Protein AF-0000000080839077 (afdb_homodimer)

Sequence (896 aa):
MQEALRKFFNFEEYETNFKKEIIAGTTNFLTMAYILGVNTIILSSAGMDFNSVFLATAISSAIACFVMGVVANAPLGLAPGMGSNSFFTFIVVKLYGYSYQEALAMVFVSGTLFLILSATGIRDKIINSIPENLKQSIGAGTGFFIALIGLVKAGIAVSHPATLVTLGNFKNPTVLLAVFGLLITIILMSRKIDAAVFFGLLITAIVGIVLGKFGIEGMPKFSNEIIKANTSLNHFGDFFYGLKSLITKPKSIFLIFTFFFVDFFDTAGTLVAITNKITSKTGKNYKMKKMLFSDAVGTIVGAILGTSTVTTLTESTSGVAAGGRTGLTAITTGIWFLIASIFTPLVAIASPITVDGMSFEPVIAPSLICVGILMATQLSSIDWHDFTAASAGFVTIMIMIVGYSIPDGIAAGFIVYVLSKLFTKNIKDITPSVWAMFVLFVLHFALKMQEALRKFFNFEEYETNFKKEIIAGTTNFLTMAYILGVNTIILSSAGMDFNSVFLATAISSAIACFVMGVVANAPLGLAPGMGSNSFFTFIVVKLYGYSYQEALAMVFVSGTLFLILSATGIRDKIINSIPENLKQSIGAGTGFFIALIGLVKAGIAVSHPATLVTLGNFKNPTVLLAVFGLLITIILMSRKIDAAVFFGLLITAIVGIVLGKFGIEGMPKFSNEIIKANTSLNHFGDFFYGLKSLITKPKSIFLIFTFFFVDFFDTAGTLVAITNKITSKTGKNYKMKKMLFSDAVGTIVGAILGTSTVTTLTESTSGVAAGGRTGLTAITTGIWFLIASIFTPLVAIASPITVDGMSFEPVIAPSLICVGILMATQLSSIDWHDFTAASAGFVTIMIMIVGYSIPDGIAAGFIVYVLSKLFTKNIKDITPSVWAMFVLFVLHFALK

InterPro domains:
  IPR006043 Nucleobase cation symporter 2 family [PF00860] (20-409)
  IPR045018 Azaguanine-like transporters [PTHR43337] (2-441)

Secondary structure (DSSP, 8-state):
-HHHHHHHTTHHHHT--HHHHHHHHHHHHHHHTHHHHHHHHHHHTTT--HHHHHHHHHHHHHHHHHHIIIII-----EEE-HHHHHIIIIIIITTT---HHHHHHHHHHHHHHHHHHHHHTHHHHHHHHS-HHHHHHHHHHHHHHHHHHHHHHHTSEEEETTTEEEE--TTSHHHHHHHHHHHHHHHHHHTT-TTHHHHHHHHHHHHHHHHHHTT-SS------S--------TTTTHHHHHHHHHTT-TTHHHHHHHHHHHHHHHHHHHHHHHHHHHHHHH-----HHHHHHHHHHHHHHHHHHT---EEE-TTHHHHHHTT--SHHHHHHHHHHHHHHTT-GGGGTT---EEETTEEE-TTTHHHHHHHHHHHGGGGGGS-TTSHHHHHHHHHHHHHHHHTT-HHHHHHHHHHHHHHHHHHTT-GGG--HHHHHHHHHHHHHHHH-/-HHHHHHHTTHHHHT--HHHHHHHHHHHHHHHTHHHHHHHHHHHTTT--HHHHHHHHHHHHHHHHHHIIIII-----EEE-HHHHHIIIIIIIIIT---HHHHHHHHHHHHHHHHHHHHHTHHHHHHHHS-HHHHHHHHHHHHHHHHHHHHHHHTSEEEETTTEEEE--TTSHHHHHHHHHHHHHHHHHHTT-TTHHHHHHHHHHHHHHHHHHTT-SS------S--------TTTTHHHHHHHHHTT-TTHHHHHHHHHHHHHHHHHHHHHHHHHHHHHHH-----HHHHHHHHHHHHHHHHHHT---EEE-TTHHHHHHTT--SHHHHHHHHHHHHHHTT-GGGGTT---EEETTEEE-TTTHHHHHHHHHHHGGGGGGS-TTSHHHHHHHHHHHHHHHHTT-HHHHHHHHHHHHHHHHHHTT-GGG--HHHHHHHHHHHHHHHH-

Organism: Fusobacterium vincentii (NCBI:txid155615)

Foldseek 3Di:
DQVVVCVQLVCVVLVHHDVLLLVLLVLLLLLCVCCLQLQLQLLVLLVDDSLLQSLLQLQLQLQLLLLCFNQFFFLFGKTFDLLFSNCLRVPVCPNVPDHSLLSLLLLQVLLVVLLVCLVVCVLVVLLVLDDLLLLLLLLLLSLLLLLLVLCVQLQQWDQDPVVRIDGGDCVQVSNVLLVVLLVQLVVQVVVVDSNSLVVSLLVSLVVQCVVVVVPRPQGFHLPVPQPPLPPDLPCAQSNVVSNVVLVVPPVVVVVSVQSNVSQSSNQSNLVCVLQVVSCVVRVDHIDPSSQSNSQSSSSNSSSNSRGHRMHTANSSSSSVVSPHGTSSSSNSNSVVSVVCSSVSRSNVRQHWTDDPNDTHRSSNSSSSNVSSVSSNVSVVVFDCVPVLSVVLSVQLNVCCNVVVGSLLSSLSSLLSNCVVCVVVVVNVSNDPSSVVSNVVSVVVVVVD/DQVVVCVQLVCVVLVHHDVLLLVLLVLLQLLCVVCLQLQLQLLVLLVDDSLLQSLLQLQLQLQLLLLCFNQFFFLFGKTDDLLFSNCLRVPVCPNVPDHSLLSLLLLQVLLVVLLVCLVVCVLVVLLVLDDLLLLLLLLLLSLLLLLLVLCVQLQQWDQDPVVRIDGGDCVQVSNVLLVVLLVQLVVQVVVVPSNSLVVSLLVSLVVQCVVVVVPRPQGFHLPPPQPPLPPDLPCAQSNVVSNVVLVVPPVVVVVSVQSNVSQSSNQSNLVCVLQVVSCVVRVDHIDPSSNSNSQSSSSNSSSNSRGHRMHTANSSSSSVVSPHGTSSSSNSNSVVSVVCSSVSSSSVRQHWTDDPNDTHRSSNSSSSNVSSVSSNVSVVVFDCVPVLSVVLSVQLNVCCNVVVGSLLSSLSSLLSNCVVCVVVVVNVSNDPSSVVSNVVSVVVVVVD

Radius of gyration: 27.78 Å; Cα contacts (8 Å, |Δi|>4): 1891; chains: 2; bounding box: 58×84×67 Å

Nearest PDB structures (foldseek):
  8wo7-assembly1_A  TM=8.263E-01  e=3.115E-21  Arabidopsis thaliana
  7v73-assembly1_A  TM=6.714E-01  e=4.524E-09  Homo sapiens
  7v75-assembly1_A-2  TM=6.811E-01  e=9.071E-09  Homo sapiens
  6ki1-assembly2_B  TM=6.907E-01  e=3.979E-08  Synechocystis sp. PCC 6803
  8iet-assembly1_B  TM=6.770E-01  e=1.470E-06  Homo sapiens

Solvent-accessible surface area (backbone atoms only — not comparable to full-atom values): 40735 Å² total; per-residue (Å²): 108,67,67,58,49,38,62,72,53,38,28,76,84,59,72,48,50,71,69,37,18,48,51,6,4,48,40,22,33,38,46,45,49,36,45,52,42,48,51,19,47,46,44,28,73,46,71,44,59,49,55,17,25,29,40,17,42,19,49,24,18,17,52,19,3,39,39,18,14,71,69,27,41,33,32,43,38,32,31,62,34,70,61,48,36,46,44,45,22,57,42,45,24,65,65,70,61,44,51,57,34,36,48,23,20,34,38,29,52,28,16,48,50,41,33,53,31,22,74,69,44,51,46,51,52,48,57,71,48,47,56,66,40,56,35,24,23,50,33,19,18,46,12,52,32,40,20,49,52,13,34,40,26,19,40,47,33,34,63,28,89,88,62,22,26,24,59,36,62,77,80,40,58,38,29,43,47,12,51,49,20,34,52,50,21,49,34,33,42,44,55,66,41,61,40,14,56,35,49,20,35,50,53,31,39,52,50,30,32,54,42,29,72,72,64,44,71,59,36,36,59,68,62,77,64,72,55,66,75,56,86,50,54,79,36,48,52,37,19,60,65,10,45,65,53,45,74,76,36,75,73,46,57,59,53,26,50,41,53,35,50,53,49,49,40,42,35,46,26,36,50,51,55,49,48,49,54,46,24,75,75,70,66,54,84,75,58,62,51,39,43,45,34,19,34,15,50,13,11,32,47,9,8,41,32,34,27,52,40,21,27,57,44,70,48,21,52,54,6,38,71,56,48,19,58,25,6,59,10,3,33,41,21,13,51,50,29,50,61,50,45,68,60,55,51,78,49,63,42,58,52,74,33,71,48,98,89,41,72,30,30,28,45,51,14,27,50,34,34,52,51,14,41,60,33,38,35,32,49,61,70,33,53,40,86,41,56,47,47,23,45,15,28,46,44,16,29,50,36,12,51,37,32,60,29,66,62,59,4,50,36,50,14,44,45,45,35,52,52,24,31,57,67,52,71,43,51,84,74,58,35,70,64,51,51,51,49,37,55,51,34,53,48,52,62,70,74,101,106,66,67,58,50,38,61,73,52,38,26,75,84,59,71,48,51,74,67,36,18,47,51,6,4,48,40,23,34,38,46,46,49,36,44,52,42,49,50,19,44,45,42,28,72,47,70,42,58,48,56,17,23,30,40,16,41,20,48,25,17,16,52,19,4,38,40,19,15,71,68,27,41,31,32,44,40,32,30,63,32,71,63,48,35,46,42,44,21,55,42,43,23,64,64,69,60,43,52,57,35,37,46,26,19,34,39,29,53,29,16,48,51,40,34,54,30,22,74,69,44,51,46,52,53,48,56,72,48,49,56,66,37,56,35,24,23,50,32,19,18,46,12,52,34,40,22,48,53,13,33,38,26,18,39,47,32,33,63,28,88,89,62,22,26,24,59,36,64,77,82,40,58,36,29,44,48,11,51,49,21,32,51,50,20,48,34,34,42,44,56,66,42,60,39,15,56,36,50,21,36,49,52,30,39,51,52,30,31,54,43,28,72,71,64,46,70,59,36,36,59,70,61,78,64,73,56,65,76,55,87,49,54,79,35,48,52,36,19,62,65,10,47,65,54,44,75,77,35,76,73,46,57,58,54,26,50,40,53,35,49,53,50,48,40,42,36,47,25,37,50,51,55,49,48,49,53,47,25,73,75,69,67,53,84,74,56,62,49,40,42,46,33,21,34,17,50,14,10,33,46,7,9,42,32,35,26,52,40,22,27,56,44,70,50,21,52,53,6,39,72,56,48,20,60,25,7,58,9,3,32,41,21,13,51,51,30,50,60,50,45,68,59,55,50,79,48,65,43,57,53,73,32,71,48,98,91,40,71,29,30,30,43,52,15,27,49,34,32,50,49,13,41,61,33,38,34,34,49,60,70,33,53,39,84,42,55,48,48,22,45,16,26,47,45,16,30,50,36,13,51,36,32,62,29,67,62,58,4,52,36,49,16,44,46,46,35,50,50,26,31,56,67,51,72,44,52,86,74,58,36,69,64,53,50,52,48,36,54,52,34,54,48,53,62,71,72,102

pLDDT: mean 84.99, std 10.15, range [44.94, 98.12]

Structure (mmCIF, N/CA/C/O backbone):
data_AF-0000000080839077-model_v1
#
loop_
_entity.id
_entity.type
_entity.pdbx_description
1 polymer 'NCS2 family permease'
#
loop_
_atom_site.group_PDB
_atom_site.id
_atom_site.type_symbol
_atom_site.label_atom_id
_atom_site.label_alt_id
_atom_site.label_comp_id
_atom_site.label_asym_id
_atom_site.label_entity_id
_atom_site.label_seq_id
_atom_site.pdbx_PDB_ins_code
_atom_site.Cartn_x
_atom_site.Cartn_y
_atom_site.Cartn_z
_atom_site.occupancy
_atom_site.B_iso_or_equiv
_atom_site.auth_seq_id
_atom_site.auth_comp_id
_atom_site.auth_asym_id
_atom_site.auth_atom_id
_atom_site.pdbx_PDB_model_num
ATOM 1 N N . MET A 1 1 ? 21.094 43.594 11.695 1 68.5 1 MET A N 1
ATOM 2 C CA . MET A 1 1 ? 20.094 42.562 11.883 1 68.5 1 MET A CA 1
ATOM 3 C C . MET A 1 1 ? 20.484 41.281 11.156 1 68.5 1 MET A C 1
ATOM 5 O O . MET A 1 1 ? 20.469 40.188 11.75 1 68.5 1 MET A O 1
ATOM 9 N N . GLN A 1 2 ? 20.969 41.469 9.992 1 77.88 2 GLN A N 1
ATOM 10 C CA . GLN A 1 2 ? 21.359 40.281 9.219 1 77.88 2 GLN A CA 1
ATOM 11 C C . GLN A 1 2 ? 22.562 39.594 9.844 1 77.88 2 GLN A C 1
ATOM 13 O O . GLN A 1 2 ? 22.641 38.375 9.875 1 77.88 2 GLN A O 1
ATOM 18 N N . GLU A 1 3 ? 23.5 40.406 10.258 1 78.88 3 GLU A N 1
ATOM 19 C CA . GLU A 1 3 ? 24.688 39.844 10.875 1 78.88 3 GLU A CA 1
ATOM 20 C C . GLU A 1 3 ? 24.344 39.094 12.164 1 78.88 3 GLU A C 1
ATOM 22 O O . GLU A 1 3 ? 24.906 38.031 12.445 1 78.88 3 GLU A O 1
ATOM 27 N N . ALA A 1 4 ? 23.438 39.656 12.883 1 84.12 4 ALA A N 1
ATOM 28 C CA . ALA A 1 4 ? 22.984 39.031 14.117 1 84.12 4 ALA A CA 1
ATOM 29 C C . ALA A 1 4 ? 22.281 37.688 13.828 1 84.12 4 ALA A C 1
ATOM 31 O O . ALA A 1 4 ? 22.484 36.719 14.547 1 84.12 4 ALA A O 1
ATOM 32 N N . LEU A 1 5 ? 21.531 37.688 12.859 1 85.31 5 LEU A N 1
ATOM 33 C CA . LEU A 1 5 ? 20.812 36.5 12.461 1 85.31 5 LEU A CA 1
ATOM 34 C C . LEU A 1 5 ? 21.781 35.438 11.953 1 85.31 5 LEU A C 1
ATOM 36 O O . LEU A 1 5 ? 21.609 34.25 12.219 1 85.31 5 LEU A O 1
ATOM 40 N N . ARG A 1 6 ? 22.797 35.906 11.266 1 84.44 6 ARG A N 1
ATOM 41 C CA . ARG A 1 6 ? 23.812 35 10.719 1 84.44 6 ARG A CA 1
ATOM 42 C C . ARG A 1 6 ? 24.531 34.281 11.828 1 84.44 6 ARG A C 1
ATOM 44 O O . ARG A 1 6 ? 24.812 33.062 11.703 1 84.44 6 ARG A O 1
ATOM 51 N N . LYS A 1 7 ? 24.812 35 12.836 1 84.94 7 LYS A N 1
ATOM 52 C CA . LYS A 1 7 ? 25.547 34.375 13.945 1 84.94 7 LYS A CA 1
ATOM 53 C C . LYS A 1 7 ? 24.625 33.5 14.781 1 84.94 7 LYS A C 1
ATOM 55 O O . LYS A 1 7 ? 25.031 32.406 15.234 1 84.94 7 LYS A O 1
ATOM 60 N N . PHE A 1 8 ? 23.422 33.969 14.93 1 85.44 8 PHE A N 1
ATOM 61 C CA . PHE A 1 8 ? 22.484 33.25 15.773 1 85.44 8 PHE A CA 1
ATOM 62 C C . PHE A 1 8 ? 22.125 31.891 15.156 1 85.44 8 PHE A C 1
ATOM 64 O O . PHE A 1 8 ? 22.047 30.875 15.859 1 85.44 8 PHE A O 1
ATOM 71 N N . PHE A 1 9 ? 22.016 31.797 13.891 1 89.81 9 PHE A N 1
ATOM 72 C CA . PHE A 1 9 ? 21.578 30.578 13.211 1 89.81 9 PHE A CA 1
ATOM 73 C C . PHE A 1 9 ? 22.75 29.844 12.609 1 89.81 9 PHE A C 1
ATOM 75 O O . PHE A 1 9 ? 22.578 28.828 11.914 1 89.81 9 PHE A O 1
ATOM 82 N N . ASN A 1 10 ? 23.969 30.297 12.727 1 88.75 10 ASN A N 1
ATOM 83 C CA . ASN A 1 10 ? 25.203 29.656 12.266 1 88.75 10 ASN A CA 1
ATOM 84 C C . ASN A 1 10 ? 25.172 29.422 10.758 1 88.75 10 ASN A C 1
ATOM 86 O O . ASN A 1 10 ? 25.391 28.297 10.297 1 88.75 10 ASN A O 1
ATOM 90 N N . PHE A 1 11 ? 25.016 30.422 10.031 1 86.94 11 PHE A N 1
ATOM 91 C CA . PHE A 1 11 ? 24.922 30.344 8.578 1 86.94 11 PHE A CA 1
ATOM 92 C C . PHE A 1 11 ? 26.172 29.719 7.98 1 86.94 11 PHE A C 1
ATOM 94 O O . PHE A 1 11 ? 26.094 28.969 7.004 1 86.94 11 PHE A O 1
ATOM 101 N N . GLU A 1 12 ? 27.312 30.016 8.508 1 85.88 12 GLU A N 1
ATOM 102 C CA . GLU A 1 12 ? 28.578 29.531 7.996 1 85.88 12 GLU A CA 1
ATOM 103 C C . GLU A 1 12 ? 28.703 28.016 8.188 1 85.88 12 GLU A C 1
ATOM 105 O O . GLU A 1 12 ? 29.156 27.312 7.285 1 85.88 12 GLU A O 1
ATOM 110 N N . GLU A 1 13 ? 28.297 27.594 9.289 1 88 13 GLU A N 1
ATOM 111 C CA . GLU A 1 13 ? 28.359 26.156 9.586 1 88 13 GLU A CA 1
ATOM 112 C C . GLU A 1 13 ? 27.453 25.359 8.648 1 88 13 GLU A C 1
ATOM 114 O O . GLU A 1 13 ? 27.812 24.266 8.219 1 88 13 GLU A O 1
ATOM 119 N N . TYR A 1 14 ? 26.328 25.938 8.336 1 91.75 14 TYR A N 1
ATOM 120 C CA . TYR A 1 14 ? 25.344 25.203 7.543 1 91.75 14 TYR A CA 1
ATOM 121 C C . TYR A 1 14 ? 25.422 25.625 6.078 1 91.75 14 TYR A C 1
ATOM 123 O O . TYR A 1 14 ? 24.625 25.172 5.258 1 91.75 14 TYR A O 1
ATOM 131 N N . GLU A 1 15 ? 26.312 26.469 5.719 1 89.19 15 GLU A N 1
ATOM 132 C CA . GLU A 1 15 ? 26.594 26.891 4.348 1 89.19 15 GLU A CA 1
ATOM 133 C C . GLU A 1 15 ? 25.328 27.406 3.66 1 89.19 15 GLU A C 1
ATOM 135 O O . GLU A 1 15 ? 24.969 26.938 2.578 1 89.19 15 GLU A O 1
ATOM 140 N N . THR A 1 16 ? 24.688 28.281 4.352 1 91.94 16 THR A N 1
ATOM 141 C CA . THR A 1 16 ? 23.469 28.875 3.822 1 91.94 16 THR A CA 1
ATOM 142 C C . THR A 1 16 ? 23.516 30.406 3.928 1 91.94 16 THR A C 1
ATOM 144 O O . THR A 1 16 ? 24.531 30.969 4.332 1 91.94 16 THR A O 1
ATOM 147 N N . ASN A 1 17 ? 22.531 31.078 3.314 1 91.44 17 ASN A N 1
ATOM 148 C CA . ASN A 1 17 ? 22.422 32.531 3.379 1 91.44 17 ASN A CA 1
ATOM 149 C C . ASN A 1 17 ? 20.984 32.969 3.561 1 91.44 17 ASN A C 1
ATOM 151 O O . ASN A 1 17 ? 20.062 32.156 3.586 1 91.44 17 ASN A O 1
ATOM 155 N N . PHE A 1 18 ? 20.906 34.312 3.793 1 93.12 18 PHE A N 1
ATOM 156 C CA . PHE A 1 18 ? 19.609 34.906 4.129 1 93.12 18 PHE A CA 1
ATOM 157 C C . PHE A 1 18 ? 18.625 34.719 2.998 1 93.12 18 PHE A C 1
ATOM 159 O O . PHE A 1 18 ? 17.469 34.312 3.234 1 93.12 18 PHE A O 1
ATOM 166 N N . LYS A 1 19 ? 18.969 34.906 1.838 1 93.62 19 LYS A N 1
ATOM 167 C CA . LYS A 1 19 ? 18.094 34.781 0.678 1 93.62 19 LYS A CA 1
ATOM 168 C C . LYS A 1 19 ? 17.609 33.344 0.509 1 93.62 19 LYS A C 1
ATOM 170 O O . LYS A 1 19 ? 16.422 33.094 0.283 1 93.62 19 LYS A O 1
ATOM 175 N N . LYS A 1 20 ? 18.5 32.438 0.668 1 94.06 20 LYS A N 1
ATOM 176 C CA . LYS A 1 20 ? 18.156 31.016 0.528 1 94.06 20 LYS A CA 1
ATOM 177 C C . LYS A 1 20 ? 17.172 30.562 1.61 1 94.06 20 LYS A C 1
ATOM 179 O O . LYS A 1 20 ? 16.234 29.812 1.339 1 94.06 20 LYS A O 1
ATOM 184 N N . GLU A 1 21 ? 17.406 31.078 2.744 1 95.75 21 GLU A N 1
ATOM 185 C CA . GLU A 1 21 ? 16.562 30.703 3.869 1 95.75 21 GLU A CA 1
ATOM 186 C C . GLU A 1 21 ? 15.148 31.266 3.705 1 95.75 21 GLU A C 1
ATOM 188 O O . GLU A 1 21 ? 14.164 30.594 4.055 1 95.75 21 GLU A O 1
ATOM 193 N N . ILE A 1 22 ? 15.023 32.469 3.223 1 95.88 22 ILE A N 1
ATOM 194 C CA . ILE A 1 22 ? 13.719 33.062 3.021 1 95.88 22 ILE A CA 1
ATOM 195 C C . ILE A 1 22 ? 12.969 32.344 1.906 1 95.88 22 ILE A C 1
ATOM 197 O O . ILE A 1 22 ? 11.773 32.094 2.023 1 95.88 22 ILE A O 1
ATOM 201 N N . ILE A 1 23 ? 13.664 32 0.902 1 95.94 23 ILE A N 1
ATOM 202 C CA . ILE A 1 23 ? 13.055 31.281 -0.211 1 95.94 23 ILE A CA 1
ATOM 203 C C . ILE A 1 23 ? 12.609 29.906 0.253 1 95.94 23 ILE A C 1
ATOM 205 O O . ILE A 1 23 ? 11.516 29.453 -0.092 1 95.94 23 ILE A O 1
ATOM 209 N N . ALA A 1 24 ? 13.453 29.297 1.006 1 96 24 ALA A N 1
ATOM 210 C CA . ALA A 1 24 ? 13.141 27.969 1.522 1 96 24 ALA A CA 1
ATOM 211 C C . ALA A 1 24 ? 11.922 28.016 2.434 1 96 24 ALA A C 1
ATOM 213 O O . ALA A 1 24 ? 11.062 27.125 2.365 1 96 24 ALA A O 1
ATOM 214 N N . GLY A 1 25 ? 11.891 29.016 3.291 1 96.75 25 GLY A N 1
ATOM 215 C CA . GLY A 1 25 ? 10.75 29.156 4.176 1 96.75 25 GLY A CA 1
ATOM 216 C C . GLY A 1 25 ? 9.453 29.438 3.436 1 96.75 25 GLY A C 1
ATOM 217 O O . GLY A 1 25 ? 8.391 28.922 3.818 1 96.75 25 GLY A O 1
ATOM 218 N N . THR A 1 26 ? 9.57 30.219 2.424 1 96 26 THR A N 1
ATOM 219 C CA . THR A 1 26 ? 8.406 30.5 1.587 1 96 26 THR A CA 1
ATOM 220 C C . THR A 1 26 ? 7.949 29.234 0.853 1 96 26 THR A C 1
ATOM 222 O O . THR A 1 26 ? 6.75 28.969 0.75 1 96 26 THR A O 1
ATOM 225 N N . THR A 1 27 ? 8.906 28.531 0.41 1 93.56 27 THR A N 1
ATOM 226 C CA . THR A 1 27 ? 8.602 27.281 -0.278 1 93.56 27 THR A CA 1
ATOM 227 C C . THR A 1 27 ? 7.922 26.297 0.669 1 93.56 27 THR A C 1
ATOM 229 O O . THR A 1 27 ? 6.957 25.625 0.293 1 93.56 27 THR A O 1
ATOM 232 N N . ASN A 1 28 ? 8.414 26.188 1.857 1 94.88 28 ASN A N 1
ATOM 233 C CA . ASN A 1 28 ? 7.77 25.344 2.863 1 94.88 28 ASN A CA 1
ATOM 234 C C . ASN A 1 28 ? 6.305 25.734 3.059 1 94.88 28 ASN A C 1
ATOM 236 O O . ASN A 1 28 ? 5.422 24.875 3.016 1 94.88 28 ASN A O 1
ATOM 240 N N . PHE A 1 29 ? 6.137 27.031 3.248 1 95.19 29 PHE A N 1
ATOM 241 C CA . PHE A 1 29 ? 4.781 27.5 3.508 1 95.19 29 PHE A CA 1
ATOM 242 C C . PHE A 1 29 ? 3.865 27.188 2.332 1 95.19 29 PHE A C 1
ATOM 244 O O . PHE A 1 29 ? 2.744 26.703 2.523 1 95.19 29 PHE A O 1
ATOM 251 N N . LEU A 1 30 ? 4.309 27.469 1.177 1 90.62 30 LEU A N 1
ATOM 252 C CA . LEU A 1 30 ? 3.479 27.266 -0.005 1 90.62 30 LEU A CA 1
ATOM 253 C C . LEU A 1 30 ? 3.086 25.797 -0.142 1 90.62 30 LEU A C 1
ATOM 255 O O . LEU A 1 30 ? 1.95 25.484 -0.506 1 90.62 30 LEU A O 1
ATOM 259 N N . THR A 1 31 ? 3.969 24.938 0.133 1 88.69 31 THR A N 1
ATOM 260 C CA . THR A 1 31 ? 3.686 23.516 0.005 1 88.69 31 THR A CA 1
ATOM 261 C C . THR A 1 31 ? 2.781 23.047 1.137 1 88.69 31 THR A C 1
ATOM 263 O O . THR A 1 31 ? 2.035 22.078 0.978 1 88.69 31 THR A O 1
ATOM 266 N N . MET A 1 32 ? 2.787 23.75 2.252 1 92.31 32 MET A N 1
ATOM 267 C CA . MET A 1 32 ? 2.02 23.328 3.422 1 92.31 32 MET A CA 1
ATOM 268 C C . MET A 1 32 ? 0.708 24.094 3.518 1 92.31 32 MET A C 1
ATOM 270 O O . MET A 1 32 ? -0.154 23.766 4.332 1 92.31 32 MET A O 1
ATOM 274 N N . ALA A 1 33 ? 0.526 25.062 2.703 1 88.38 33 ALA A N 1
ATOM 275 C CA . ALA A 1 33 ? -0.577 26.016 2.814 1 88.38 33 ALA A CA 1
ATOM 276 C C . ALA A 1 33 ? -1.925 25.297 2.758 1 88.38 33 ALA A C 1
ATOM 278 O O . ALA A 1 33 ? -2.91 25.781 3.33 1 88.38 33 ALA A O 1
ATOM 279 N N . TYR A 1 34 ? -1.946 24.172 2.152 1 83.75 34 TYR A N 1
ATOM 280 C CA . TYR A 1 34 ? -3.199 23.438 2.033 1 83.75 34 TYR A CA 1
ATOM 281 C C . TYR A 1 34 ? -3.75 23.078 3.406 1 83.75 34 TYR A C 1
ATOM 283 O O . TYR A 1 34 ? -4.961 22.891 3.568 1 83.75 34 TYR A O 1
ATOM 291 N N . ILE A 1 35 ? -2.916 23.016 4.426 1 90.31 35 ILE A N 1
ATOM 292 C CA . ILE A 1 35 ? -3.309 22.562 5.754 1 90.31 35 ILE A CA 1
ATOM 293 C C . ILE A 1 35 ? -4.293 23.562 6.367 1 90.31 35 ILE A C 1
ATOM 295 O O . ILE A 1 35 ? -5.133 23.188 7.188 1 90.31 35 ILE A O 1
ATOM 299 N N . LEU A 1 36 ? -4.184 24.828 6.039 1 87.31 36 LEU A N 1
ATOM 300 C CA . LEU A 1 36 ? -5.082 25.859 6.547 1 87.31 36 LEU A CA 1
ATOM 301 C C . LEU A 1 36 ? -6.523 25.562 6.152 1 87.31 36 LEU A C 1
ATOM 303 O O . LEU A 1 36 ? -7.449 25.766 6.941 1 87.31 36 LEU A O 1
ATOM 307 N N . GLY A 1 37 ? -6.68 25.094 5.02 1 81.12 37 GLY A N 1
ATOM 308 C CA . GLY A 1 37 ? -8.008 24.734 4.547 1 81.12 37 GLY A CA 1
ATOM 309 C C . GLY A 1 37 ? -8.43 23.328 4.941 1 81.12 37 GLY A C 1
ATOM 310 O O . GLY A 1 37 ? -9.5 23.141 5.52 1 81.12 37 GLY A O 1
ATOM 311 N N . VAL A 1 38 ? -7.531 22.406 4.738 1 82.19 38 VAL A N 1
ATOM 312 C CA . VAL A 1 38 ? -7.867 21 4.898 1 82.19 38 VAL A CA 1
ATOM 313 C C . VAL A 1 38 ? -8.102 20.688 6.375 1 82.19 38 VAL A C 1
ATOM 315 O O . VAL A 1 38 ? -9.078 20.016 6.727 1 82.19 38 VAL A O 1
ATOM 318 N N . ASN A 1 39 ? -7.211 21.125 7.18 1 90.44 39 ASN A N 1
ATOM 319 C CA . ASN A 1 39 ? -7.387 20.906 8.609 1 90.44 39 ASN A CA 1
ATOM 320 C C . ASN A 1 39 ? -8.68 21.531 9.125 1 90.44 39 ASN A C 1
ATOM 322 O O . ASN A 1 39 ? -9.391 20.938 9.938 1 90.44 39 ASN A O 1
ATOM 326 N N . THR A 1 40 ? -8.969 22.703 8.688 1 86.62 40 THR A N 1
ATOM 327 C CA . THR A 1 40 ? -10.156 23.422 9.117 1 86.62 40 THR A CA 1
ATOM 328 C C . THR A 1 40 ? -11.43 22.672 8.727 1 86.62 40 THR A C 1
ATOM 330 O O . THR A 1 40 ? -12.344 22.547 9.539 1 86.62 40 THR A O 1
ATOM 333 N N . ILE A 1 41 ? -11.391 22.25 7.633 1 80.44 41 ILE A N 1
ATOM 334 C CA . ILE A 1 41 ? -12.562 21.531 7.137 1 80.44 41 ILE A CA 1
ATOM 335 C C . ILE A 1 41 ? -12.742 20.234 7.898 1 80.44 41 ILE A C 1
ATOM 337 O O . ILE A 1 41 ? -13.852 19.875 8.297 1 80.44 41 ILE A O 1
ATOM 341 N N . ILE A 1 42 ? -11.688 19.5 8.086 1 83.62 42 ILE A N 1
ATOM 342 C CA . ILE A 1 42 ? -11.742 18.219 8.773 1 83.62 42 ILE A CA 1
ATOM 343 C C . ILE A 1 42 ? -12.227 18.422 10.211 1 83.62 42 ILE A C 1
ATOM 345 O O . ILE A 1 42 ? -13.133 17.734 10.672 1 83.62 42 ILE A O 1
ATOM 349 N N . LEU A 1 43 ? -11.703 19.375 10.859 1 90.06 43 LEU A N 1
ATOM 350 C CA . LEU A 1 43 ? -12.078 19.594 12.25 1 90.06 43 LEU A CA 1
ATOM 351 C C . LEU A 1 43 ? -13.469 20.203 12.344 1 90.06 43 LEU A C 1
ATOM 353 O O . LEU A 1 43 ? -14.203 19.953 13.297 1 90.06 43 LEU A O 1
ATOM 357 N N . SER A 1 44 ? -13.82 21 11.391 1 85.38 44 SER A N 1
ATOM 358 C CA . SER A 1 44 ? -15.172 21.562 11.375 1 85.38 44 SER A CA 1
ATOM 359 C C . SER A 1 44 ? -16.219 20.453 11.227 1 85.38 44 SER A C 1
ATOM 361 O O . SER A 1 44 ? -17.328 20.578 11.734 1 85.38 44 SER A O 1
ATOM 363 N N . SER A 1 45 ? -15.883 19.484 10.578 1 80.19 45 SER A N 1
ATOM 364 C CA . SER A 1 45 ? -16.781 18.344 10.43 1 80.19 45 SER A CA 1
ATOM 365 C C . SER A 1 45 ? -17.016 17.656 11.758 1 80.19 45 SER A C 1
ATOM 367 O O . SER A 1 45 ? -18 16.906 11.914 1 80.19 45 SER A O 1
ATOM 369 N N . ALA A 1 46 ? -16.156 17.859 12.68 1 86.94 46 ALA A N 1
ATOM 370 C CA . ALA A 1 46 ? -16.344 17.328 14.031 1 86.94 46 ALA A CA 1
ATOM 371 C C . ALA A 1 46 ? -17.234 18.234 14.867 1 86.94 46 ALA A C 1
ATOM 373 O O . ALA A 1 46 ? -17.5 17.953 16.031 1 86.94 46 ALA A O 1
ATOM 374 N N . GLY A 1 47 ? -17.688 19.375 14.281 1 85.75 47 GLY A N 1
ATOM 375 C CA . GLY A 1 47 ? -18.578 20.281 14.984 1 85.75 47 GLY A CA 1
ATOM 376 C C . GLY A 1 47 ? -17.875 21.531 15.492 1 85.75 47 GLY A C 1
ATOM 377 O O . GLY A 1 47 ? -18.484 22.328 16.203 1 85.75 47 GLY A O 1
ATOM 378 N N . MET A 1 48 ? -16.703 21.688 15.125 1 90.19 48 MET A N 1
ATOM 379 C CA . MET A 1 48 ? -15.953 22.859 15.586 1 90.19 48 MET A CA 1
ATOM 380 C C . MET A 1 48 ? -16.203 24.047 14.664 1 90.19 48 MET A C 1
ATOM 382 O O . MET A 1 48 ? -16.516 23.875 13.484 1 90.19 48 MET A O 1
ATOM 386 N N . ASP A 1 49 ? -16.094 25.141 15.258 1 87 49 ASP A N 1
ATOM 387 C CA . ASP A 1 49 ? -16.281 26.375 14.492 1 87 49 ASP A CA 1
ATOM 388 C C . ASP A 1 49 ? -15.188 26.547 13.445 1 87 49 ASP A C 1
ATOM 390 O O . ASP A 1 49 ? -13.992 26.516 13.773 1 87 49 ASP A O 1
ATOM 394 N N . PHE A 1 50 ? -15.547 26.797 12.289 1 83 50 PHE A N 1
ATOM 395 C CA . PHE A 1 50 ? -14.656 26.844 11.141 1 83 50 PHE A CA 1
ATOM 396 C C . PHE A 1 50 ? -13.602 27.938 11.312 1 83 50 PHE A C 1
ATOM 398 O O . PHE A 1 50 ? -12.406 27.688 11.164 1 83 50 PHE A O 1
ATOM 405 N N . ASN A 1 51 ? -14.047 29.109 11.602 1 83.19 51 ASN A N 1
ATOM 406 C CA . ASN A 1 51 ? -13.141 30.25 11.711 1 83.19 51 ASN A CA 1
ATOM 407 C C . ASN A 1 51 ? -12.156 30.078 12.867 1 83.19 51 ASN A C 1
ATOM 409 O O . ASN A 1 51 ? -10.992 30.453 12.75 1 83.19 51 ASN A O 1
ATOM 413 N N . SER A 1 52 ? -12.664 29.578 13.898 1 88.62 52 SER A N 1
ATOM 414 C CA . SER A 1 52 ? -11.82 29.359 15.07 1 88.62 52 SER A CA 1
ATOM 415 C C . SER A 1 52 ? -10.727 28.344 14.781 1 88.62 52 SER A C 1
ATOM 417 O O . SER A 1 52 ? -9.586 28.5 15.234 1 88.62 52 SER A O 1
ATOM 419 N N . VAL A 1 53 ? -11.125 27.281 14.094 1 90.25 53 VAL A N 1
ATOM 420 C CA . VAL A 1 53 ? -10.156 26.234 13.773 1 90.25 53 VAL A CA 1
ATOM 421 C C . VAL A 1 53 ? -9.117 26.781 12.797 1 90.25 53 VAL A C 1
ATOM 423 O O . VAL A 1 53 ? -7.93 26.469 12.906 1 90.25 53 VAL A O 1
ATOM 426 N N . PHE A 1 54 ? -9.531 27.594 11.859 1 88.38 54 PHE A N 1
ATOM 427 C CA . PHE A 1 54 ? -8.625 28.203 10.891 1 88.38 54 PHE A CA 1
ATOM 428 C C . PHE A 1 54 ? -7.559 29.031 11.586 1 88.38 54 PHE A C 1
ATOM 430 O O . PHE A 1 54 ? -6.363 28.875 11.32 1 88.38 54 PHE A O 1
ATOM 437 N N . LEU A 1 55 ? -8.023 29.844 12.438 1 89.88 55 LEU A N 1
ATOM 438 C CA . LEU A 1 55 ? -7.113 30.719 13.172 1 89.88 55 LEU A CA 1
ATOM 439 C C . LEU A 1 55 ? -6.199 29.906 14.078 1 89.88 55 LEU A C 1
ATOM 441 O O . LEU A 1 55 ? -5.004 30.188 14.18 1 89.88 55 LEU A O 1
ATOM 445 N N . ALA A 1 56 ? -6.797 28.969 14.75 1 93.44 56 ALA A N 1
ATOM 446 C CA . ALA A 1 56 ? -6.012 28.094 15.617 1 93.44 56 ALA A CA 1
ATOM 447 C C . ALA A 1 56 ? -4.922 27.375 14.836 1 93.44 56 ALA A C 1
ATOM 449 O O . ALA A 1 56 ? -3.803 27.203 15.328 1 93.44 56 ALA A O 1
ATOM 450 N N . THR A 1 57 ? -5.258 26.922 13.672 1 93.56 57 THR A N 1
ATOM 451 C CA . THR A 1 57 ? -4.312 26.203 12.812 1 93.56 57 THR A CA 1
ATOM 452 C C . THR A 1 57 ? -3.158 27.125 12.414 1 93.56 57 THR A C 1
ATOM 454 O O . THR A 1 57 ? -1.991 26.734 12.516 1 93.56 57 THR A O 1
ATOM 457 N N . ALA A 1 58 ? -3.471 28.312 12.008 1 93.38 58 ALA A N 1
ATOM 458 C CA . ALA A 1 58 ? -2.453 29.266 11.547 1 93.38 58 ALA A CA 1
ATOM 459 C C . ALA A 1 58 ? -1.539 29.688 12.695 1 93.38 58 ALA A C 1
ATOM 461 O O . ALA A 1 58 ? -0.313 29.656 12.562 1 93.38 58 ALA A O 1
ATOM 462 N N . ILE A 1 59 ? -2.111 30.016 13.781 1 94.56 59 ILE A N 1
ATOM 463 C CA . ILE A 1 59 ? -1.351 30.547 14.906 1 94.56 59 ILE A CA 1
ATOM 464 C C . ILE A 1 59 ? -0.521 29.438 15.547 1 94.56 59 ILE A C 1
ATOM 466 O O . ILE A 1 59 ? 0.646 29.641 15.883 1 94.56 59 ILE A O 1
ATOM 470 N N . SER A 1 60 ? -1.139 28.328 15.75 1 96.5 60 SER A N 1
ATOM 471 C CA . SER A 1 60 ? -0.395 27.234 16.344 1 96.5 60 SER A CA 1
ATOM 472 C C . SER A 1 60 ? 0.77 26.812 15.461 1 96.5 60 SER A C 1
ATOM 474 O O . SER A 1 60 ? 1.849 26.469 15.961 1 96.5 60 SER A O 1
ATOM 476 N N . SER A 1 61 ? 0.562 26.719 14.148 1 97.38 61 SER A N 1
ATOM 477 C CA . SER A 1 61 ? 1.644 26.391 13.227 1 97.38 61 SER A CA 1
ATOM 478 C C . SER A 1 61 ? 2.764 27.422 13.297 1 97.38 61 SER A C 1
ATOM 480 O O . SER A 1 61 ? 3.943 27.078 13.289 1 97.38 61 SER A O 1
ATOM 482 N N . ALA A 1 62 ? 2.361 28.703 13.391 1 97.38 62 ALA A N 1
ATOM 483 C CA . ALA A 1 62 ? 3.352 29.766 13.492 1 97.38 62 ALA A CA 1
ATOM 484 C C . ALA A 1 62 ? 4.199 29.609 14.75 1 97.38 62 ALA A C 1
ATOM 486 O O . ALA A 1 62 ? 5.43 29.641 14.688 1 97.38 62 ALA A O 1
ATOM 487 N N . ILE A 1 63 ? 3.58 29.422 15.82 1 97.38 63 ILE A N 1
ATOM 488 C CA . ILE A 1 63 ? 4.281 29.297 17.094 1 97.38 63 ILE A CA 1
ATOM 489 C C . ILE A 1 63 ? 5.203 28.078 17.047 1 97.38 63 ILE A C 1
ATOM 491 O O . ILE A 1 63 ? 6.359 28.156 17.469 1 97.38 63 ILE A O 1
ATOM 495 N N . ALA A 1 64 ? 4.656 26.984 16.578 1 97.31 64 ALA A N 1
ATOM 496 C CA . ALA A 1 64 ? 5.457 25.766 16.5 1 97.31 64 ALA A CA 1
ATOM 497 C C . ALA A 1 64 ? 6.68 25.984 15.609 1 97.31 64 ALA A C 1
ATOM 499 O O . ALA A 1 64 ? 7.777 25.516 15.922 1 97.31 64 ALA A O 1
ATOM 500 N N . CYS A 1 65 ? 6.512 26.656 14.516 1 97.94 65 CYS A N 1
ATOM 501 C CA . CYS A 1 65 ? 7.617 26.938 13.609 1 97.94 65 CYS A CA 1
ATOM 502 C C . CYS A 1 65 ? 8.641 27.859 14.281 1 97.94 65 CYS A C 1
ATOM 504 O O . CYS A 1 65 ? 9.844 27.672 14.102 1 97.94 65 CYS A O 1
ATOM 506 N N . PHE A 1 66 ? 8.164 28.844 15.016 1 98.06 66 PHE A N 1
ATOM 507 C CA . PHE A 1 66 ? 9.062 29.734 15.734 1 98.06 66 PHE A CA 1
ATOM 508 C C . PHE A 1 66 ? 9.898 28.969 16.75 1 98.06 66 PHE A C 1
ATOM 510 O O . PHE A 1 66 ? 11.102 29.188 16.859 1 98.06 66 PHE A O 1
ATOM 517 N N . VAL A 1 67 ? 9.289 28.078 17.438 1 97.25 67 VAL A N 1
ATOM 518 C CA . VAL A 1 67 ? 10.008 27.281 18.438 1 97.25 67 VAL A CA 1
ATOM 519 C C . VAL A 1 67 ? 11.031 26.391 17.75 1 97.25 67 VAL A C 1
ATOM 521 O O . VAL A 1 67 ? 12.164 26.266 18.219 1 97.25 67 VAL A O 1
ATOM 524 N N . MET A 1 68 ? 10.648 25.734 16.672 1 96.81 68 MET A N 1
ATOM 525 C CA . MET A 1 68 ? 11.562 24.891 15.898 1 96.81 68 MET A CA 1
ATOM 526 C C . MET A 1 68 ? 12.758 25.703 15.414 1 96.81 68 MET A C 1
ATOM 528 O O . MET A 1 68 ? 13.891 25.219 15.453 1 96.81 68 MET A O 1
ATOM 532 N N . GLY A 1 69 ? 12.5 26.906 14.953 1 96.5 69 GLY A N 1
ATOM 533 C CA . GLY A 1 69 ? 13.562 27.75 14.445 1 96.5 69 GLY A CA 1
ATOM 534 C C . GLY A 1 69 ? 14.5 28.25 15.531 1 96.5 69 GLY A C 1
ATOM 535 O O . GLY A 1 69 ? 15.719 28.219 15.367 1 96.5 69 GLY A O 1
ATOM 536 N N . VAL A 1 70 ? 13.984 28.609 16.609 1 96.31 70 VAL A N 1
ATOM 537 C CA . VAL A 1 70 ? 14.781 29.25 17.656 1 96.31 70 VAL A CA 1
ATOM 538 C C . VAL A 1 70 ? 15.43 28.172 18.531 1 96.31 70 VAL A C 1
ATOM 540 O O . VAL A 1 70 ? 16.594 28.297 18.906 1 96.31 70 VAL A O 1
ATOM 543 N N . VAL A 1 71 ? 14.734 27.141 18.828 1 95.25 71 VAL A N 1
ATOM 544 C CA . VAL A 1 71 ? 15.211 26.141 19.781 1 95.25 71 VAL A CA 1
ATOM 545 C C . VAL A 1 71 ? 16.047 25.094 19.062 1 95.25 71 VAL A C 1
ATOM 547 O O . VAL A 1 71 ? 17.156 24.766 19.5 1 95.25 71 VAL A O 1
ATOM 550 N N . ALA A 1 72 ? 15.555 24.578 17.984 1 94.38 72 ALA A N 1
ATOM 551 C CA . ALA A 1 72 ? 16.219 23.469 17.312 1 94.38 72 ALA A CA 1
ATOM 552 C C . ALA A 1 72 ? 17.094 23.969 16.172 1 94.38 72 ALA A C 1
ATOM 554 O O . ALA A 1 72 ? 17.969 23.234 15.688 1 94.38 72 ALA A O 1
ATOM 555 N N . ASN A 1 73 ? 16.984 25.172 15.672 1 96.06 73 ASN A N 1
ATOM 556 C CA . ASN A 1 73 ? 17.688 25.703 14.516 1 96.06 73 ASN A CA 1
ATOM 557 C C . ASN A 1 73 ? 17.672 24.719 13.344 1 96.06 73 ASN A C 1
ATOM 559 O O . ASN A 1 73 ? 18.719 24.391 12.789 1 96.06 73 ASN A O 1
ATOM 563 N N . ALA A 1 74 ? 16.469 24.219 13.047 1 95.5 74 ALA A N 1
ATOM 564 C CA . ALA A 1 74 ? 16.25 23.297 11.93 1 95.5 74 ALA A CA 1
ATOM 565 C C . ALA A 1 74 ? 15.266 23.875 10.922 1 95.5 74 ALA A C 1
ATOM 567 O O . ALA A 1 74 ? 14.359 24.625 11.289 1 95.5 74 ALA A O 1
ATOM 568 N N . PRO A 1 75 ? 15.469 23.609 9.719 1 96.38 75 PRO A N 1
ATOM 569 C CA . PRO A 1 75 ? 14.656 24.203 8.656 1 96.38 75 PRO A CA 1
ATOM 570 C C . PRO A 1 75 ? 13.336 23.469 8.438 1 96.38 75 PRO A C 1
ATOM 572 O O . PRO A 1 75 ? 12.938 23.219 7.297 1 96.38 75 PRO A O 1
ATOM 575 N N . LEU A 1 76 ? 12.609 23.109 9.477 1 96.31 76 LEU A N 1
ATOM 576 C CA . LEU A 1 76 ? 11.414 22.281 9.367 1 96.31 76 LEU A CA 1
ATOM 577 C C . LEU A 1 76 ? 10.164 23.078 9.719 1 96.31 76 LEU A C 1
ATOM 579 O O . LEU A 1 76 ? 10.18 23.891 10.641 1 96.31 76 LEU A O 1
ATOM 583 N N . GLY A 1 77 ? 9.188 22.891 8.867 1 96.56 77 GLY A N 1
ATOM 584 C CA . GLY A 1 77 ? 7.891 23.484 9.141 1 96.56 77 GLY A CA 1
ATOM 585 C C . GLY A 1 77 ? 6.965 22.562 9.906 1 96.56 77 GLY A C 1
ATOM 586 O O . GLY A 1 77 ? 6.973 21.344 9.703 1 96.56 77 GLY A O 1
ATOM 587 N N . LEU A 1 78 ? 6.164 23.172 10.781 1 97.44 78 LEU A N 1
ATOM 588 C CA . LEU A 1 78 ? 5.215 22.422 11.602 1 97.44 78 LEU A CA 1
ATOM 589 C C . LEU A 1 78 ? 3.791 22.922 11.383 1 97.44 78 LEU A C 1
ATOM 591 O O . LEU A 1 78 ? 3.568 24.125 11.234 1 97.44 78 LEU A O 1
ATOM 595 N N . ALA A 1 79 ? 2.912 22.078 11.312 1 96.62 79 ALA A N 1
ATOM 596 C CA . ALA A 1 79 ? 1.478 22.312 11.188 1 96.62 79 ALA A CA 1
ATOM 597 C C . ALA A 1 79 ? 0.679 21.078 11.586 1 96.62 79 ALA A C 1
ATOM 599 O O . ALA A 1 79 ? 1.255 20.031 11.906 1 96.62 79 ALA A O 1
ATOM 600 N N . PRO A 1 80 ? -0.65 21.234 11.695 1 95.06 80 PRO A N 1
ATOM 601 C CA . PRO A 1 80 ? -1.429 20.047 12.039 1 95.06 80 PRO A CA 1
ATOM 602 C C . PRO A 1 80 ? -1.209 18.891 11.062 1 95.06 80 PRO A C 1
ATOM 604 O O . PRO A 1 80 ? -1.22 19.094 9.844 1 95.06 80 PRO A O 1
ATOM 607 N N . GLY A 1 81 ? -0.963 17.766 11.625 1 90.25 81 GLY A N 1
ATOM 608 C CA . GLY A 1 81 ? -0.711 16.578 10.82 1 90.25 81 GLY A CA 1
ATOM 609 C C . GLY A 1 81 ? -1.974 15.969 10.234 1 90.25 81 GLY A C 1
ATOM 610 O O . GLY A 1 81 ? -3.016 15.938 10.898 1 90.25 81 GLY A O 1
ATOM 611 N N . MET A 1 82 ? -1.891 15.484 9.047 1 82.56 82 MET A N 1
ATOM 612 C CA . MET A 1 82 ? -3.049 14.922 8.352 1 82.56 82 MET A CA 1
ATOM 613 C C . MET A 1 82 ? -3.512 13.633 9.016 1 82.56 82 MET A C 1
ATOM 615 O O . MET A 1 82 ? -4.711 13.352 9.078 1 82.56 82 MET A O 1
ATOM 619 N N . GLY A 1 83 ? -2.623 12.914 9.453 1 79.62 83 GLY A N 1
ATOM 620 C CA . GLY A 1 83 ? -2.988 11.688 10.148 1 79.62 83 GLY A CA 1
ATOM 621 C C . GLY A 1 83 ? -3.717 11.938 11.453 1 79.62 83 GLY A C 1
ATOM 622 O O . GLY A 1 83 ? -4.734 11.297 11.734 1 79.62 83 GLY A O 1
ATOM 623 N N . SER A 1 84 ? -3.242 12.812 12.203 1 88.19 84 SER A N 1
ATOM 624 C CA . SER A 1 84 ? -3.807 13.102 13.523 1 88.19 84 SER A CA 1
ATOM 625 C C . SER A 1 84 ? -5.152 13.812 13.406 1 88.19 84 SER A C 1
ATOM 627 O O . SER A 1 84 ? -6.066 13.555 14.188 1 88.19 84 SER A O 1
ATOM 629 N N . ASN A 1 85 ? -5.254 14.719 12.492 1 90.81 85 ASN A N 1
ATOM 630 C CA . ASN A 1 85 ? -6.531 15.414 12.344 1 90.81 85 ASN A CA 1
ATOM 631 C C . ASN A 1 85 ? -7.625 14.469 11.852 1 90.81 85 ASN A C 1
ATOM 633 O O . ASN A 1 85 ? -8.781 14.594 12.25 1 90.81 85 ASN A O 1
ATOM 637 N N . SER A 1 86 ? -7.238 13.57 10.953 1 82.25 86 SER A N 1
ATOM 638 C CA . SER A 1 86 ? -8.195 12.562 10.5 1 82.25 86 SER A CA 1
ATOM 639 C C . SER A 1 86 ? -8.609 11.633 11.633 1 82.25 86 SER A C 1
ATOM 641 O O . SER A 1 86 ? -9.781 11.281 11.758 1 82.25 86 SER A O 1
ATOM 643 N N . PHE A 1 87 ? -7.637 11.242 12.375 1 82.44 87 PHE A N 1
ATOM 644 C CA . PHE A 1 87 ? -7.934 10.406 13.531 1 82.44 87 PHE A CA 1
ATOM 645 C C . PHE A 1 87 ? -8.836 11.148 14.516 1 82.44 87 PHE A C 1
ATOM 647 O O . PHE A 1 87 ? -9.773 10.57 15.07 1 82.44 87 PHE A O 1
ATOM 654 N N . PHE A 1 88 ? -8.562 12.359 14.742 1 90.62 88 PHE A N 1
ATOM 655 C CA . PHE A 1 88 ? -9.328 13.234 15.609 1 90.62 88 PHE A CA 1
ATOM 656 C C . PHE A 1 88 ? -10.797 13.266 15.203 1 90.62 88 PHE A C 1
ATOM 658 O O . PHE A 1 88 ? -11.68 12.953 16 1 90.62 88 PHE A O 1
ATOM 665 N N . THR A 1 89 ? -11.055 13.523 14.023 1 87.81 89 THR A N 1
ATOM 666 C CA . THR A 1 89 ? -12.406 13.805 13.555 1 87.81 89 THR A CA 1
ATOM 667 C C . THR A 1 89 ? -13.133 12.516 13.188 1 87.81 89 THR A C 1
ATOM 669 O O . THR A 1 89 ? -14.242 12.258 13.656 1 87.81 89 THR A O 1
ATOM 672 N N . PHE A 1 90 ? -12.508 11.727 12.453 1 74.94 90 PHE A N 1
ATOM 673 C CA . PHE A 1 90 ? -13.242 10.633 11.844 1 74.94 90 PHE A CA 1
ATOM 674 C C . PHE A 1 90 ? -13.266 9.414 12.766 1 74.94 90 PHE A C 1
ATOM 676 O O . PHE A 1 90 ? -14.203 8.617 12.719 1 74.94 90 PHE A O 1
ATOM 683 N N . ILE A 1 91 ? -12.305 9.266 13.562 1 75.5 91 ILE A N 1
ATOM 684 C CA . ILE A 1 91 ? -12.266 8.086 14.43 1 75.5 91 ILE A CA 1
ATOM 685 C C . ILE A 1 91 ? -12.75 8.461 15.828 1 75.5 91 ILE A C 1
ATOM 687 O O . ILE A 1 91 ? -13.742 7.91 16.312 1 75.5 91 ILE A O 1
ATOM 691 N N . VAL A 1 92 ? -12.195 9.398 16.469 1 85.5 92 VAL A N 1
ATOM 692 C CA . VAL A 1 92 ? -12.484 9.719 17.875 1 85.5 92 VAL A CA 1
ATOM 693 C C . VAL A 1 92 ? -13.875 10.336 17.984 1 85.5 92 VAL A C 1
ATOM 695 O O . VAL A 1 92 ? -14.695 9.906 18.797 1 85.5 92 VAL A O 1
ATOM 698 N N . VAL A 1 93 ? -14.18 11.297 17.109 1 88.06 93 VAL A N 1
ATOM 699 C CA . VAL A 1 93 ? -15.43 12.031 17.25 1 88.06 93 VAL A CA 1
ATOM 700 C C . VAL A 1 93 ? -16.547 11.289 16.516 1 88.06 93 VAL A C 1
ATOM 702 O O . VAL A 1 93 ? -17.578 10.969 17.125 1 88.06 93 VAL A O 1
ATOM 705 N N . LYS A 1 94 ? -16.344 10.953 15.344 1 79.25 94 LYS A N 1
ATOM 706 C CA . LYS A 1 94 ? -17.438 10.438 14.531 1 79.25 94 LYS A CA 1
ATOM 707 C C . LYS A 1 94 ? -17.641 8.945 14.789 1 79.25 94 LYS A C 1
ATOM 709 O O . LYS A 1 94 ? -18.781 8.469 14.828 1 79.25 94 LYS A O 1
ATOM 714 N N . LEU A 1 95 ? -16.578 8.234 14.859 1 71.69 95 LEU A N 1
ATOM 715 C CA . LEU A 1 95 ? -16.719 6.789 15.016 1 71.69 95 LEU A CA 1
ATOM 716 C C . LEU A 1 95 ? -16.969 6.426 16.469 1 71.69 95 LEU A C 1
ATOM 718 O O . LEU A 1 95 ? -17.891 5.676 16.781 1 71.69 95 LEU A O 1
ATOM 722 N N . TYR A 1 96 ? -16.203 6.934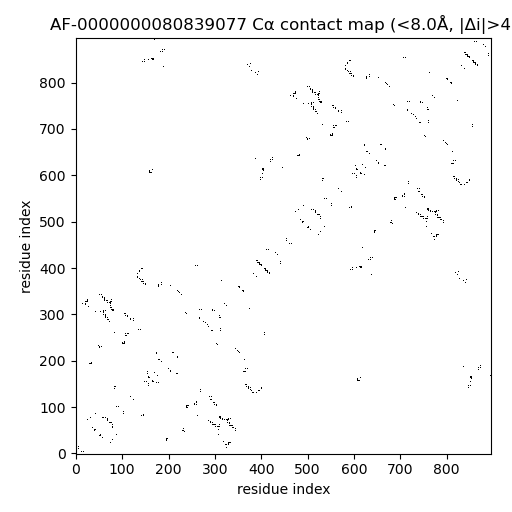 17.438 1 80.44 96 TYR A N 1
ATOM 723 C CA . TYR A 1 96 ? -16.297 6.559 18.844 1 80.44 96 TYR A CA 1
ATOM 724 C C . TYR A 1 96 ? -17.266 7.469 19.578 1 80.44 96 TYR A C 1
ATOM 726 O O . TYR A 1 96 ? -17.672 7.176 20.719 1 80.44 96 TYR A O 1
ATOM 734 N N . GLY A 1 97 ? -17.672 8.617 18.984 1 86.69 97 GLY A N 1
ATOM 735 C CA . GLY A 1 97 ? -18.734 9.453 19.516 1 86.69 97 GLY A CA 1
ATOM 736 C C . GLY A 1 97 ? -18.25 10.414 20.594 1 86.69 97 GLY A C 1
ATOM 737 O O . GLY A 1 97 ? -19.047 10.922 21.375 1 86.69 97 GLY A O 1
ATOM 738 N N . TYR A 1 98 ? -17 10.625 20.766 1 90.75 98 TYR A N 1
ATOM 739 C CA . TYR A 1 98 ? -16.5 11.609 21.703 1 90.75 98 TYR A CA 1
ATOM 740 C C . TYR A 1 98 ? -16.75 13.023 21.203 1 90.75 98 TYR A C 1
ATOM 742 O O . TYR A 1 98 ? -16.922 13.242 20 1 90.75 98 TYR A O 1
ATOM 750 N N . SER A 1 99 ? -16.844 13.945 22.094 1 92.62 99 SER A N 1
ATOM 751 C CA . SER A 1 99 ? -16.953 15.344 21.703 1 92.62 99 SER A CA 1
ATOM 752 C C . SER A 1 99 ? -15.602 15.898 21.234 1 92.62 99 SER A C 1
ATOM 754 O O . SER A 1 99 ? -14.555 15.32 21.531 1 92.62 99 SER A O 1
ATOM 756 N N . TYR A 1 100 ? -15.633 17 20.484 1 94.12 100 TYR A N 1
ATOM 757 C CA . TYR A 1 100 ? -14.383 17.594 20.016 1 94.12 100 TYR A CA 1
ATOM 758 C C . TYR A 1 100 ? -13.57 18.141 21.188 1 94.12 100 TYR A C 1
ATOM 760 O O . TYR A 1 100 ? -12.336 18.188 21.125 1 94.12 100 TYR A O 1
ATOM 768 N N . GLN A 1 101 ? -14.25 18.531 22.234 1 94.25 101 GLN A N 1
ATOM 769 C CA . GLN A 1 101 ? -13.539 19 23.422 1 94.25 101 GLN A CA 1
ATOM 770 C C . GLN A 1 101 ? -12.734 17.859 24.047 1 94.25 101 GLN A C 1
ATOM 772 O O . GLN A 1 101 ? -11.586 18.078 24.453 1 94.25 101 GLN A O 1
ATOM 777 N N . GLU A 1 102 ? -13.367 16.766 24.078 1 93.56 102 GLU A N 1
ATOM 778 C CA . GLU A 1 102 ? -12.664 15.602 24.609 1 93.56 102 GLU A CA 1
ATOM 779 C C . GLU A 1 102 ? -11.484 15.219 23.719 1 93.56 102 GLU A C 1
ATOM 781 O O . GLU A 1 102 ? -10.43 14.82 24.219 1 93.56 102 GLU A O 1
ATOM 786 N N . ALA A 1 103 ? -11.688 15.305 22.453 1 93.94 103 ALA A N 1
ATOM 787 C CA . ALA A 1 103 ? -10.602 15 21.531 1 93.94 103 ALA A CA 1
ATOM 788 C C . ALA A 1 103 ? -9.438 15.969 21.703 1 93.94 103 ALA A C 1
ATOM 790 O O . ALA A 1 103 ? -8.273 15.562 21.672 1 93.94 103 ALA A O 1
ATOM 791 N N . LEU A 1 104 ? -9.789 17.234 21.891 1 95 104 LEU A N 1
ATOM 792 C CA . LEU A 1 104 ? -8.766 18.234 22.141 1 95 104 LEU A CA 1
ATOM 793 C C . LEU A 1 104 ? -8.008 17.938 23.438 1 95 104 LEU A C 1
ATOM 795 O O . LEU A 1 104 ? -6.793 18.141 23.5 1 95 104 LEU A O 1
ATOM 799 N N . ALA A 1 105 ? -8.711 17.516 24.359 1 94.56 105 ALA A N 1
ATOM 800 C CA . ALA A 1 105 ? -8.094 17.141 25.641 1 94.56 105 ALA A CA 1
ATOM 801 C C . ALA A 1 105 ? -7.121 15.984 25.453 1 94.56 105 ALA A C 1
ATOM 803 O O . ALA A 1 105 ? -6.059 15.953 26.078 1 94.56 105 ALA A O 1
ATOM 804 N N . MET A 1 106 ? -7.512 15.062 24.656 1 93.69 106 MET A N 1
ATOM 805 C CA . MET A 1 106 ? -6.641 13.922 24.391 1 93.69 106 MET A CA 1
ATOM 806 C C . MET A 1 106 ? -5.352 14.367 23.703 1 93.69 106 MET A C 1
ATOM 808 O O . MET A 1 106 ? -4.27 13.867 24.016 1 93.69 106 MET A O 1
ATOM 812 N N . VAL A 1 107 ? -5.508 15.25 22.766 1 94.5 107 VAL A N 1
ATOM 813 C CA . VAL A 1 107 ? -4.344 15.789 22.078 1 94.5 107 VAL A CA 1
ATOM 814 C C . VAL A 1 107 ? -3.439 16.516 23.062 1 94.5 107 VAL A C 1
ATOM 816 O O . VAL A 1 107 ? -2.215 16.391 23 1 94.5 107 VAL A O 1
ATOM 819 N N . PHE A 1 108 ? -4.023 17.25 23.953 1 95.38 108 PHE A N 1
ATOM 820 C CA . PHE A 1 108 ? -3.268 17.984 24.953 1 95.38 108 PHE A CA 1
ATOM 821 C C . PHE A 1 108 ? -2.488 17.031 25.859 1 95.38 108 PHE A C 1
ATOM 823 O O . PHE A 1 108 ? -1.3 17.234 26.109 1 95.38 108 PHE A O 1
ATOM 830 N N . VAL A 1 109 ? -3.158 16.047 26.312 1 93.94 109 VAL A N 1
ATOM 831 C CA . VAL A 1 109 ? -2.52 15.078 27.203 1 93.94 109 VAL A CA 1
ATOM 832 C C . VAL A 1 109 ? -1.393 14.359 26.453 1 93.94 109 VAL A C 1
ATOM 834 O O . VAL A 1 109 ? -0.31 14.156 27.016 1 93.94 109 VAL A O 1
ATOM 837 N N . SER A 1 110 ? -1.688 13.969 25.297 1 92.25 110 SER A N 1
ATOM 838 C CA . SER A 1 110 ? -0.667 13.32 24.469 1 92.25 110 SER A CA 1
ATOM 839 C C . SER A 1 110 ? 0.531 14.234 24.25 1 92.25 110 SER A C 1
ATOM 841 O O . SER A 1 110 ? 1.68 13.797 24.328 1 92.25 110 SER A O 1
ATOM 843 N N . GLY A 1 111 ? 0.264 15.484 23.922 1 93.19 111 GLY A N 1
ATOM 844 C CA . GLY A 1 111 ? 1.331 16.453 23.75 1 93.19 111 GLY A CA 1
ATOM 845 C C . GLY A 1 111 ? 2.152 16.672 25 1 93.19 111 GLY A C 1
ATOM 846 O O . GLY A 1 111 ? 3.375 16.828 24.938 1 93.19 111 GLY A O 1
ATOM 847 N N . THR A 1 112 ? 1.489 16.688 26.125 1 94.38 112 THR A N 1
ATOM 848 C CA . THR A 1 112 ? 2.176 16.859 27.406 1 94.38 112 THR A CA 1
ATOM 849 C C . THR A 1 112 ? 3.072 15.672 27.703 1 94.38 112 THR A C 1
ATOM 851 O O . THR A 1 112 ? 4.199 15.836 28.172 1 94.38 112 THR A O 1
ATOM 854 N N . LEU A 1 113 ? 2.516 14.586 27.422 1 91.44 113 LEU A N 1
ATOM 855 C CA . LEU A 1 113 ? 3.326 13.383 27.578 1 91.44 113 LEU A CA 1
ATOM 856 C C . LEU A 1 113 ? 4.559 13.43 26.688 1 91.44 113 LEU A C 1
ATOM 858 O O . LEU A 1 113 ? 5.656 13.07 27.125 1 91.44 113 LEU A O 1
ATOM 862 N N . PHE A 1 114 ? 4.352 13.883 25.516 1 91.06 114 PHE A N 1
ATOM 863 C CA . PHE A 1 114 ? 5.457 14.016 24.562 1 91.06 114 PHE A CA 1
ATOM 864 C C . PHE A 1 114 ? 6.48 15.031 25.062 1 91.06 114 PHE A C 1
ATOM 866 O O . PHE A 1 114 ? 7.684 14.852 24.875 1 91.06 114 PHE A O 1
ATOM 873 N N . LEU A 1 115 ? 5.969 16.062 25.578 1 92.81 115 LEU A N 1
ATOM 874 C CA . LEU A 1 115 ? 6.863 17.094 26.078 1 92.81 115 LEU A CA 1
ATOM 875 C C . LEU A 1 115 ? 7.715 16.562 27.234 1 92.81 115 LEU A C 1
ATOM 877 O O . LEU A 1 115 ? 8.922 16.828 27.281 1 92.81 115 LEU A O 1
ATOM 881 N N . ILE A 1 116 ? 7.125 15.828 28.109 1 93.12 116 ILE A N 1
ATOM 882 C CA . ILE A 1 116 ? 7.832 15.25 29.25 1 93.12 116 ILE A CA 1
ATOM 883 C C . ILE A 1 116 ? 8.883 14.258 28.75 1 93.12 116 ILE A C 1
ATOM 885 O O . ILE A 1 116 ? 10.031 14.273 29.203 1 93.12 116 ILE A O 1
ATOM 889 N N . LEU A 1 117 ? 8.516 13.445 27.828 1 88.19 117 LEU A N 1
ATOM 890 C CA . LEU A 1 117 ? 9.445 12.445 27.297 1 88.19 117 LEU A CA 1
ATOM 891 C C . LEU A 1 117 ? 10.578 13.117 26.531 1 88.19 117 LEU A C 1
ATOM 893 O O . LEU A 1 117 ? 11.719 12.656 26.578 1 88.19 117 LEU A O 1
ATOM 897 N N . SER A 1 118 ? 10.219 14.117 25.812 1 87.44 118 SER A N 1
ATOM 898 C CA . SER A 1 118 ? 11.227 14.828 25.047 1 87.44 118 SER A CA 1
ATOM 899 C C . SER A 1 118 ? 12.203 15.562 25.953 1 87.44 118 SER A C 1
ATOM 901 O O . SER A 1 118 ? 13.406 15.594 25.703 1 87.44 118 SER A O 1
ATOM 903 N N . ALA A 1 119 ? 11.719 16.125 27 1 88.56 119 ALA A N 1
ATOM 904 C CA . ALA A 1 119 ? 12.555 16.859 27.953 1 88.56 119 ALA A CA 1
ATOM 905 C C . ALA A 1 119 ? 13.5 15.906 28.688 1 88.56 119 ALA A C 1
ATOM 907 O O . ALA A 1 119 ? 14.617 16.297 29.047 1 88.56 119 ALA A O 1
ATOM 908 N N . THR A 1 120 ? 13.078 14.648 28.891 1 88.56 120 THR A N 1
ATOM 909 C CA . THR A 1 120 ? 13.883 13.68 29.625 1 88.56 120 THR A CA 1
ATOM 910 C C . THR A 1 120 ? 14.836 12.938 28.688 1 88.56 120 THR A C 1
ATOM 912 O O . THR A 1 120 ? 15.727 12.219 29.141 1 88.56 120 THR A O 1
ATOM 915 N N . GLY A 1 121 ? 14.672 13.07 27.422 1 84.81 121 GLY A N 1
ATOM 916 C CA . GLY A 1 121 ? 15.531 12.398 26.469 1 84.81 121 GLY A CA 1
ATOM 917 C C . GLY A 1 121 ? 15.086 10.984 26.156 1 84.81 121 GLY A C 1
ATOM 918 O O . GLY A 1 121 ? 15.664 10.32 25.297 1 84.81 121 GLY A O 1
ATOM 919 N N . ILE A 1 122 ? 14.062 10.578 26.812 1 82.12 122 ILE A N 1
ATOM 920 C CA . ILE A 1 122 ? 13.539 9.227 26.625 1 82.12 122 ILE A CA 1
ATOM 921 C C . ILE A 1 122 ? 12.961 9.086 25.219 1 82.12 122 ILE A C 1
ATOM 923 O O . ILE A 1 122 ? 13.109 8.047 24.578 1 82.12 122 ILE A O 1
ATOM 927 N N . ARG A 1 123 ? 12.305 10.117 24.75 1 81.88 123 ARG A N 1
ATOM 928 C CA . ARG A 1 123 ? 11.734 10.086 23.406 1 81.88 123 ARG A CA 1
ATOM 929 C C . ARG A 1 123 ? 12.812 9.844 22.359 1 81.88 123 ARG A C 1
ATOM 931 O O . ARG A 1 123 ? 12.609 9.055 21.438 1 81.88 123 ARG A O 1
ATOM 938 N N . ASP A 1 124 ? 13.875 10.5 22.531 1 80.75 124 ASP A N 1
ATOM 939 C CA . ASP A 1 124 ? 15 10.344 21.625 1 80.75 124 ASP A CA 1
ATOM 940 C C . ASP A 1 124 ? 15.547 8.922 21.656 1 80.75 124 ASP A C 1
ATOM 942 O O . ASP A 1 124 ? 15.867 8.344 20.625 1 80.75 124 ASP A O 1
ATOM 946 N N . LYS A 1 125 ? 15.594 8.344 22.797 1 78.19 125 LYS A N 1
ATOM 947 C CA . LYS A 1 125 ? 16.094 6.988 22.969 1 78.19 125 LYS A CA 1
ATOM 948 C C . LYS A 1 125 ? 15.156 5.965 22.359 1 78.19 125 LYS A C 1
ATOM 950 O O . LYS A 1 125 ? 15.602 4.977 21.766 1 78.19 125 LYS A O 1
ATOM 955 N N . ILE A 1 126 ? 13.914 6.277 22.484 1 76.38 126 ILE A N 1
ATOM 956 C CA . ILE A 1 126 ? 12.906 5.367 21.938 1 76.38 126 ILE A CA 1
ATOM 957 C C . ILE A 1 126 ? 12.969 5.387 20.422 1 76.38 126 ILE A C 1
ATOM 959 O O . ILE A 1 126 ? 12.969 4.332 19.781 1 76.38 126 ILE A O 1
ATOM 963 N N . ILE A 1 127 ? 13.055 6.477 19.844 1 76.75 127 ILE A N 1
ATOM 964 C CA . ILE A 1 127 ? 13.055 6.629 18.391 1 76.75 127 ILE A CA 1
ATOM 965 C C . ILE A 1 127 ? 14.289 5.957 17.812 1 76.75 127 ILE A C 1
ATOM 967 O O . ILE A 1 127 ? 14.211 5.289 16.766 1 76.75 127 ILE A O 1
ATOM 971 N N . ASN A 1 128 ? 15.367 6.074 18.516 1 77.56 128 ASN A N 1
ATOM 972 C CA . ASN A 1 128 ? 16.609 5.512 18 1 77.56 128 ASN A CA 1
ATOM 973 C C . ASN A 1 128 ? 16.641 3.992 18.141 1 77.56 128 ASN A C 1
ATOM 975 O O . ASN A 1 128 ? 17.406 3.316 17.453 1 77.56 128 ASN A O 1
ATOM 979 N N . SER A 1 129 ? 15.75 3.553 19 1 76.75 129 SER A N 1
ATOM 980 C CA . SER A 1 129 ? 15.719 2.113 19.234 1 76.75 129 SER A CA 1
ATOM 981 C C . SER A 1 129 ? 14.844 1.397 18.219 1 76.75 129 SER A C 1
ATOM 983 O O . SER A 1 129 ? 14.953 0.183 18.047 1 76.75 129 SER A O 1
ATOM 985 N N . ILE A 1 130 ? 13.945 2.121 17.609 1 79 130 ILE A N 1
ATOM 986 C CA . ILE A 1 130 ? 13.047 1.512 16.641 1 79 130 ILE A CA 1
ATOM 987 C C . ILE A 1 130 ? 13.766 1.365 15.297 1 79 130 ILE A C 1
ATOM 989 O O . ILE A 1 130 ? 14.383 2.318 14.805 1 79 130 ILE A O 1
ATOM 993 N N . PRO A 1 131 ? 13.664 0.16 14.766 1 82.62 131 PRO A N 1
ATOM 994 C CA . PRO A 1 131 ? 14.312 -0.045 13.469 1 82.62 131 PRO A CA 1
ATOM 995 C C . PRO A 1 131 ? 13.797 0.908 12.391 1 82.62 131 PRO A C 1
ATOM 997 O O . PRO A 1 131 ? 12.594 1.188 12.336 1 82.62 131 PRO A O 1
ATOM 1000 N N . GLU A 1 132 ? 14.656 1.358 11.547 1 83.5 132 GLU A N 1
ATOM 1001 C CA . GLU A 1 132 ? 14.352 2.34 10.508 1 83.5 132 GLU A CA 1
ATOM 1002 C C . GLU A 1 132 ? 13.25 1.835 9.578 1 83.5 132 GLU A C 1
ATOM 1004 O O . GLU A 1 132 ? 12.359 2.596 9.195 1 83.5 132 GLU A O 1
ATOM 1009 N N . ASN A 1 133 ? 13.281 0.554 9.328 1 87.62 133 ASN A N 1
ATOM 1010 C CA . ASN A 1 133 ? 12.289 -0.029 8.43 1 87.62 133 ASN A CA 1
ATOM 1011 C C . ASN A 1 133 ? 10.875 0.085 8.992 1 87.62 133 ASN A C 1
ATOM 1013 O O . ASN A 1 133 ? 9.93 0.336 8.25 1 87.62 133 ASN A O 1
ATOM 1017 N N . LEU A 1 134 ? 10.789 -0.084 10.266 1 85.44 134 LEU A N 1
ATOM 1018 C CA . LEU A 1 134 ? 9.477 -0.007 10.898 1 85.44 134 LEU A CA 1
ATOM 1019 C C . LEU A 1 134 ? 8.984 1.434 10.945 1 85.44 134 LEU A C 1
ATOM 1021 O O . LEU A 1 134 ? 7.797 1.693 10.734 1 85.44 134 LEU A O 1
ATOM 1025 N N . LYS A 1 135 ? 9.891 2.367 11.188 1 83.06 135 LYS A N 1
ATOM 1026 C CA . LYS A 1 135 ? 9.523 3.779 11.203 1 83.06 135 LYS A CA 1
ATOM 1027 C C . LYS A 1 135 ? 8.984 4.223 9.844 1 83.06 135 LYS A C 1
ATOM 1029 O O . LYS A 1 135 ? 7.949 4.883 9.766 1 83.06 135 LYS A O 1
ATOM 1034 N N . GLN A 1 136 ? 9.672 3.818 8.844 1 86.25 136 GLN A N 1
ATOM 1035 C CA . GLN A 1 136 ? 9.289 4.195 7.48 1 86.25 136 GLN A CA 1
ATOM 1036 C C . GLN A 1 136 ? 7.98 3.531 7.074 1 86.25 136 GLN A C 1
ATOM 1038 O O . GLN A 1 136 ? 7.172 4.129 6.359 1 86.25 136 GLN A O 1
ATOM 1043 N N . SER A 1 137 ? 7.785 2.32 7.559 1 90.25 137 SER A N 1
ATOM 1044 C CA . SER A 1 137 ? 6.547 1.61 7.254 1 90.25 137 SER A CA 1
ATOM 1045 C C . SER A 1 137 ? 5.344 2.297 7.895 1 90.25 137 SER A C 1
ATOM 1047 O O . SER A 1 137 ? 4.266 2.35 7.297 1 90.25 137 SER A O 1
ATOM 1049 N N . ILE A 1 138 ? 5.559 2.756 9.062 1 85.19 138 ILE A N 1
ATOM 1050 C CA . ILE A 1 138 ? 4.473 3.438 9.766 1 85.19 138 ILE A CA 1
ATOM 1051 C C . ILE A 1 138 ? 4.121 4.73 9.031 1 85.19 138 ILE A C 1
ATOM 1053 O O . ILE A 1 138 ? 2.941 5.047 8.852 1 85.19 138 ILE A O 1
ATOM 1057 N N . GLY A 1 139 ? 5.156 5.461 8.664 1 82.62 139 GLY A N 1
ATOM 1058 C CA . GLY A 1 139 ? 4.922 6.664 7.883 1 82.62 139 GLY A CA 1
ATOM 1059 C C . GLY A 1 139 ? 4.172 6.398 6.59 1 82.62 139 GLY A C 1
ATOM 1060 O O . GLY A 1 139 ? 3.184 7.074 6.289 1 82.62 139 GLY A O 1
ATOM 1061 N N . ALA A 1 140 ? 4.602 5.434 5.824 1 89.19 140 ALA A N 1
ATOM 1062 C CA . ALA A 1 140 ? 3.955 5.074 4.566 1 89.19 140 ALA A CA 1
ATOM 1063 C C . ALA A 1 140 ? 2.539 4.555 4.801 1 89.19 140 ALA A C 1
ATOM 1065 O O . ALA A 1 140 ? 1.62 4.871 4.043 1 89.19 140 ALA A O 1
ATOM 1066 N N . GLY A 1 141 ? 2.412 3.721 5.824 1 90 141 GLY A N 1
ATOM 1067 C CA . GLY A 1 141 ? 1.103 3.184 6.164 1 90 141 GLY A CA 1
ATOM 1068 C C . GLY A 1 141 ? 0.09 4.258 6.512 1 90 141 GLY A C 1
ATOM 1069 O O . GLY A 1 141 ? -1.079 4.164 6.133 1 90 141 GLY A O 1
ATOM 1070 N N . THR A 1 142 ? 0.541 5.211 7.242 1 84.06 142 THR A N 1
ATOM 1071 C CA . THR A 1 142 ? -0.336 6.332 7.57 1 84.06 142 THR A CA 1
ATOM 1072 C C . THR A 1 142 ? -0.782 7.059 6.305 1 84.06 142 THR A C 1
ATOM 1074 O O . THR A 1 142 ? -1.933 7.488 6.203 1 84.06 142 THR A O 1
ATOM 1077 N N . GLY A 1 143 ? 0.107 7.234 5.426 1 87.06 143 GLY A N 1
ATOM 1078 C CA . GLY A 1 143 ? -0.261 7.824 4.148 1 87.06 143 GLY A CA 1
ATOM 1079 C C . GLY A 1 143 ? -1.354 7.055 3.432 1 87.06 143 GLY A C 1
ATOM 1080 O O . GLY A 1 143 ? -2.307 7.648 2.922 1 87.06 143 GLY A O 1
ATOM 1081 N N . PHE A 1 144 ? -1.197 5.727 3.385 1 92.38 144 PHE A N 1
ATOM 1082 C CA . PHE A 1 144 ? -2.207 4.883 2.756 1 92.38 144 PHE A CA 1
ATOM 1083 C C . PHE A 1 144 ? -3.547 5.02 3.469 1 92.38 144 PHE A C 1
ATOM 1085 O O . PHE A 1 144 ? -4.602 5.023 2.828 1 92.38 144 PHE A O 1
ATOM 1092 N N . PHE A 1 145 ? -3.463 5.062 4.703 1 86.19 145 PHE A N 1
ATOM 1093 C CA . PHE A 1 145 ? -4.68 5.199 5.492 1 86.19 145 PHE A CA 1
ATOM 1094 C C . PHE A 1 145 ? -5.375 6.52 5.191 1 86.19 145 PHE A C 1
ATOM 1096 O O . PHE A 1 145 ? -6.594 6.562 5.012 1 86.19 145 PHE A O 1
ATOM 1103 N N . ILE A 1 146 ? -4.625 7.613 5.199 1 83.19 146 ILE A N 1
ATOM 1104 C CA . ILE A 1 146 ? -5.172 8.93 4.902 1 83.19 146 ILE A CA 1
ATOM 1105 C C . ILE A 1 146 ? -5.781 8.938 3.504 1 83.19 146 ILE A C 1
ATOM 1107 O O . ILE A 1 146 ? -6.852 9.516 3.289 1 83.19 146 ILE A O 1
ATOM 1111 N N . ALA A 1 147 ? -5.102 8.352 2.59 1 91.12 147 ALA A N 1
ATOM 1112 C CA . ALA A 1 147 ? -5.617 8.266 1.227 1 91.12 147 ALA A CA 1
ATOM 1113 C C . ALA A 1 147 ? -6.922 7.477 1.185 1 91.12 147 ALA A C 1
ATOM 1115 O O . ALA A 1 147 ? -7.812 7.781 0.386 1 91.12 147 ALA A O 1
ATOM 1116 N N . LEU A 1 148 ? -7.004 6.426 1.984 1 89.31 148 LEU A N 1
ATOM 1117 C CA . LEU A 1 148 ? -8.242 5.656 2.068 1 89.31 148 LEU A CA 1
ATOM 1118 C C . LEU A 1 148 ? -9.398 6.535 2.521 1 89.31 148 LEU A C 1
ATOM 1120 O O . LEU A 1 148 ? -10.484 6.484 1.942 1 89.31 148 LEU A O 1
ATOM 1124 N N . ILE A 1 149 ? -9.133 7.273 3.525 1 81.44 149 ILE A N 1
ATOM 1125 C CA . ILE A 1 149 ? -10.156 8.203 4.016 1 81.44 149 ILE A CA 1
ATOM 1126 C C . ILE A 1 149 ? -10.562 9.156 2.896 1 81.44 149 ILE A C 1
ATOM 1128 O O . ILE A 1 149 ? -11.742 9.438 2.707 1 81.44 149 ILE A O 1
ATOM 1132 N N . GLY A 1 150 ? -9.586 9.672 2.232 1 87.06 150 GLY A N 1
ATOM 1133 C CA . GLY A 1 150 ? -9.867 10.555 1.112 1 87.06 150 GLY A CA 1
ATOM 1134 C C . GLY A 1 150 ? -10.719 9.906 0.037 1 87.06 150 GLY A C 1
ATOM 1135 O O . GLY A 1 150 ? -11.648 10.516 -0.482 1 87.06 150 GLY A O 1
ATOM 1136 N N . LEU A 1 151 ? -10.398 8.703 -0.309 1 89.5 151 LEU A N 1
ATOM 1137 C CA . LEU A 1 151 ? -11.133 7.984 -1.347 1 89.5 151 LEU A CA 1
ATOM 1138 C C . LEU A 1 151 ? -12.578 7.73 -0.916 1 89.5 151 LEU A C 1
ATOM 1140 O O . LEU A 1 151 ? -13.492 7.773 -1.739 1 89.5 151 LEU A O 1
ATOM 1144 N N . VAL A 1 152 ? -12.742 7.43 0.315 1 84.19 152 VAL A N 1
ATOM 1145 C CA . VAL A 1 152 ? -14.078 7.215 0.855 1 84.19 152 VAL A CA 1
ATOM 1146 C C . VAL A 1 152 ? -14.859 8.523 0.835 1 84.19 152 VAL A C 1
ATOM 1148 O O . VAL A 1 152 ? -16.031 8.555 0.431 1 84.19 152 VAL A O 1
ATOM 1151 N N . LYS A 1 153 ? -14.219 9.578 1.231 1 81.38 153 LYS A N 1
ATOM 1152 C CA . LYS A 1 153 ? -14.875 10.883 1.287 1 81.38 153 LYS A CA 1
ATOM 1153 C C . LYS A 1 153 ? -15.156 11.414 -0.114 1 81.38 153 LYS A C 1
ATOM 1155 O O . LYS A 1 153 ? -16.047 12.242 -0.303 1 81.38 153 LYS A O 1
ATOM 1160 N N . ALA A 1 154 ? -14.352 10.992 -1.051 1 87.25 154 ALA A N 1
ATOM 1161 C CA . ALA A 1 154 ? -14.57 11.375 -2.443 1 87.25 154 ALA A CA 1
ATOM 1162 C C . ALA A 1 154 ? -15.711 10.57 -3.064 1 87.25 154 ALA A C 1
ATOM 1164 O O . ALA A 1 154 ? -16.234 10.938 -4.125 1 87.25 154 ALA A O 1
ATOM 1165 N N . GLY A 1 155 ? -16.094 9.508 -2.379 1 84.38 155 GLY A N 1
ATOM 1166 C CA . GLY A 1 155 ? -17.109 8.633 -2.932 1 84.38 155 GLY A CA 1
ATOM 1167 C C . GLY A 1 155 ? -16.562 7.648 -3.947 1 84.38 155 GLY A C 1
ATOM 1168 O O . GLY A 1 155 ? -17.328 6.977 -4.641 1 84.38 155 GLY A O 1
ATOM 1169 N N . ILE A 1 156 ? -15.328 7.637 -4.066 1 84.06 156 ILE A N 1
ATOM 1170 C CA . ILE A 1 156 ? -14.688 6.707 -4.988 1 84.06 156 ILE A CA 1
ATOM 1171 C C . ILE A 1 156 ? -14.719 5.297 -4.402 1 84.06 156 ILE A C 1
ATOM 1173 O O . ILE A 1 156 ? -14.93 4.32 -5.125 1 84.06 156 ILE A O 1
ATOM 1177 N N . ALA A 1 157 ? -14.492 5.18 -3.139 1 82.25 157 ALA A N 1
ATOM 1178 C CA . ALA A 1 157 ? -14.57 3.912 -2.42 1 82.25 157 ALA A CA 1
ATOM 1179 C C . ALA A 1 157 ? -15.844 3.832 -1.586 1 82.25 157 ALA A C 1
ATOM 1181 O O . ALA A 1 157 ? -16.109 4.715 -0.766 1 82.25 157 ALA A O 1
ATOM 1182 N N . VAL A 1 158 ? -16.609 2.869 -1.849 1 74.31 158 VAL A N 1
ATOM 1183 C CA . VAL A 1 158 ? -17.859 2.705 -1.118 1 74.31 158 VAL A CA 1
ATOM 1184 C C . VAL A 1 158 ? -17.938 1.294 -0.543 1 74.31 158 VAL A C 1
ATOM 1186 O O . VAL A 1 158 ? -17.266 0.379 -1.029 1 74.31 158 VAL A O 1
ATOM 1189 N N . SER A 1 159 ? -18.672 1.164 0.462 1 70.88 159 SER A N 1
ATOM 1190 C CA . SER A 1 159 ? -18.828 -0.13 1.118 1 70.88 159 SER A CA 1
ATOM 1191 C C . SER A 1 159 ? -19.656 -1.088 0.266 1 70.88 159 SER A C 1
ATOM 1193 O O . SER A 1 159 ? -20.531 -0.659 -0.49 1 70.88 159 SER A O 1
ATOM 1195 N N . HIS A 1 160 ? -19.203 -2.311 0.206 1 66.81 160 HIS A N 1
ATOM 1196 C CA . HIS A 1 160 ? -19.938 -3.373 -0.469 1 66.81 160 HIS A CA 1
ATOM 1197 C C . HIS A 1 160 ? -20.016 -4.629 0.395 1 66.81 160 HIS A C 1
ATOM 1199 O O . HIS A 1 160 ? -19.016 -5.047 0.975 1 66.81 160 HIS A O 1
ATOM 1205 N N . PRO A 1 161 ? -21.109 -5.086 0.56 1 61 161 PRO A N 1
ATOM 1206 C CA . PRO A 1 161 ? -21.266 -6.238 1.45 1 61 161 PRO A CA 1
ATOM 1207 C C . PRO A 1 161 ? -20.422 -7.441 1.021 1 61 161 PRO A C 1
ATOM 1209 O O . PRO A 1 161 ? -19.922 -8.18 1.87 1 61 161 PRO A O 1
ATOM 1212 N N . ALA A 1 162 ? -20.312 -7.656 -0.23 1 53.25 162 ALA A N 1
ATOM 1213 C CA . ALA A 1 162 ? -19.641 -8.859 -0.695 1 53.25 162 ALA A CA 1
ATOM 1214 C C . ALA A 1 162 ? -18.125 -8.633 -0.78 1 53.25 162 ALA A C 1
ATOM 1216 O O . ALA A 1 162 ? -17.344 -9.508 -0.412 1 53.25 162 ALA A O 1
ATOM 1217 N N . THR A 1 163 ? -17.766 -7.461 -1.229 1 56.97 163 THR A N 1
ATOM 1218 C CA . THR A 1 163 ? -16.359 -7.215 -1.499 1 56.97 163 THR A CA 1
ATOM 1219 C C . THR A 1 163 ? -15.766 -6.258 -0.469 1 56.97 163 THR A C 1
ATOM 1221 O O . THR A 1 163 ? -14.617 -5.84 -0.592 1 56.97 163 THR A O 1
ATOM 1224 N N . LEU A 1 164 ? -16.469 -5.977 0.577 1 63.28 164 LEU A N 1
ATOM 1225 C CA . LEU A 1 164 ? -16.109 -5.031 1.625 1 63.28 164 LEU A CA 1
ATOM 1226 C C . LEU A 1 164 ? -16.062 -3.605 1.082 1 63.28 164 LEU A C 1
ATOM 1228 O O . LEU A 1 164 ? -16.672 -2.703 1.646 1 63.28 164 LEU A O 1
ATOM 1232 N N . VAL A 1 165 ? -15.258 -3.529 -0.151 1 67.62 165 VAL A N 1
ATOM 1233 C CA . VAL A 1 165 ? -15.094 -2.215 -0.764 1 67.62 165 VAL A CA 1
ATOM 1234 C C . VAL A 1 165 ? -15.25 -2.328 -2.279 1 67.62 165 VAL A C 1
ATOM 1236 O O . VAL A 1 165 ? -14.914 -3.355 -2.869 1 67.62 165 VAL A O 1
ATOM 1239 N N . THR A 1 166 ? -15.961 -1.416 -2.896 1 71.44 166 THR A N 1
ATOM 1240 C CA . THR A 1 166 ? -16.062 -1.348 -4.348 1 71.44 166 THR A CA 1
ATOM 1241 C C . THR A 1 166 ? -15.977 0.098 -4.828 1 71.44 166 THR A C 1
ATOM 1243 O O . THR A 1 166 ? -15.969 1.027 -4.02 1 71.44 166 THR A O 1
ATOM 1246 N N . LEU A 1 167 ? -15.758 0.182 -6.066 1 73.25 167 LEU A N 1
ATOM 1247 C CA . LEU A 1 167 ? -15.727 1.521 -6.645 1 73.25 167 LEU A CA 1
ATOM 1248 C C . LEU A 1 167 ? -17.125 2.143 -6.652 1 73.25 167 LEU A C 1
ATOM 1250 O O . LEU A 1 167 ? -18.109 1.452 -6.902 1 73.25 167 LEU A O 1
ATOM 1254 N N . GLY A 1 168 ? -17.094 3.375 -6.324 1 70.12 168 GLY A N 1
ATOM 1255 C CA . GLY A 1 168 ? -18.344 4.102 -6.277 1 70.12 168 GLY A CA 1
ATOM 1256 C C . GLY A 1 168 ? -18.938 4.355 -7.648 1 70.12 168 GLY A C 1
ATOM 1257 O O . GLY A 1 168 ? -18.453 3.836 -8.648 1 70.12 168 GLY A O 1
ATOM 1258 N N . ASN A 1 169 ? -20.016 5.012 -7.605 1 73.25 169 ASN A N 1
ATOM 1259 C CA . ASN A 1 169 ? -20.75 5.34 -8.828 1 73.25 169 ASN A CA 1
ATOM 1260 C C . ASN A 1 169 ? -20.141 6.547 -9.531 1 73.25 169 ASN A C 1
ATOM 1262 O O . ASN A 1 169 ? -20.266 7.676 -9.055 1 73.25 169 ASN A O 1
ATOM 1266 N N . PHE A 1 170 ? -19.578 6.348 -10.617 1 77.81 170 PHE A N 1
ATOM 1267 C CA . PHE A 1 170 ? -18.906 7.414 -11.352 1 77.81 170 PHE A CA 1
ATOM 1268 C C . PHE A 1 170 ? -19.922 8.242 -12.141 1 77.81 170 PHE A C 1
ATOM 1270 O O . PHE A 1 170 ? -19.531 9.172 -12.859 1 77.81 170 PHE A O 1
ATOM 1277 N N . LYS A 1 171 ? -21.172 7.973 -11.969 1 75.75 171 LYS A N 1
ATOM 1278 C CA . LYS A 1 171 ? -22.203 8.797 -12.578 1 75.75 171 LYS A CA 1
ATOM 1279 C C . LYS A 1 171 ? -22.625 9.922 -11.641 1 75.75 171 LYS A C 1
ATOM 1281 O O . LYS A 1 171 ? -23.25 10.898 -12.078 1 75.75 171 LYS A O 1
ATOM 1286 N N . ASN A 1 172 ? -22.312 9.836 -10.438 1 81.94 172 ASN A N 1
ATOM 1287 C CA . ASN A 1 172 ? -22.578 10.891 -9.469 1 81.94 172 ASN A CA 1
ATOM 1288 C C . ASN A 1 172 ? -21.672 12.102 -9.688 1 81.94 172 ASN A C 1
ATOM 1290 O O . ASN A 1 172 ? -20.438 11.977 -9.656 1 81.94 172 ASN A O 1
ATOM 1294 N N . PRO A 1 173 ? -22.219 13.164 -9.969 1 85.62 173 PRO A N 1
ATOM 1295 C CA . PRO A 1 173 ? -21.438 14.359 -10.266 1 85.62 173 PRO A CA 1
ATOM 1296 C C . PRO A 1 173 ? -20.484 14.742 -9.125 1 85.62 173 PRO A C 1
ATOM 1298 O O . PRO A 1 173 ? -19.422 15.328 -9.367 1 85.62 173 PRO A O 1
ATOM 1301 N N . THR A 1 174 ? -20.922 14.492 -7.914 1 84.12 174 THR A N 1
ATOM 1302 C CA . THR A 1 174 ? -20.062 14.789 -6.773 1 84.12 174 THR A CA 1
ATOM 1303 C C . THR A 1 174 ? -18.766 13.977 -6.84 1 84.12 174 THR A C 1
ATOM 1305 O O . THR A 1 174 ? -17.688 14.492 -6.543 1 84.12 174 THR A O 1
ATOM 1308 N N . VAL A 1 175 ? -18.906 12.766 -7.227 1 87.31 175 VAL A N 1
ATOM 1309 C CA . VAL A 1 175 ? -17.75 11.891 -7.355 1 87.31 175 VAL A CA 1
ATOM 1310 C C . VAL A 1 175 ? -16.875 12.359 -8.508 1 87.31 175 VAL A C 1
ATOM 1312 O O . VAL A 1 175 ? -15.648 12.352 -8.406 1 87.31 175 VAL A O 1
ATOM 1315 N N . LEU A 1 176 ? -17.5 12.797 -9.523 1 89.06 176 LEU A N 1
ATOM 1316 C CA . LEU A 1 176 ? -16.75 13.273 -10.695 1 89.06 176 LEU A CA 1
ATOM 1317 C C . LEU A 1 176 ? -15.969 14.539 -10.359 1 89.06 176 LEU A C 1
ATOM 1319 O O . LEU A 1 176 ? -14.883 14.758 -10.898 1 89.06 176 LEU A O 1
ATOM 1323 N N . LEU A 1 177 ? -16.594 15.352 -9.586 1 89.5 177 LEU A N 1
ATOM 1324 C CA . LEU A 1 177 ? -15.875 16.547 -9.148 1 89.5 177 LEU A CA 1
ATOM 1325 C C . LEU A 1 177 ? -14.625 16.172 -8.359 1 89.5 177 LEU A C 1
ATOM 1327 O O . LEU A 1 177 ? -13.57 16.797 -8.539 1 89.5 177 LEU A O 1
ATOM 1331 N N . ALA A 1 178 ? -14.766 15.227 -7.469 1 89.88 178 ALA A N 1
ATOM 1332 C CA . ALA A 1 178 ? -13.617 14.766 -6.68 1 89.88 178 ALA A CA 1
ATOM 1333 C C . ALA A 1 178 ? -12.531 14.188 -7.578 1 89.88 178 ALA A C 1
ATOM 1335 O O . ALA A 1 178 ? -11.344 14.406 -7.344 1 89.88 178 ALA A O 1
ATOM 1336 N N . VAL A 1 179 ? -12.922 13.43 -8.547 1 91.5 179 VAL A N 1
ATOM 1337 C CA . VAL A 1 179 ? -11.969 12.836 -9.484 1 91.5 179 VAL A CA 1
ATOM 1338 C C . VAL A 1 179 ? -11.258 13.945 -10.25 1 91.5 179 VAL A C 1
ATOM 1340 O O . VAL A 1 179 ? -10.047 13.875 -10.469 1 91.5 179 VAL A O 1
ATOM 1343 N N . PHE A 1 180 ? -12.008 14.867 -10.672 1 92.38 180 PHE A N 1
ATOM 1344 C CA . PHE A 1 180 ? -11.43 16.016 -11.344 1 92.38 180 PHE A CA 1
ATOM 1345 C C . PHE A 1 180 ? -10.406 16.703 -10.445 1 92.38 180 PHE A C 1
ATOM 1347 O O . PHE A 1 180 ? -9.305 17.031 -10.891 1 92.38 180 PHE A O 1
ATOM 1354 N N . GLY A 1 181 ? -10.828 16.984 -9.25 1 92.88 181 GLY A N 1
ATOM 1355 C CA . GLY A 1 181 ? -9.922 17.594 -8.297 1 92.88 181 GLY A CA 1
ATOM 1356 C C . GLY A 1 181 ? -8.648 16.812 -8.086 1 92.88 181 GLY A C 1
ATOM 1357 O O . GLY A 1 181 ? -7.562 17.391 -7.98 1 92.88 181 GLY A O 1
ATOM 1358 N N . LEU A 1 182 ? -8.789 15.516 -7.988 1 94.19 182 LEU A N 1
ATOM 1359 C CA . LEU A 1 182 ? -7.633 14.641 -7.805 1 94.19 182 LEU A CA 1
ATOM 1360 C C . LEU A 1 182 ? -6.684 14.734 -9 1 94.19 182 LEU A C 1
ATOM 1362 O O . LEU A 1 182 ? -5.477 14.898 -8.82 1 94.19 182 LEU A O 1
ATOM 1366 N N . LEU A 1 183 ? -7.195 14.68 -10.141 1 94.12 183 LEU A N 1
ATOM 1367 C CA . LEU A 1 183 ? -6.387 14.695 -11.352 1 94.12 183 LEU A CA 1
ATOM 1368 C C . LEU A 1 183 ? -5.684 16.047 -11.516 1 94.12 183 LEU A C 1
ATOM 1370 O O . LEU A 1 183 ? -4.496 16.094 -11.836 1 94.12 183 LEU A O 1
ATOM 1374 N N . ILE A 1 184 ? -6.398 17.094 -11.273 1 94.25 184 ILE A N 1
ATOM 1375 C CA . ILE A 1 184 ? -5.812 18.422 -11.438 1 94.25 184 ILE A CA 1
ATOM 1376 C C . ILE A 1 184 ? -4.695 18.609 -10.414 1 94.25 184 ILE A C 1
ATOM 1378 O O . ILE A 1 184 ? -3.658 19.203 -10.727 1 94.25 184 ILE A O 1
ATOM 1382 N N . THR A 1 185 ? -4.934 18.203 -9.219 1 93.44 185 THR A N 1
ATOM 1383 C CA . THR A 1 185 ? -3.912 18.344 -8.188 1 93.44 185 THR A CA 1
ATOM 1384 C C . THR A 1 185 ? -2.67 17.531 -8.547 1 93.44 185 THR A C 1
ATOM 1386 O O . THR A 1 185 ? -1.544 18.016 -8.391 1 93.44 185 THR A O 1
ATOM 1389 N N . ILE A 1 186 ? -2.896 16.328 -8.992 1 93.69 186 ILE A N 1
ATOM 1390 C CA . ILE A 1 186 ? -1.781 15.477 -9.383 1 93.69 186 ILE A CA 1
ATOM 1391 C C . ILE A 1 186 ? -1.005 16.141 -10.523 1 93.69 186 ILE A C 1
ATOM 1393 O O . ILE A 1 186 ? 0.228 16.125 -10.531 1 93.69 186 ILE A O 1
ATOM 1397 N N . ILE A 1 187 ? -1.704 16.688 -11.445 1 93.06 187 ILE A N 1
ATOM 1398 C CA . ILE A 1 187 ? -1.075 17.344 -12.586 1 93.06 187 ILE A CA 1
ATOM 1399 C C . ILE A 1 187 ? -0.241 18.531 -12.109 1 93.06 187 ILE A C 1
ATOM 1401 O O . ILE A 1 187 ? 0.903 18.703 -12.531 1 93.06 187 ILE A O 1
ATOM 1405 N N . LEU A 1 188 ? -0.79 19.312 -11.227 1 92.69 188 LEU A N 1
ATOM 1406 C CA . LEU A 1 188 ? -0.078 20.469 -10.703 1 92.69 188 LEU A CA 1
ATOM 1407 C C . LEU A 1 188 ? 1.158 20.047 -9.922 1 92.69 188 LEU A C 1
ATOM 1409 O O . LEU A 1 188 ? 2.207 20.688 -10.008 1 92.69 188 LEU A O 1
ATOM 1413 N N . MET A 1 189 ? 0.99 19.047 -9.188 1 90.62 189 MET A N 1
ATOM 1414 C CA . MET A 1 189 ? 2.125 18.547 -8.414 1 90.62 189 MET A CA 1
ATOM 1415 C C . MET A 1 189 ? 3.199 17.984 -9.336 1 90.62 189 MET A C 1
ATOM 1417 O O . MET A 1 189 ? 4.395 18.141 -9.07 1 90.62 189 MET A O 1
ATOM 1421 N N . SER A 1 190 ? 2.768 17.281 -10.344 1 89.56 190 SER A N 1
ATOM 1422 C CA . SER A 1 190 ? 3.709 16.734 -11.312 1 89.56 190 SER A CA 1
ATOM 1423 C C . SER A 1 190 ? 4.473 17.844 -12.031 1 89.56 190 SER A C 1
ATOM 1425 O O . SER A 1 190 ? 5.605 17.641 -12.469 1 89.56 190 SER A O 1
ATOM 1427 N N . ARG A 1 191 ? 3.852 18.969 -12.156 1 90.56 191 ARG A N 1
ATOM 1428 C CA . ARG A 1 191 ? 4.496 20.141 -12.766 1 90.56 191 ARG A CA 1
ATOM 1429 C C . ARG A 1 191 ? 5.402 20.844 -11.766 1 90.56 191 ARG A C 1
ATOM 1431 O O . ARG A 1 191 ? 6.008 21.875 -12.086 1 90.56 191 ARG A O 1
ATOM 1438 N N . LYS A 1 192 ? 5.473 20.375 -10.578 1 87.31 192 LYS A N 1
ATOM 1439 C CA . LYS A 1 192 ? 6.348 20.875 -9.523 1 87.31 192 LYS A CA 1
ATOM 1440 C C . LYS A 1 192 ? 5.977 22.297 -9.125 1 87.31 192 LYS A C 1
ATOM 1442 O O . LYS A 1 192 ? 6.852 23.156 -8.961 1 87.31 192 LYS A O 1
ATOM 1447 N N . ILE A 1 193 ? 4.742 22.5 -9.117 1 87.62 193 ILE A N 1
ATOM 1448 C CA . ILE A 1 193 ? 4.262 23.766 -8.586 1 87.62 193 ILE A CA 1
ATOM 1449 C C . ILE A 1 193 ? 4.219 23.719 -7.062 1 87.62 193 ILE A C 1
ATOM 1451 O O . ILE A 1 193 ? 3.689 22.766 -6.484 1 87.62 193 ILE A O 1
ATOM 1455 N N . ASP A 1 194 ? 4.867 24.547 -6.301 1 82.69 194 ASP A N 1
ATOM 1456 C CA . ASP A 1 194 ? 5.008 24.5 -4.848 1 82.69 194 ASP A CA 1
ATOM 1457 C C . ASP A 1 194 ? 3.643 24.484 -4.168 1 82.69 194 ASP A C 1
ATOM 1459 O O . ASP A 1 194 ? 3.438 23.734 -3.205 1 82.69 194 ASP A O 1
ATOM 1463 N N . ALA A 1 195 ? 2.623 25.25 -4.512 1 87 195 ALA A N 1
ATOM 1464 C CA . ALA A 1 195 ? 1.298 25.297 -3.896 1 87 195 ALA A CA 1
ATOM 1465 C C . ALA A 1 195 ? 0.288 24.484 -4.711 1 87 195 ALA A C 1
ATOM 1467 O O . ALA A 1 195 ? -0.876 24.875 -4.828 1 87 195 ALA A O 1
ATOM 1468 N N . ALA A 1 196 ? 0.816 23.344 -5.117 1 90.31 196 ALA A N 1
ATOM 1469 C CA . ALA A 1 196 ? -0.012 22.562 -6.027 1 90.31 196 ALA A CA 1
ATOM 1470 C C . ALA A 1 196 ? -1.275 22.062 -5.328 1 90.31 196 ALA A C 1
ATOM 1472 O O . ALA A 1 196 ? -2.371 22.141 -5.887 1 90.31 196 ALA A O 1
ATOM 1473 N N . VAL A 1 197 ? -1.122 21.562 -4.125 1 86.56 197 VAL A N 1
ATOM 1474 C CA . VAL A 1 197 ? -2.266 21.016 -3.412 1 86.56 197 VAL A CA 1
ATOM 1475 C C . VAL A 1 197 ? -3.266 22.109 -3.086 1 86.56 197 VAL A C 1
ATOM 1477 O O . VAL A 1 197 ? -4.477 21.922 -3.188 1 86.56 197 VAL A O 1
ATOM 1480 N N . PHE A 1 198 ? -2.74 23.234 -2.736 1 83.94 198 PHE A N 1
ATOM 1481 C CA . PHE A 1 198 ? -3.604 24.375 -2.436 1 83.94 198 PHE A CA 1
ATOM 1482 C C . PHE A 1 198 ? -4.363 24.812 -3.68 1 83.94 198 PHE A C 1
ATOM 1484 O O . PHE A 1 198 ? -5.574 25.031 -3.627 1 83.94 198 PHE A O 1
ATOM 1491 N N . PHE A 1 199 ? -3.688 24.984 -4.707 1 87.94 199 PHE A N 1
ATOM 1492 C CA . PHE A 1 199 ? -4.332 25.406 -5.945 1 87.94 199 PHE A CA 1
ATOM 1493 C C . PHE A 1 199 ? -5.336 24.359 -6.41 1 87.94 199 PHE A C 1
ATOM 1495 O O . PHE A 1 199 ? -6.379 24.703 -6.977 1 87.94 199 PHE A O 1
ATOM 1502 N N . GLY A 1 200 ? -4.949 23.109 -6.23 1 89.25 200 GLY A N 1
ATOM 1503 C CA . GLY A 1 200 ? -5.902 22.047 -6.559 1 89.25 200 GLY A CA 1
ATOM 1504 C C . GLY A 1 200 ? -7.207 22.172 -5.793 1 89.25 200 GLY A C 1
ATOM 1505 O O . GLY A 1 200 ? -8.281 21.984 -6.359 1 89.25 200 GLY A O 1
ATOM 1506 N N . LEU A 1 201 ? -7.031 22.438 -4.531 1 85.31 201 LEU A N 1
ATOM 1507 C CA . LEU A 1 201 ? -8.195 22.609 -3.668 1 85.31 201 LEU A CA 1
ATOM 1508 C C . LEU A 1 201 ? -9.062 23.781 -4.156 1 85.31 201 LEU A C 1
ATOM 1510 O O . LEU A 1 201 ? -10.281 23.641 -4.262 1 85.31 201 LEU A O 1
ATOM 1514 N N . LEU A 1 202 ? -8.477 24.875 -4.508 1 84.12 202 LEU A N 1
ATOM 1515 C CA . LEU A 1 202 ? -9.188 26.078 -4.93 1 84.12 202 LEU A CA 1
ATOM 1516 C C . LEU A 1 202 ? -9.875 25.859 -6.273 1 84.12 202 LEU A C 1
ATOM 1518 O O . LEU A 1 202 ? -11.031 26.25 -6.453 1 84.12 202 LEU A O 1
ATOM 1522 N N . ILE A 1 203 ? -9.141 25.344 -7.195 1 89.19 203 ILE A N 1
ATOM 1523 C CA . ILE A 1 203 ? -9.688 25.125 -8.531 1 89.19 203 ILE A CA 1
ATOM 1524 C C . ILE A 1 203 ? -10.891 24.188 -8.438 1 89.19 203 ILE A C 1
ATOM 1526 O O . ILE A 1 203 ? -11.906 24.406 -9.094 1 89.19 203 ILE A O 1
ATOM 1530 N N . THR A 1 204 ? -10.734 23.141 -7.672 1 88.44 204 THR A N 1
ATOM 1531 C CA . THR A 1 204 ? -11.828 22.188 -7.512 1 88.44 204 THR A CA 1
ATOM 1532 C C . THR A 1 204 ? -13.047 22.859 -6.887 1 88.44 204 THR A C 1
ATOM 1534 O O . THR A 1 204 ? -14.18 22.609 -7.305 1 88.44 204 THR A O 1
ATOM 1537 N N . ALA A 1 205 ? -12.812 23.672 -5.879 1 83.75 205 ALA A N 1
ATOM 1538 C CA . ALA A 1 205 ? -13.906 24.375 -5.227 1 83.75 205 ALA A CA 1
ATOM 1539 C C . ALA A 1 205 ? -14.609 25.312 -6.203 1 83.75 205 ALA A C 1
ATOM 1541 O O . ALA A 1 205 ? -15.836 25.375 -6.238 1 83.75 205 ALA A O 1
ATOM 1542 N N . ILE A 1 206 ? -13.82 26.031 -6.973 1 85.19 206 ILE A N 1
ATOM 1543 C CA . ILE A 1 206 ? -14.367 27 -7.926 1 85.19 206 ILE A CA 1
ATOM 1544 C C . ILE A 1 206 ? -15.195 26.25 -8.984 1 85.19 206 ILE A C 1
ATOM 1546 O O . ILE A 1 206 ? -16.312 26.672 -9.312 1 85.19 206 ILE A O 1
ATOM 1550 N N . VAL A 1 207 ? -14.664 25.203 -9.508 1 89 207 VAL A N 1
ATOM 1551 C CA . VAL A 1 207 ? -15.367 24.422 -10.516 1 89 207 VAL A CA 1
ATOM 1552 C C . VAL A 1 207 ? -16.656 23.859 -9.93 1 89 207 VAL A C 1
ATOM 1554 O O . VAL A 1 207 ? -17.688 23.828 -10.594 1 89 207 VAL A O 1
ATOM 1557 N N . GLY A 1 208 ? -16.609 23.328 -8.766 1 86.44 208 GLY A N 1
ATOM 1558 C CA . GLY A 1 208 ? -17.797 22.828 -8.102 1 86.44 208 GLY A CA 1
ATOM 1559 C C . GLY A 1 208 ? -18.875 23.875 -7.938 1 86.44 208 GLY A C 1
ATOM 1560 O O . GLY A 1 208 ? -20.062 23.609 -8.18 1 86.44 208 GLY A O 1
ATOM 1561 N N . ILE A 1 209 ? -18.516 25.047 -7.574 1 82.69 209 ILE A N 1
ATOM 1562 C CA . ILE A 1 209 ? -19.453 26.141 -7.383 1 82.69 209 ILE A CA 1
ATOM 1563 C C . ILE A 1 209 ? -20.078 26.531 -8.719 1 82.69 209 ILE A C 1
ATOM 1565 O O . ILE A 1 209 ? -21.281 26.766 -8.797 1 82.69 209 ILE A O 1
ATOM 1569 N N . VAL A 1 210 ? -19.203 26.609 -9.703 1 86.06 210 VAL A N 1
ATOM 1570 C CA . VAL A 1 210 ? -19.672 26.984 -11.031 1 86.06 210 VAL A CA 1
ATOM 1571 C C . VAL A 1 210 ? -20.656 25.922 -11.531 1 86.06 210 VAL A C 1
ATOM 1573 O O . VAL A 1 210 ? -21.719 26.266 -12.078 1 86.06 210 VAL A O 1
ATOM 1576 N N . LEU A 1 211 ? -20.344 24.719 -11.328 1 86.38 211 LEU A N 1
ATOM 1577 C CA . LEU A 1 211 ? -21.234 23.641 -11.758 1 86.38 211 LEU A CA 1
ATOM 1578 C C . LEU A 1 211 ? -22.531 23.656 -10.945 1 86.38 211 LEU A C 1
ATOM 1580 O O . LEU A 1 211 ? -23.609 23.344 -11.477 1 86.38 211 LEU A O 1
ATOM 1584 N N . GLY A 1 212 ? -22.391 23.875 -9.711 1 82.06 212 GLY A N 1
ATOM 1585 C CA . GLY A 1 212 ? -23.578 24.016 -8.883 1 82.06 212 GLY A CA 1
ATOM 1586 C C . GLY A 1 212 ? -24.5 25.125 -9.344 1 82.06 212 GLY A C 1
ATOM 1587 O O . GLY A 1 212 ? -25.719 24.969 -9.32 1 82.06 212 GLY A O 1
ATOM 1588 N N . LYS A 1 213 ? -23.969 26.156 -9.773 1 79.88 213 LYS A N 1
ATOM 1589 C CA . LYS A 1 213 ? -24.75 27.281 -10.281 1 79.88 213 LYS A CA 1
ATOM 1590 C C . LYS A 1 213 ? -25.453 26.922 -11.586 1 79.88 213 LYS A C 1
ATOM 1592 O O . LYS A 1 213 ? -26.516 27.469 -11.898 1 79.88 213 LYS A O 1
ATOM 1597 N N . PHE A 1 214 ? -24.812 26.047 -12.227 1 86.31 214 PHE A N 1
ATOM 1598 C CA . PHE A 1 214 ? -25.422 25.594 -13.477 1 86.31 214 PHE A CA 1
ATOM 1599 C C . PHE A 1 214 ? -26.469 24.516 -13.219 1 86.31 214 PHE A C 1
ATOM 1601 O O . PHE A 1 214 ? -26.984 23.906 -14.164 1 86.31 214 PHE A O 1
ATOM 1608 N N . GLY A 1 215 ? -26.703 24.156 -11.992 1 76.81 215 GLY A N 1
ATOM 1609 C CA . GLY A 1 215 ? -27.828 23.312 -11.641 1 76.81 215 GLY A CA 1
ATOM 1610 C C . GLY A 1 215 ? -27.438 21.875 -11.344 1 76.81 215 GLY A C 1
ATOM 1611 O O . GLY A 1 215 ? -28.281 21.016 -11.117 1 76.81 215 GLY A O 1
ATOM 1612 N N . ILE A 1 216 ? -26.266 21.688 -11.367 1 79.75 216 ILE A N 1
ATOM 1613 C CA . ILE A 1 216 ? -25.859 20.312 -11.055 1 79.75 216 ILE A CA 1
ATOM 1614 C C . ILE A 1 216 ? -25.938 20.078 -9.555 1 79.75 216 ILE A C 1
ATOM 1616 O O . ILE A 1 216 ? -25.422 20.875 -8.758 1 79.75 216 ILE A O 1
ATOM 1620 N N . GLU A 1 217 ? -26.625 19.109 -9.125 1 74.94 217 GLU A N 1
ATOM 1621 C CA . GLU A 1 217 ? -26.844 18.812 -7.711 1 74.94 217 GLU A CA 1
ATOM 1622 C C . GLU A 1 217 ? -25.594 18.172 -7.086 1 74.94 217 GLU A C 1
ATOM 1624 O O . GLU A 1 217 ? -24.781 17.578 -7.785 1 74.94 217 GLU A O 1
ATOM 1629 N N . GLY A 1 218 ? -25.422 18.406 -5.797 1 69.94 218 GLY A N 1
ATOM 1630 C CA . GLY A 1 218 ? -24.328 17.781 -5.074 1 69.94 218 GLY A CA 1
ATOM 1631 C C . GLY A 1 218 ? -23.016 18.547 -5.191 1 69.94 218 GLY A C 1
ATOM 1632 O O . GLY A 1 218 ? -21.953 17.938 -5.254 1 69.94 218 GLY A O 1
ATOM 1633 N N . MET A 1 219 ? -23.203 19.812 -5.449 1 76 219 MET A N 1
ATOM 1634 C CA . MET A 1 219 ? -22.031 20.656 -5.586 1 76 219 MET A CA 1
ATOM 1635 C C . MET A 1 219 ? -21.891 21.594 -4.395 1 76 219 MET A C 1
ATOM 1637 O O . MET A 1 219 ? -22.859 21.859 -3.689 1 76 219 MET A O 1
ATOM 1641 N N . PRO A 1 220 ? -20.609 21.984 -4.105 1 71 220 PRO A N 1
ATOM 1642 C CA . PRO A 1 220 ? -20.406 22.906 -2.984 1 71 220 PRO A CA 1
ATOM 1643 C C . PRO A 1 220 ? -21.125 24.234 -3.176 1 71 220 PRO A C 1
ATOM 1645 O O . PRO A 1 220 ? -21.297 24.703 -4.309 1 71 220 PRO A O 1
ATOM 1648 N N . LYS A 1 221 ? -21.875 24.672 -2.07 1 63.75 221 LYS A N 1
ATOM 1649 C CA . LYS A 1 221 ? -22.594 25.953 -2.113 1 63.75 221 LYS A CA 1
ATOM 1650 C C . LYS A 1 221 ? -21.734 27.062 -1.514 1 63.75 221 LYS A C 1
ATOM 1652 O O . LYS A 1 221 ? -20.984 26.844 -0.561 1 63.75 221 LYS A O 1
ATOM 1657 N N . PHE A 1 222 ? -21.484 28.016 -2.348 1 57.38 222 PHE A N 1
ATOM 1658 C CA . PHE A 1 222 ? -20.844 29.203 -1.794 1 57.38 222 PHE A CA 1
ATOM 1659 C C . PHE A 1 222 ? -21.641 29.766 -0.629 1 57.38 222 PHE A C 1
ATOM 1661 O O . PHE A 1 222 ? -22.844 30.047 -0.768 1 57.38 222 PHE A O 1
ATOM 1668 N N . SER A 1 223 ? -21.484 29.266 0.469 1 51.66 223 SER A N 1
ATOM 1669 C CA . SER A 1 223 ? -22.25 29.938 1.521 1 51.66 223 SER A CA 1
ATOM 1670 C C . SER A 1 223 ? -22.047 31.438 1.473 1 51.66 223 SER A C 1
ATOM 1672 O O . SER A 1 223 ? -20.922 31.922 1.403 1 51.66 223 SER A O 1
ATOM 1674 N N . ASN A 1 224 ? -22.938 32.125 0.741 1 45.78 224 ASN A N 1
ATOM 1675 C CA . ASN A 1 224 ? -22.969 33.594 0.753 1 45.78 224 ASN A CA 1
ATOM 1676 C C . ASN A 1 224 ? -22.406 34.156 2.055 1 45.78 224 ASN A C 1
ATOM 1678 O O . ASN A 1 224 ? -22.375 35.375 2.244 1 45.78 224 ASN A O 1
ATOM 1682 N N . GLU A 1 225 ? -22.375 33.469 3.025 1 45.72 225 GLU A N 1
ATOM 1683 C CA . GLU A 1 225 ? -21.969 34.156 4.246 1 45.72 225 GLU A CA 1
ATOM 1684 C C . GLU A 1 225 ? -20.5 34.562 4.164 1 45.72 225 GLU A C 1
ATOM 1686 O O . GLU A 1 225 ? -19.609 33.719 3.979 1 45.72 225 GLU A O 1
ATOM 1691 N N . ILE A 1 226 ? -20.328 35.625 3.475 1 45.19 226 ILE A N 1
ATOM 1692 C CA . ILE A 1 226 ? -19.094 36.375 3.539 1 45.19 226 ILE A CA 1
ATOM 1693 C C . ILE A 1 226 ? -18.406 36.125 4.875 1 45.19 226 ILE A C 1
ATOM 1695 O O . ILE A 1 226 ? -18.922 36.5 5.934 1 45.19 226 ILE A O 1
ATOM 1699 N N . ILE A 1 227 ? -17.812 35 5.051 1 51.44 227 ILE A N 1
ATOM 1700 C CA . ILE A 1 227 ? -17.094 34.625 6.262 1 51.44 227 ILE A CA 1
ATOM 1701 C C . ILE A 1 227 ? -16.219 35.781 6.738 1 51.44 227 ILE A C 1
ATOM 1703 O O . ILE A 1 227 ? -15.305 36.188 6.035 1 51.44 227 ILE A O 1
ATOM 1707 N N . LYS A 1 228 ? -16.766 36.812 7.469 1 48.5 228 LYS A N 1
ATOM 1708 C CA . LYS A 1 228 ? -16.156 37.906 8.242 1 48.5 228 LYS A CA 1
ATOM 1709 C C . LYS A 1 228 ? -14.906 37.406 8.969 1 48.5 228 LYS A C 1
ATOM 1711 O O . LYS A 1 228 ? -14.867 36.281 9.453 1 48.5 228 LYS A O 1
ATOM 1716 N N . ALA A 1 229 ? -13.703 37.938 8.578 1 51.81 229 ALA A N 1
ATOM 1717 C CA . ALA A 1 229 ? -12.438 37.812 9.281 1 51.81 229 ALA A CA 1
ATOM 1718 C C . ALA A 1 229 ? -12.656 37.719 10.789 1 51.81 229 ALA A C 1
ATOM 1720 O O . ALA A 1 229 ? -12.805 38.719 11.477 1 51.81 229 ALA A O 1
ATOM 1721 N N . ASN A 1 230 ? -13.484 36.75 11.273 1 55.22 230 ASN A N 1
ATOM 1722 C CA . ASN A 1 230 ? -13.688 36.719 12.719 1 55.22 230 ASN A CA 1
ATOM 1723 C C . ASN A 1 230 ? -12.461 36.188 13.445 1 55.22 230 ASN A C 1
ATOM 1725 O O . ASN A 1 230 ? -11.945 35.125 13.094 1 55.22 230 ASN A O 1
ATOM 1729 N N . THR A 1 231 ? -11.789 37 14.109 1 63.56 231 THR A N 1
ATOM 1730 C CA . THR A 1 231 ? -10.609 36.781 14.945 1 63.56 231 THR A CA 1
ATOM 1731 C C . THR A 1 231 ? -10.969 36.031 16.219 1 63.56 231 THR A C 1
ATOM 1733 O O . THR A 1 231 ? -10.227 36.094 17.203 1 63.56 231 THR A O 1
ATOM 1736 N N . SER A 1 232 ? -12.062 35.25 16.109 1 68.94 232 SER A N 1
ATOM 1737 C CA . SER A 1 232 ? -12.422 34.688 17.391 1 68.94 232 SER A CA 1
ATOM 1738 C C . SER A 1 232 ? -11.867 33.281 17.547 1 68.94 232 SER A C 1
ATOM 1740 O O . SER A 1 232 ? -11.992 32.438 16.625 1 68.94 232 SER A O 1
ATOM 1742 N N . LEU A 1 233 ? -11.023 33.062 18.469 1 78.12 233 LEU A N 1
ATOM 1743 C CA . LEU A 1 233 ? -10.547 31.781 18.938 1 78.12 233 LEU A CA 1
ATOM 1744 C C . LEU A 1 233 ? -11.531 31.141 19.922 1 78.12 233 LEU A C 1
ATOM 1746 O O . LEU A 1 233 ? -11.211 30.969 21.094 1 78.12 233 LEU A O 1
ATOM 1750 N N . ASN A 1 234 ? -12.703 30.781 19.391 1 79.88 234 ASN A N 1
ATOM 1751 C CA . ASN A 1 234 ? -13.812 30.297 20.203 1 79.88 234 ASN A CA 1
ATOM 1752 C C . ASN A 1 234 ? -13.469 29 20.922 1 79.88 234 ASN A C 1
ATOM 1754 O O . ASN A 1 234 ? -14.078 28.672 21.953 1 79.88 234 ASN A O 1
ATOM 1758 N N . HIS A 1 235 ? -12.484 28.375 20.453 1 81.62 235 HIS A N 1
ATOM 1759 C CA . HIS A 1 235 ? -12.211 27.062 21.031 1 81.62 235 HIS A CA 1
ATOM 1760 C C . HIS A 1 235 ? -10.992 27.109 21.938 1 81.62 235 HIS A C 1
ATOM 1762 O O . HIS A 1 235 ? -10.492 26.062 22.359 1 81.62 235 HIS A O 1
ATOM 1768 N N . PHE A 1 236 ? -10.578 28.359 22.203 1 83.69 236 PHE A N 1
ATOM 1769 C CA . PHE A 1 236 ? -9.469 28.516 23.141 1 83.69 236 PHE A CA 1
ATOM 1770 C C . PHE A 1 236 ? -9.812 27.938 24.5 1 83.69 236 PHE A C 1
ATOM 1772 O O . PHE A 1 236 ? -10.82 28.312 25.109 1 83.69 236 PHE A O 1
ATOM 1779 N N . GLY A 1 237 ? -9.062 26.984 24.953 1 83.69 237 GLY A N 1
ATOM 1780 C CA . GLY A 1 237 ? -9.227 26.438 26.281 1 83.69 237 GLY A CA 1
ATOM 1781 C C . GLY A 1 237 ? -10.25 25.312 26.344 1 83.69 237 GLY A C 1
ATOM 1782 O O . GLY A 1 237 ? -10.5 24.766 27.422 1 83.69 237 GLY A O 1
ATOM 1783 N N . ASP A 1 238 ? -10.852 24.953 25.25 1 83.81 238 ASP A N 1
ATOM 1784 C CA . ASP A 1 238 ? -11.891 23.938 25.234 1 83.81 238 ASP A CA 1
ATOM 1785 C C . ASP A 1 238 ? -11.344 22.578 25.703 1 83.81 238 ASP A C 1
ATOM 1787 O O . ASP A 1 238 ? -12.102 21.719 26.156 1 83.81 238 ASP A O 1
ATOM 1791 N N . PHE A 1 239 ? -10.062 22.422 25.594 1 85.06 239 PHE A N 1
ATOM 1792 C CA . PHE A 1 239 ? -9.461 21.172 26.031 1 85.06 239 PHE A CA 1
ATOM 1793 C C . PHE A 1 239 ? -9.695 20.953 27.531 1 85.06 239 PHE A C 1
ATOM 1795 O O . PHE A 1 239 ? -9.766 19.812 28 1 85.06 239 PHE A O 1
ATOM 1802 N N . PHE A 1 240 ? -9.812 22.031 28.344 1 83.94 240 PHE A N 1
ATOM 1803 C CA . PHE A 1 240 ? -10 21.922 29.781 1 83.94 240 PHE A CA 1
ATOM 1804 C C . PHE A 1 240 ? -11.336 21.266 30.109 1 83.94 240 PHE A C 1
ATOM 1806 O O . PHE A 1 240 ? -11.43 20.484 31.047 1 83.94 240 PHE A O 1
ATOM 1813 N N . TYR A 1 241 ? -12.32 21.578 29.297 1 83.44 241 TYR A N 1
ATOM 1814 C CA . TYR A 1 241 ? -13.633 20.969 29.484 1 83.44 241 TYR A CA 1
ATOM 1815 C C . TYR A 1 241 ? -13.602 19.484 29.125 1 83.44 241 TYR A C 1
ATOM 1817 O O . TYR A 1 241 ? -14.289 18.672 29.75 1 83.44 241 TYR A O 1
ATOM 1825 N N . GLY A 1 242 ? -12.805 19.203 28.219 1 87.25 242 GLY A N 1
ATOM 1826 C CA . GLY A 1 242 ? -12.656 17.828 27.812 1 87.25 242 GLY A CA 1
ATOM 1827 C C . GLY A 1 242 ? -11.898 16.984 28.828 1 87.25 242 GLY A C 1
ATOM 1828 O O . GLY A 1 242 ? -12.195 15.797 29 1 87.25 242 GLY A O 1
ATOM 1829 N N . LEU A 1 243 ? -10.984 17.578 29.484 1 88.06 243 LEU A N 1
ATOM 1830 C CA . LEU A 1 243 ? -10.156 16.875 30.453 1 88.06 243 LEU A CA 1
ATOM 1831 C C . LEU A 1 243 ? -11.008 16.328 31.594 1 88.06 243 LEU A C 1
ATOM 1833 O O . LEU A 1 243 ? -10.781 15.219 32.062 1 88.06 243 LEU A O 1
ATOM 1837 N N . LYS A 1 244 ? -11.938 17.062 32 1 84.69 244 LYS A N 1
ATOM 1838 C CA . LYS A 1 244 ? -12.82 16.656 33.094 1 84.69 244 LYS A CA 1
ATOM 1839 C C . LYS A 1 244 ? -13.656 15.438 32.719 1 84.69 244 LYS A C 1
ATOM 1841 O O . LYS A 1 244 ? -13.852 14.523 33.5 1 84.69 244 LYS A O 1
ATOM 1846 N N . SER A 1 245 ? -14.023 15.531 31.516 1 85.38 245 SER A N 1
ATOM 1847 C CA . SER A 1 245 ? -14.875 14.461 31.016 1 85.38 245 SER A CA 1
ATOM 1848 C C . SER A 1 245 ? -14.062 13.195 30.75 1 85.38 245 SER A C 1
ATOM 1850 O O . SER A 1 245 ? -14.57 12.078 30.906 1 85.38 245 SER A O 1
ATOM 1852 N N . LEU A 1 246 ? -12.891 13.352 30.328 1 86.19 246 LEU A N 1
ATOM 1853 C CA . LEU A 1 246 ? -12.039 12.227 29.938 1 86.19 246 LEU A CA 1
ATOM 1854 C C . LEU A 1 246 ? -11.719 11.352 31.141 1 86.19 246 LEU A C 1
ATOM 1856 O O . LEU A 1 246 ? -11.531 10.141 31 1 86.19 246 LEU A O 1
ATOM 1860 N N . ILE A 1 247 ? -11.688 11.875 32.312 1 80.69 247 ILE A N 1
ATOM 1861 C CA . ILE A 1 247 ? -11.352 11.148 33.531 1 80.69 247 ILE A CA 1
ATOM 1862 C C . ILE A 1 247 ? -12.438 10.125 33.844 1 80.69 247 ILE A C 1
ATOM 1864 O O . ILE A 1 247 ? -12.156 9.055 34.406 1 80.69 247 ILE A O 1
ATOM 1868 N N . THR A 1 248 ? -13.625 10.312 33.344 1 79.81 248 THR A N 1
ATOM 1869 C CA . THR A 1 248 ? -14.75 9.43 33.656 1 79.81 248 THR A CA 1
ATOM 1870 C C . THR A 1 248 ? -14.891 8.344 32.594 1 79.81 248 THR A C 1
ATOM 1872 O O . THR A 1 248 ? -15.703 7.426 32.75 1 79.81 248 THR A O 1
ATOM 1875 N N . LYS A 1 249 ? -14.133 8.477 31.547 1 82.56 249 LYS A N 1
ATOM 1876 C CA . LYS A 1 249 ? -14.258 7.496 30.469 1 82.56 249 LYS A CA 1
ATOM 1877 C C . LYS A 1 249 ? -12.977 6.684 30.312 1 82.56 249 LYS A C 1
ATOM 1879 O O . LYS A 1 249 ? -12.07 7.082 29.578 1 82.56 249 LYS A O 1
ATOM 1884 N N . PRO A 1 250 ? -12.922 5.484 30.891 1 75.19 250 PRO A N 1
ATOM 1885 C CA . PRO A 1 250 ? -11.695 4.684 30.891 1 75.19 250 PRO A CA 1
ATOM 1886 C C . PRO A 1 250 ? -11.25 4.309 29.469 1 75.19 250 PRO A C 1
ATOM 1888 O O . PRO A 1 250 ? -10.055 4.121 29.234 1 75.19 250 PRO A O 1
ATOM 1891 N N . LYS A 1 251 ? -12.141 4.242 28.562 1 74.88 251 LYS A N 1
ATOM 1892 C CA . LYS A 1 251 ? -11.789 3.855 27.203 1 74.88 251 LYS A CA 1
ATOM 1893 C C . LYS A 1 251 ? -11 4.957 26.5 1 74.88 251 LYS A C 1
ATOM 1895 O O . LYS A 1 251 ? -10.367 4.715 25.469 1 74.88 251 LYS A O 1
ATOM 1900 N N . SER A 1 252 ? -10.992 6.121 27.188 1 85.88 252 SER A N 1
ATOM 1901 C CA . SER A 1 252 ? -10.297 7.266 26.609 1 85.88 252 SER A CA 1
ATOM 1902 C C . SER A 1 252 ? -8.781 7.086 26.672 1 85.88 252 SER A C 1
ATOM 1904 O O . SER A 1 252 ? -8.047 7.68 25.891 1 85.88 252 SER A O 1
ATOM 1906 N N . ILE A 1 253 ? -8.297 6.277 27.547 1 82.31 253 ILE A N 1
ATOM 1907 C CA . ILE A 1 253 ? -6.863 6.062 27.734 1 82.31 253 ILE A CA 1
ATOM 1908 C C . ILE A 1 253 ? -6.277 5.426 26.469 1 82.31 253 ILE A C 1
ATOM 1910 O O . ILE A 1 253 ? -5.168 5.762 26.047 1 82.31 253 ILE A O 1
ATOM 1914 N N . PHE A 1 254 ? -7.043 4.559 25.969 1 74.31 254 PHE A N 1
ATOM 1915 C CA . PHE A 1 254 ? -6.594 3.891 24.75 1 74.31 254 PHE A CA 1
ATOM 1916 C C . PHE A 1 254 ? -6.477 4.883 23.594 1 74.31 254 PHE A C 1
ATOM 1918 O O . PHE A 1 254 ? -5.539 4.809 22.797 1 74.31 254 PHE A O 1
ATOM 1925 N N . LEU A 1 255 ? -7.406 5.77 23.5 1 82.56 255 LEU A N 1
ATOM 1926 C CA . LEU A 1 255 ? -7.398 6.75 22.422 1 82.56 255 LEU A CA 1
ATOM 1927 C C . LEU A 1 255 ? -6.27 7.754 22.609 1 82.56 255 LEU A C 1
ATOM 1929 O O . LEU A 1 255 ? -5.652 8.188 21.641 1 82.56 255 LEU A O 1
ATOM 1933 N N . ILE A 1 256 ? -5.988 8.094 23.875 1 87.38 256 ILE A N 1
ATOM 1934 C CA . ILE A 1 256 ? -4.875 8.984 24.172 1 87.38 256 ILE A CA 1
ATOM 1935 C C . ILE A 1 256 ? -3.561 8.344 23.75 1 87.38 256 ILE A C 1
ATOM 1937 O O . ILE A 1 256 ? -2.713 9 23.141 1 87.38 256 ILE A O 1
ATOM 1941 N N . PHE A 1 257 ? -3.457 7.141 23.984 1 78.44 257 PHE A N 1
ATOM 1942 C CA . PHE A 1 257 ? -2.252 6.41 23.609 1 78.44 257 PHE A CA 1
ATOM 1943 C C . PHE A 1 257 ? -2.133 6.289 22.094 1 78.44 257 PHE A C 1
ATOM 1945 O O . PHE A 1 257 ? -1.027 6.309 21.562 1 78.44 257 PHE A O 1
ATOM 1952 N N . THR A 1 258 ? -3.207 6.16 21.531 1 76.44 258 THR A N 1
ATOM 1953 C CA . THR A 1 258 ? -3.186 6.086 20.078 1 76.44 258 THR A CA 1
ATOM 1954 C C . THR A 1 258 ? -2.725 7.414 19.469 1 76.44 258 THR A C 1
ATOM 1956 O O . THR A 1 258 ? -1.912 7.43 18.547 1 76.44 258 THR A O 1
ATOM 1959 N N . PHE A 1 259 ? -3.295 8.477 20.016 1 85.06 259 PHE A N 1
ATOM 1960 C CA . PHE A 1 259 ? -2.824 9.781 19.578 1 85.06 259 PHE A CA 1
ATOM 1961 C C . PHE A 1 259 ? -1.318 9.914 19.781 1 85.06 259 PHE A C 1
ATOM 1963 O O . PHE A 1 259 ? -0.616 10.43 18.906 1 85.06 259 PHE A O 1
ATOM 1970 N N . PHE A 1 260 ? -0.902 9.453 20.875 1 84.25 260 PHE A N 1
ATOM 1971 C CA . PHE A 1 260 ? 0.507 9.516 21.234 1 84.25 260 PHE A CA 1
ATOM 1972 C C . PHE A 1 260 ? 1.362 8.734 20.25 1 84.25 260 PHE A C 1
ATOM 1974 O O . PHE A 1 260 ? 2.359 9.242 19.75 1 84.25 260 PHE A O 1
ATOM 1981 N N . PHE A 1 261 ? 0.963 7.598 19.969 1 73 261 PHE A N 1
ATOM 1982 C CA . PHE A 1 261 ? 1.764 6.723 19.109 1 73 261 PHE A CA 1
ATOM 1983 C C . PHE A 1 261 ? 1.744 7.203 17.672 1 73 261 PHE A C 1
ATOM 1985 O O . PHE A 1 261 ? 2.76 7.133 16.969 1 73 261 PHE A O 1
ATOM 1992 N N . VAL A 1 262 ? 0.601 7.57 17.219 1 74.06 262 VAL A N 1
ATOM 1993 C CA . VAL A 1 262 ? 0.484 8.078 15.867 1 74.06 262 VAL A CA 1
ATOM 1994 C C . VAL A 1 262 ? 1.414 9.273 15.68 1 74.06 262 VAL A C 1
ATOM 1996 O O . VAL A 1 262 ? 2.154 9.352 14.695 1 74.06 262 VAL A O 1
ATOM 1999 N N . ASP A 1 263 ? 1.335 10.125 16.609 1 82.88 263 ASP A N 1
ATOM 2000 C CA . ASP A 1 263 ? 2.158 11.328 16.516 1 82.88 263 ASP A CA 1
ATOM 2001 C C . ASP A 1 263 ? 3.639 10.992 16.688 1 82.88 263 ASP A C 1
ATOM 2003 O O . ASP A 1 263 ? 4.492 11.609 16.047 1 82.88 263 ASP A O 1
ATOM 2007 N N . PHE A 1 264 ? 3.906 10.109 17.531 1 80.81 264 PHE A N 1
ATOM 2008 C CA . PHE A 1 264 ? 5.281 9.711 17.812 1 80.81 264 PHE A CA 1
ATOM 2009 C C . PHE A 1 264 ? 5.957 9.18 16.547 1 80.81 264 PHE A C 1
ATOM 2011 O O . PHE A 1 264 ? 7.051 9.625 16.188 1 80.81 264 PHE A O 1
ATOM 2018 N N . PHE A 1 265 ? 5.289 8.367 15.93 1 73.31 265 PHE A N 1
ATOM 2019 C CA . PHE A 1 265 ? 5.902 7.703 14.781 1 73.31 265 PHE A CA 1
ATOM 2020 C C . PHE A 1 265 ? 5.836 8.594 13.547 1 73.31 265 PHE A C 1
ATOM 2022 O O . PHE A 1 265 ? 6.734 8.555 12.703 1 73.31 265 PHE A O 1
ATOM 2029 N N . ASP A 1 266 ? 4.789 9.344 13.453 1 78.38 266 ASP A N 1
ATOM 2030 C CA . ASP A 1 266 ? 4.699 10.328 12.383 1 78.38 266 ASP A CA 1
ATOM 2031 C C . ASP A 1 266 ? 5.863 11.32 12.445 1 78.38 266 ASP A C 1
ATOM 2033 O O . ASP A 1 266 ? 6.508 11.594 11.43 1 78.38 266 ASP A O 1
ATOM 2037 N N . THR A 1 267 ? 6.098 11.781 13.617 1 85.56 267 THR A N 1
ATOM 2038 C CA . THR A 1 267 ? 7.188 12.719 13.828 1 85.56 267 THR A CA 1
ATOM 2039 C C . THR A 1 267 ? 8.539 12.047 13.594 1 85.56 267 THR A C 1
ATOM 2041 O O . THR A 1 267 ? 9.398 12.602 12.906 1 85.56 267 THR A O 1
ATOM 2044 N N . ALA A 1 268 ? 8.711 10.914 14.172 1 81.81 268 ALA A N 1
ATOM 2045 C CA . ALA A 1 268 ? 9.977 10.195 14.039 1 81.81 268 ALA A CA 1
ATOM 2046 C C . ALA A 1 268 ? 10.289 9.891 12.578 1 81.81 268 ALA A C 1
ATOM 2048 O O . ALA A 1 268 ? 11.406 10.109 12.117 1 81.81 268 ALA A O 1
ATOM 2049 N N . GLY A 1 269 ? 9.312 9.359 11.953 1 77.12 269 GLY A N 1
ATOM 2050 C CA . GLY A 1 269 ? 9.508 9.023 10.555 1 77.12 269 GLY A CA 1
ATOM 2051 C C . GLY A 1 269 ? 9.859 10.227 9.695 1 77.12 269 GLY A C 1
ATOM 2052 O O . GLY A 1 269 ? 10.75 10.156 8.852 1 77.12 269 GLY A O 1
ATOM 2053 N N . THR A 1 270 ? 9.234 11.312 9.859 1 83.69 270 THR A N 1
ATOM 2054 C CA . THR A 1 270 ? 9.445 12.523 9.078 1 83.69 270 THR A CA 1
ATOM 2055 C C . THR A 1 270 ? 10.789 13.164 9.406 1 83.69 270 THR A C 1
ATOM 2057 O O . THR A 1 270 ? 11.539 13.539 8.5 1 83.69 270 THR A O 1
ATOM 2060 N N . LEU A 1 271 ? 11.094 13.227 10.68 1 88.06 271 LEU A N 1
ATOM 2061 C CA . LEU A 1 271 ? 12.352 13.836 11.094 1 88.06 271 LEU A CA 1
ATOM 2062 C C . LEU A 1 271 ? 13.539 13.031 10.57 1 88.06 271 LEU A C 1
ATOM 2064 O O . LEU A 1 271 ? 14.5 13.602 10.047 1 88.06 271 LEU A O 1
ATOM 2068 N N . VAL A 1 272 ? 13.438 11.766 10.734 1 81.81 272 VAL A N 1
ATOM 2069 C CA . VAL A 1 272 ? 14.547 10.922 10.305 1 81.81 272 VAL A CA 1
ATOM 2070 C C . VAL A 1 272 ? 14.688 10.992 8.781 1 81.81 272 VAL A C 1
ATOM 2072 O O . VAL A 1 272 ? 15.805 11.086 8.266 1 81.81 272 VAL A O 1
ATOM 2075 N N . ALA A 1 273 ? 13.602 10.938 8.133 1 77.75 273 ALA A N 1
ATOM 2076 C CA . ALA A 1 273 ? 13.641 10.977 6.676 1 77.75 273 ALA A CA 1
ATOM 2077 C C . ALA A 1 273 ? 14.266 12.281 6.176 1 77.75 273 ALA A C 1
ATOM 2079 O O . ALA A 1 273 ? 15.109 12.266 5.277 1 77.75 273 ALA A O 1
ATOM 2080 N N . ILE A 1 274 ? 13.953 13.414 6.719 1 86.31 274 ILE A N 1
ATOM 2081 C CA . ILE A 1 274 ? 14.398 14.719 6.234 1 86.31 274 ILE A CA 1
ATOM 2082 C C . ILE A 1 274 ? 15.836 14.984 6.699 1 86.31 274 ILE A C 1
ATOM 2084 O O . ILE A 1 274 ? 16.656 15.469 5.93 1 86.31 274 ILE A O 1
ATOM 2088 N N . THR A 1 275 ? 16.125 14.609 7.91 1 88.12 275 THR A N 1
ATOM 2089 C CA . THR A 1 275 ? 17.469 14.859 8.422 1 88.12 275 THR A CA 1
ATOM 2090 C C . THR A 1 275 ? 18.5 13.969 7.723 1 88.12 275 THR A C 1
ATOM 2092 O O . THR A 1 275 ? 19.625 14.391 7.473 1 88.12 275 THR A O 1
ATOM 2095 N N . ASN A 1 276 ? 18.078 12.773 7.5 1 81.56 276 ASN A N 1
ATOM 2096 C CA . ASN A 1 276 ? 18.969 11.898 6.754 1 81.56 276 ASN A CA 1
ATOM 2097 C C . ASN A 1 276 ? 19.266 12.445 5.359 1 81.56 276 ASN A C 1
ATOM 2099 O O . ASN A 1 276 ? 20.391 12.32 4.859 1 81.56 276 ASN A O 1
ATOM 2103 N N . LYS A 1 277 ? 18.312 12.961 4.789 1 81.88 277 LYS A N 1
ATOM 2104 C CA . LYS A 1 277 ? 18.484 13.547 3.461 1 81.88 277 LYS A CA 1
ATOM 2105 C C . LYS A 1 277 ? 19.438 14.727 3.498 1 81.88 277 LYS A C 1
ATOM 2107 O O . LYS A 1 277 ? 20.281 14.883 2.605 1 81.88 277 LYS A O 1
ATOM 2112 N N . ILE A 1 278 ? 19.375 15.578 4.488 1 89.44 278 ILE A N 1
ATOM 2113 C CA . ILE A 1 278 ? 20.25 16.734 4.625 1 89.44 278 ILE A CA 1
ATOM 2114 C C . ILE A 1 278 ? 21.672 16.281 4.945 1 89.44 278 ILE A C 1
ATOM 2116 O O . ILE A 1 278 ? 22.625 16.75 4.328 1 89.44 278 ILE A O 1
ATOM 2120 N N . THR A 1 279 ? 21.75 15.328 5.828 1 90.12 279 THR A N 1
ATOM 2121 C CA . THR A 1 279 ? 23.047 14.844 6.266 1 90.12 279 THR A CA 1
ATOM 2122 C C . THR A 1 279 ? 23.781 14.133 5.125 1 90.12 279 THR A C 1
ATOM 2124 O O . THR A 1 279 ? 25 14.281 4.973 1 90.12 279 THR A O 1
ATOM 2127 N N . SER A 1 280 ? 23.094 13.391 4.418 1 84.88 280 SER A N 1
ATOM 2128 C CA . SER A 1 280 ? 23.703 12.664 3.307 1 84.88 280 SER A CA 1
ATOM 2129 C C . SER A 1 280 ? 24.234 13.625 2.246 1 84.88 280 SER A C 1
ATOM 2131 O O . SER A 1 280 ? 25.25 13.344 1.607 1 84.88 280 SER A O 1
ATOM 2133 N N . LYS A 1 281 ? 23.625 14.719 2.107 1 83.38 281 LYS A N 1
ATOM 2134 C CA . LYS A 1 281 ? 24 15.656 1.05 1 83.38 281 LYS A CA 1
ATOM 2135 C C . LYS A 1 281 ? 25.031 16.672 1.55 1 83.38 281 LYS A C 1
ATOM 2137 O O . LYS A 1 281 ? 25.875 17.125 0.785 1 83.38 281 LYS A O 1
ATOM 2142 N N . THR A 1 282 ? 24.906 17.047 2.816 1 88 282 THR A N 1
ATOM 2143 C CA . THR A 1 282 ? 25.703 18.188 3.279 1 88 282 THR A CA 1
ATOM 2144 C C . THR A 1 282 ? 26.594 17.781 4.445 1 88 282 THR A C 1
ATOM 2146 O O . THR A 1 282 ? 27.547 18.5 4.789 1 88 282 THR A O 1
ATOM 2149 N N . GLY A 1 283 ? 26.25 16.656 5.086 1 86.81 283 GLY A N 1
ATOM 2150 C CA . GLY A 1 283 ? 27 16.219 6.254 1 86.81 283 GLY A CA 1
ATOM 2151 C C . GLY A 1 283 ? 26.594 16.922 7.527 1 86.81 283 GLY A C 1
ATOM 2152 O O . GLY A 1 283 ? 27.156 16.688 8.594 1 86.81 283 GLY A O 1
ATOM 2153 N N . LYS A 1 284 ? 25.656 17.844 7.438 1 88 284 LYS A N 1
ATOM 2154 C CA . LYS A 1 284 ? 25.219 18.609 8.594 1 88 284 LYS A CA 1
ATOM 2155 C C . LYS A 1 284 ? 24.219 17.812 9.43 1 88 284 LYS A C 1
ATOM 2157 O O . LYS A 1 284 ? 23.438 17.031 8.891 1 88 284 LYS A O 1
ATOM 2162 N N . ASN A 1 285 ? 24.266 18.016 10.75 1 89.5 285 ASN A N 1
ATOM 2163 C CA . ASN A 1 285 ? 23.391 17.297 11.664 1 89.5 285 ASN A CA 1
ATOM 2164 C C . ASN A 1 285 ? 22.594 18.234 12.555 1 89.5 285 ASN A C 1
ATOM 2166 O O . ASN A 1 285 ? 22.953 19.406 12.695 1 89.5 285 ASN A O 1
ATOM 2170 N N . TYR A 1 286 ? 21.5 17.7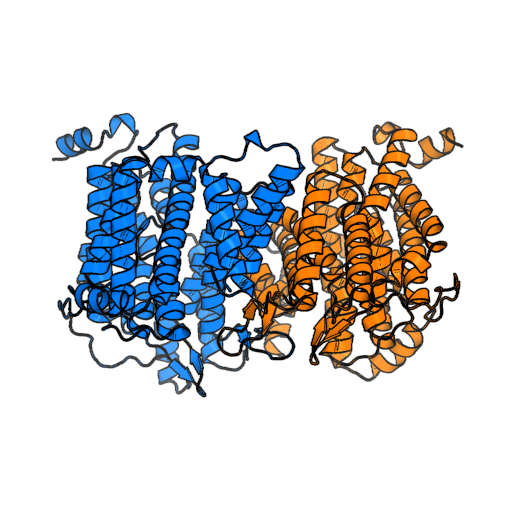66 13.047 1 91.62 286 TYR A N 1
ATOM 2171 C CA . TYR A 1 286 ? 20.625 18.516 13.938 1 91.62 286 TYR A CA 1
ATOM 2172 C C . TYR A 1 286 ? 20.375 17.75 15.227 1 91.62 286 TYR A C 1
ATOM 2174 O O . TYR A 1 286 ? 20.547 16.531 15.273 1 91.62 286 TYR A O 1
ATOM 2182 N N . LYS A 1 287 ? 20.078 18.453 16.219 1 90.25 287 LYS A N 1
ATOM 2183 C CA . LYS A 1 287 ? 19.812 17.812 17.5 1 90.25 287 LYS A CA 1
ATOM 2184 C C . LYS A 1 287 ? 18.375 17.312 17.578 1 90.25 287 LYS A C 1
ATOM 2186 O O . LYS A 1 287 ? 17.438 18.078 17.797 1 90.25 287 LYS A O 1
ATOM 2191 N N . MET A 1 288 ? 18.203 16.078 17.594 1 89.38 288 MET A N 1
ATOM 2192 C CA . MET A 1 288 ? 16.891 15.422 17.578 1 89.38 288 MET A CA 1
ATOM 2193 C C . MET A 1 288 ? 16.078 15.812 18.797 1 89.38 288 MET A C 1
ATOM 2195 O O . MET A 1 288 ? 14.875 16.062 18.688 1 89.38 288 MET A O 1
ATOM 2199 N N . LYS A 1 289 ? 16.719 15.891 19.906 1 90.5 289 LYS A N 1
ATOM 2200 C CA . LYS A 1 289 ? 16.047 16.203 21.156 1 90.5 289 LYS A CA 1
ATOM 2201 C C . LYS A 1 289 ? 15.328 17.547 21.078 1 90.5 289 LYS A C 1
ATOM 2203 O O . LYS A 1 289 ? 14.18 17.672 21.516 1 90.5 289 LYS A O 1
ATOM 2208 N N . LYS A 1 290 ? 15.961 18.516 20.547 1 93.31 290 LYS A N 1
ATOM 2209 C CA . LYS A 1 290 ? 15.391 19.844 20.453 1 93.31 290 LYS A CA 1
ATOM 2210 C C . LYS A 1 290 ? 14.258 19.891 19.422 1 93.31 290 LYS A C 1
ATOM 2212 O O . LYS A 1 290 ? 13.281 20.625 19.609 1 93.31 290 LYS A O 1
ATOM 2217 N N . MET A 1 291 ? 14.438 19.172 18.375 1 94.38 291 MET A N 1
ATOM 2218 C CA . MET A 1 291 ? 13.391 19.109 17.359 1 94.38 291 MET A CA 1
ATOM 2219 C C . MET A 1 291 ? 12.125 18.453 17.922 1 94.38 291 MET A C 1
ATOM 2221 O O . MET A 1 291 ? 11.016 18.938 17.688 1 94.38 291 MET A O 1
ATOM 2225 N N . LEU A 1 292 ? 12.359 17.422 18.656 1 92.94 292 LEU A N 1
ATOM 2226 C CA . LEU A 1 292 ? 11.234 16.719 19.266 1 92.94 292 LEU A CA 1
ATOM 2227 C C . LEU A 1 292 ? 10.539 17.594 20.312 1 92.94 292 LEU A C 1
ATOM 2229 O O . LEU A 1 292 ? 9.312 17.562 20.438 1 92.94 292 LEU A O 1
ATOM 2233 N N . PHE A 1 293 ? 11.312 18.328 20.984 1 93.56 293 PHE A N 1
ATOM 2234 C CA . PHE A 1 293 ? 10.766 19.281 21.953 1 93.56 293 PHE A CA 1
ATOM 2235 C C . PHE A 1 293 ? 9.883 20.312 21.281 1 93.56 293 PHE A C 1
ATOM 2237 O O . PHE A 1 293 ? 8.781 20.594 21.75 1 93.56 293 PHE A O 1
ATOM 2244 N N . SER A 1 294 ? 10.398 20.844 20.234 1 94.75 294 SER A N 1
ATOM 2245 C CA . SER A 1 294 ? 9.633 21.828 19.469 1 94.75 294 SER A CA 1
ATOM 2246 C C . SER A 1 294 ? 8.328 21.234 18.953 1 94.75 294 SER A C 1
ATOM 2248 O O . SER A 1 294 ? 7.297 21.906 18.953 1 94.75 294 SER A O 1
ATOM 2250 N N . ASP A 1 295 ? 8.391 20.031 18.469 1 94.94 295 ASP A N 1
ATOM 2251 C CA . ASP A 1 295 ? 7.211 19.312 18 1 94.94 295 ASP A CA 1
ATOM 2252 C C . ASP A 1 295 ? 6.176 19.172 19.125 1 94.94 295 ASP A C 1
ATOM 2254 O O . ASP A 1 295 ? 4.988 19.422 18.906 1 94.94 295 ASP A O 1
ATOM 2258 N N . ALA A 1 296 ? 6.629 18.828 20.297 1 94.69 296 ALA A N 1
ATOM 2259 C CA . ALA A 1 296 ? 5.746 18.641 21.453 1 94.69 296 ALA A CA 1
ATOM 2260 C C . ALA A 1 296 ? 5.09 19.953 21.859 1 94.69 296 ALA A C 1
ATOM 2262 O O . ALA A 1 296 ? 3.9 19.984 22.188 1 94.69 296 ALA A O 1
ATOM 2263 N N . VAL A 1 297 ? 5.824 20.969 21.859 1 95.69 297 VAL A N 1
ATOM 2264 C CA . VAL A 1 297 ? 5.293 22.281 22.203 1 95.69 297 VAL A CA 1
ATOM 2265 C C . VAL A 1 297 ? 4.195 22.672 21.219 1 95.69 297 VAL A C 1
ATOM 2267 O O . VAL A 1 297 ? 3.154 23.203 21.609 1 95.69 297 VAL A O 1
ATOM 2270 N N . GLY A 1 298 ? 4.473 22.484 19.969 1 95.81 298 GLY A N 1
ATOM 2271 C CA . GLY A 1 298 ? 3.463 22.75 18.969 1 95.81 298 GLY A CA 1
ATOM 2272 C C . GLY A 1 298 ? 2.154 22.031 19.219 1 95.81 298 GLY A C 1
ATOM 2273 O O . GLY A 1 298 ? 1.077 22.609 19.062 1 95.81 298 GLY A O 1
ATOM 2274 N N . THR A 1 299 ? 2.256 20.781 19.547 1 95.44 299 THR A N 1
ATOM 2275 C CA . THR A 1 299 ? 1.077 19.969 19.812 1 95.44 299 THR A CA 1
ATOM 2276 C C . THR A 1 299 ? 0.279 20.516 20.984 1 95.44 299 THR A C 1
ATOM 2278 O O . THR A 1 299 ? -0.95 20.609 20.922 1 95.44 299 THR A O 1
ATOM 2281 N N . ILE A 1 300 ? 0.947 20.906 22.016 1 96.25 300 ILE A N 1
ATOM 2282 C CA . ILE A 1 300 ? 0.3 21.453 23.219 1 96.25 300 ILE A CA 1
ATOM 2283 C C . ILE A 1 300 ? -0.375 22.781 22.891 1 96.25 300 ILE A C 1
ATOM 2285 O O . ILE A 1 300 ? -1.537 23 23.234 1 96.25 300 ILE A O 1
ATOM 2289 N N . VAL A 1 301 ? 0.322 23.625 22.219 1 96.31 301 VAL A N 1
ATOM 2290 C CA . VAL A 1 301 ? -0.214 24.922 21.844 1 96.31 301 VAL A CA 1
ATOM 2291 C C . VAL A 1 301 ? -1.424 24.734 20.922 1 96.31 301 VAL A C 1
ATOM 2293 O O . VAL A 1 301 ? -2.422 25.453 21.047 1 96.31 301 VAL A O 1
ATOM 2296 N N . GLY A 1 302 ? -1.299 23.844 20.016 1 95.62 302 GLY A N 1
ATOM 2297 C CA . GLY A 1 302 ? -2.422 23.547 19.125 1 95.62 302 GLY A CA 1
ATOM 2298 C C . GLY A 1 302 ? -3.672 23.141 19.891 1 95.62 302 GLY A C 1
ATOM 2299 O O . GLY A 1 302 ? -4.762 23.641 19.609 1 95.62 302 GLY A O 1
ATOM 2300 N N . ALA A 1 303 ? -3.488 22.234 20.766 1 95.5 303 ALA A N 1
ATOM 2301 C CA . ALA A 1 303 ? -4.617 21.766 21.562 1 95.5 303 ALA A CA 1
ATOM 2302 C C . ALA A 1 303 ? -5.234 22.891 22.391 1 95.5 303 ALA A C 1
ATOM 2304 O O . ALA A 1 303 ? -6.453 22.953 22.547 1 95.5 303 ALA A O 1
ATOM 2305 N N . ILE A 1 304 ? -4.445 23.781 22.906 1 95.5 304 ILE A N 1
ATOM 2306 C CA . ILE A 1 304 ? -4.918 24.891 23.719 1 95.5 304 ILE A CA 1
ATOM 2307 C C . ILE A 1 304 ? -5.699 25.875 22.859 1 95.5 304 ILE A C 1
ATOM 2309 O O . ILE A 1 304 ? -6.727 26.406 23.281 1 95.5 304 ILE A O 1
ATOM 2313 N N . LEU A 1 305 ? -5.234 26.094 21.641 1 94.81 305 LEU A N 1
ATOM 2314 C CA . LEU A 1 305 ? -5.855 27.062 20.75 1 94.81 305 LEU A CA 1
ATOM 2315 C C . LEU A 1 305 ? -7.082 26.469 20.062 1 94.81 305 LEU A C 1
ATOM 2317 O O . LEU A 1 305 ? -7.969 27.203 19.625 1 94.81 305 LEU A O 1
ATOM 2321 N N . GLY A 1 306 ? -7.105 25.172 19.953 1 94.5 306 GLY A N 1
ATOM 2322 C CA . GLY A 1 306 ? -8.297 24.547 19.391 1 94.5 306 GLY A CA 1
ATOM 2323 C C . GLY A 1 306 ? -8.047 23.844 18.078 1 94.5 306 GLY A C 1
ATOM 2324 O O . GLY A 1 306 ? -8.883 23.906 17.172 1 94.5 306 GLY A O 1
ATOM 2325 N N . THR A 1 307 ? -6.914 23.297 17.891 1 94.69 307 THR A N 1
ATOM 2326 C CA . THR A 1 307 ? -6.637 22.484 16.703 1 94.69 307 THR A CA 1
ATOM 2327 C C . THR A 1 307 ? -5.984 21.156 17.094 1 94.69 307 THR A C 1
ATOM 2329 O O . THR A 1 307 ? -5.668 20.938 18.266 1 94.69 307 THR A O 1
ATOM 2332 N N . SER A 1 308 ? -5.949 20.281 16.141 1 94.12 308 SER A N 1
ATOM 2333 C CA . SER A 1 308 ? -5.41 18.953 16.391 1 94.12 308 SER A CA 1
ATOM 2334 C C . SER A 1 308 ? -3.889 18.969 16.484 1 94.12 308 SER A C 1
ATOM 2336 O O . SER A 1 308 ? -3.283 20.047 16.531 1 94.12 308 SER A O 1
ATOM 2338 N N . THR A 1 309 ? -3.25 17.812 16.531 1 94.56 309 THR A N 1
ATOM 2339 C CA . THR A 1 309 ? -1.823 17.625 16.766 1 94.56 309 THR A CA 1
ATOM 2340 C C . THR A 1 309 ? -1.001 18.375 15.719 1 94.56 309 THR A C 1
ATOM 2342 O O . THR A 1 309 ? -1.169 18.156 14.516 1 94.56 309 THR A O 1
ATOM 2345 N N . VAL A 1 310 ? -0.168 19.297 16.188 1 96 310 VAL A N 1
ATOM 2346 C CA . VAL A 1 310 ? 0.786 20 15.328 1 96 310 VAL A CA 1
ATOM 2347 C C . VAL A 1 310 ? 2.1 19.219 15.281 1 96 310 VAL A C 1
ATOM 2349 O O . VAL A 1 310 ? 2.676 18.891 16.328 1 96 310 VAL A O 1
ATOM 2352 N N . THR A 1 311 ? 2.471 18.859 14.078 1 94 311 THR A N 1
ATOM 2353 C CA . THR A 1 311 ? 3.668 18.047 13.922 1 94 311 THR A CA 1
ATOM 2354 C C . THR A 1 311 ? 4.484 18.5 12.719 1 94 311 THR A C 1
ATOM 2356 O O . THR A 1 311 ? 4.09 19.438 12.016 1 94 311 THR A O 1
ATOM 2359 N N . THR A 1 312 ? 5.656 17.891 12.672 1 93.69 312 THR A N 1
ATOM 2360 C CA . THR A 1 312 ? 6.535 18.188 11.547 1 93.69 312 THR A CA 1
ATOM 2361 C C . THR A 1 312 ? 5.98 17.594 10.258 1 93.69 312 THR A C 1
ATOM 2363 O O . THR A 1 312 ? 5.59 16.422 10.227 1 93.69 312 THR A O 1
ATOM 2366 N N . LEU A 1 313 ? 5.941 18.328 9.258 1 90.94 313 LEU A N 1
ATOM 2367 C CA . LEU A 1 313 ? 5.324 17.875 8.016 1 90.94 313 LEU A CA 1
ATOM 2368 C C . LEU A 1 313 ? 6.383 17.469 7 1 90.94 313 LEU A C 1
ATOM 2370 O O . LEU A 1 313 ? 7.438 18.094 6.906 1 90.94 313 LEU A O 1
ATOM 2374 N N . THR A 1 314 ? 6.043 16.484 6.23 1 85.19 314 THR A N 1
ATOM 2375 C CA . THR A 1 314 ? 6.918 15.953 5.188 1 85.19 314 THR A CA 1
ATOM 2376 C C . THR A 1 314 ? 7.141 16.984 4.094 1 85.19 314 THR A C 1
ATOM 2378 O O . THR A 1 314 ? 8.172 16.984 3.418 1 85.19 314 THR A O 1
ATOM 2381 N N . GLU A 1 315 ? 6.312 17.938 3.943 1 86.88 315 GLU A N 1
ATOM 2382 C CA . GLU A 1 315 ? 6.406 19 2.943 1 86.88 315 GLU A CA 1
ATOM 2383 C C . GLU A 1 315 ? 7.645 19.859 3.168 1 86.88 315 GLU A C 1
ATOM 2385 O O . GLU A 1 315 ? 8.086 20.562 2.262 1 86.88 315 GLU A O 1
ATOM 2390 N N . SER A 1 316 ? 8.219 19.734 4.336 1 92.75 316 SER A N 1
ATOM 2391 C CA . SER A 1 316 ? 9.43 20.484 4.645 1 92.75 316 SER A CA 1
ATOM 2392 C C . SER A 1 316 ? 10.586 20.078 3.75 1 92.75 316 SER A C 1
ATOM 2394 O O . SER A 1 316 ? 11.586 20.797 3.641 1 92.75 316 SER A O 1
ATOM 2396 N N . THR A 1 317 ? 10.445 18.938 3.145 1 87.5 317 THR A N 1
ATOM 2397 C CA . THR A 1 317 ? 11.469 18.484 2.213 1 87.5 317 THR A CA 1
ATOM 2398 C C . THR A 1 317 ? 11.633 19.469 1.064 1 87.5 317 THR A C 1
ATOM 2400 O O . THR A 1 317 ? 12.727 19.625 0.519 1 87.5 317 THR A O 1
ATOM 2403 N N . SER A 1 318 ? 10.562 20.156 0.715 1 88.31 318 SER A N 1
ATOM 2404 C CA . SER A 1 318 ? 10.617 21.125 -0.364 1 88.31 318 SER A CA 1
ATOM 2405 C C . SER A 1 318 ? 11.484 22.328 0.022 1 88.31 318 SER A C 1
ATOM 2407 O O . SER A 1 318 ? 12.25 22.828 -0.8 1 88.31 318 SER A O 1
ATOM 2409 N N . GLY A 1 319 ? 11.359 22.797 1.211 1 92.44 319 GLY A N 1
ATOM 2410 C CA . GLY A 1 319 ? 12.219 23.859 1.68 1 92.44 319 GLY A CA 1
ATOM 2411 C C . GLY A 1 319 ? 13.68 23.469 1.747 1 92.44 319 GLY A C 1
ATOM 2412 O O . GLY A 1 319 ? 14.562 24.266 1.411 1 92.44 319 GLY A O 1
ATOM 2413 N N . VAL A 1 320 ? 13.891 22.266 2.17 1 92.56 320 VAL A N 1
ATOM 2414 C CA . VAL A 1 320 ? 15.25 21.75 2.238 1 92.56 320 VAL A CA 1
ATOM 2415 C C . VAL A 1 320 ? 15.828 21.625 0.831 1 92.56 320 VAL A C 1
ATOM 2417 O O . VAL A 1 320 ? 17 21.938 0.611 1 92.56 320 VAL A O 1
ATOM 2420 N N . ALA A 1 321 ? 15.016 21.219 -0.054 1 88.19 321 ALA A N 1
ATOM 2421 C CA . ALA A 1 321 ? 15.453 21.109 -1.443 1 88.19 321 ALA A CA 1
ATOM 2422 C C . ALA A 1 321 ? 15.773 22.484 -2.02 1 88.19 321 ALA A C 1
ATOM 2424 O O . ALA A 1 321 ? 16.656 22.625 -2.865 1 88.19 321 ALA A O 1
ATOM 2425 N N . ALA A 1 322 ? 15.078 23.5 -1.53 1 91.25 322 ALA A N 1
ATOM 2426 C CA . ALA A 1 322 ? 15.297 24.859 -1.993 1 91.25 322 ALA A CA 1
ATOM 2427 C C . ALA A 1 322 ? 16.531 25.469 -1.333 1 91.25 322 ALA A C 1
ATOM 2429 O O . ALA A 1 322 ? 16.938 26.594 -1.675 1 91.25 322 ALA A O 1
ATOM 2430 N N . GLY A 1 323 ? 17.109 24.703 -0.371 1 91.5 323 GLY A N 1
ATOM 2431 C CA . GLY A 1 323 ? 18.375 25.141 0.2 1 91.5 323 GLY A CA 1
ATOM 2432 C C . GLY A 1 323 ? 18.281 25.5 1.669 1 91.5 323 GLY A C 1
ATOM 2433 O O . GLY A 1 323 ? 19.25 25.938 2.275 1 91.5 323 GLY A O 1
ATOM 2434 N N . GLY A 1 324 ? 17.125 25.359 2.266 1 95 324 GLY A N 1
ATOM 2435 C CA . GLY A 1 324 ? 16.969 25.656 3.682 1 95 324 GLY A CA 1
ATOM 2436 C C . GLY A 1 324 ? 17.781 24.734 4.574 1 95 324 GLY A C 1
ATOM 2437 O O . GLY A 1 324 ? 17.812 23.531 4.355 1 95 324 GLY A O 1
ATOM 2438 N N . ARG A 1 325 ? 18.469 25.359 5.566 1 94.94 325 ARG A N 1
ATOM 2439 C CA . ARG A 1 325 ? 19.328 24.547 6.422 1 94.94 325 ARG A CA 1
ATOM 2440 C C . ARG A 1 325 ? 19.203 24.953 7.883 1 94.94 325 ARG A C 1
ATOM 2442 O O . ARG A 1 325 ? 19.547 24.188 8.781 1 94.94 325 ARG A O 1
ATOM 2449 N N . THR A 1 326 ? 18.672 26.078 8.094 1 95 326 THR A N 1
ATOM 2450 C CA . THR A 1 326 ? 18.672 26.594 9.469 1 95 326 THR A CA 1
ATOM 2451 C C . THR A 1 326 ? 17.25 26.906 9.93 1 95 326 THR A C 1
ATOM 2453 O O . THR A 1 326 ? 16.297 26.703 9.188 1 95 326 THR A O 1
ATOM 2456 N N . GLY A 1 327 ? 17.203 27.359 11.156 1 96.38 327 GLY A N 1
ATOM 2457 C CA . GLY A 1 327 ? 15.93 27.703 11.773 1 96.38 327 GLY A CA 1
ATOM 2458 C C . GLY A 1 327 ? 15.266 28.906 11.148 1 96.38 327 GLY A C 1
ATOM 2459 O O . GLY A 1 327 ? 14.055 29.094 11.273 1 96.38 327 GLY A O 1
ATOM 2460 N N . LEU A 1 328 ? 16 29.672 10.445 1 96 328 LEU A N 1
ATOM 2461 C CA . LEU A 1 328 ? 15.406 30.844 9.781 1 96 328 LEU A CA 1
ATOM 2462 C C . LEU A 1 328 ? 14.359 30.406 8.766 1 96 328 LEU A C 1
ATOM 2464 O O . LEU A 1 328 ? 13.359 31.094 8.562 1 96 328 LEU A O 1
ATOM 2468 N N . THR A 1 329 ? 14.609 29.297 8.172 1 96.81 329 THR A N 1
ATOM 2469 C CA . THR A 1 329 ? 13.625 28.719 7.262 1 96.81 329 THR A CA 1
ATOM 2470 C C . THR A 1 329 ? 12.312 28.438 7.988 1 96.81 329 THR A C 1
ATOM 2472 O O . THR A 1 329 ? 11.242 28.797 7.492 1 96.81 329 THR A O 1
ATOM 2475 N N . ALA A 1 330 ? 12.398 27.875 9.164 1 97.62 330 ALA A N 1
ATOM 2476 C CA . ALA A 1 330 ? 11.211 27.578 9.961 1 97.62 330 ALA A CA 1
ATOM 2477 C C . ALA A 1 330 ? 10.508 28.859 10.406 1 97.62 330 ALA A C 1
ATOM 2479 O O . ALA A 1 330 ? 9.281 28.938 10.375 1 97.62 330 ALA A O 1
ATOM 2480 N N . ILE A 1 331 ? 11.281 29.828 10.797 1 97.31 331 ILE A N 1
ATOM 2481 C CA . ILE A 1 331 ? 10.727 31.094 11.25 1 97.31 331 ILE A CA 1
ATOM 2482 C C . ILE A 1 331 ? 10.008 31.781 10.094 1 97.31 331 ILE A C 1
ATOM 2484 O O . ILE A 1 331 ? 8.914 32.344 10.273 1 97.31 331 ILE A O 1
ATOM 2488 N N . THR A 1 332 ? 10.648 31.766 8.961 1 97.31 332 THR A N 1
ATOM 2489 C CA . THR A 1 332 ? 10.016 32.344 7.781 1 97.31 332 THR A CA 1
ATOM 2490 C C . THR A 1 332 ? 8.695 31.656 7.473 1 97.31 332 THR A C 1
ATOM 2492 O O . THR A 1 332 ? 7.703 32.312 7.145 1 97.31 332 THR A O 1
ATOM 2495 N N . THR A 1 333 ? 8.656 30.328 7.551 1 97.38 333 THR A N 1
ATOM 2496 C CA . THR A 1 333 ? 7.426 29.578 7.355 1 97.38 333 THR A CA 1
ATOM 2497 C C . THR A 1 333 ? 6.355 30.016 8.344 1 97.38 333 THR A C 1
ATOM 2499 O O . THR A 1 333 ? 5.195 30.203 7.969 1 97.38 333 THR A O 1
ATOM 2502 N N . GLY A 1 334 ? 6.73 30.203 9.602 1 97.56 334 GLY A N 1
ATOM 2503 C CA . GLY A 1 334 ? 5.805 30.641 10.633 1 97.56 334 GLY A CA 1
ATOM 2504 C C . GLY A 1 334 ? 5.227 32.031 10.367 1 97.56 334 GLY A C 1
ATOM 2505 O O . GLY A 1 334 ? 4.043 32.25 10.602 1 97.56 334 GLY A O 1
ATOM 2506 N N . ILE A 1 335 ? 6.066 32.875 9.891 1 97.12 335 ILE A N 1
ATOM 2507 C CA . ILE A 1 335 ? 5.617 34.25 9.578 1 97.12 335 ILE A CA 1
ATOM 2508 C C . ILE A 1 335 ? 4.551 34.188 8.484 1 97.12 335 ILE A C 1
ATOM 2510 O O . ILE A 1 335 ? 3.549 34.906 8.555 1 97.12 335 ILE A O 1
ATOM 2514 N N . TRP A 1 336 ? 4.824 33.375 7.539 1 95.88 336 TRP A N 1
ATOM 2515 C CA . TRP A 1 336 ? 3.846 33.219 6.465 1 95.88 336 TRP A CA 1
ATOM 2516 C C . TRP A 1 336 ? 2.525 32.688 6.996 1 95.88 336 TRP A C 1
ATOM 2518 O O . TRP A 1 336 ? 1.451 33.062 6.531 1 95.88 336 TRP A O 1
ATOM 2528 N N . PHE A 1 337 ? 2.539 31.797 7.926 1 95.38 337 PHE A N 1
ATOM 2529 C CA . PHE A 1 337 ? 1.318 31.281 8.539 1 95.38 337 PHE A CA 1
ATOM 2530 C C . PHE A 1 337 ? 0.567 32.375 9.266 1 95.38 337 PHE A C 1
ATOM 2532 O O . PHE A 1 337 ? -0.664 32.438 9.219 1 95.38 337 PHE A O 1
ATOM 2539 N N . LEU A 1 338 ? 1.268 33.25 9.914 1 93.81 338 LEU A N 1
ATOM 2540 C CA . LEU A 1 338 ? 0.647 34.375 10.617 1 93.81 338 LEU A CA 1
ATOM 2541 C C . LEU A 1 338 ? -0.017 35.312 9.641 1 93.81 338 LEU A C 1
ATOM 2543 O O . LEU A 1 338 ? -1.117 35.812 9.891 1 93.81 338 LEU A O 1
ATOM 2547 N N . ILE A 1 339 ? 0.642 35.531 8.594 1 91.81 339 ILE A N 1
ATOM 2548 C CA . ILE A 1 339 ? 0.085 36.438 7.574 1 91.81 339 ILE A CA 1
ATOM 2549 C C . ILE A 1 339 ? -1.166 35.781 6.969 1 91.81 339 ILE A C 1
ATOM 2551 O O . ILE A 1 339 ? -2.156 36.469 6.711 1 91.81 339 ILE A O 1
ATOM 2555 N N . ALA A 1 340 ? -1.097 34.562 6.77 1 89 340 ALA A N 1
ATOM 2556 C CA . ALA A 1 340 ? -2.221 33.844 6.172 1 89 340 ALA A CA 1
ATOM 2557 C C . ALA A 1 340 ? -3.422 33.812 7.113 1 89 340 ALA A C 1
ATOM 2559 O O . ALA A 1 340 ? -4.562 33.656 6.668 1 89 340 ALA A O 1
ATOM 2560 N N . SER A 1 341 ? -3.232 33.938 8.398 1 85.19 341 SER A N 1
ATOM 2561 C CA . SER A 1 341 ? -4.301 33.906 9.391 1 85.19 341 SER A CA 1
ATOM 2562 C C . SER A 1 341 ? -5.289 35.031 9.188 1 85.19 341 SER A C 1
ATOM 2564 O O . SER A 1 341 ? -6.445 34.938 9.609 1 85.19 341 SER A O 1
ATOM 2566 N N . ILE A 1 342 ? -4.875 36 8.5 1 77.75 342 ILE A N 1
ATOM 2567 C CA . ILE A 1 342 ? -5.723 37.156 8.289 1 77.75 342 ILE A CA 1
ATOM 2568 C C . ILE A 1 342 ? -6.648 36.906 7.094 1 77.75 342 ILE A C 1
ATOM 2570 O O . ILE A 1 342 ? -7.672 37.594 6.949 1 77.75 342 ILE A O 1
ATOM 2574 N N . PHE A 1 343 ? -6.414 35.906 6.258 1 71.56 343 PHE A N 1
ATOM 2575 C CA . PHE A 1 343 ? -7.18 35.625 5.047 1 71.56 343 PHE A CA 1
ATOM 2576 C C . PHE A 1 343 ? -8.125 34.438 5.25 1 71.56 343 PHE A C 1
ATOM 2578 O O . PHE A 1 343 ? -8.117 33.5 4.473 1 71.56 343 PHE A O 1
ATOM 2585 N N . THR A 1 344 ? -9.023 34.312 6.098 1 63.88 344 THR A N 1
ATOM 2586 C CA . THR A 1 344 ? -9.938 33.25 6.48 1 63.88 344 THR A CA 1
ATOM 2587 C C . THR A 1 344 ? -10.945 32.969 5.371 1 63.88 344 THR A C 1
ATOM 2589 O O . THR A 1 344 ? -11.297 31.812 5.117 1 63.88 344 THR A O 1
ATOM 2592 N N . PRO A 1 345 ? -11.5 33.75 4.656 1 56.5 345 PRO A N 1
ATOM 2593 C CA . PRO A 1 345 ? -12.672 33.562 3.807 1 56.5 345 PRO A CA 1
ATOM 2594 C C . PRO A 1 345 ? -12.414 32.594 2.646 1 56.5 345 PRO A C 1
ATOM 2596 O O . PRO A 1 345 ? -13.336 31.953 2.156 1 56.5 345 PRO A O 1
ATOM 2599 N N . LEU A 1 346 ? -11.328 32.438 2.246 1 55.12 346 LEU A N 1
ATOM 2600 C CA . LEU A 1 346 ? -11.062 31.703 1.018 1 55.12 346 LEU A CA 1
ATOM 2601 C C . LEU A 1 346 ? -11.344 30.219 1.213 1 55.12 346 LEU A C 1
ATOM 2603 O O . LEU A 1 346 ? -11.695 29.516 0.26 1 55.12 346 LEU A O 1
ATOM 2607 N N . VAL A 1 347 ? -11.477 29.797 2.467 1 58.41 347 VAL A N 1
ATOM 2608 C CA . VAL A 1 347 ? -11.531 28.359 2.648 1 58.41 347 VAL A CA 1
ATOM 2609 C C . VAL A 1 347 ? -12.953 27.922 2.986 1 58.41 347 VAL A C 1
ATOM 2611 O O . VAL A 1 347 ? -13.289 26.75 2.908 1 58.41 347 VAL A O 1
ATOM 2614 N N . ALA A 1 348 ? -13.828 28.797 3.258 1 57.06 348 ALA A N 1
ATOM 2615 C CA . ALA A 1 348 ? -15.203 28.484 3.641 1 57.06 348 ALA A CA 1
ATOM 2616 C C . ALA A 1 348 ? -15.961 27.844 2.477 1 57.06 348 ALA A C 1
ATOM 2618 O O . ALA A 1 348 ? -17.047 27.297 2.664 1 57.06 348 ALA A O 1
ATOM 2619 N N . ILE A 1 349 ? -15.398 27.875 1.432 1 55.19 349 ILE A N 1
ATOM 2620 C CA . ILE A 1 349 ? -16.047 27.359 0.227 1 55.19 349 ILE A CA 1
ATOM 2621 C C . ILE A 1 349 ? -16.078 25.844 0.27 1 55.19 349 ILE A C 1
ATOM 2623 O O . ILE A 1 349 ? -16.875 25.203 -0.425 1 55.19 349 ILE A O 1
ATOM 2627 N N . ALA A 1 350 ? -15.406 25.234 1.172 1 59.88 350 ALA A N 1
ATOM 2628 C CA . ALA A 1 350 ? -15.195 23.797 1.051 1 59.88 350 ALA A CA 1
ATOM 2629 C C . ALA A 1 350 ? -16.078 23.031 2.035 1 59.88 350 ALA A C 1
ATOM 2631 O O . ALA A 1 350 ? -15.633 22.031 2.625 1 59.88 350 ALA A O 1
ATOM 2632 N N . SER A 1 351 ? -17.391 23.328 2.084 1 60.22 351 SER A N 1
ATOM 2633 C CA . SER A 1 351 ? -18.281 22.656 3.023 1 60.22 351 SER A CA 1
ATOM 2634 C C . SER A 1 351 ? -18.641 21.266 2.541 1 60.22 351 SER A C 1
ATOM 2636 O O . SER A 1 351 ? -18.625 20.984 1.339 1 60.22 351 SER A O 1
ATOM 2638 N N . PRO A 1 352 ? -18.797 20.359 3.451 1 64.12 352 PRO A N 1
ATOM 2639 C CA . PRO A 1 352 ? -19.25 19 3.113 1 64.12 352 PRO A CA 1
ATOM 2640 C C . PRO A 1 352 ? -20.594 19 2.379 1 64.12 352 PRO A C 1
ATOM 2642 O O . PRO A 1 352 ? -21.406 19.906 2.572 1 64.12 352 PRO A O 1
ATOM 2645 N N . ILE A 1 353 ? -20.703 18.141 1.446 1 66.06 353 ILE A N 1
ATOM 2646 C CA . ILE A 1 353 ? -21.906 18.016 0.645 1 66.06 353 ILE A CA 1
ATOM 2647 C C . ILE A 1 353 ? -22.625 16.703 0.977 1 66.06 353 ILE A C 1
ATOM 2649 O O . ILE A 1 353 ? -21.984 15.648 1.034 1 66.06 353 ILE A O 1
ATOM 2653 N N . THR A 1 354 ? -23.797 16.75 1.421 1 64.69 354 THR A N 1
ATOM 2654 C CA . THR A 1 354 ? -24.578 15.555 1.693 1 64.69 354 THR A CA 1
ATOM 2655 C C . THR A 1 354 ? -25.469 15.203 0.496 1 64.69 354 THR A C 1
ATOM 2657 O O . THR A 1 354 ? -26.25 16.031 0.024 1 64.69 354 THR A O 1
ATOM 2660 N N . VAL A 1 355 ? -25.156 14.133 -0.116 1 61.22 355 VAL A N 1
ATOM 2661 C CA . VAL A 1 355 ? -25.984 13.617 -1.201 1 61.22 355 VAL A CA 1
ATOM 2662 C C . VAL A 1 355 ? -26.531 12.234 -0.829 1 61.22 355 VAL A C 1
ATOM 2664 O O . VAL A 1 355 ? -25.75 11.336 -0.486 1 61.22 355 VAL A O 1
ATOM 2667 N N . ASP A 1 356 ? -27.844 11.945 -0.963 1 56.94 356 ASP A N 1
ATOM 2668 C CA . ASP A 1 356 ? -28.531 10.68 -0.744 1 56.94 356 ASP A CA 1
ATOM 2669 C C . ASP A 1 356 ? -28.109 10.055 0.589 1 56.94 356 ASP A C 1
ATOM 2671 O O . ASP A 1 356 ? -27.844 8.852 0.664 1 56.94 356 ASP A O 1
ATOM 2675 N N . GLY A 1 357 ? -27.891 10.875 1.579 1 57.47 357 GLY A N 1
ATOM 2676 C CA . GLY A 1 357 ? -27.609 10.383 2.92 1 57.47 357 GLY A CA 1
ATOM 2677 C C . GLY A 1 357 ? -26.141 10.125 3.164 1 57.47 357 GLY A C 1
ATOM 2678 O O . GLY A 1 357 ? -25.734 9.758 4.273 1 57.47 357 GLY A O 1
ATOM 2679 N N . MET A 1 358 ? -25.422 10.289 2.129 1 64.19 358 MET A N 1
ATOM 2680 C CA . MET A 1 358 ? -23.969 10.102 2.299 1 64.19 358 MET A CA 1
ATOM 2681 C C . MET A 1 358 ? -23.25 11.438 2.242 1 64.19 358 MET A C 1
ATOM 2683 O O . MET A 1 358 ? -23.609 12.32 1.461 1 64.19 358 MET A O 1
ATOM 2687 N N . SER A 1 359 ? -22.406 11.656 3.141 1 68.25 359 SER A N 1
ATOM 2688 C CA . SER A 1 359 ? -21.641 12.898 3.215 1 68.25 359 SER A CA 1
ATOM 2689 C C . SER A 1 359 ? -20.328 12.789 2.434 1 68.25 359 SER A C 1
ATOM 2691 O O . SER A 1 359 ? -19.516 11.906 2.699 1 68.25 359 SER A O 1
ATOM 2693 N N . PHE A 1 360 ? -20.266 13.57 1.413 1 75.56 360 PHE A N 1
ATOM 2694 C CA . PHE A 1 360 ? -19.078 13.602 0.586 1 75.56 360 PHE A CA 1
ATOM 2695 C C . PHE A 1 360 ? -18.312 14.914 0.771 1 75.56 360 PHE A C 1
ATOM 2697 O O . PHE A 1 360 ? -18.906 15.93 1.135 1 75.56 360 PHE A O 1
ATOM 2704 N N . GLU A 1 361 ? -17.062 14.828 0.692 1 79.69 361 GLU A N 1
ATOM 2705 C CA . GLU A 1 361 ? -16.203 16.016 0.699 1 79.69 361 GLU A CA 1
ATOM 2706 C C . GLU A 1 361 ? -15.297 16.031 -0.524 1 79.69 361 GLU A C 1
ATOM 2708 O O . GLU A 1 361 ? -14.078 15.906 -0.4 1 79.69 361 GLU A O 1
ATOM 2713 N N . PRO A 1 362 ? -15.898 16.344 -1.602 1 82.31 362 PRO A N 1
ATOM 2714 C CA . PRO A 1 362 ? -15.172 16.219 -2.867 1 82.31 362 PRO A CA 1
ATOM 2715 C C . PRO A 1 362 ? -14.031 17.219 -3 1 82.31 362 PRO A C 1
ATOM 2717 O O . PRO A 1 362 ? -13.109 17.016 -3.787 1 82.31 362 PRO A O 1
ATOM 2720 N N . VAL A 1 363 ? -14.117 18.312 -2.307 1 81.19 363 VAL A N 1
ATOM 2721 C CA . VAL A 1 363 ? -13.117 19.375 -2.459 1 81.19 363 VAL A CA 1
ATOM 2722 C C . VAL A 1 363 ? -11.867 19.016 -1.663 1 81.19 363 VAL A C 1
ATOM 2724 O O . VAL A 1 363 ? -10.742 19.25 -2.125 1 81.19 363 VAL A O 1
ATOM 2727 N N . ILE A 1 364 ? -12 18.359 -0.505 1 80 364 ILE A N 1
ATOM 2728 C CA . ILE A 1 364 ? -10.859 18.109 0.367 1 80 364 ILE A CA 1
ATOM 2729 C C . ILE A 1 364 ? -10.289 16.719 0.077 1 80 364 ILE A C 1
ATOM 2731 O O . ILE A 1 364 ? -9.102 16.469 0.295 1 80 364 ILE A O 1
ATOM 2735 N N . ALA A 1 365 ? -11.102 15.891 -0.386 1 87.94 365 ALA A N 1
ATOM 2736 C CA . ALA A 1 365 ? -10.734 14.484 -0.563 1 87.94 365 ALA A CA 1
ATOM 2737 C C . ALA A 1 365 ? -9.492 14.352 -1.438 1 87.94 365 ALA A C 1
ATOM 2739 O O . ALA A 1 365 ? -8.57 13.594 -1.111 1 87.94 365 ALA A O 1
ATOM 2740 N N . PRO A 1 366 ? -9.375 15.117 -2.516 1 91.31 366 PRO A N 1
ATOM 2741 C CA . PRO A 1 366 ? -8.188 15.008 -3.359 1 91.31 366 PRO A CA 1
ATOM 2742 C C . PRO A 1 366 ? -6.902 15.359 -2.611 1 91.31 366 PRO A C 1
ATOM 2744 O O . PRO A 1 366 ? -5.852 14.758 -2.861 1 91.31 366 PRO A O 1
ATOM 2747 N N . SER A 1 367 ? -7.016 16.328 -1.752 1 87.62 367 SER A N 1
ATOM 2748 C CA . SER A 1 367 ? -5.844 16.734 -0.979 1 87.62 367 SER A CA 1
ATOM 2749 C C . SER A 1 367 ? -5.375 15.602 -0.068 1 87.62 367 SER A C 1
ATOM 2751 O O . SER A 1 367 ? -4.168 15.391 0.093 1 87.62 367 SER A O 1
ATOM 2753 N N . LEU A 1 368 ? -6.301 14.914 0.49 1 85.62 368 LEU A N 1
ATOM 2754 C CA . LEU A 1 368 ? -5.965 13.789 1.358 1 85.62 368 LEU A CA 1
ATOM 2755 C C . LEU A 1 368 ? -5.238 12.695 0.579 1 85.62 368 LEU A C 1
ATOM 2757 O O . LEU A 1 368 ? -4.234 12.156 1.051 1 85.62 368 LEU A O 1
ATOM 2761 N N . ILE A 1 369 ? -5.695 12.43 -0.562 1 92.44 369 ILE A N 1
ATOM 2762 C CA . ILE A 1 369 ? -5.098 11.391 -1.395 1 92.44 369 ILE A CA 1
ATOM 2763 C C . ILE A 1 369 ? -3.686 11.805 -1.808 1 92.44 369 ILE A C 1
ATOM 2765 O O . ILE A 1 369 ? -2.75 11.008 -1.739 1 92.44 369 ILE A O 1
ATOM 2769 N N . CYS A 1 370 ? -3.529 13.016 -2.184 1 91.5 370 CYS A N 1
ATOM 2770 C CA . CYS A 1 370 ? -2.232 13.5 -2.646 1 91.5 370 CYS A CA 1
ATOM 2771 C C . CYS A 1 370 ? -1.22 13.523 -1.509 1 91.5 370 CYS A C 1
ATOM 2773 O O . CYS A 1 370 ? -0.035 13.258 -1.722 1 91.5 370 CYS A O 1
ATOM 2775 N N . VAL A 1 371 ? -1.68 13.906 -0.372 1 83.44 371 VAL A N 1
ATOM 2776 C CA . VAL A 1 371 ? -0.793 13.867 0.786 1 83.44 371 VAL A CA 1
ATOM 2777 C C . VAL A 1 371 ? -0.357 12.422 1.047 1 83.44 371 VAL A C 1
ATOM 2779 O O . VAL A 1 371 ? 0.796 12.172 1.408 1 83.44 371 VAL A O 1
ATOM 2782 N N . GLY A 1 372 ? -1.278 11.516 0.945 1 89.12 372 GLY A N 1
ATOM 2783 C CA . GLY A 1 372 ? -0.919 10.109 1.058 1 89.12 372 GLY A CA 1
ATOM 2784 C C . GLY A 1 372 ? 0.163 9.688 0.08 1 89.12 372 GLY A C 1
ATOM 2785 O O . GLY A 1 372 ? 1.076 8.945 0.439 1 89.12 372 GLY A O 1
ATOM 2786 N N . ILE A 1 373 ? 0.077 10.195 -1.128 1 91.44 373 ILE A N 1
ATOM 2787 C CA . ILE A 1 373 ? 1.071 9.891 -2.152 1 91.44 373 ILE A CA 1
ATOM 2788 C C . ILE A 1 373 ? 2.434 10.438 -1.724 1 91.44 373 ILE A C 1
ATOM 2790 O O . ILE A 1 373 ? 3.457 9.766 -1.897 1 91.44 373 ILE A O 1
ATOM 2794 N N . LEU A 1 374 ? 2.42 11.586 -1.175 1 84.5 374 LEU A N 1
ATOM 2795 C CA . LEU A 1 374 ? 3.664 12.195 -0.715 1 84.5 374 LEU A CA 1
ATOM 2796 C C . LEU A 1 374 ? 4.293 11.367 0.397 1 84.5 374 LEU A C 1
ATOM 2798 O O . LEU A 1 374 ? 5.516 11.211 0.447 1 84.5 374 LEU A O 1
ATOM 2802 N N . MET A 1 375 ? 3.451 10.875 1.239 1 83.38 375 MET A N 1
ATOM 2803 C CA . MET A 1 375 ? 3.953 10.086 2.361 1 83.38 375 MET A CA 1
ATOM 2804 C C . MET A 1 375 ? 4.441 8.719 1.894 1 83.38 375 MET A C 1
ATOM 2806 O O . MET A 1 375 ? 5.242 8.078 2.574 1 83.38 375 MET A O 1
ATOM 2810 N N . ALA A 1 376 ? 3.998 8.273 0.738 1 86.75 376 ALA A N 1
ATOM 2811 C CA . ALA A 1 376 ? 4.391 6.977 0.191 1 86.75 376 ALA A CA 1
ATOM 2812 C C . ALA A 1 376 ? 5.855 6.984 -0.237 1 86.75 376 ALA A C 1
ATOM 2814 O O . ALA A 1 376 ? 6.449 5.926 -0.454 1 86.75 376 ALA A O 1
ATOM 2815 N N . THR A 1 377 ? 6.469 8.156 -0.317 1 83.31 377 THR A N 1
ATOM 2816 C CA . THR A 1 377 ? 7.895 8.234 -0.612 1 83.31 377 THR A CA 1
ATOM 2817 C C . THR A 1 377 ? 8.703 7.457 0.418 1 83.31 377 THR A C 1
ATOM 2819 O O . THR A 1 377 ? 9.82 7.012 0.132 1 83.31 377 THR A O 1
ATOM 2822 N N . GLN A 1 378 ? 8.094 7.324 1.573 1 85 378 GLN A N 1
ATOM 2823 C CA . GLN A 1 378 ? 8.781 6.598 2.635 1 85 378 GLN A CA 1
ATOM 2824 C C . GLN A 1 378 ? 8.93 5.121 2.281 1 85 378 GLN A C 1
ATOM 2826 O O . GLN A 1 378 ? 9.766 4.422 2.861 1 85 378 GLN A O 1
ATOM 2831 N N . LEU A 1 379 ? 8.219 4.594 1.301 1 90.12 379 LEU A N 1
ATOM 2832 C CA . LEU A 1 379 ? 8.336 3.213 0.848 1 90.12 379 LEU A CA 1
ATOM 2833 C C . LEU A 1 379 ? 9.719 2.949 0.261 1 90.12 379 LEU A C 1
ATOM 2835 O O . LEU A 1 379 ? 10.219 1.821 0.315 1 90.12 379 LEU A O 1
ATOM 2839 N N . SER A 1 380 ? 10.312 3.996 -0.272 1 88.19 380 SER A N 1
ATOM 2840 C CA . SER A 1 380 ? 11.609 3.846 -0.919 1 88.19 380 SER A CA 1
ATOM 2841 C C . SER A 1 380 ? 12.711 3.564 0.102 1 88.19 380 SER A C 1
ATOM 2843 O O . SER A 1 380 ? 13.758 3.023 -0.243 1 88.19 380 SER A O 1
ATOM 2845 N N . SER A 1 381 ? 12.43 3.848 1.312 1 85.69 381 SER A N 1
ATOM 2846 C CA . SER A 1 381 ? 13.445 3.705 2.348 1 85.69 381 SER A CA 1
ATOM 2847 C C . SER A 1 381 ? 13.32 2.367 3.068 1 85.69 381 SER A C 1
ATOM 2849 O O . SER A 1 381 ? 14.133 2.045 3.938 1 85.69 381 SER A O 1
ATOM 2851 N N . ILE A 1 382 ? 12.328 1.621 2.768 1 89.69 382 ILE A N 1
ATOM 2852 C CA . ILE A 1 382 ? 12.141 0.3 3.359 1 89.69 382 ILE A CA 1
ATOM 2853 C C . ILE A 1 382 ? 12.961 -0.729 2.578 1 89.69 382 ILE A C 1
ATOM 2855 O O . ILE A 1 382 ? 13 -0.695 1.347 1 89.69 382 ILE A O 1
ATOM 2859 N N . ASP A 1 383 ? 13.641 -1.615 3.254 1 91.44 383 ASP A N 1
ATOM 2860 C CA . ASP A 1 383 ? 14.344 -2.711 2.594 1 91.44 383 ASP A CA 1
ATOM 2861 C C . ASP A 1 383 ? 13.383 -3.844 2.238 1 91.44 383 ASP A C 1
ATOM 2863 O O . ASP A 1 383 ? 13.234 -4.797 3.004 1 91.44 383 ASP A O 1
ATOM 2867 N N . TRP A 1 384 ? 12.914 -3.834 1.063 1 89.56 384 TRP A N 1
ATOM 2868 C CA . TRP A 1 384 ? 11.914 -4.801 0.625 1 89.56 384 TRP A CA 1
ATOM 2869 C C . TRP A 1 384 ? 12.555 -6.141 0.296 1 89.56 384 TRP A C 1
ATOM 2871 O O . TRP A 1 384 ? 11.867 -7.148 0.142 1 89.56 384 TRP A O 1
ATOM 2881 N N . HIS A 1 385 ? 13.883 -6.191 0.263 1 85.19 385 HIS A N 1
ATOM 2882 C CA . HIS A 1 385 ? 14.57 -7.434 -0.066 1 85.19 385 HIS A CA 1
ATOM 2883 C C . HIS A 1 385 ? 14.859 -8.25 1.187 1 85.19 385 HIS A C 1
ATOM 2885 O O . HIS A 1 385 ? 15.203 -9.438 1.096 1 85.19 385 HIS A O 1
ATOM 2891 N N . ASP A 1 386 ? 14.812 -7.652 2.332 1 88.06 386 ASP A N 1
ATOM 2892 C CA . ASP A 1 386 ? 14.812 -8.367 3.607 1 88.06 386 ASP A CA 1
ATOM 2893 C C . ASP A 1 386 ? 13.398 -8.758 4.02 1 88.06 386 ASP A C 1
ATOM 2895 O O . ASP A 1 386 ? 12.586 -7.895 4.355 1 88.06 386 ASP A O 1
ATOM 2899 N N . PHE A 1 387 ? 13.164 -10.016 4.062 1 88.56 387 PHE A N 1
ATOM 2900 C CA . PHE A 1 387 ? 11.797 -10.484 4.242 1 88.56 387 PHE A CA 1
ATOM 2901 C C . PHE A 1 387 ? 11.258 -10.055 5.602 1 88.56 387 PHE A C 1
ATOM 2903 O O . PHE A 1 387 ? 10.055 -9.812 5.75 1 88.56 387 PHE A O 1
ATOM 2910 N N . THR A 1 388 ? 12.133 -9.961 6.637 1 89.38 388 THR A N 1
ATOM 2911 C CA . THR A 1 388 ? 11.68 -9.508 7.949 1 89.38 388 THR A CA 1
ATOM 2912 C C . THR A 1 388 ? 11.148 -8.086 7.879 1 89.38 388 THR A C 1
ATOM 2914 O O . THR A 1 388 ? 10.07 -7.793 8.398 1 89.38 388 THR A O 1
ATOM 2917 N N . ALA A 1 389 ? 11.898 -7.258 7.168 1 90.94 389 ALA A N 1
ATOM 2918 C CA . ALA A 1 389 ? 11.477 -5.871 7.004 1 90.94 389 ALA A CA 1
ATOM 2919 C C . ALA A 1 389 ? 10.266 -5.77 6.082 1 90.94 389 ALA A C 1
ATOM 2921 O O . ALA A 1 389 ? 9.336 -5.004 6.348 1 90.94 389 ALA A O 1
ATOM 2922 N N . ALA A 1 390 ? 10.305 -6.582 5.078 1 92.88 390 ALA A N 1
ATOM 2923 C CA . ALA A 1 390 ? 9.234 -6.547 4.09 1 92.88 390 ALA A CA 1
ATOM 2924 C C . ALA A 1 390 ? 7.91 -7.008 4.699 1 92.88 390 ALA A C 1
ATOM 2926 O O . ALA A 1 390 ? 6.863 -6.398 4.457 1 92.88 390 ALA A O 1
ATOM 2927 N N . SER A 1 391 ? 7.977 -8.047 5.457 1 95.06 391 SER A N 1
ATOM 2928 C CA . SER A 1 391 ? 6.762 -8.586 6.051 1 95.06 391 SER A CA 1
ATOM 2929 C C . SER A 1 391 ? 6.184 -7.637 7.094 1 95.06 391 SER A C 1
ATOM 2931 O O . SER A 1 391 ? 4.977 -7.395 7.121 1 95.06 391 SER A O 1
ATOM 2933 N N . ALA A 1 392 ? 7.078 -7.125 7.934 1 93.69 392 ALA A N 1
ATOM 2934 C CA . ALA A 1 392 ? 6.621 -6.188 8.953 1 93.69 392 ALA A CA 1
ATOM 2935 C C . ALA A 1 392 ? 6.008 -4.945 8.32 1 93.69 392 ALA A C 1
ATOM 2937 O O . ALA A 1 392 ? 4.949 -4.48 8.75 1 93.69 392 ALA A O 1
ATOM 2938 N N . GLY A 1 393 ? 6.723 -4.398 7.355 1 94.5 393 GLY A N 1
ATOM 2939 C CA . GLY A 1 393 ? 6.219 -3.215 6.676 1 94.5 393 GLY A CA 1
ATOM 2940 C C . GLY A 1 393 ? 4.918 -3.459 5.938 1 94.5 393 GLY A C 1
ATOM 2941 O O . GLY A 1 393 ? 3.982 -2.662 6.035 1 94.5 393 GLY A O 1
ATOM 2942 N N . PHE A 1 394 ? 4.848 -4.516 5.227 1 95.56 394 PHE A N 1
ATOM 2943 C CA . PHE A 1 394 ? 3.676 -4.863 4.43 1 95.56 394 PHE A CA 1
ATOM 2944 C C . PHE A 1 394 ? 2.459 -5.074 5.32 1 95.56 394 PHE A C 1
ATOM 2946 O O . PHE A 1 394 ? 1.371 -4.578 5.023 1 95.56 394 PHE A O 1
ATOM 2953 N N . VAL A 1 395 ? 2.619 -5.77 6.367 1 94.81 395 VAL A N 1
ATOM 2954 C CA . VAL A 1 395 ? 1.527 -6.059 7.293 1 94.81 395 VAL A CA 1
ATOM 2955 C C . VAL A 1 395 ? 1.059 -4.77 7.961 1 94.81 395 VAL A C 1
ATOM 2957 O O . VAL A 1 395 ? -0.141 -4.57 8.164 1 94.81 395 VAL A O 1
ATOM 2960 N N . THR A 1 396 ? 2.027 -3.943 8.312 1 92.75 396 THR A N 1
ATOM 2961 C CA . THR A 1 396 ? 1.672 -2.65 8.891 1 92.75 396 THR A CA 1
ATOM 2962 C C . THR A 1 396 ? 0.733 -1.885 7.965 1 92.75 396 THR A C 1
ATOM 2964 O O . THR A 1 396 ? -0.328 -1.424 8.391 1 92.75 396 THR A O 1
ATOM 2967 N N . ILE A 1 397 ? 1.088 -1.773 6.715 1 94 397 ILE A N 1
ATOM 2968 C CA . ILE A 1 397 ? 0.335 -1.009 5.727 1 94 397 ILE A CA 1
ATOM 2969 C C . ILE A 1 397 ? -1.031 -1.654 5.504 1 94 397 ILE A C 1
ATOM 2971 O O . ILE A 1 397 ? -2.061 -0.978 5.562 1 94 397 ILE A O 1
ATOM 2975 N N . MET A 1 398 ? -1.04 -2.918 5.328 1 93.94 398 MET A N 1
ATOM 2976 C CA . MET A 1 398 ? -2.27 -3.629 4.988 1 93.94 398 MET A CA 1
ATOM 2977 C C . MET A 1 398 ? -3.262 -3.586 6.145 1 93.94 398 MET A C 1
ATOM 2979 O O . MET A 1 398 ? -4.457 -3.383 5.934 1 93.94 398 MET A O 1
ATOM 2983 N N . ILE A 1 399 ? -2.795 -3.83 7.332 1 90.94 399 ILE A N 1
ATOM 2984 C CA . ILE A 1 399 ? -3.693 -3.859 8.484 1 90.94 399 ILE A CA 1
ATOM 2985 C C . ILE A 1 399 ? -4.242 -2.459 8.742 1 90.94 399 ILE A C 1
ATOM 2987 O O . ILE A 1 399 ? -5.395 -2.303 9.156 1 90.94 399 ILE A O 1
ATOM 2991 N N . MET A 1 400 ? -3.43 -1.423 8.523 1 87.56 400 MET A N 1
ATOM 2992 C CA . MET A 1 400 ? -3.938 -0.061 8.656 1 87.56 400 MET A CA 1
ATOM 2993 C C . MET A 1 400 ? -5.094 0.188 7.695 1 87.56 400 MET A C 1
ATOM 2995 O O . MET A 1 400 ? -6.082 0.829 8.055 1 87.56 400 MET A O 1
ATOM 2999 N N . ILE A 1 401 ? -4.965 -0.346 6.5 1 88.81 401 ILE A N 1
ATOM 3000 C CA . ILE A 1 401 ? -5.98 -0.142 5.469 1 88.81 401 ILE A CA 1
ATOM 3001 C C . ILE A 1 401 ? -7.23 -0.946 5.812 1 88.81 401 ILE A C 1
ATOM 3003 O O . ILE A 1 401 ? -8.32 -0.384 5.941 1 88.81 401 ILE A O 1
ATOM 3007 N N . VAL A 1 402 ? -7.043 -2.221 6.086 1 87.44 402 VAL A N 1
ATOM 3008 C CA . VAL A 1 402 ? -8.195 -3.104 6.223 1 87.44 402 VAL A CA 1
ATOM 3009 C C . VAL A 1 402 ? -8.812 -2.939 7.609 1 87.44 402 VAL A C 1
ATOM 3011 O O . VAL A 1 402 ? -10 -3.193 7.801 1 87.44 402 VAL A O 1
ATOM 3014 N N . GLY A 1 403 ? -8.016 -2.619 8.555 1 81.94 403 GLY A N 1
ATOM 3015 C CA . GLY A 1 403 ? -8.523 -2.412 9.898 1 81.94 403 GLY A CA 1
ATOM 3016 C C . GLY A 1 403 ? -9.078 -1.016 10.125 1 81.94 403 GLY A C 1
ATOM 3017 O O . GLY A 1 403 ? -9.711 -0.749 11.141 1 81.94 403 GLY A O 1
ATOM 3018 N N . TYR A 1 404 ? -8.836 -0.207 9.102 1 79.25 404 TYR A N 1
ATOM 3019 C CA . TYR A 1 404 ? -9.227 1.191 9.25 1 79.25 404 TYR A CA 1
ATOM 3020 C C . TYR A 1 404 ? -8.742 1.756 10.578 1 79.25 404 TYR A C 1
ATOM 3022 O O . TYR A 1 404 ? -9.523 2.348 11.328 1 79.25 404 TYR A O 1
ATOM 3030 N N . SER A 1 405 ? -7.492 1.42 10.961 1 78.56 405 SER A N 1
ATOM 3031 C CA . SER A 1 405 ? -6.93 1.771 12.258 1 78.56 405 SER A CA 1
ATOM 3032 C C . SER A 1 405 ? -5.41 1.847 12.195 1 78.56 405 SER A C 1
ATOM 3034 O O . SER A 1 405 ? -4.746 0.86 11.867 1 78.56 405 SER A O 1
ATOM 3036 N N . ILE A 1 406 ? -4.895 3.045 12.508 1 79.12 406 ILE A N 1
ATOM 3037 C CA . ILE A 1 406 ? -3.449 3.248 12.516 1 79.12 406 ILE A CA 1
ATOM 3038 C C . ILE A 1 406 ? -2.816 2.439 13.641 1 79.12 406 ILE A C 1
ATOM 3040 O O . ILE A 1 406 ? -1.854 1.7 13.422 1 79.12 406 ILE A O 1
ATOM 3044 N N . PRO A 1 407 ? -3.438 2.414 14.883 1 75.88 407 PRO A N 1
ATOM 3045 C CA . PRO A 1 407 ? -2.82 1.667 15.977 1 75.88 407 PRO A CA 1
ATOM 3046 C C . PRO A 1 407 ? -2.74 0.168 15.703 1 75.88 407 PRO A C 1
ATOM 3048 O O . PRO A 1 407 ? -1.74 -0.473 16.031 1 75.88 407 PRO A O 1
ATOM 3051 N N . ASP A 1 408 ? -3.783 -0.356 15.117 1 84.38 408 ASP A N 1
ATOM 3052 C CA . ASP A 1 408 ? -3.777 -1.786 14.828 1 84.38 408 ASP A CA 1
ATOM 3053 C C . ASP A 1 408 ? -2.689 -2.135 13.82 1 84.38 408 ASP A C 1
ATOM 3055 O O . ASP A 1 408 ? -2.062 -3.193 13.914 1 84.38 408 ASP A O 1
ATOM 3059 N N . GLY A 1 409 ? -2.543 -1.257 12.836 1 87.94 409 GLY A N 1
ATOM 3060 C CA . GLY A 1 409 ? -1.482 -1.478 11.867 1 87.94 409 GLY A CA 1
ATOM 3061 C C . GLY A 1 409 ? -0.096 -1.458 12.477 1 87.94 409 GLY A C 1
ATOM 3062 O O . GLY A 1 409 ? 0.736 -2.316 12.18 1 87.94 409 GLY A O 1
ATOM 3063 N N . ILE A 1 410 ? 0.129 -0.495 13.32 1 84 410 ILE A N 1
ATOM 3064 C CA . ILE A 1 410 ? 1.418 -0.377 13.992 1 84 410 ILE A CA 1
ATOM 3065 C C . ILE A 1 410 ? 1.653 -1.603 14.875 1 84 410 ILE A C 1
ATOM 3067 O O . ILE A 1 410 ? 2.734 -2.193 14.844 1 84 410 ILE A O 1
ATOM 3071 N N . ALA A 1 411 ? 0.645 -1.958 15.633 1 85.75 411 ALA A N 1
ATOM 3072 C CA . ALA A 1 411 ? 0.75 -3.111 16.516 1 85.75 411 ALA A CA 1
ATOM 3073 C C . ALA A 1 411 ? 1.089 -4.379 15.742 1 85.75 411 ALA A C 1
ATOM 3075 O O . ALA A 1 411 ? 1.974 -5.141 16.141 1 85.75 411 ALA A O 1
ATOM 3076 N N . ALA A 1 412 ? 0.409 -4.617 14.703 1 91.38 412 ALA A N 1
ATOM 3077 C CA . ALA A 1 412 ? 0.64 -5.816 13.898 1 91.38 412 ALA A CA 1
ATOM 3078 C C . ALA A 1 412 ? 2.053 -5.828 13.32 1 91.38 412 ALA A C 1
ATOM 3080 O O . ALA A 1 412 ? 2.709 -6.871 13.289 1 91.38 412 ALA A O 1
ATOM 3081 N N . GLY A 1 413 ? 2.486 -4.707 12.82 1 91.12 413 GLY A N 1
ATOM 3082 C CA . GLY A 1 413 ? 3.836 -4.605 12.289 1 91.12 413 GLY A CA 1
ATOM 3083 C C . GLY A 1 413 ? 4.906 -4.918 13.312 1 91.12 413 GLY A C 1
ATOM 3084 O O . GLY A 1 413 ? 5.867 -5.637 13.016 1 91.12 413 GLY A O 1
ATOM 3085 N N . PHE A 1 414 ? 4.73 -4.422 14.484 1 87.69 414 PHE A N 1
ATOM 3086 C CA . PHE A 1 414 ? 5.688 -4.664 15.555 1 87.69 414 PHE A CA 1
ATOM 3087 C C . PHE A 1 414 ? 5.703 -6.141 15.945 1 87.69 414 PHE A C 1
ATOM 3089 O O . PHE A 1 414 ? 6.766 -6.707 16.203 1 87.69 414 PHE A O 1
ATOM 3096 N N . ILE A 1 415 ? 4.609 -6.691 16.047 1 90.94 415 ILE A N 1
ATOM 3097 C CA . ILE A 1 415 ? 4.508 -8.102 16.422 1 90.94 415 ILE A CA 1
ATOM 3098 C C . ILE A 1 415 ? 5.227 -8.961 15.375 1 90.94 415 ILE A C 1
ATOM 3100 O O . ILE A 1 415 ? 6.02 -9.836 15.727 1 90.94 415 ILE A O 1
ATOM 3104 N N . VAL A 1 416 ? 4.938 -8.688 14.141 1 92.69 416 VAL A N 1
ATOM 3105 C CA . VAL A 1 416 ? 5.562 -9.445 13.07 1 92.69 416 VAL A CA 1
ATOM 3106 C C . VAL A 1 416 ? 7.074 -9.234 13.094 1 92.69 416 VAL A C 1
ATOM 3108 O O . VAL A 1 416 ? 7.848 -10.188 12.93 1 92.69 416 VAL A O 1
ATOM 3111 N N . TYR A 1 417 ? 7.465 -8.039 13.297 1 90.31 417 TYR A N 1
ATOM 3112 C CA . TYR A 1 417 ? 8.891 -7.715 13.312 1 90.31 417 TYR A CA 1
ATOM 3113 C C . TYR A 1 417 ? 9.602 -8.461 14.438 1 90.31 417 TYR A C 1
ATOM 3115 O O . TYR A 1 417 ? 10.633 -9.094 14.211 1 90.31 417 TYR A O 1
ATOM 3123 N N . VAL A 1 418 ? 9.109 -8.414 15.641 1 89.56 418 VAL A N 1
ATOM 3124 C CA . VAL A 1 418 ? 9.742 -9 16.812 1 89.56 418 VAL A CA 1
ATOM 3125 C C . VAL A 1 418 ? 9.75 -10.523 16.688 1 89.56 418 VAL A C 1
ATOM 3127 O O . VAL A 1 418 ? 10.75 -11.18 16.984 1 89.56 418 VAL A O 1
ATOM 3130 N N . LEU A 1 419 ? 8.656 -11.055 16.234 1 90.19 419 LEU A N 1
ATOM 3131 C CA . LEU A 1 419 ? 8.594 -12.5 16.094 1 90.19 419 LEU A CA 1
ATOM 3132 C C . LEU A 1 419 ? 9.555 -12.984 15.016 1 90.19 419 LEU A C 1
ATOM 3134 O O . LEU A 1 419 ? 10.164 -14.047 15.148 1 90.19 419 LEU A O 1
ATOM 3138 N N . SER A 1 420 ? 9.617 -12.25 13.953 1 88.94 420 SER A N 1
ATOM 3139 C CA . SER A 1 420 ? 10.539 -12.617 12.883 1 88.94 420 SER A CA 1
ATOM 3140 C C . SER A 1 420 ? 11.984 -12.555 13.359 1 88.94 420 SER A C 1
ATOM 3142 O O . SER A 1 420 ? 12.789 -13.43 13.023 1 88.94 420 SER A O 1
ATOM 3144 N N . LYS A 1 421 ? 12.289 -11.562 14.109 1 87.31 421 LYS A N 1
ATOM 3145 C CA . LYS A 1 421 ? 13.656 -11.414 14.602 1 87.31 421 LYS A CA 1
ATOM 3146 C C . LYS A 1 421 ? 13.961 -12.43 15.703 1 87.31 421 LYS A C 1
ATOM 3148 O O . LYS A 1 421 ? 15.094 -12.906 15.82 1 87.31 421 LYS A O 1
ATOM 3153 N N . LEU A 1 422 ? 12.969 -12.711 16.516 1 86 422 LEU A N 1
ATOM 3154 C CA . LEU A 1 422 ? 13.141 -13.672 17.609 1 86 422 LEU A CA 1
ATOM 3155 C C . LEU A 1 422 ? 13.492 -15.047 17.062 1 86 422 LEU A C 1
ATOM 3157 O O . LEU A 1 422 ? 14.352 -15.734 17.625 1 86 422 LEU A O 1
ATOM 3161 N N . PHE A 1 423 ? 12.984 -15.383 15.938 1 85.62 423 PHE A N 1
ATOM 3162 C CA . PHE A 1 423 ? 13.172 -16.734 15.453 1 85.62 423 PHE A CA 1
ATOM 3163 C C . PHE A 1 423 ? 14.25 -16.781 14.375 1 85.62 423 PHE A C 1
ATOM 3165 O O . PHE A 1 423 ? 14.578 -17.859 13.859 1 85.62 423 PHE A O 1
ATOM 3172 N N . THR A 1 424 ? 14.773 -15.719 13.914 1 81.69 424 THR A N 1
ATOM 3173 C CA . THR A 1 424 ? 15.922 -15.711 13.008 1 81.69 424 THR A CA 1
ATOM 3174 C C . THR A 1 424 ? 17.219 -15.477 13.789 1 81.69 424 THR A C 1
ATOM 3176 O O . THR A 1 424 ? 18.281 -15.289 13.188 1 81.69 424 THR A O 1
ATOM 3179 N N . LYS A 1 425 ? 17.141 -15.609 15.031 1 71.38 425 LYS A N 1
ATOM 3180 C CA . LYS A 1 425 ? 18.25 -15.57 15.977 1 71.38 425 LYS A CA 1
ATOM 3181 C C . LYS A 1 425 ? 18.938 -14.203 15.961 1 71.38 425 LYS A C 1
ATOM 3183 O O . LYS A 1 425 ? 20.156 -14.109 16.078 1 71.38 425 LYS A O 1
ATOM 3188 N N . ASN A 1 426 ? 18.281 -13.219 15.562 1 77.62 426 ASN A N 1
ATOM 3189 C CA . ASN A 1 426 ? 18.812 -11.859 15.641 1 77.62 426 ASN A CA 1
ATOM 3190 C C . ASN A 1 426 ? 18.203 -11.094 16.812 1 77.62 426 ASN A C 1
ATOM 3192 O O . ASN A 1 426 ? 17.812 -9.938 16.672 1 77.62 426 ASN A O 1
ATOM 3196 N N . ILE A 1 427 ? 18.156 -11.734 17.906 1 75.81 427 ILE A N 1
ATOM 3197 C CA . ILE A 1 427 ? 17.531 -11.195 19.094 1 75.81 427 ILE A CA 1
ATOM 3198 C C . ILE A 1 427 ? 18.266 -9.93 19.547 1 75.81 427 ILE A C 1
ATOM 3200 O O . ILE A 1 427 ? 17.672 -9.055 20.172 1 75.81 427 ILE A O 1
ATOM 3204 N N . LYS A 1 428 ? 19.516 -9.781 19.203 1 74.25 428 LYS A N 1
ATOM 3205 C CA . LYS A 1 428 ? 20.328 -8.641 19.625 1 74.25 428 LYS A CA 1
ATOM 3206 C C . LYS A 1 428 ? 19.812 -7.348 19 1 74.25 428 LYS A C 1
ATOM 3208 O O . LYS A 1 428 ? 20.062 -6.258 19.516 1 74.25 428 LYS A O 1
ATOM 3213 N N . ASP A 1 429 ? 19.094 -7.539 17.953 1 76.88 429 ASP A N 1
ATOM 3214 C CA . ASP A 1 429 ? 18.609 -6.359 17.234 1 76.88 429 ASP A CA 1
ATOM 3215 C C . ASP A 1 429 ? 17.359 -5.805 17.891 1 76.88 429 ASP A C 1
ATOM 3217 O O . ASP A 1 429 ? 16.906 -4.703 17.547 1 76.88 429 ASP A O 1
ATOM 3221 N N . ILE A 1 430 ? 16.891 -6.555 18.875 1 81.56 430 ILE A N 1
ATOM 3222 C CA . ILE A 1 430 ? 15.656 -6.109 19.516 1 81.56 430 ILE A CA 1
ATOM 3223 C C . ILE A 1 430 ? 15.992 -5.348 20.797 1 81.56 430 ILE A C 1
ATOM 3225 O O . ILE A 1 430 ? 16.484 -5.93 21.766 1 81.56 430 ILE A O 1
ATOM 3229 N N . THR A 1 431 ? 15.719 -4.07 20.797 1 82.5 431 THR A N 1
ATOM 3230 C CA . THR A 1 431 ? 15.969 -3.213 21.953 1 82.5 431 THR A CA 1
ATOM 3231 C C . THR A 1 431 ? 14.875 -3.385 23 1 82.5 431 THR A C 1
ATOM 3233 O O . THR A 1 431 ? 13.781 -3.867 22.688 1 82.5 431 THR A O 1
ATOM 3236 N N . PRO A 1 432 ? 15.172 -3.031 24.219 1 82.25 432 PRO A N 1
ATOM 3237 C CA . PRO A 1 432 ? 14.172 -3.143 25.281 1 82.25 432 PRO A CA 1
ATOM 3238 C C . PRO A 1 432 ? 12.898 -2.355 24.984 1 82.25 432 PRO A C 1
ATOM 3240 O O . PRO A 1 432 ? 11.797 -2.787 25.344 1 82.25 432 PRO A O 1
ATOM 3243 N N . SER A 1 433 ? 13.125 -1.287 24.391 1 77.88 433 SER A N 1
ATOM 3244 C CA . SER A 1 433 ? 11.961 -0.48 24.047 1 77.88 433 SER A CA 1
ATOM 3245 C C . SER A 1 433 ? 11.047 -1.211 23.078 1 77.88 433 SER A C 1
ATOM 3247 O O . SER A 1 433 ? 9.82 -1.141 23.188 1 77.88 433 SER A O 1
ATOM 3249 N N . VAL A 1 434 ? 11.664 -1.895 22.172 1 80.38 434 VAL A N 1
ATOM 3250 C CA . VAL A 1 434 ? 10.891 -2.635 21.172 1 80.38 434 VAL A CA 1
ATOM 3251 C C . VAL A 1 434 ? 10.148 -3.789 21.844 1 80.38 434 VAL A C 1
ATOM 3253 O O . VAL A 1 434 ? 9.008 -4.086 21.516 1 80.38 434 VAL A O 1
ATOM 3256 N N . TRP A 1 435 ? 10.781 -4.359 22.859 1 84.62 435 TRP A N 1
ATOM 3257 C CA . TRP A 1 435 ? 10.156 -5.434 23.625 1 84.62 435 TRP A CA 1
ATOM 3258 C C . TRP A 1 435 ? 8.945 -4.914 24.391 1 84.62 435 TRP A C 1
ATOM 3260 O O . TRP A 1 435 ? 7.906 -5.582 24.453 1 84.62 435 TRP A O 1
ATOM 3270 N N . ALA A 1 436 ? 9.188 -3.82 24.938 1 80.5 436 ALA A N 1
ATOM 3271 C CA . ALA A 1 436 ? 8.102 -3.223 25.703 1 80.5 436 ALA A CA 1
ATOM 3272 C C . ALA A 1 436 ? 6.895 -2.939 24.812 1 80.5 436 ALA A C 1
ATOM 3274 O O . ALA A 1 436 ? 5.754 -3.195 25.203 1 80.5 436 ALA A O 1
ATOM 3275 N N . MET A 1 437 ? 7.211 -2.416 23.734 1 79 437 MET A N 1
ATOM 3276 C CA . MET A 1 437 ? 6.129 -2.119 22.797 1 79 437 MET A CA 1
ATOM 3277 C C . MET A 1 437 ? 5.449 -3.402 22.328 1 79 437 MET A C 1
ATOM 3279 O O . MET A 1 437 ? 4.227 -3.449 22.203 1 79 437 MET A O 1
ATOM 3283 N N . PHE A 1 438 ? 6.23 -4.43 22.094 1 84.5 438 PHE A N 1
ATOM 3284 C CA . PHE A 1 438 ? 5.703 -5.723 21.688 1 84.5 438 PHE A CA 1
ATOM 3285 C C . PHE A 1 438 ? 4.695 -6.246 22.703 1 84.5 438 PHE A C 1
ATOM 3287 O O . PHE A 1 438 ? 3.594 -6.66 22.344 1 84.5 438 PHE A O 1
ATOM 3294 N N . VAL A 1 439 ? 5.055 -6.211 23.922 1 85.38 439 VAL A N 1
ATOM 3295 C CA . VAL A 1 439 ? 4.191 -6.723 24.984 1 85.38 439 VAL A CA 1
ATOM 3296 C C . VAL A 1 439 ? 2.922 -5.879 25.062 1 85.38 439 VAL A C 1
ATOM 3298 O O . VAL A 1 439 ? 1.822 -6.418 25.203 1 85.38 439 VAL A O 1
ATOM 3301 N N . LEU A 1 440 ? 3.109 -4.617 24.922 1 77.19 440 LEU A N 1
ATOM 3302 C CA . LEU A 1 440 ? 1.969 -3.707 24.969 1 77.19 440 LEU A CA 1
ATOM 3303 C C . LEU A 1 440 ? 1 -3.975 23.828 1 77.19 440 LEU A C 1
ATOM 3305 O O . LEU A 1 440 ? -0.218 -3.943 24.016 1 77.19 440 LEU A O 1
ATOM 3309 N N . PHE A 1 441 ? 1.523 -4.23 22.719 1 81.88 441 PHE A N 1
ATOM 3310 C CA . PHE A 1 441 ? 0.678 -4.41 21.547 1 81.88 441 PHE A CA 1
ATOM 3311 C C . PHE A 1 441 ? 0.001 -5.777 21.562 1 81.88 441 PHE A C 1
ATOM 3313 O O . PHE A 1 441 ? -1.131 -5.922 21.109 1 81.88 441 PHE A O 1
ATOM 3320 N N . VAL A 1 442 ? 0.685 -6.777 22.047 1 83.88 442 VAL A N 1
ATOM 3321 C CA . VAL A 1 442 ? 0.061 -8.086 22.219 1 83.88 442 VAL A CA 1
ATOM 3322 C C . VAL A 1 442 ? -1.114 -7.977 23.188 1 83.88 442 VAL A C 1
ATOM 3324 O O . VAL A 1 442 ? -2.178 -8.555 22.953 1 83.88 442 VAL A O 1
ATOM 3327 N N . LEU A 1 443 ? -0.908 -7.23 24.203 1 78.38 443 LEU A N 1
ATOM 3328 C CA . LEU A 1 443 ? -1.973 -7.012 25.172 1 78.38 443 LEU A CA 1
ATOM 3329 C C . LEU A 1 443 ? -3.125 -6.23 24.547 1 78.38 443 LEU A C 1
ATOM 3331 O O . LEU A 1 443 ? -4.289 -6.461 24.875 1 78.38 443 LEU A O 1
ATOM 3335 N N . HIS A 1 444 ? -2.738 -5.336 23.703 1 74.5 444 HIS A N 1
ATOM 3336 C CA . HIS A 1 444 ? -3.736 -4.555 22.984 1 74.5 444 HIS A CA 1
ATOM 3337 C C . HIS A 1 444 ? -4.68 -5.457 22.203 1 74.5 444 HIS A C 1
ATOM 3339 O O . HIS A 1 444 ? -5.898 -5.281 22.25 1 74.5 444 HIS A O 1
ATOM 3345 N N . PHE A 1 445 ? -4.215 -6.418 21.484 1 77 445 PHE A N 1
ATOM 3346 C CA . PHE A 1 445 ? -5.039 -7.32 20.672 1 77 445 PHE A CA 1
ATOM 3347 C C . PHE A 1 445 ? -5.773 -8.312 21.578 1 77 445 PHE A C 1
ATOM 3349 O O . PHE A 1 445 ? -6.895 -8.719 21.266 1 77 445 PHE A O 1
ATOM 3356 N N . ALA A 1 446 ? -5.117 -8.695 22.703 1 76.31 446 ALA A N 1
ATOM 3357 C CA . ALA A 1 446 ? -5.73 -9.656 23.609 1 76.31 446 ALA A CA 1
ATOM 3358 C C . ALA A 1 446 ? -6.934 -9.047 24.328 1 76.31 446 ALA A C 1
ATOM 3360 O O . ALA A 1 446 ? -7.883 -9.758 24.672 1 76.31 446 ALA A O 1
ATOM 3361 N N . LEU A 1 447 ? -6.891 -7.77 24.531 1 65.81 447 LEU A N 1
ATOM 3362 C CA . LEU A 1 447 ? -7.965 -7.09 25.25 1 65.81 447 LEU A CA 1
ATOM 3363 C C . LEU A 1 447 ? -9.094 -6.703 24.297 1 65.81 447 LEU A C 1
ATOM 3365 O O . LEU A 1 447 ? -10.188 -6.344 24.734 1 65.81 447 LEU A O 1
ATOM 3369 N N . LYS A 1 448 ? -8.898 -6.793 23.062 1 65.19 448 LYS A N 1
ATOM 3370 C CA . LYS A 1 448 ? -9.953 -6.539 22.078 1 65.19 448 LYS A CA 1
ATOM 3371 C C . LYS A 1 448 ? -10.836 -7.77 21.891 1 65.19 448 LYS A C 1
ATOM 3373 O O . LYS A 1 448 ? -12.039 -7.648 21.656 1 65.19 448 LYS A O 1
ATOM 3378 N N . MET B 1 1 ? 25.719 -37.406 -21.938 1 69.06 1 MET B N 1
ATOM 3379 C CA . MET B 1 1 ? 24.484 -36.688 -21.656 1 69.06 1 MET B CA 1
ATOM 3380 C C . MET B 1 1 ? 24.781 -35.312 -21.094 1 69.06 1 MET B C 1
ATOM 3382 O O . MET B 1 1 ? 24.234 -34.312 -21.562 1 69.06 1 MET B O 1
ATOM 3386 N N . GLN B 1 2 ? 25.703 -35.312 -20.234 1 78.25 2 GLN B N 1
ATOM 3387 C CA . GLN B 1 2 ? 26.031 -34.031 -19.625 1 78.25 2 GLN B CA 1
ATOM 3388 C C . GLN B 1 2 ? 26.641 -33.062 -20.641 1 78.25 2 GLN B C 1
ATOM 3390 O O . GLN B 1 2 ? 26.359 -31.875 -20.625 1 78.25 2 GLN B O 1
ATOM 3395 N N . GLU B 1 3 ? 27.531 -33.594 -21.438 1 78.81 3 GLU B N 1
ATOM 3396 C CA . GLU B 1 3 ? 28.156 -32.75 -22.453 1 78.81 3 GLU B CA 1
ATOM 3397 C C . GLU B 1 3 ? 27.141 -32.219 -23.438 1 78.81 3 GLU B C 1
ATOM 3399 O O . GLU B 1 3 ? 27.219 -31.078 -23.875 1 78.81 3 GLU B O 1
ATOM 3404 N N . ALA B 1 4 ? 26.203 -33.062 -23.781 1 84.25 4 ALA B N 1
ATOM 3405 C CA . ALA B 1 4 ? 25.141 -32.656 -24.703 1 84.25 4 ALA B CA 1
ATOM 3406 C C . ALA B 1 4 ? 24.266 -31.562 -24.078 1 84.25 4 ALA B C 1
ATOM 3408 O O . ALA B 1 4 ? 23.875 -30.609 -24.75 1 84.25 4 ALA B O 1
ATOM 3409 N N . LEU B 1 5 ? 23.984 -31.688 -22.859 1 85.75 5 LEU B N 1
ATOM 3410 C CA . LEU B 1 5 ? 23.203 -30.703 -22.141 1 85.75 5 LEU B CA 1
ATOM 3411 C C . LEU B 1 5 ? 23.953 -29.391 -22.016 1 85.75 5 LEU B C 1
ATOM 3413 O O . LEU B 1 5 ? 23.359 -28.312 -22.109 1 85.75 5 LEU B O 1
ATOM 3417 N N . ARG B 1 6 ? 25.25 -29.531 -21.828 1 84.5 6 ARG B N 1
ATOM 3418 C CA . ARG B 1 6 ? 26.109 -28.359 -21.672 1 84.5 6 ARG B CA 1
ATOM 3419 C C . ARG B 1 6 ? 26.094 -27.5 -22.938 1 84.5 6 ARG B C 1
ATOM 3421 O O . ARG B 1 6 ? 26.062 -26.281 -22.875 1 84.5 6 ARG B O 1
ATOM 3428 N N . LYS B 1 7 ? 26.125 -28.188 -24.016 1 84.88 7 LYS B N 1
ATOM 3429 C CA . LYS B 1 7 ? 26.141 -27.469 -25.281 1 84.88 7 LYS B CA 1
ATOM 3430 C C . LYS B 1 7 ? 24.766 -26.922 -25.625 1 84.88 7 LYS B C 1
ATOM 3432 O O . LYS B 1 7 ? 24.641 -25.812 -26.141 1 84.88 7 LYS B O 1
ATOM 3437 N N . PHE B 1 8 ? 23.781 -27.703 -25.328 1 85.38 8 PHE B N 1
ATOM 3438 C CA . PHE B 1 8 ? 22.422 -27.312 -25.672 1 85.38 8 PHE B CA 1
ATOM 3439 C C . PHE B 1 8 ? 21.984 -26.078 -24.891 1 85.38 8 PHE B C 1
ATOM 3441 O O . PHE B 1 8 ? 21.375 -25.172 -25.438 1 85.38 8 PHE B O 1
ATOM 3448 N N . PHE B 1 9 ? 22.375 -25.953 -23.672 1 90.06 9 PHE B N 1
ATOM 3449 C CA . PHE B 1 9 ? 21.938 -24.875 -22.797 1 90.06 9 PHE B CA 1
ATOM 3450 C C . PHE B 1 9 ? 23.016 -23.797 -22.688 1 90.06 9 PHE B C 1
ATOM 3452 O O . PHE B 1 9 ? 22.859 -22.844 -21.906 1 90.06 9 PHE B O 1
ATOM 3459 N N . ASN B 1 10 ? 24.141 -23.906 -23.297 1 88.88 10 ASN B N 1
ATOM 3460 C CA . ASN B 1 10 ? 25.234 -22.922 -23.328 1 88.88 10 ASN B CA 1
ATOM 3461 C C . ASN B 1 10 ? 25.75 -22.625 -21.938 1 88.88 10 ASN B C 1
ATOM 3463 O O . ASN B 1 10 ? 25.812 -21.453 -21.531 1 88.88 10 ASN B O 1
ATOM 3467 N N . PHE B 1 11 ? 26.172 -23.594 -21.25 1 87.31 11 PHE B N 1
ATOM 3468 C CA . PHE B 1 11 ? 26.641 -23.453 -19.875 1 87.31 11 PHE B CA 1
ATOM 3469 C C . PHE B 1 11 ? 27.812 -22.469 -19.797 1 87.31 11 PHE B C 1
ATOM 3471 O O . PHE B 1 11 ? 27.938 -21.719 -18.828 1 87.31 11 PHE B O 1
ATOM 3478 N N . GLU B 1 12 ? 28.672 -22.484 -20.766 1 86.12 12 GLU B N 1
ATOM 3479 C CA . GLU B 1 12 ? 29.859 -21.641 -20.781 1 86.12 12 GLU B CA 1
ATOM 3480 C C . GLU B 1 12 ? 29.469 -20.172 -20.922 1 86.12 12 GLU B C 1
ATOM 3482 O O . GLU B 1 12 ? 30.016 -19.312 -20.219 1 86.12 12 GLU B O 1
ATOM 3487 N N . GLU B 1 13 ? 28.562 -19.922 -21.734 1 88.25 13 GLU B N 1
ATOM 3488 C CA . GLU B 1 13 ? 28.109 -18.547 -21.938 1 88.25 13 GLU B CA 1
ATOM 3489 C C . GLU B 1 13 ? 27.469 -17.984 -20.672 1 88.25 13 GLU B C 1
ATOM 3491 O O . GLU B 1 13 ? 27.656 -16.797 -20.359 1 88.25 13 GLU B O 1
ATOM 3496 N N . TYR B 1 14 ? 26.766 -18.828 -19.969 1 92 14 TYR B N 1
ATOM 3497 C CA . TYR B 1 14 ? 26.031 -18.344 -18.812 1 92 14 TYR B CA 1
ATOM 3498 C C . TYR B 1 14 ? 26.797 -18.641 -17.531 1 92 14 TYR B C 1
ATOM 3500 O O . TYR B 1 14 ? 26.312 -18.375 -16.422 1 92 14 TYR B O 1
ATOM 3508 N N . GLU B 1 15 ? 27.953 -19.188 -17.625 1 89.31 15 GLU B N 1
ATOM 3509 C CA . GLU B 1 15 ? 28.859 -19.438 -16.5 1 89.31 15 GLU B CA 1
ATOM 3510 C C . GLU B 1 15 ? 28.188 -20.234 -15.398 1 89.31 15 GLU B C 1
ATOM 3512 O O . GLU B 1 15 ? 28.172 -19.828 -14.242 1 89.31 15 GLU B O 1
ATOM 3517 N N . THR B 1 16 ? 27.594 -21.297 -15.812 1 92.06 16 THR B N 1
ATOM 3518 C CA . THR B 1 16 ? 26.891 -22.172 -14.875 1 92.06 16 THR B CA 1
ATOM 3519 C C . THR B 1 16 ? 27.312 -23.625 -15.078 1 92.06 16 THR B C 1
ATOM 3521 O O . THR B 1 16 ? 28.203 -23.922 -15.875 1 92.06 16 THR B O 1
ATOM 3524 N N . ASN B 1 17 ? 26.875 -24.516 -14.156 1 91.56 17 ASN B N 1
ATOM 3525 C CA . ASN B 1 17 ? 27.172 -25.938 -14.258 1 91.56 17 ASN B CA 1
ATOM 3526 C C . ASN B 1 17 ? 25.953 -26.781 -13.875 1 91.56 17 ASN B C 1
ATOM 3528 O O . ASN B 1 17 ? 24.922 -26.25 -13.484 1 91.56 17 ASN B O 1
ATOM 3532 N N . PHE B 1 18 ? 26.172 -28.094 -14.141 1 93.25 18 PHE B N 1
ATOM 3533 C CA . PHE B 1 18 ? 25.062 -29.031 -13.969 1 93.25 18 PHE B CA 1
ATOM 3534 C C . PHE B 1 18 ? 24.594 -29.047 -12.523 1 93.25 18 PHE B C 1
ATOM 3536 O O . 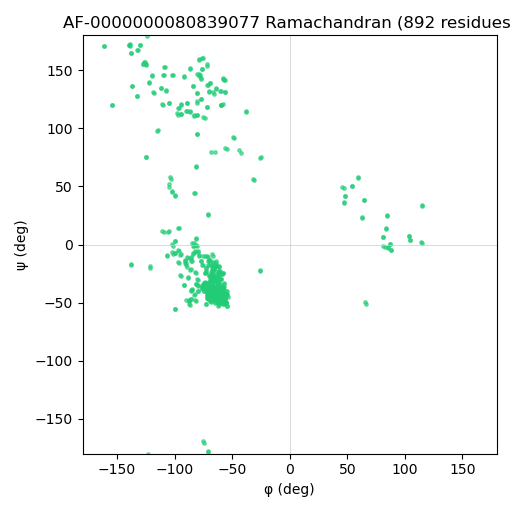PHE B 1 18 ? 23.391 -29 -12.258 1 93.25 18 PHE B O 1
ATOM 3543 N N . LYS B 1 19 ? 25.406 -29.062 -11.602 1 93.75 19 LYS B N 1
ATOM 3544 C CA . LYS B 1 19 ? 25.078 -29.109 -10.18 1 93.75 19 LYS B CA 1
ATOM 3545 C C . LYS B 1 19 ? 24.328 -27.844 -9.75 1 93.75 19 LYS B C 1
ATOM 3547 O O . LYS B 1 19 ? 23.312 -27.938 -9.055 1 93.75 19 LYS B O 1
ATOM 3552 N N . LYS B 1 20 ? 24.797 -26.75 -10.203 1 94.06 20 LYS B N 1
ATOM 3553 C CA . LYS B 1 20 ? 24.156 -25.469 -9.859 1 94.06 20 LYS B CA 1
ATOM 3554 C C . LYS B 1 20 ? 22.75 -25.391 -10.43 1 94.06 20 LYS B C 1
ATOM 3556 O O . LYS B 1 20 ? 21.828 -24.906 -9.758 1 94.06 20 LYS B O 1
ATOM 3561 N N . GLU B 1 21 ? 22.641 -25.891 -11.594 1 95.81 21 GLU B N 1
ATOM 3562 C CA . GLU B 1 21 ? 21.344 -25.828 -12.258 1 95.81 21 GLU B CA 1
ATOM 3563 C C . GLU B 1 21 ? 20.328 -26.734 -11.57 1 95.81 21 GLU B C 1
ATOM 3565 O O . GLU B 1 21 ? 19.156 -26.391 -11.461 1 95.81 21 GLU B O 1
ATOM 3570 N N . ILE B 1 22 ? 20.75 -27.891 -11.156 1 95.94 22 ILE B N 1
ATOM 3571 C CA . ILE B 1 22 ? 19.844 -28.828 -10.484 1 95.94 22 ILE B CA 1
ATOM 3572 C C . ILE B 1 22 ? 19.438 -28.281 -9.125 1 95.94 22 ILE B C 1
ATOM 3574 O O . ILE B 1 22 ? 18.281 -28.359 -8.734 1 95.94 22 ILE B O 1
ATOM 3578 N N . ILE B 1 23 ? 20.359 -27.703 -8.461 1 95.94 23 ILE B N 1
ATOM 3579 C CA . ILE B 1 23 ? 20.078 -27.125 -7.152 1 95.94 23 ILE B CA 1
ATOM 3580 C C . ILE B 1 23 ? 19.125 -25.938 -7.32 1 95.94 23 ILE B C 1
ATOM 3582 O O . ILE B 1 23 ? 18.172 -25.781 -6.539 1 95.94 23 ILE B O 1
ATOM 3586 N N . ALA B 1 24 ? 19.391 -25.172 -8.32 1 96.06 24 ALA B N 1
ATOM 3587 C CA . ALA B 1 24 ? 18.562 -24.016 -8.594 1 96.06 24 ALA B CA 1
ATOM 3588 C C . ALA B 1 24 ? 17.125 -24.438 -8.938 1 96.06 24 ALA B C 1
ATOM 3590 O O . ALA B 1 24 ? 16.172 -23.828 -8.484 1 96.06 24 ALA B O 1
ATOM 3591 N N . GLY B 1 25 ? 17.031 -25.453 -9.766 1 96.81 25 GLY B N 1
ATOM 3592 C CA . GLY B 1 25 ? 15.711 -25.969 -10.117 1 96.81 25 GLY B CA 1
ATOM 3593 C C . GLY B 1 25 ? 14.953 -26.531 -8.938 1 96.81 25 GLY B C 1
ATOM 3594 O O . GLY B 1 25 ? 13.734 -26.375 -8.836 1 96.81 25 GLY B O 1
ATOM 3595 N N . THR B 1 26 ? 15.672 -27.203 -8.109 1 96.12 26 THR B N 1
ATOM 3596 C CA . THR B 1 26 ? 15.07 -27.75 -6.898 1 96.12 26 THR B CA 1
ATOM 3597 C C . THR B 1 26 ? 14.617 -26.625 -5.969 1 96.12 26 THR B C 1
ATOM 3599 O O . THR B 1 26 ? 13.539 -26.688 -5.379 1 96.12 26 THR B O 1
ATOM 3602 N N . THR B 1 27 ? 15.438 -25.641 -5.906 1 93.5 27 THR B N 1
ATOM 3603 C CA . THR B 1 27 ? 15.102 -24.484 -5.082 1 93.5 27 THR B CA 1
ATOM 3604 C C . THR B 1 27 ? 13.859 -23.781 -5.617 1 93.5 27 THR B C 1
ATOM 3606 O O . THR B 1 27 ? 12.984 -23.391 -4.848 1 93.5 27 THR B O 1
ATOM 3609 N N . ASN B 1 28 ? 13.781 -23.625 -6.902 1 94.94 28 ASN B N 1
ATOM 3610 C CA . ASN B 1 28 ? 12.586 -23.047 -7.516 1 94.94 28 ASN B CA 1
ATOM 3611 C C . ASN B 1 28 ? 11.336 -23.828 -7.129 1 94.94 28 ASN B C 1
ATOM 3613 O O . ASN B 1 28 ? 10.344 -23.25 -6.684 1 94.94 28 ASN B O 1
ATOM 3617 N N . PHE B 1 29 ? 11.469 -25.125 -7.301 1 95.19 29 PHE B N 1
ATOM 3618 C CA . PHE B 1 29 ? 10.312 -25.969 -7.023 1 95.19 29 PHE B CA 1
ATOM 3619 C C . PHE B 1 29 ? 9.898 -25.859 -5.562 1 95.19 29 PHE B C 1
ATOM 3621 O O . PHE B 1 29 ? 8.711 -25.703 -5.258 1 95.19 29 PHE B O 1
ATOM 3628 N N . LEU B 1 30 ? 10.82 -25.953 -4.699 1 90.62 30 LEU B N 1
ATOM 3629 C CA . LEU B 1 30 ? 10.516 -25.906 -3.273 1 90.62 30 LEU B CA 1
ATOM 3630 C C . LEU B 1 30 ? 9.82 -24.594 -2.904 1 90.62 30 LEU B C 1
ATOM 3632 O O . LEU B 1 30 ? 8.891 -24.594 -2.096 1 90.62 30 LEU B O 1
ATOM 3636 N N . THR B 1 31 ? 10.258 -23.547 -3.461 1 88.75 31 THR B N 1
ATOM 3637 C CA . THR B 1 31 ? 9.672 -22.25 -3.146 1 88.75 31 THR B CA 1
ATOM 3638 C C . THR B 1 31 ? 8.297 -22.109 -3.787 1 88.75 31 THR B C 1
ATOM 3640 O O . THR B 1 31 ? 7.438 -21.375 -3.279 1 88.75 31 THR B O 1
ATOM 3643 N N . MET B 1 32 ? 8.039 -22.844 -4.852 1 92.38 32 MET B N 1
ATOM 3644 C CA . MET B 1 32 ? 6.789 -22.719 -5.586 1 92.38 32 MET B CA 1
ATOM 3645 C C . MET B 1 32 ? 5.816 -23.828 -5.195 1 92.38 32 MET B C 1
ATOM 3647 O O . MET B 1 32 ? 4.645 -23.781 -5.574 1 92.38 32 MET B O 1
ATOM 3651 N N . ALA B 1 33 ? 6.246 -24.75 -4.434 1 88.5 33 ALA B N 1
ATOM 3652 C CA . ALA B 1 33 ? 5.5 -25.969 -4.152 1 88.5 33 ALA B CA 1
ATOM 3653 C C . ALA B 1 33 ? 4.148 -25.656 -3.518 1 88.5 33 ALA B C 1
ATOM 3655 O O . ALA B 1 33 ? 3.188 -26.406 -3.676 1 88.5 33 ALA B O 1
ATOM 3656 N N . TYR B 1 34 ? 4.062 -24.547 -2.889 1 83.88 34 TYR B N 1
ATOM 3657 C CA . TYR B 1 34 ? 2.812 -24.172 -2.234 1 83.88 34 TYR B CA 1
ATOM 3658 C C . TYR B 1 34 ? 1.682 -24.062 -3.248 1 83.88 34 TYR B C 1
ATOM 3660 O O . TYR B 1 34 ? 0.51 -24.234 -2.902 1 83.88 34 TYR B O 1
ATOM 3668 N N . ILE B 1 35 ? 1.993 -23.844 -4.512 1 90.44 35 ILE B N 1
ATOM 3669 C CA . ILE B 1 35 ? 0.993 -23.594 -5.547 1 90.44 35 ILE B CA 1
ATOM 3670 C C . ILE B 1 35 ? 0.161 -24.844 -5.77 1 90.44 35 ILE B C 1
ATOM 3672 O O . ILE B 1 35 ? -1.006 -24.766 -6.164 1 90.44 35 ILE B O 1
ATOM 3676 N N . LEU B 1 36 ? 0.739 -26 -5.582 1 87.44 36 LEU B N 1
ATOM 3677 C CA . LEU B 1 36 ? 0.031 -27.266 -5.742 1 87.44 36 LEU B CA 1
ATOM 3678 C C . LEU B 1 36 ? -1.152 -27.359 -4.785 1 87.44 36 LEU B C 1
ATOM 3680 O O . LEU B 1 36 ? -2.217 -27.859 -5.148 1 87.44 36 LEU B O 1
ATOM 3684 N N . GLY B 1 37 ? -0.963 -26.891 -3.666 1 81.19 37 GLY B N 1
ATOM 3685 C CA . GLY B 1 37 ? -2.033 -26.891 -2.68 1 81.19 37 GLY B CA 1
ATOM 3686 C C . GLY B 1 37 ? -2.947 -25.688 -2.791 1 81.19 37 GLY B C 1
ATOM 3687 O O . GLY B 1 37 ? -4.168 -25.828 -2.875 1 81.19 37 GLY B O 1
ATOM 3688 N N . VAL B 1 38 ? -2.334 -24.531 -2.912 1 82.38 38 VAL B N 1
ATOM 3689 C CA . VAL B 1 38 ? -3.08 -23.281 -2.842 1 82.38 38 VAL B CA 1
ATOM 3690 C C . VAL B 1 38 ? -3.963 -23.141 -4.078 1 82.38 38 VAL B C 1
ATOM 3692 O O . VAL B 1 38 ? -5.141 -22.781 -3.971 1 82.38 38 VAL B O 1
ATOM 3695 N N . ASN B 1 39 ? -3.379 -23.359 -5.195 1 90.5 39 ASN B N 1
ATOM 3696 C CA . ASN B 1 39 ? -4.172 -23.281 -6.418 1 90.5 39 ASN B CA 1
ATOM 3697 C C . ASN B 1 39 ? -5.328 -24.281 -6.402 1 90.5 39 ASN B C 1
ATOM 3699 O O . ASN B 1 39 ? -6.438 -23.953 -6.824 1 90.5 39 ASN B O 1
ATOM 3703 N N . THR B 1 40 ? -5.09 -25.438 -5.957 1 86.62 40 THR B N 1
ATOM 3704 C CA . THR B 1 40 ? -6.098 -26.484 -5.914 1 86.62 40 THR B CA 1
ATOM 3705 C C . THR B 1 40 ? -7.258 -26.094 -5.004 1 86.62 40 THR B C 1
ATOM 3707 O O . THR B 1 40 ? -8.422 -26.25 -5.367 1 86.62 40 THR B O 1
ATOM 3710 N N . ILE B 1 41 ? -6.91 -25.609 -3.988 1 80.5 41 ILE B N 1
ATOM 3711 C CA . ILE B 1 41 ? -7.93 -25.219 -3.02 1 80.5 41 ILE B CA 1
ATOM 3712 C C . ILE B 1 41 ? -8.75 -24.047 -3.568 1 80.5 41 ILE B C 1
ATOM 3714 O O . ILE B 1 41 ? -9.984 -24.047 -3.465 1 80.5 41 ILE B O 1
ATOM 3718 N N . ILE B 1 42 ? -8.102 -23.078 -4.133 1 83.5 42 ILE B N 1
ATOM 3719 C CA . ILE B 1 42 ? -8.781 -21.906 -4.664 1 83.5 42 ILE B CA 1
ATOM 3720 C C . ILE B 1 42 ? -9.727 -22.328 -5.789 1 83.5 42 ILE B C 1
ATOM 3722 O O . ILE B 1 42 ? -10.898 -21.922 -5.805 1 83.5 42 ILE B O 1
ATOM 3726 N N . LEU B 1 43 ? -9.266 -23.125 -6.645 1 90 43 LEU B N 1
ATOM 3727 C CA . LEU B 1 43 ? -10.094 -23.516 -7.777 1 90 43 LEU B CA 1
ATOM 3728 C C . LEU B 1 43 ? -11.18 -24.484 -7.344 1 90 43 LEU B C 1
ATOM 3730 O O . LEU B 1 43 ? -12.273 -24.5 -7.906 1 90 43 LEU B O 1
ATOM 3734 N N . SER B 1 44 ? -10.891 -25.297 -6.387 1 85.44 44 SER B N 1
ATOM 3735 C CA . SER B 1 44 ? -11.914 -26.203 -5.863 1 85.44 44 SER B CA 1
ATOM 3736 C C . SER B 1 44 ? -13.062 -25.422 -5.238 1 85.44 44 SER B C 1
ATOM 3738 O O . SER B 1 44 ? -14.211 -25.875 -5.266 1 85.44 44 SER B O 1
ATOM 3740 N N . SER B 1 45 ? -12.781 -24.359 -4.723 1 80.12 45 SER B N 1
ATOM 3741 C CA . SER B 1 45 ? -13.82 -23.516 -4.152 1 80.12 45 SER B CA 1
ATOM 3742 C C . SER B 1 45 ? -14.758 -22.984 -5.234 1 80.12 45 SER B C 1
ATOM 3744 O O . SER B 1 45 ? -15.867 -22.547 -4.938 1 80.12 45 SER B O 1
ATOM 3746 N N . ALA B 1 46 ? -14.305 -23.016 -6.438 1 87 46 ALA B N 1
ATOM 3747 C CA . ALA B 1 46 ? -15.148 -22.625 -7.562 1 87 46 ALA B CA 1
ATOM 3748 C C . ALA B 1 46 ? -16.016 -23.797 -8.023 1 87 46 ALA B C 1
ATOM 3750 O O . ALA B 1 46 ? -16.781 -23.656 -8.977 1 87 46 ALA B O 1
ATOM 3751 N N . GLY B 1 47 ? -15.875 -24.969 -7.375 1 85.81 47 GLY B N 1
ATOM 3752 C CA . GLY B 1 47 ? -16.688 -26.125 -7.719 1 85.81 47 GLY B CA 1
ATOM 3753 C C . GLY B 1 47 ? -15.938 -27.156 -8.531 1 85.81 47 GLY B C 1
ATOM 3754 O O . GLY B 1 47 ? -16.516 -28.141 -8.992 1 85.81 47 GLY B O 1
ATOM 3755 N N . MET B 1 48 ? -14.711 -26.969 -8.68 1 90.12 48 MET B N 1
ATOM 3756 C CA . MET B 1 48 ? -13.922 -27.906 -9.469 1 90.12 48 MET B CA 1
ATOM 3757 C C . MET B 1 48 ? -13.445 -29.062 -8.602 1 90.12 48 MET B C 1
ATOM 3759 O O . MET B 1 48 ? -13.289 -28.922 -7.387 1 90.12 48 MET B O 1
ATOM 3763 N N . ASP B 1 49 ? -13.273 -30.125 -9.25 1 86.94 49 ASP B N 1
ATOM 3764 C CA . ASP B 1 49 ? -12.805 -31.312 -8.539 1 86.94 49 ASP B CA 1
ATOM 3765 C C . ASP B 1 49 ? -11.375 -31.109 -8.039 1 86.94 49 ASP B C 1
ATOM 3767 O O . ASP B 1 49 ? -10.477 -30.781 -8.812 1 86.94 49 ASP B O 1
ATOM 3771 N N . PHE B 1 50 ? -11.156 -31.391 -6.852 1 83 50 PHE B N 1
ATOM 3772 C CA . PHE B 1 50 ? -9.898 -31.125 -6.16 1 83 50 PHE B CA 1
ATOM 3773 C C . PHE B 1 50 ? -8.758 -31.891 -6.809 1 83 50 PHE B C 1
ATOM 3775 O O . PHE B 1 50 ? -7.723 -31.312 -7.145 1 83 50 PHE B O 1
ATOM 3782 N N . ASN B 1 51 ? -8.922 -33.156 -6.961 1 83 51 ASN B N 1
ATOM 3783 C CA . ASN B 1 51 ? -7.867 -34 -7.496 1 83 51 ASN B CA 1
ATOM 3784 C C . ASN B 1 51 ? -7.523 -33.656 -8.938 1 83 51 ASN B C 1
ATOM 3786 O O . ASN B 1 51 ? -6.352 -33.688 -9.32 1 83 51 ASN B O 1
ATOM 3790 N N . SER B 1 52 ? -8.516 -33.344 -9.648 1 88.56 52 SER B N 1
ATOM 3791 C CA . SER B 1 52 ? -8.312 -33 -11.047 1 88.56 52 SER B CA 1
ATOM 3792 C C . SER B 1 52 ? -7.52 -31.688 -11.156 1 88.56 52 SER B C 1
ATOM 3794 O O . SER B 1 52 ? -6.66 -31.547 -12.031 1 88.56 52 SER B O 1
ATOM 3796 N N . VAL B 1 53 ? -7.887 -30.75 -10.305 1 90.19 53 VAL B N 1
ATOM 3797 C CA . VAL B 1 53 ? -7.199 -29.453 -10.336 1 90.19 53 VAL B CA 1
ATOM 3798 C C . VAL B 1 53 ? -5.75 -29.641 -9.891 1 90.19 53 VAL B C 1
ATOM 3800 O O . VAL B 1 53 ? -4.844 -29.016 -10.445 1 90.19 53 VAL B O 1
ATOM 3803 N N . PHE B 1 54 ? -5.516 -30.484 -8.914 1 88.31 54 PHE B N 1
ATOM 3804 C CA . PHE B 1 54 ? -4.168 -30.75 -8.43 1 88.31 54 PHE B CA 1
ATOM 3805 C C . PHE B 1 54 ? -3.287 -31.297 -9.547 1 88.31 54 PHE B C 1
ATOM 3807 O O . PHE B 1 54 ? -2.178 -30.812 -9.773 1 88.31 54 PHE B O 1
ATOM 3814 N N . LEU B 1 55 ? -3.811 -32.25 -10.188 1 89.81 55 LEU B N 1
ATOM 3815 C CA . LEU B 1 55 ? -3.066 -32.875 -11.273 1 89.81 55 LEU B CA 1
ATOM 3816 C C . LEU B 1 55 ? -2.855 -31.906 -12.422 1 89.81 55 LEU B C 1
ATOM 3818 O O . LEU B 1 55 ? -1.771 -31.859 -13.008 1 89.81 55 LEU B O 1
ATOM 3822 N N . ALA B 1 56 ? -3.904 -31.219 -12.734 1 93.44 56 ALA B N 1
ATOM 3823 C CA . ALA B 1 56 ? -3.805 -30.219 -13.797 1 93.44 56 ALA B CA 1
ATOM 3824 C C . ALA B 1 56 ? -2.736 -29.172 -13.477 1 93.44 56 ALA B C 1
ATOM 3826 O O . ALA B 1 56 ? -2.006 -28.734 -14.359 1 93.44 56 ALA B O 1
ATOM 3827 N N . THR B 1 57 ? -2.689 -28.766 -12.242 1 93.56 57 THR B N 1
ATOM 3828 C CA . THR B 1 57 ? -1.711 -27.781 -11.797 1 93.56 57 THR B CA 1
ATOM 3829 C C . THR B 1 57 ? -0.291 -28.312 -11.953 1 93.56 57 THR B C 1
ATOM 3831 O O . THR B 1 57 ? 0.582 -27.625 -12.492 1 93.56 57 THR B O 1
ATOM 3834 N N . ALA B 1 58 ? -0.075 -29.531 -11.531 1 93.31 58 ALA B N 1
ATOM 3835 C CA . ALA B 1 58 ? 1.257 -30.125 -11.578 1 93.31 58 ALA B CA 1
ATOM 3836 C C . ALA B 1 58 ? 1.712 -30.344 -13.016 1 93.31 58 ALA B C 1
ATOM 3838 O O . ALA B 1 58 ? 2.826 -29.969 -13.383 1 93.31 58 ALA B O 1
ATOM 3839 N N . ILE B 1 59 ? 0.861 -30.875 -13.789 1 94.56 59 ILE B N 1
ATOM 3840 C CA . ILE B 1 59 ? 1.224 -31.25 -15.156 1 94.56 59 ILE B CA 1
ATOM 3841 C C . ILE B 1 59 ? 1.384 -30 -16 1 94.56 59 ILE B C 1
ATOM 3843 O O . ILE B 1 59 ? 2.322 -29.891 -16.797 1 94.56 59 ILE B O 1
ATOM 3847 N N . SER B 1 60 ? 0.46 -29.109 -15.883 1 96.5 60 SER B N 1
ATOM 3848 C CA . SER B 1 60 ? 0.565 -27.891 -16.656 1 96.5 60 SER B CA 1
ATOM 3849 C C . SER B 1 60 ? 1.824 -27.109 -16.297 1 96.5 60 SER B C 1
ATOM 3851 O O . SER B 1 60 ? 2.475 -26.531 -17.172 1 96.5 60 SER B O 1
ATOM 3853 N N . SER B 1 61 ? 2.143 -27 -15.008 1 97.38 61 SER B N 1
ATOM 3854 C CA . SER B 1 61 ? 3.367 -26.344 -14.578 1 97.38 61 SER B CA 1
ATOM 3855 C C . SER B 1 61 ? 4.602 -27.031 -15.156 1 97.38 61 SER B C 1
ATOM 3857 O O . SER B 1 61 ? 5.535 -26.359 -15.602 1 97.38 61 SER B O 1
ATOM 3859 N N . ALA B 1 62 ? 4.562 -28.359 -15.156 1 97.38 62 ALA B N 1
ATOM 3860 C CA . ALA B 1 62 ? 5.68 -29.125 -15.711 1 97.38 62 ALA B CA 1
ATOM 3861 C C . ALA B 1 62 ? 5.871 -28.812 -17.188 1 97.38 62 ALA B C 1
ATOM 3863 O O . ALA B 1 62 ? 6.984 -28.5 -17.625 1 97.38 62 ALA B O 1
ATOM 3864 N N . ILE B 1 63 ? 4.855 -28.875 -17.906 1 97.44 63 ILE B N 1
ATOM 3865 C CA . ILE B 1 63 ? 4.918 -28.625 -19.344 1 97.44 63 ILE B CA 1
ATOM 3866 C C . ILE B 1 63 ? 5.406 -27.203 -19.609 1 97.44 63 ILE B C 1
ATOM 3868 O O . ILE B 1 63 ? 6.266 -26.984 -20.453 1 97.44 63 ILE B O 1
ATOM 3872 N N . ALA B 1 64 ? 4.82 -26.281 -18.891 1 97.38 64 ALA B N 1
ATOM 3873 C CA . ALA B 1 64 ? 5.219 -24.891 -19.062 1 97.38 64 ALA B CA 1
ATOM 3874 C C . ALA B 1 64 ? 6.703 -24.703 -18.75 1 97.38 64 ALA B C 1
ATOM 3876 O O . ALA B 1 64 ? 7.402 -23.969 -19.453 1 97.38 64 ALA B O 1
ATOM 3877 N N . CYS B 1 65 ? 7.18 -25.328 -17.719 1 97.94 65 CYS B N 1
ATOM 3878 C CA . CYS B 1 65 ? 8.594 -25.25 -17.359 1 97.94 65 CYS B CA 1
ATOM 3879 C C . CYS B 1 65 ? 9.469 -25.891 -18.438 1 97.94 65 CYS B C 1
ATOM 3881 O O . CYS B 1 65 ? 10.539 -25.375 -18.75 1 97.94 65 CYS B O 1
ATOM 3883 N N . PHE B 1 66 ? 9.016 -27 -18.984 1 98.12 66 PHE B N 1
ATOM 3884 C CA . PHE B 1 66 ? 9.766 -27.656 -20.047 1 98.12 66 PHE B CA 1
ATOM 3885 C C . PHE B 1 66 ? 9.875 -26.75 -21.266 1 98.12 66 PHE B C 1
ATOM 3887 O O . PHE B 1 66 ? 10.945 -26.625 -21.875 1 98.12 66 PHE B O 1
ATOM 3894 N N . VAL B 1 67 ? 8.82 -26.094 -21.609 1 97.31 67 VAL B N 1
ATOM 3895 C CA . VAL B 1 67 ? 8.828 -25.203 -22.766 1 97.31 67 VAL B CA 1
ATOM 3896 C C . VAL B 1 67 ? 9.758 -24.016 -22.5 1 97.31 67 VAL B C 1
ATOM 3898 O O . VAL B 1 67 ? 10.531 -23.609 -23.359 1 97.31 67 VAL B O 1
ATOM 3901 N N . MET B 1 68 ? 9.68 -23.438 -21.312 1 96.88 68 MET B N 1
ATOM 3902 C CA . MET B 1 68 ? 10.555 -22.328 -20.922 1 96.88 68 MET B CA 1
ATOM 3903 C C . MET B 1 68 ? 12.016 -22.75 -21 1 96.88 68 MET B C 1
ATOM 3905 O O . MET B 1 68 ? 12.859 -21.969 -21.469 1 96.88 68 MET B O 1
ATOM 3909 N N . GLY B 1 69 ? 12.305 -23.938 -20.562 1 96.56 69 GLY B N 1
ATOM 3910 C CA . GLY B 1 69 ? 13.672 -24.438 -20.562 1 96.56 69 GLY B CA 1
ATOM 3911 C C . GLY B 1 69 ? 14.188 -24.719 -21.969 1 96.56 69 GLY B C 1
ATOM 3912 O O . GLY B 1 69 ? 15.312 -24.344 -22.312 1 96.56 69 GLY B O 1
ATOM 3913 N N . VAL B 1 70 ? 13.406 -25.281 -22.766 1 96.38 70 VAL B N 1
ATOM 3914 C CA . VAL B 1 70 ? 13.852 -25.734 -24.078 1 96.38 70 VAL B CA 1
ATOM 3915 C C . VAL B 1 70 ? 13.773 -24.578 -25.078 1 96.38 70 VAL B C 1
ATOM 3917 O O . VAL B 1 70 ? 14.68 -24.391 -25.891 1 96.38 70 VAL B O 1
ATOM 3920 N N . VAL B 1 71 ? 12.781 -23.781 -25 1 95.31 71 VAL B N 1
ATOM 3921 C CA . VAL B 1 71 ? 12.547 -22.766 -26.016 1 95.31 71 VAL B CA 1
ATOM 3922 C C . VAL B 1 71 ? 13.273 -21.484 -25.625 1 95.31 71 VAL B C 1
ATOM 3924 O O . VAL B 1 71 ? 13.977 -20.891 -26.453 1 95.31 71 VAL B O 1
ATOM 3927 N N . ALA B 1 72 ? 13.133 -21.062 -24.406 1 94.56 72 ALA B N 1
ATOM 3928 C CA . ALA B 1 72 ? 13.68 -19.781 -24 1 94.56 72 ALA B CA 1
ATOM 3929 C C . ALA B 1 72 ? 15.039 -19.938 -23.328 1 94.56 72 ALA B C 1
ATOM 3931 O O . ALA B 1 72 ? 15.789 -18.969 -23.188 1 94.56 72 ALA B O 1
ATOM 3932 N N . ASN B 1 73 ? 15.469 -21.094 -22.906 1 96.12 73 ASN B N 1
ATOM 3933 C CA . ASN B 1 73 ? 16.703 -21.344 -22.172 1 96.12 73 ASN B CA 1
ATOM 3934 C C . ASN B 1 73 ? 16.875 -20.344 -21.016 1 96.12 73 ASN B C 1
ATOM 3936 O O . ASN B 1 73 ? 17.922 -19.703 -20.906 1 96.12 73 ASN B O 1
ATOM 3940 N N . ALA B 1 74 ? 15.797 -20.188 -20.234 1 95.56 74 ALA B N 1
ATOM 3941 C CA . ALA B 1 74 ? 15.805 -19.297 -19.078 1 95.56 74 ALA B CA 1
ATOM 3942 C C . ALA B 1 74 ? 15.516 -20.062 -17.797 1 95.56 74 ALA B C 1
ATOM 3944 O O . ALA B 1 74 ? 14.781 -21.047 -17.812 1 95.56 74 ALA B O 1
ATOM 3945 N N . PRO B 1 75 ? 16.094 -19.656 -16.766 1 96.44 75 PRO B N 1
ATOM 3946 C CA . PRO B 1 75 ? 15.977 -20.391 -15.5 1 96.44 75 PRO B CA 1
ATOM 3947 C C . PRO B 1 75 ? 14.703 -20.047 -14.727 1 96.44 75 PRO B C 1
ATOM 3949 O O . PRO B 1 75 ? 14.75 -19.844 -13.508 1 96.44 75 PRO B O 1
ATOM 3952 N N . LEU B 1 76 ? 13.562 -19.969 -15.367 1 96.44 76 LEU B N 1
ATOM 3953 C CA . LEU B 1 76 ? 12.336 -19.5 -14.734 1 96.44 76 LEU B CA 1
ATOM 3954 C C . LEU B 1 76 ? 11.32 -20.625 -14.594 1 96.44 76 LEU B C 1
ATOM 3956 O O . LEU B 1 76 ? 11.188 -21.453 -15.492 1 96.44 76 LEU B O 1
ATOM 3960 N N . GLY B 1 77 ? 10.758 -20.656 -13.422 1 96.69 77 GLY B N 1
ATOM 3961 C CA . GLY B 1 77 ? 9.672 -21.594 -13.18 1 96.69 77 GLY B CA 1
ATOM 3962 C C . GLY B 1 77 ? 8.305 -21.016 -13.453 1 96.69 77 GLY B C 1
ATOM 3963 O O . GLY B 1 77 ? 8.062 -19.828 -13.203 1 96.69 77 GLY B O 1
ATOM 3964 N N . LEU B 1 78 ? 7.418 -21.859 -13.969 1 97.5 78 LEU B N 1
ATOM 3965 C CA . LEU B 1 78 ? 6.059 -21.453 -14.289 1 97.5 78 LEU B CA 1
ATOM 3966 C C . LEU B 1 78 ? 5.039 -22.312 -13.547 1 97.5 78 LEU B C 1
ATOM 3968 O O . LEU B 1 78 ? 5.23 -23.516 -13.398 1 97.5 78 LEU B O 1
ATOM 3972 N N . ALA B 1 79 ? 4.059 -21.734 -13.086 1 96.75 79 ALA B N 1
ATOM 3973 C CA . ALA B 1 79 ? 2.92 -22.344 -12.414 1 96.75 79 ALA B CA 1
ATOM 3974 C C . ALA B 1 79 ? 1.723 -21.406 -12.383 1 96.75 79 ALA B C 1
ATOM 3976 O O . ALA B 1 79 ? 1.811 -20.266 -12.844 1 96.75 79 ALA B O 1
ATOM 3977 N N . PRO B 1 80 ? 0.566 -21.922 -11.961 1 95.12 80 PRO B N 1
ATOM 3978 C CA . PRO B 1 80 ? -0.581 -21.016 -11.898 1 95.12 80 PRO B CA 1
ATOM 3979 C C . PRO B 1 80 ? -0.313 -19.781 -11.023 1 95.12 80 PRO B C 1
ATOM 3981 O O . PRO B 1 80 ? 0.223 -19.906 -9.922 1 95.12 80 PRO B O 1
ATOM 3984 N N . GLY B 1 81 ? -0.633 -18.672 -11.57 1 90.38 81 GLY B N 1
ATOM 3985 C CA . GLY B 1 81 ? -0.419 -17.422 -10.867 1 90.38 81 GLY B CA 1
ATOM 3986 C C . GLY B 1 81 ? -1.453 -17.156 -9.789 1 90.38 81 GLY B C 1
ATOM 3987 O O . GLY B 1 81 ? -2.635 -17.453 -9.969 1 90.38 81 GLY B O 1
ATOM 3988 N N . MET B 1 82 ? -1.035 -16.578 -8.711 1 82.75 82 MET B N 1
ATOM 3989 C CA . MET B 1 82 ? -1.922 -16.328 -7.582 1 82.75 82 MET B CA 1
ATOM 3990 C C . MET B 1 82 ? -2.949 -15.258 -7.926 1 82.75 82 MET B C 1
ATOM 3992 O O . MET B 1 82 ? -4.094 -15.32 -7.48 1 82.75 82 MET B O 1
ATOM 3996 N N . GLY B 1 83 ? -2.545 -14.344 -8.648 1 79.88 83 GLY B N 1
ATOM 3997 C CA . GLY B 1 83 ? -3.479 -13.312 -9.062 1 79.88 83 GLY B CA 1
ATOM 3998 C C . GLY B 1 83 ? -4.574 -13.828 -9.977 1 79.88 83 GLY B C 1
ATOM 3999 O O . GLY B 1 83 ? -5.75 -13.508 -9.781 1 79.88 83 GLY B O 1
ATOM 4000 N N . SER B 1 84 ? -4.223 -14.586 -10.898 1 88.25 84 SER B N 1
ATOM 4001 C CA . SER B 1 84 ? -5.164 -15.094 -11.891 1 88.25 84 SER B CA 1
ATOM 4002 C C . SER B 1 84 ? -6.098 -16.141 -11.281 1 88.25 84 SER B C 1
ATOM 4004 O O . SER B 1 84 ? -7.281 -16.188 -11.617 1 88.25 84 SER B O 1
ATOM 4006 N N . ASN B 1 85 ? -5.562 -16.984 -10.461 1 91 85 ASN B N 1
ATOM 4007 C CA . ASN B 1 85 ? -6.43 -18 -9.852 1 91 85 ASN B CA 1
ATOM 4008 C C . ASN B 1 85 ? -7.445 -17.359 -8.906 1 91 85 ASN B C 1
ATOM 4010 O O . ASN B 1 85 ? -8.586 -17.812 -8.812 1 91 85 ASN B O 1
ATOM 4014 N N . SER B 1 86 ? -6.996 -16.344 -8.188 1 82.38 86 SER B N 1
ATOM 4015 C CA . SER B 1 86 ? -7.918 -15.609 -7.32 1 82.38 86 SER B CA 1
ATOM 4016 C C . SER B 1 86 ? -8.992 -14.898 -8.133 1 82.38 86 SER B C 1
ATOM 4018 O O . SER B 1 86 ? -10.164 -14.883 -7.75 1 82.38 86 SER B O 1
ATOM 4020 N N . PHE B 1 87 ? -8.555 -14.297 -9.172 1 82.44 87 PHE B N 1
ATOM 4021 C CA . PHE B 1 87 ? -9.516 -13.648 -10.062 1 82.44 87 PHE B CA 1
ATOM 4022 C C . PHE B 1 87 ? -10.492 -14.664 -10.641 1 82.44 87 PHE B C 1
ATOM 4024 O O . PHE B 1 87 ? -11.688 -14.398 -10.734 1 82.44 87 PHE B O 1
ATOM 4031 N N . PHE B 1 88 ? -10.016 -15.758 -11.039 1 90.81 88 PHE B N 1
ATOM 4032 C CA . PHE B 1 88 ? -10.797 -16.859 -11.578 1 90.81 88 PHE B CA 1
ATOM 4033 C C . PHE B 1 88 ? -11.898 -17.266 -10.617 1 90.81 88 PHE B C 1
ATOM 4035 O O . PHE B 1 88 ? -13.078 -17.266 -10.977 1 90.81 88 PHE B O 1
ATOM 4042 N N . THR B 1 89 ? -11.578 -17.516 -9.445 1 87.88 89 THR B N 1
ATOM 4043 C CA . THR B 1 89 ? -12.5 -18.125 -8.492 1 87.88 89 THR B CA 1
ATOM 4044 C C . THR B 1 89 ? -13.336 -17.062 -7.785 1 87.88 89 THR B C 1
ATOM 4046 O O . THR B 1 89 ? -14.562 -17.156 -7.758 1 87.88 89 THR B O 1
ATOM 4049 N N . PHE B 1 90 ? -12.711 -16.094 -7.332 1 75.06 90 PHE B N 1
ATOM 4050 C CA . PHE B 1 90 ? -13.406 -15.211 -6.41 1 75.06 90 PHE B CA 1
ATOM 4051 C C . PHE B 1 90 ? -14.133 -14.109 -7.172 1 75.06 90 PHE B C 1
ATOM 4053 O O . PHE B 1 90 ? -15.156 -13.594 -6.707 1 75.06 90 PHE B O 1
ATOM 4060 N N . ILE B 1 91 ? -13.648 -13.742 -8.281 1 75.56 91 ILE B N 1
ATOM 4061 C CA . ILE B 1 91 ? -14.289 -12.656 -9.016 1 75.56 91 ILE B CA 1
ATOM 4062 C C . ILE B 1 91 ? -15.172 -13.234 -10.125 1 75.56 91 ILE B C 1
ATOM 4064 O O . ILE B 1 91 ? -16.375 -13 -10.141 1 75.56 91 ILE B O 1
ATOM 4068 N N . VAL B 1 92 ? -14.695 -14.023 -10.992 1 85.5 92 VAL B N 1
ATOM 4069 C CA . VAL B 1 92 ? -15.422 -14.492 -12.172 1 85.5 92 VAL B CA 1
ATOM 4070 C C . VAL B 1 92 ? -16.516 -15.477 -11.75 1 85.5 92 VAL B C 1
ATOM 4072 O O . VAL B 1 92 ? -17.672 -15.336 -12.141 1 85.5 92 VAL B O 1
ATOM 4075 N N . VAL B 1 93 ? -16.156 -16.422 -10.883 1 88.19 93 VAL B N 1
ATOM 4076 C CA . VAL B 1 93 ? -17.094 -17.484 -10.555 1 88.19 93 VAL B CA 1
ATOM 4077 C C . VAL B 1 93 ? -18 -17.031 -9.398 1 88.19 93 VAL B C 1
ATOM 4079 O O . VAL B 1 93 ? -19.219 -17.047 -9.516 1 88.19 93 VAL B O 1
ATOM 4082 N N . LYS B 1 94 ? -17.422 -16.594 -8.383 1 79.5 94 LYS B N 1
ATOM 4083 C CA . LYS B 1 94 ? -18.203 -16.344 -7.172 1 79.5 94 LYS B CA 1
ATOM 4084 C C . LYS B 1 94 ? -18.891 -14.984 -7.234 1 79.5 94 LYS B C 1
ATOM 4086 O O . LYS B 1 94 ? -20.047 -14.844 -6.793 1 79.5 94 LYS B O 1
ATOM 4091 N N . LEU B 1 95 ? -18.172 -14.008 -7.688 1 71.62 95 LEU B N 1
ATOM 4092 C CA . LEU B 1 95 ? -18.766 -12.672 -7.688 1 71.62 95 LEU B CA 1
ATOM 4093 C C . LEU B 1 95 ? -19.656 -12.477 -8.906 1 71.62 95 LEU B C 1
ATOM 4095 O O . LEU B 1 95 ? -20.812 -12.031 -8.773 1 71.62 95 LEU B O 1
ATOM 4099 N N . TYR B 1 96 ? -19.234 -12.812 -10.133 1 80.5 96 TYR B N 1
ATOM 4100 C CA . TYR B 1 96 ? -19.984 -12.562 -11.352 1 80.5 96 TYR B CA 1
ATOM 4101 C C . TYR B 1 96 ? -20.891 -13.742 -11.695 1 80.5 96 TYR B C 1
ATOM 4103 O O . TYR B 1 96 ? -21.766 -13.641 -12.547 1 80.5 96 TYR B O 1
ATOM 4111 N N . GLY B 1 97 ? -20.688 -14.914 -11.047 1 86.69 97 GLY B N 1
ATOM 4112 C CA . GLY B 1 97 ? -21.609 -16.047 -11.156 1 86.69 97 GLY B CA 1
ATOM 4113 C C . GLY B 1 97 ? -21.359 -16.906 -12.383 1 86.69 97 GLY B C 1
ATOM 4114 O O . GLY B 1 97 ? -22.234 -17.641 -12.812 1 86.69 97 GLY B O 1
ATOM 4115 N N . TYR B 1 98 ? -20.281 -16.766 -13.055 1 90.69 98 TYR B N 1
ATOM 4116 C CA . TYR B 1 98 ? -19.953 -17.641 -14.18 1 90.69 98 TYR B CA 1
ATOM 4117 C C . TYR B 1 98 ? -19.578 -19.031 -13.695 1 90.69 98 TYR B C 1
ATOM 4119 O O . TYR B 1 98 ? -19.172 -19.203 -12.547 1 90.69 98 TYR B O 1
ATOM 4127 N N . SER B 1 99 ? -19.75 -19.984 -14.531 1 92.56 99 SER B N 1
ATOM 4128 C CA . SER B 1 99 ? -19.312 -21.344 -14.211 1 92.56 99 SER B CA 1
ATOM 4129 C C . SER B 1 99 ? -17.797 -21.469 -14.359 1 92.56 99 SER B C 1
ATOM 4131 O O . SER B 1 99 ? -17.156 -20.641 -15.023 1 92.56 99 SER B O 1
ATOM 4133 N N . TYR B 1 100 ? -17.219 -22.5 -13.727 1 94.12 100 TYR B N 1
ATOM 4134 C CA . TYR B 1 100 ? -15.781 -22.688 -13.828 1 94.12 100 TYR B CA 1
ATOM 4135 C C . TYR B 1 100 ? -15.383 -23.078 -15.25 1 94.12 100 TYR B C 1
ATOM 4137 O O . TYR B 1 100 ? -14.273 -22.781 -15.695 1 94.12 100 TYR B O 1
ATOM 4145 N N . GLN B 1 101 ? -16.281 -23.688 -15.969 1 94.19 101 GLN B N 1
ATOM 4146 C CA . GLN B 1 101 ? -16.016 -24 -17.375 1 94.19 101 GLN B CA 1
ATOM 4147 C C . GLN B 1 101 ? -15.875 -22.734 -18.203 1 94.19 101 GLN B C 1
ATOM 4149 O O . GLN B 1 101 ? -14.984 -22.641 -19.047 1 94.19 101 GLN B O 1
ATOM 4154 N N . GLU B 1 102 ? -16.75 -21.859 -17.906 1 93.5 102 GLU B N 1
ATOM 4155 C CA . GLU B 1 102 ? -16.672 -20.578 -18.594 1 93.5 102 GLU B CA 1
ATOM 4156 C C . GLU B 1 102 ? -15.383 -19.828 -18.234 1 93.5 102 GLU B C 1
ATOM 4158 O O . GLU B 1 102 ? -14.773 -19.188 -19.094 1 93.5 102 GLU B O 1
ATOM 4163 N N . ALA B 1 103 ? -15.039 -19.891 -17 1 93.88 103 ALA B N 1
ATOM 4164 C CA . ALA B 1 103 ? -13.797 -19.25 -16.562 1 93.88 103 ALA B CA 1
ATOM 4165 C C . ALA B 1 103 ? -12.586 -19.859 -17.25 1 93.88 103 ALA B C 1
ATOM 4167 O O . ALA B 1 103 ? -11.672 -19.156 -17.672 1 93.88 103 ALA B O 1
ATOM 4168 N N . LEU B 1 104 ? -12.625 -21.188 -17.375 1 95.06 104 LEU B N 1
ATOM 4169 C CA . LEU B 1 104 ? -11.547 -21.891 -18.062 1 95.06 104 LEU B CA 1
ATOM 4170 C C . LEU B 1 104 ? -11.484 -21.469 -19.531 1 95.06 104 LEU B C 1
ATOM 4172 O O . LEU B 1 104 ? -10.398 -21.328 -20.094 1 95.06 104 LEU B O 1
ATOM 4176 N N . ALA B 1 105 ? -12.586 -21.312 -20.078 1 94.5 105 ALA B N 1
ATOM 4177 C CA . ALA B 1 105 ? -12.664 -20.859 -21.469 1 94.5 105 ALA B CA 1
ATOM 4178 C C . ALA B 1 105 ? -12.062 -19.469 -21.625 1 94.5 105 ALA B C 1
ATOM 4180 O O . ALA B 1 105 ? -11.391 -19.188 -22.609 1 94.5 105 ALA B O 1
ATOM 4181 N N . MET B 1 106 ? -12.336 -18.641 -20.672 1 93.62 106 MET B N 1
ATOM 4182 C CA . MET B 1 106 ? -11.773 -17.297 -20.719 1 93.62 106 MET B CA 1
ATOM 4183 C C . MET B 1 106 ? -10.25 -17.328 -20.625 1 93.62 106 MET B C 1
ATOM 4185 O O . MET B 1 106 ? -9.57 -16.578 -21.328 1 93.62 106 MET B O 1
ATOM 4189 N N . VAL B 1 107 ? -9.773 -18.156 -19.766 1 94.5 107 VAL B N 1
ATOM 4190 C CA . VAL B 1 107 ? -8.328 -18.312 -19.625 1 94.5 107 VAL B CA 1
ATOM 4191 C C . VAL B 1 107 ? -7.734 -18.828 -20.938 1 94.5 107 VAL B C 1
ATOM 4193 O O . VAL B 1 107 ? -6.672 -18.375 -21.359 1 94.5 107 VAL B O 1
ATOM 4196 N N . PHE B 1 108 ? -8.406 -19.734 -21.562 1 95.38 108 PHE B N 1
ATOM 4197 C CA . PHE B 1 108 ? -7.945 -20.297 -22.844 1 95.38 108 PHE B CA 1
ATOM 4198 C C . PHE B 1 108 ? -7.887 -19.219 -23.906 1 95.38 108 PHE B C 1
ATOM 4200 O O . PHE B 1 108 ? -6.891 -19.109 -24.641 1 95.38 108 PHE B O 1
ATOM 4207 N N . VAL B 1 109 ? -8.922 -18.484 -24 1 93.88 109 VAL B N 1
ATOM 4208 C CA . VAL B 1 109 ? -8.984 -17.438 -25.016 1 93.88 109 VAL B CA 1
ATOM 4209 C C . VAL B 1 109 ? -7.898 -16.391 -24.75 1 93.88 109 VAL B C 1
ATOM 4211 O O . VAL B 1 109 ? -7.23 -15.938 -25.672 1 93.88 109 VAL B O 1
ATOM 4214 N N . SER B 1 110 ? -7.793 -16.047 -23.531 1 92.25 110 SER B N 1
ATOM 4215 C CA . SER B 1 110 ? -6.75 -15.086 -23.156 1 92.25 110 SER B CA 1
ATOM 4216 C C . SER B 1 110 ? -5.363 -15.625 -23.484 1 92.25 110 SER B C 1
ATOM 4218 O O . SER B 1 110 ? -4.512 -14.898 -23.984 1 92.25 110 SER B O 1
ATOM 4220 N N . GLY B 1 111 ? -5.121 -16.891 -23.156 1 93.31 111 GLY B N 1
ATOM 4221 C CA . GLY B 1 111 ? -3.85 -17.516 -23.484 1 93.31 111 GLY B CA 1
ATOM 4222 C C . GLY B 1 111 ? -3.576 -17.562 -24.984 1 93.31 111 GLY B C 1
ATOM 4223 O O . GLY B 1 111 ? -2.439 -17.375 -25.406 1 93.31 111 GLY B O 1
ATOM 4224 N N . THR B 1 112 ? -4.594 -17.812 -25.734 1 94.5 112 THR B N 1
ATOM 4225 C CA . THR B 1 112 ? -4.457 -17.875 -27.188 1 94.5 112 THR B CA 1
ATOM 4226 C C . THR B 1 112 ? -4.121 -16.5 -27.75 1 94.5 112 THR B C 1
ATOM 4228 O O . THR B 1 112 ? -3.283 -16.375 -28.641 1 94.5 112 THR B O 1
ATOM 4231 N N . LEU B 1 113 ? -4.793 -15.594 -27.203 1 91.56 113 LEU B N 1
ATOM 4232 C CA . LEU B 1 113 ? -4.48 -14.227 -27.609 1 91.56 113 LEU B CA 1
ATOM 4233 C C . LEU B 1 113 ? -3.027 -13.883 -27.281 1 91.56 113 LEU B C 1
ATOM 4235 O O . LEU B 1 113 ? -2.34 -13.258 -28.094 1 91.56 113 LEU B O 1
ATOM 4239 N N . PHE B 1 114 ? -2.615 -14.32 -26.156 1 91.25 114 PHE B N 1
ATOM 4240 C CA . PHE B 1 114 ? -1.237 -14.086 -25.75 1 91.25 114 PHE B CA 1
ATOM 4241 C C . PHE B 1 114 ? -0.265 -14.812 -26.672 1 91.25 114 PHE B C 1
ATOM 4243 O O . PHE B 1 114 ? 0.819 -14.305 -26.953 1 91.25 114 PHE B O 1
ATOM 4250 N N . LEU B 1 115 ? -0.638 -15.969 -26.984 1 93.06 115 LEU B N 1
ATOM 4251 C CA . LEU B 1 115 ? 0.227 -16.75 -27.875 1 93.06 115 LEU B CA 1
ATOM 4252 C C . LEU B 1 115 ? 0.372 -16.078 -29.234 1 93.06 115 LEU B C 1
ATOM 4254 O O . LEU B 1 115 ? 1.476 -16 -29.781 1 93.06 115 LEU B O 1
ATOM 4258 N N . ILE B 1 116 ? -0.693 -15.57 -29.75 1 93.31 116 ILE B N 1
ATOM 4259 C CA . ILE B 1 116 ? -0.688 -14.891 -31.047 1 93.31 116 ILE B CA 1
ATOM 4260 C C . ILE B 1 116 ? 0.152 -13.617 -30.953 1 93.31 116 ILE B C 1
ATOM 4262 O O . ILE B 1 116 ? 0.983 -13.352 -31.828 1 93.31 116 ILE B O 1
ATOM 4266 N N . LEU B 1 117 ? -0.018 -12.883 -29.906 1 88.5 117 LEU B N 1
ATOM 4267 C CA . LEU B 1 117 ? 0.729 -11.641 -29.734 1 88.5 117 LEU B CA 1
ATOM 4268 C C . LEU B 1 117 ? 2.213 -11.93 -29.531 1 88.5 117 LEU B C 1
ATOM 4270 O O . LEU B 1 117 ? 3.066 -11.172 -30 1 88.5 117 LEU B O 1
ATOM 4274 N N . SER B 1 118 ? 2.455 -12.945 -28.797 1 87.94 118 SER B N 1
ATOM 4275 C CA . SER B 1 118 ? 3.846 -13.305 -28.531 1 87.94 118 SER B CA 1
ATOM 4276 C C . SER B 1 118 ? 4.535 -13.797 -29.812 1 87.94 118 SER B C 1
ATOM 4278 O O . SER B 1 118 ? 5.699 -13.477 -30.047 1 87.94 118 SER B O 1
ATOM 4280 N N . ALA B 1 119 ? 3.848 -14.539 -30.594 1 89.06 119 ALA B N 1
ATOM 4281 C CA . ALA B 1 119 ? 4.402 -15.07 -31.844 1 89.06 119 ALA B CA 1
ATOM 4282 C C . ALA B 1 119 ? 4.676 -13.945 -32.844 1 89.06 119 ALA B C 1
ATOM 4284 O O . ALA B 1 119 ? 5.613 -14.031 -33.625 1 89.06 119 ALA B O 1
ATOM 4285 N N . THR B 1 120 ? 3.881 -12.859 -32.781 1 88.81 120 THR B N 1
ATOM 4286 C CA . THR B 1 120 ? 4.027 -11.758 -33.719 1 88.81 120 THR B CA 1
ATOM 4287 C C . THR B 1 120 ? 5.031 -10.734 -33.188 1 88.81 120 THR B C 1
ATOM 4289 O O . THR B 1 120 ? 5.422 -9.812 -33.906 1 88.81 120 THR B O 1
ATOM 4292 N N . GLY B 1 121 ? 5.434 -10.828 -31.984 1 85.31 121 GLY B N 1
ATOM 4293 C CA . GLY B 1 121 ? 6.387 -9.898 -31.406 1 85.31 121 GLY B CA 1
ATOM 4294 C C . GLY B 1 121 ? 5.734 -8.641 -30.859 1 85.31 121 GLY B C 1
ATOM 4295 O O . GLY B 1 121 ? 6.406 -7.789 -30.266 1 85.31 121 GLY B O 1
ATOM 4296 N N . ILE B 1 122 ? 4.461 -8.57 -31.031 1 82.5 122 ILE B N 1
ATOM 4297 C CA . ILE B 1 122 ? 3.717 -7.406 -30.578 1 82.5 122 ILE B CA 1
ATOM 4298 C C . ILE B 1 122 ? 3.738 -7.348 -29.047 1 82.5 122 ILE B C 1
ATOM 4300 O O . ILE B 1 122 ? 3.844 -6.27 -28.469 1 82.5 122 ILE B O 1
ATOM 4304 N N . ARG B 1 123 ? 3.617 -8.484 -28.422 1 82 123 ARG B N 1
ATOM 4305 C CA . ARG B 1 123 ? 3.648 -8.539 -26.969 1 82 123 ARG B CA 1
ATOM 4306 C C . ARG B 1 123 ? 4.949 -7.957 -26.422 1 82 123 ARG B C 1
ATOM 4308 O O . ARG B 1 123 ? 4.934 -7.199 -25.453 1 82 123 ARG B O 1
ATOM 4315 N N . ASP B 1 124 ? 5.977 -8.312 -27.047 1 81.12 124 ASP B N 1
ATOM 4316 C CA . ASP B 1 124 ? 7.289 -7.812 -26.656 1 81.12 124 ASP B CA 1
ATOM 4317 C C . ASP B 1 124 ? 7.371 -6.297 -26.828 1 81.12 124 ASP B C 1
ATOM 4319 O O . ASP B 1 124 ? 7.914 -5.598 -25.969 1 81.12 124 ASP B O 1
ATOM 4323 N N . LYS B 1 125 ? 6.809 -5.793 -27.844 1 78.62 125 LYS B N 1
ATOM 4324 C CA . LYS B 1 125 ? 6.812 -4.363 -28.141 1 78.62 125 LYS B CA 1
ATOM 4325 C C . LYS B 1 125 ? 5.965 -3.596 -27.125 1 78.62 125 LYS B C 1
ATOM 4327 O O . LYS B 1 125 ? 6.332 -2.496 -26.703 1 78.62 125 LYS B O 1
ATOM 4332 N N . ILE B 1 126 ? 4.906 -4.227 -26.766 1 76.62 126 ILE B N 1
ATOM 4333 C CA . ILE B 1 126 ? 4.004 -3.588 -25.812 1 76.62 126 ILE B CA 1
ATOM 4334 C C . ILE B 1 126 ? 4.676 -3.504 -24.438 1 76.62 126 ILE B C 1
ATOM 4336 O O . ILE B 1 126 ? 4.656 -2.453 -23.797 1 76.62 126 ILE B O 1
ATOM 4340 N N . ILE B 1 127 ? 5.27 -4.508 -24.016 1 77.12 127 ILE B N 1
ATOM 4341 C CA . ILE B 1 127 ? 5.898 -4.57 -22.703 1 77.12 127 ILE B CA 1
ATOM 4342 C C . ILE B 1 127 ? 7.039 -3.557 -22.625 1 77.12 127 ILE B C 1
ATOM 4344 O O . ILE B 1 127 ? 7.207 -2.877 -21.609 1 77.12 127 ILE B O 1
ATOM 4348 N N . ASN B 1 128 ? 7.727 -3.418 -23.703 1 77.94 128 ASN B N 1
ATOM 4349 C CA . ASN B 1 128 ? 8.875 -2.516 -23.703 1 77.94 128 ASN B CA 1
ATOM 4350 C C . ASN B 1 128 ? 8.438 -1.055 -23.766 1 77.94 128 ASN B C 1
ATOM 4352 O O . ASN B 1 128 ? 9.203 -0.159 -23.406 1 77.94 128 ASN B O 1
ATOM 4356 N N . SER B 1 129 ? 7.184 -0.909 -24.172 1 77.12 129 SER B N 1
ATOM 4357 C CA . SER B 1 129 ? 6.68 0.455 -24.297 1 77.12 129 SER B CA 1
ATOM 4358 C C . SER B 1 129 ? 6.125 0.968 -22.969 1 77.12 129 SER B C 1
ATOM 4360 O O . SER B 1 129 ? 5.977 2.176 -22.781 1 77.12 129 SER B O 1
ATOM 4362 N N . ILE B 1 130 ? 5.773 0.064 -22.094 1 79.38 130 ILE B N 1
ATOM 4363 C CA . ILE B 1 130 ? 5.215 0.467 -20.812 1 79.38 130 ILE B CA 1
ATOM 4364 C C . ILE B 1 130 ? 6.34 0.875 -19.859 1 79.38 130 ILE B C 1
ATOM 4366 O O . ILE B 1 130 ? 7.328 0.151 -19.719 1 79.38 130 ILE B O 1
ATOM 4370 N N . PRO B 1 131 ? 6.145 2.045 -19.266 1 82.81 131 PRO B N 1
ATOM 4371 C CA . PRO B 1 131 ? 7.176 2.488 -18.328 1 82.81 131 PRO B CA 1
ATOM 4372 C C . PRO B 1 131 ? 7.406 1.493 -17.203 1 82.81 131 PRO B C 1
ATOM 4374 O O . PRO B 1 131 ? 6.453 0.903 -16.688 1 82.81 131 PRO B O 1
ATOM 4377 N N . GLU B 1 132 ? 8.617 1.342 -16.797 1 83.56 132 GLU B N 1
ATOM 4378 C CA . GLU B 1 132 ? 9.039 0.377 -15.789 1 83.56 132 GLU B CA 1
ATOM 4379 C C . GLU B 1 132 ? 8.312 0.616 -14.469 1 83.56 132 GLU B C 1
ATOM 4381 O O . GLU B 1 132 ? 7.891 -0.333 -13.805 1 83.56 132 GLU B O 1
ATOM 4386 N N . ASN B 1 133 ? 8.094 1.871 -14.172 1 87.62 133 ASN B N 1
ATOM 4387 C CA . ASN B 1 133 ? 7.43 2.215 -12.914 1 87.62 133 ASN B CA 1
ATOM 4388 C C . ASN B 1 133 ? 5.996 1.688 -12.875 1 87.62 133 ASN B C 1
ATOM 4390 O O . ASN B 1 133 ? 5.527 1.229 -11.828 1 87.62 133 ASN B O 1
ATOM 4394 N N . LEU B 1 134 ? 5.359 1.759 -14 1 85.62 134 LEU B N 1
ATOM 4395 C CA . LEU B 1 134 ? 3.979 1.292 -14.055 1 85.62 134 LEU B CA 1
ATOM 4396 C C . LEU B 1 134 ? 3.916 -0.23 -13.984 1 85.62 134 LEU B C 1
ATOM 4398 O O . LEU B 1 134 ? 3.033 -0.79 -13.328 1 85.62 134 LEU B O 1
ATOM 4402 N N . LYS B 1 135 ? 4.863 -0.889 -14.625 1 83.25 135 LYS B N 1
ATOM 4403 C CA . LYS B 1 135 ? 4.914 -2.348 -14.57 1 83.25 135 LYS B CA 1
ATOM 4404 C C . LYS B 1 135 ? 5.109 -2.842 -13.141 1 83.25 135 LYS B C 1
ATOM 4406 O O . LYS B 1 135 ? 4.41 -3.752 -12.695 1 83.25 135 LYS B O 1
ATOM 4411 N N . GLN B 1 136 ? 6 -2.217 -12.477 1 86.38 136 GLN B N 1
ATOM 4412 C CA . GLN B 1 136 ? 6.316 -2.602 -11.102 1 86.38 136 GLN B CA 1
ATOM 4413 C C . GLN B 1 136 ? 5.148 -2.297 -10.164 1 86.38 136 GLN B C 1
ATOM 4415 O O . GLN B 1 136 ? 4.891 -3.049 -9.219 1 86.38 136 GLN B O 1
ATOM 4420 N N . SER B 1 137 ? 4.457 -1.216 -10.461 1 90.38 137 SER B N 1
ATOM 4421 C CA . SER B 1 137 ? 3.303 -0.851 -9.641 1 90.38 137 SER B CA 1
ATOM 4422 C C . SER B 1 137 ? 2.182 -1.873 -9.789 1 90.38 137 SER B C 1
ATOM 4424 O O . SER B 1 137 ? 1.488 -2.182 -8.812 1 90.38 137 SER B O 1
ATOM 4426 N N . ILE B 1 138 ? 2.023 -2.318 -10.969 1 85.25 138 ILE B N 1
ATOM 4427 C CA . ILE B 1 138 ? 0.977 -3.305 -11.219 1 85.25 138 ILE B CA 1
ATOM 4428 C C . ILE B 1 138 ? 1.309 -4.602 -10.484 1 85.25 138 ILE B C 1
ATOM 4430 O O . ILE B 1 138 ? 0.434 -5.215 -9.867 1 85.25 138 ILE B O 1
ATOM 4434 N N . GLY B 1 139 ? 2.562 -5.004 -10.602 1 82.88 139 GLY B N 1
ATOM 4435 C CA . GLY B 1 139 ? 2.99 -6.18 -9.867 1 82.88 139 GLY B CA 1
ATOM 4436 C C . GLY B 1 139 ? 2.777 -6.059 -8.367 1 82.88 139 GLY B C 1
ATOM 4437 O O . GLY B 1 139 ? 2.207 -6.953 -7.742 1 82.88 139 GLY B O 1
ATOM 4438 N N . ALA B 1 140 ? 3.199 -4.973 -7.781 1 89.25 140 ALA B N 1
ATOM 4439 C CA . ALA B 1 140 ? 3.041 -4.734 -6.352 1 89.25 140 ALA B CA 1
ATOM 4440 C C . ALA B 1 140 ? 1.565 -4.629 -5.973 1 89.25 140 ALA B C 1
ATOM 4442 O O . ALA B 1 140 ? 1.146 -5.141 -4.934 1 89.25 140 ALA B O 1
ATOM 4443 N N . GLY B 1 141 ? 0.822 -3.916 -6.805 1 90.06 141 GLY B N 1
ATOM 4444 C CA . GLY B 1 141 ? -0.604 -3.773 -6.559 1 90.06 141 GLY B CA 1
ATOM 4445 C C . GLY B 1 141 ? -1.342 -5.098 -6.539 1 90.06 141 GLY B C 1
ATOM 4446 O O . GLY B 1 141 ? -2.236 -5.305 -5.719 1 90.06 141 GLY B O 1
ATOM 4447 N N . THR B 1 142 ? -0.979 -5.934 -7.441 1 84.19 142 THR B N 1
ATOM 4448 C CA . THR B 1 142 ? -1.575 -7.266 -7.457 1 84.19 142 THR B CA 1
ATOM 4449 C C . THR B 1 142 ? -1.264 -8.016 -6.16 1 84.19 142 THR B C 1
ATOM 4451 O O . THR B 1 142 ? -2.115 -8.734 -5.633 1 84.19 142 THR B O 1
ATOM 4454 N N . GLY B 1 143 ? -0.081 -7.895 -5.73 1 87.31 143 GLY B N 1
ATOM 4455 C CA . GLY B 1 143 ? 0.264 -8.484 -4.449 1 87.31 143 GLY B CA 1
ATOM 4456 C C . GLY B 1 143 ? -0.615 -8 -3.311 1 87.31 143 GLY B C 1
ATOM 4457 O O . GLY B 1 143 ? -1.086 -8.805 -2.498 1 87.31 143 GLY B O 1
ATOM 4458 N N . PHE B 1 144 ? -0.816 -6.68 -3.254 1 92.38 144 PHE B N 1
ATOM 4459 C CA . PHE B 1 144 ? -1.678 -6.109 -2.227 1 92.38 144 PHE B CA 1
ATOM 4460 C C . PHE B 1 144 ? -3.098 -6.648 -2.352 1 92.38 144 PHE B C 1
ATOM 4462 O O . PHE B 1 144 ? -3.762 -6.902 -1.344 1 92.38 144 PHE B O 1
ATOM 4469 N N . PHE B 1 145 ? -3.502 -6.738 -3.516 1 86.19 145 PHE B N 1
ATOM 4470 C CA . PHE B 1 145 ? -4.848 -7.246 -3.756 1 86.19 145 PHE B CA 1
ATOM 4471 C C . PHE B 1 145 ? -4.977 -8.688 -3.281 1 86.19 145 PHE B C 1
ATOM 4473 O O . PHE B 1 145 ? -5.961 -9.047 -2.633 1 86.19 145 PHE B O 1
ATOM 4480 N N . ILE B 1 146 ? -4.027 -9.531 -3.656 1 83.44 146 ILE B N 1
ATOM 4481 C CA . ILE B 1 146 ? -4.031 -10.93 -3.242 1 83.44 146 ILE B CA 1
ATOM 4482 C C . ILE B 1 146 ? -4.008 -11.016 -1.719 1 83.44 146 ILE B C 1
ATOM 4484 O O . ILE B 1 146 ? -4.699 -11.844 -1.128 1 83.44 146 ILE B O 1
ATOM 4488 N N . ALA B 1 147 ? -3.207 -10.219 -1.117 1 91.19 147 ALA B N 1
ATOM 4489 C CA . ALA B 1 147 ? -3.137 -10.195 0.341 1 91.19 147 ALA B CA 1
ATOM 4490 C C . ALA B 1 147 ? -4.48 -9.789 0.947 1 91.19 14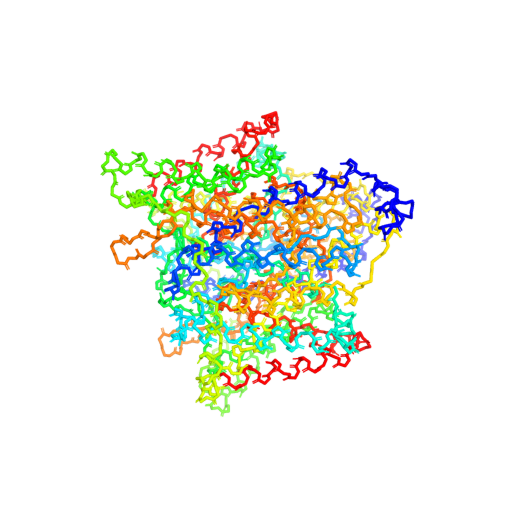7 ALA B C 1
ATOM 4492 O O . ALA B 1 147 ? -4.855 -10.281 2.016 1 91.19 147 ALA B O 1
ATOM 4493 N N . LEU B 1 148 ? -5.16 -8.852 0.309 1 89.31 148 LEU B N 1
ATOM 4494 C CA . LEU B 1 148 ? -6.484 -8.453 0.772 1 89.31 148 LEU B CA 1
ATOM 4495 C C . LEU B 1 148 ? -7.441 -9.641 0.769 1 89.31 148 LEU B C 1
ATOM 4497 O O . LEU B 1 148 ? -8.172 -9.859 1.736 1 89.31 148 LEU B O 1
ATOM 4501 N N . ILE B 1 149 ? -7.41 -10.336 -0.303 1 81.56 149 ILE B N 1
ATOM 4502 C CA . ILE B 1 149 ? -8.242 -11.531 -0.399 1 81.56 149 ILE B CA 1
ATOM 4503 C C . ILE B 1 149 ? -7.895 -12.492 0.732 1 81.56 149 ILE B C 1
ATOM 4505 O O . ILE B 1 149 ? -8.789 -13.07 1.361 1 81.56 149 ILE B O 1
ATOM 4509 N N . GLY B 1 150 ? -6.641 -12.688 0.927 1 87 150 GLY B N 1
ATOM 4510 C CA . GLY B 1 150 ? -6.203 -13.547 2.012 1 87 150 GLY B CA 1
ATOM 4511 C C . GLY B 1 150 ? -6.695 -13.086 3.373 1 87 150 GLY B C 1
ATOM 4512 O O . GLY B 1 150 ? -7.141 -13.906 4.184 1 87 150 GLY B O 1
ATOM 4513 N N . LEU B 1 151 ? -6.605 -11.828 3.631 1 89.56 151 LEU B N 1
ATOM 4514 C CA . LEU B 1 151 ? -7.027 -11.281 4.918 1 89.56 151 LEU B CA 1
ATOM 4515 C C . LEU B 1 151 ? -8.531 -11.453 5.113 1 89.56 151 LEU B C 1
ATOM 4517 O O . LEU B 1 151 ? -8.992 -11.695 6.23 1 89.56 151 LEU B O 1
ATOM 4521 N N . VAL B 1 152 ? -9.25 -11.281 4.062 1 84.25 152 VAL B N 1
ATOM 4522 C CA . VAL B 1 152 ? -10.695 -11.469 4.117 1 84.25 152 VAL B CA 1
ATOM 4523 C C . VAL B 1 152 ? -11.016 -12.938 4.375 1 84.25 152 VAL B C 1
ATOM 4525 O O . VAL B 1 152 ? -11.867 -13.25 5.211 1 84.25 152 VAL B O 1
ATOM 4528 N N . LYS B 1 153 ? -10.32 -13.797 3.695 1 81.44 153 LYS B N 1
ATOM 4529 C CA . LYS B 1 153 ? -10.57 -15.227 3.834 1 81.44 153 LYS B CA 1
ATOM 4530 C C . LYS B 1 153 ? -10.109 -15.734 5.199 1 81.44 153 LYS B C 1
ATOM 4532 O O . LYS B 1 153 ? -10.594 -16.75 5.684 1 81.44 153 LYS B O 1
ATOM 4537 N N . ALA B 1 154 ? -9.148 -15.055 5.762 1 87.25 154 ALA B N 1
ATOM 4538 C CA . ALA B 1 154 ? -8.672 -15.406 7.102 1 87.25 154 ALA B CA 1
ATOM 4539 C C . ALA B 1 154 ? -9.641 -14.906 8.172 1 87.25 154 ALA B C 1
ATOM 4541 O O . ALA B 1 154 ? -9.57 -15.328 9.328 1 87.25 154 ALA B O 1
ATOM 4542 N N . GLY B 1 155 ? -10.539 -14.023 7.754 1 84.38 155 GLY B N 1
ATOM 4543 C CA . GLY B 1 155 ? -11.445 -13.422 8.719 1 84.38 155 GLY B CA 1
ATOM 4544 C C . GLY B 1 155 ? -10.828 -12.266 9.484 1 84.38 155 GLY B C 1
ATOM 4545 O O . GLY B 1 155 ? -11.398 -11.781 10.461 1 84.38 155 GLY B O 1
ATOM 4546 N N . ILE B 1 156 ? -9.703 -11.914 9.094 1 84 156 ILE B N 1
ATOM 4547 C CA . ILE B 1 156 ? -9.023 -10.789 9.734 1 84 156 ILE B CA 1
ATOM 4548 C C . ILE B 1 156 ? -9.664 -9.484 9.289 1 84 156 ILE B C 1
ATOM 4550 O O . ILE B 1 156 ? -9.82 -8.555 10.086 1 84 156 ILE B O 1
ATOM 4554 N N . ALA B 1 157 ? -10.008 -9.391 8.047 1 82.25 157 ALA B N 1
ATOM 4555 C CA . ALA B 1 157 ? -10.711 -8.234 7.492 1 82.25 157 ALA B CA 1
ATOM 4556 C C . ALA B 1 157 ? -12.18 -8.547 7.246 1 82.25 157 ALA B C 1
ATOM 4558 O O . ALA B 1 157 ? -12.508 -9.516 6.555 1 82.25 157 ALA B O 1
ATOM 4559 N N . VAL B 1 158 ? -13 -7.812 7.848 1 74.5 158 VAL B N 1
ATOM 4560 C CA . VAL B 1 158 ? -14.43 -8.039 7.691 1 74.5 158 VAL B CA 1
ATOM 4561 C C . VAL B 1 158 ? -15.117 -6.738 7.281 1 74.5 158 VAL B C 1
ATOM 4563 O O . VAL B 1 158 ? -14.586 -5.648 7.508 1 74.5 158 VAL B O 1
ATOM 4566 N N . SER B 1 159 ? -16.188 -6.871 6.668 1 71 159 SER B N 1
ATOM 4567 C CA . SER B 1 159 ? -16.938 -5.707 6.203 1 71 159 SER B CA 1
ATOM 4568 C C . SER B 1 159 ? -17.578 -4.957 7.367 1 71 159 SER B C 1
ATOM 4570 O O . SER B 1 159 ? -17.922 -5.562 8.383 1 71 159 SER B O 1
ATOM 4572 N N . HIS B 1 160 ? -17.5 -3.662 7.316 1 66.62 160 HIS B N 1
ATOM 4573 C CA . HIS B 1 160 ? -18.156 -2.799 8.289 1 66.62 160 HIS B CA 1
ATOM 4574 C C . HIS B 1 160 ? -18.906 -1.665 7.594 1 66.62 160 HIS B C 1
ATOM 4576 O O . HIS B 1 160 ? -18.375 -1.026 6.684 1 66.62 160 HIS B O 1
ATOM 4582 N N . PRO B 1 161 ? -20.047 -1.538 7.914 1 60.94 161 PRO B N 1
ATOM 4583 C CA . PRO B 1 161 ? -20.859 -0.53 7.227 1 60.94 161 PRO B CA 1
ATOM 4584 C C . PRO B 1 161 ? -20.281 0.878 7.355 1 60.94 161 PRO B C 1
ATOM 4586 O O . PRO B 1 161 ? -20.375 1.673 6.414 1 60.94 161 PRO B O 1
ATOM 4589 N N . ALA B 1 162 ? -19.734 1.196 8.492 1 52.5 162 ALA B N 1
ATOM 4590 C CA . ALA B 1 162 ? -19.266 2.564 8.719 1 52.5 162 ALA B CA 1
ATOM 4591 C C . ALA B 1 162 ? -17.859 2.77 8.172 1 52.5 162 ALA B C 1
ATOM 4593 O O . ALA B 1 162 ? -17.562 3.812 7.59 1 52.5 162 ALA B O 1
ATOM 4594 N N . THR B 1 163 ? -17.062 1.74 8.352 1 56.62 163 THR B N 1
ATOM 4595 C CA . THR B 1 163 ? -15.656 1.912 8.016 1 56.62 163 THR B CA 1
ATOM 4596 C C . THR B 1 163 ? -15.289 1.093 6.781 1 56.62 163 THR B C 1
ATOM 4598 O O . THR B 1 163 ? -14.117 1.017 6.41 1 56.62 163 THR B O 1
ATOM 4601 N N . LEU B 1 164 ? -16.25 0.581 6.094 1 62.97 164 LEU B N 1
ATOM 4602 C CA . LEU B 1 164 ? -16.078 -0.284 4.93 1 62.97 164 LEU B CA 1
ATOM 4603 C C . LEU B 1 164 ? -15.438 -1.609 5.324 1 62.97 164 LEU B C 1
ATOM 4605 O O . LEU B 1 164 ? -15.969 -2.678 5.008 1 62.97 164 LEU B O 1
ATOM 4609 N N . VAL B 1 165 ? -14.211 -1.392 6.125 1 67.25 165 VAL B N 1
ATOM 4610 C CA . VAL B 1 165 ? -13.469 -2.576 6.543 1 67.25 165 VAL B CA 1
ATOM 4611 C C . VAL B 1 165 ? -13.031 -2.424 7.996 1 67.25 165 VAL B C 1
ATOM 4613 O O . VAL B 1 165 ? -12.766 -1.312 8.461 1 67.25 165 VAL B O 1
ATOM 4616 N N . THR B 1 166 ? -13.172 -3.451 8.797 1 71.12 166 THR B N 1
ATOM 4617 C CA . THR B 1 166 ? -12.656 -3.463 10.164 1 71.12 166 THR B CA 1
ATOM 4618 C C . THR B 1 166 ? -12.008 -4.805 10.484 1 71.12 166 THR B C 1
ATOM 4620 O O . THR B 1 166 ? -12.07 -5.742 9.688 1 71.12 166 THR B O 1
ATOM 4623 N N . LEU B 1 167 ? -11.289 -4.766 11.531 1 73.31 167 LEU B N 1
ATOM 4624 C CA . LEU B 1 167 ? -10.672 -6.012 11.969 1 73.31 167 LEU B CA 1
ATOM 4625 C C . LEU B 1 167 ? -11.719 -6.984 12.492 1 73.31 167 LEU B C 1
ATOM 4627 O O . LEU B 1 167 ? -12.672 -6.574 13.164 1 73.31 167 LEU B O 1
ATOM 4631 N N . GLY B 1 168 ? -11.492 -8.18 12.109 1 70.56 168 GLY B N 1
ATOM 4632 C CA . GLY B 1 168 ? -12.422 -9.219 12.523 1 70.56 168 GLY B CA 1
ATOM 4633 C C . GLY B 1 168 ? -12.328 -9.547 14 1 70.56 168 GLY B C 1
ATOM 4634 O O . GLY B 1 168 ? -11.633 -8.852 14.758 1 70.56 168 GLY B O 1
ATOM 4635 N N . ASN B 1 169 ? -13.102 -10.477 14.367 1 73.62 169 ASN B N 1
ATOM 4636 C CA . ASN B 1 169 ? -13.164 -10.922 15.758 1 73.62 169 ASN B CA 1
ATOM 4637 C C . ASN B 1 169 ? -12.016 -11.867 16.094 1 73.62 169 ASN B C 1
ATOM 4639 O O . ASN B 1 169 ? -12.008 -13.016 15.641 1 73.62 169 ASN B O 1
ATOM 4643 N N . PHE B 1 170 ? -11.156 -11.469 16.859 1 77.88 170 PHE B N 1
ATOM 4644 C CA . PHE B 1 170 ? -9.984 -12.258 17.203 1 77.88 170 PHE B CA 1
ATOM 4645 C C . PHE B 1 170 ? -10.32 -13.281 18.281 1 77.88 170 PHE B C 1
ATOM 4647 O O . PHE B 1 170 ? -9.445 -14.023 18.734 1 77.88 170 PHE B O 1
ATOM 4654 N N . LYS B 1 171 ? -11.547 -13.375 18.656 1 75.81 171 LYS B N 1
ATOM 4655 C CA . LYS B 1 171 ? -11.984 -14.414 19.578 1 75.81 171 LYS B CA 1
ATOM 4656 C C . LYS B 1 171 ? -12.43 -15.664 18.828 1 75.81 171 LYS B C 1
ATOM 4658 O O . LYS B 1 171 ? -12.523 -16.75 19.422 1 75.81 171 LYS B O 1
ATOM 4663 N N . ASN B 1 172 ? -12.656 -15.57 17.609 1 81.88 172 ASN B N 1
ATOM 4664 C CA . ASN B 1 172 ? -12.992 -16.703 16.766 1 81.88 172 ASN B CA 1
ATOM 4665 C C . ASN B 1 172 ? -11.781 -17.609 16.531 1 81.88 172 ASN B C 1
ATOM 4667 O O . ASN B 1 172 ? -10.758 -17.156 16.016 1 81.88 172 ASN B O 1
ATOM 4671 N N . PRO B 1 173 ? -11.852 -18.766 16.938 1 85.69 173 PRO B N 1
ATOM 4672 C CA . PRO B 1 173 ? -10.719 -19.688 16.828 1 85.69 173 PRO B CA 1
ATOM 4673 C C . PRO B 1 173 ? -10.25 -19.859 15.383 1 85.69 173 PRO B C 1
ATOM 4675 O O . PRO B 1 173 ? -9.07 -20.109 15.141 1 85.69 173 PRO B O 1
ATOM 4678 N N . THR B 1 174 ? -11.18 -19.797 14.469 1 84.06 174 THR B N 1
ATOM 4679 C CA . THR B 1 174 ? -10.812 -19.922 13.062 1 84.06 174 THR B CA 1
ATOM 4680 C C . THR B 1 174 ? -9.875 -18.781 12.656 1 84.06 174 THR B C 1
ATOM 4682 O O . THR B 1 174 ? -8.914 -19 11.914 1 84.06 174 THR B O 1
ATOM 4685 N N . VAL B 1 175 ? -10.18 -17.641 13.133 1 87.25 175 VAL B N 1
ATOM 4686 C CA . VAL B 1 175 ? -9.352 -16.484 12.836 1 87.25 175 VAL B CA 1
ATOM 4687 C C . VAL B 1 175 ? -7.988 -16.625 13.508 1 87.25 175 VAL B C 1
ATOM 4689 O O . VAL B 1 175 ? -6.957 -16.297 12.922 1 87.25 175 VAL B O 1
ATOM 4692 N N . LEU B 1 176 ? -8 -17.156 14.664 1 89.12 176 LEU B N 1
ATOM 4693 C CA . LEU B 1 176 ? -6.762 -17.344 15.406 1 89.12 176 LEU B CA 1
ATOM 4694 C C . LEU B 1 176 ? -5.863 -18.359 14.711 1 89.12 176 LEU B C 1
ATOM 4696 O O . LEU B 1 176 ? -4.637 -18.25 14.758 1 89.12 176 LEU B O 1
ATOM 4700 N N . LEU B 1 177 ? -6.488 -19.359 14.203 1 89.62 177 LEU B N 1
ATOM 4701 C CA . LEU B 1 177 ? -5.719 -20.328 13.453 1 89.62 177 LEU B CA 1
ATOM 4702 C C . LEU B 1 177 ? -5.035 -19.688 12.258 1 89.62 177 LEU B C 1
ATOM 4704 O O . LEU B 1 177 ? -3.875 -19.984 11.961 1 89.62 177 LEU B O 1
ATOM 4708 N N . ALA B 1 178 ? -5.773 -18.859 11.547 1 89.88 178 ALA B N 1
ATOM 4709 C CA . ALA B 1 178 ? -5.211 -18.156 10.391 1 89.88 178 ALA B CA 1
ATOM 4710 C C . ALA B 1 178 ? -4.059 -17.25 10.812 1 89.88 178 ALA B C 1
ATOM 4712 O O . ALA B 1 178 ? -3.049 -17.141 10.109 1 89.88 178 ALA B O 1
ATOM 4713 N N . VAL B 1 179 ? -4.219 -16.562 11.898 1 91.62 179 VAL B N 1
ATOM 4714 C CA . VAL B 1 179 ? -3.172 -15.695 12.414 1 91.62 179 VAL B CA 1
ATOM 4715 C C . VAL B 1 179 ? -1.937 -16.516 12.766 1 91.62 179 VAL B C 1
ATOM 4717 O O . VAL B 1 179 ? -0.808 -16.109 12.484 1 91.62 179 VAL B O 1
ATOM 4720 N N . PHE B 1 180 ? -2.178 -17.594 13.398 1 92.5 180 PHE B N 1
ATOM 4721 C CA . PHE B 1 180 ? -1.086 -18.5 13.711 1 92.5 180 PHE B CA 1
ATOM 4722 C C . PHE B 1 180 ? -0.366 -18.938 12.445 1 92.5 180 PHE B C 1
ATOM 4724 O O . PHE B 1 180 ? 0.865 -18.938 12.383 1 92.5 180 PHE B O 1
ATOM 4731 N N . GLY B 1 181 ? -1.141 -19.391 11.508 1 92.88 181 GLY B N 1
ATOM 4732 C CA . GLY B 1 181 ? -0.564 -19.781 10.234 1 92.88 181 GLY B CA 1
ATOM 4733 C C . GLY B 1 181 ? 0.256 -18.688 9.578 1 92.88 181 GLY B C 1
ATOM 4734 O O . GLY B 1 181 ? 1.319 -18.953 9.016 1 92.88 181 GLY B O 1
ATOM 4735 N N . LEU B 1 182 ? -0.256 -17.5 9.617 1 94.25 182 LEU B N 1
ATOM 4736 C CA . LEU B 1 182 ? 0.445 -16.359 9.039 1 94.25 182 LEU B CA 1
ATOM 4737 C C . LEU B 1 182 ? 1.776 -16.125 9.742 1 94.25 182 LEU B C 1
ATOM 4739 O O . LEU B 1 182 ? 2.811 -15.953 9.086 1 94.25 182 LEU B O 1
ATOM 4743 N N . LEU B 1 183 ? 1.771 -16.141 10.992 1 94.19 183 LEU B N 1
ATOM 4744 C CA . LEU B 1 183 ? 2.969 -15.859 11.773 1 94.19 183 LEU B CA 1
ATOM 4745 C C . LEU B 1 183 ? 4.016 -16.953 11.57 1 94.19 183 LEU B C 1
ATOM 4747 O O . LEU B 1 183 ? 5.199 -16.656 11.391 1 94.19 183 LEU B O 1
ATOM 4751 N N . ILE B 1 184 ? 3.574 -18.172 11.57 1 94.38 184 ILE B N 1
ATOM 4752 C CA . ILE B 1 184 ? 4.516 -19.281 11.414 1 94.38 184 ILE B CA 1
ATOM 4753 C C . ILE B 1 184 ? 5.145 -19.219 10.023 1 94.38 184 ILE B C 1
ATOM 4755 O O . ILE B 1 184 ? 6.336 -19.484 9.859 1 94.38 184 ILE B O 1
ATOM 4759 N N . THR B 1 185 ? 4.348 -18.969 9.047 1 93.5 185 THR B N 1
ATOM 4760 C CA . THR B 1 185 ? 4.867 -18.875 7.691 1 93.5 185 THR B CA 1
ATOM 4761 C C . THR B 1 185 ? 5.875 -17.734 7.57 1 93.5 185 THR B C 1
ATOM 4763 O O . THR B 1 185 ? 6.926 -17.891 6.945 1 93.5 185 THR B O 1
ATOM 4766 N N . ILE B 1 186 ? 5.531 -16.625 8.133 1 93.69 186 ILE B N 1
ATOM 4767 C CA . ILE B 1 186 ? 6.43 -15.477 8.102 1 93.69 186 ILE B CA 1
ATOM 4768 C C . ILE B 1 186 ? 7.742 -15.828 8.789 1 93.69 186 ILE B C 1
ATOM 4770 O O . ILE B 1 186 ? 8.82 -15.484 8.305 1 93.69 186 ILE B O 1
ATOM 4774 N N . ILE B 1 187 ? 7.648 -16.5 9.883 1 93.12 187 ILE B N 1
ATOM 4775 C CA . ILE B 1 187 ? 8.836 -16.891 10.641 1 93.12 187 ILE B CA 1
ATOM 4776 C C . ILE B 1 187 ? 9.695 -17.828 9.797 1 93.12 187 ILE B C 1
ATOM 4778 O O . ILE B 1 187 ? 10.914 -17.672 9.719 1 93.12 187 ILE B O 1
ATOM 4782 N N . LEU B 1 188 ? 9.078 -18.766 9.164 1 92.81 188 LEU B N 1
ATOM 4783 C CA . LEU B 1 188 ? 9.805 -19.719 8.336 1 92.81 188 LEU B CA 1
ATOM 4784 C C . LEU B 1 188 ? 10.461 -19.016 7.148 1 92.81 188 LEU B C 1
ATOM 4786 O O . LEU B 1 188 ? 11.594 -19.344 6.773 1 92.81 188 LEU B O 1
ATOM 4790 N N . MET B 1 189 ? 9.75 -18.156 6.594 1 90.69 189 MET B N 1
ATOM 4791 C CA . MET B 1 189 ? 10.305 -17.406 5.469 1 90.69 189 MET B CA 1
ATOM 4792 C C . MET B 1 189 ? 11.453 -16.516 5.914 1 90.69 189 MET B C 1
ATOM 4794 O O . MET B 1 189 ? 12.43 -16.344 5.188 1 90.69 189 MET B O 1
ATOM 4798 N N . SER B 1 190 ? 11.281 -15.906 7.051 1 89.62 190 SER B N 1
ATOM 4799 C CA . SER B 1 190 ? 12.344 -15.062 7.594 1 89.62 190 SER B CA 1
ATOM 4800 C C . SER B 1 190 ? 13.594 -15.875 7.887 1 89.62 190 SER B C 1
ATOM 4802 O O . SER B 1 190 ? 14.711 -15.344 7.852 1 89.62 190 SER B O 1
ATOM 4804 N N . ARG B 1 191 ? 13.414 -17.141 8.18 1 90.69 191 ARG B N 1
ATOM 4805 C CA . ARG B 1 191 ? 14.539 -18.031 8.406 1 90.69 191 ARG B CA 1
ATOM 4806 C C . ARG B 1 191 ? 15.125 -18.531 7.09 1 90.69 191 ARG B C 1
ATOM 4808 O O . ARG B 1 191 ? 16.062 -19.328 7.086 1 90.69 191 ARG B O 1
ATOM 4815 N N . LYS B 1 192 ? 14.578 -18.125 6.004 1 87.38 192 LYS B N 1
ATOM 4816 C CA . LYS B 1 192 ? 15.055 -18.422 4.656 1 87.38 192 LYS B CA 1
ATOM 4817 C C . LYS B 1 192 ? 14.961 -19.922 4.363 1 87.38 192 LYS B C 1
ATOM 4819 O O . LYS B 1 192 ? 15.891 -20.516 3.816 1 87.38 192 LYS B O 1
ATOM 4824 N N . ILE B 1 193 ? 13.938 -20.453 4.836 1 87.81 193 ILE B N 1
ATOM 4825 C CA . ILE B 1 193 ? 13.648 -21.828 4.477 1 87.81 193 ILE B CA 1
ATOM 4826 C C . ILE B 1 193 ? 12.992 -21.875 3.1 1 87.81 193 ILE B C 1
ATOM 4828 O O . ILE B 1 193 ? 12.039 -21.141 2.832 1 87.81 193 ILE B O 1
ATOM 4832 N N . ASP B 1 194 ? 13.469 -22.562 2.102 1 83.06 194 ASP B N 1
ATOM 4833 C CA . ASP B 1 194 ? 13.008 -22.578 0.718 1 83.06 194 ASP B CA 1
ATOM 4834 C C . ASP B 1 194 ? 11.531 -22.953 0.637 1 83.06 194 ASP B C 1
ATOM 4836 O O . ASP B 1 194 ? 10.766 -22.359 -0.122 1 83.06 194 ASP B O 1
ATOM 4840 N N . ALA B 1 195 ? 10.984 -23.938 1.308 1 87.25 195 ALA B N 1
ATOM 4841 C CA . ALA B 1 195 ? 9.586 -24.375 1.271 1 87.25 195 ALA B CA 1
ATOM 4842 C C . ALA B 1 195 ? 8.812 -23.828 2.467 1 87.25 195 ALA B C 1
ATOM 4844 O O . ALA B 1 195 ? 7.945 -24.516 3.016 1 87.25 195 ALA B O 1
ATOM 4845 N N . ALA B 1 196 ? 9.133 -22.562 2.691 1 90.31 196 ALA B N 1
ATOM 4846 C CA . ALA B 1 196 ? 8.555 -21.984 3.9 1 90.31 196 ALA B CA 1
ATOM 4847 C C . ALA B 1 196 ? 7.035 -21.891 3.799 1 90.31 196 ALA B C 1
ATOM 4849 O O . ALA B 1 196 ? 6.324 -22.234 4.742 1 90.31 196 ALA B O 1
ATOM 4850 N N . VAL B 1 197 ? 6.555 -21.438 2.666 1 86.69 197 VAL B N 1
ATOM 4851 C CA . VAL B 1 197 ? 5.117 -21.266 2.51 1 86.69 197 VAL B CA 1
ATOM 4852 C C . VAL B 1 197 ? 4.414 -22.609 2.547 1 86.69 197 VAL B C 1
ATOM 4854 O O . VAL B 1 197 ? 3.34 -22.75 3.139 1 86.69 197 VAL B O 1
ATOM 4857 N N . PHE B 1 198 ? 5.039 -23.562 1.949 1 84.12 198 PHE B N 1
ATOM 4858 C CA . PHE B 1 198 ? 4.473 -24.906 1.953 1 84.12 198 PHE B CA 1
ATOM 4859 C C . PHE B 1 198 ? 4.426 -25.469 3.369 1 84.12 198 PHE B C 1
ATOM 4861 O O . PHE B 1 198 ? 3.402 -26.016 3.793 1 84.12 198 PHE B O 1
ATOM 4868 N N . PHE B 1 199 ? 5.477 -25.391 4.023 1 88 199 PHE B N 1
ATOM 4869 C CA . PHE B 1 199 ? 5.523 -25.891 5.395 1 88 199 PHE B CA 1
ATOM 4870 C C . PHE B 1 199 ? 4.543 -25.125 6.281 1 88 199 PHE B C 1
ATOM 4872 O O . PHE B 1 199 ? 3.945 -25.703 7.191 1 88 199 PHE B O 1
ATOM 4879 N N . GLY B 1 200 ? 4.461 -23.844 6.039 1 89.31 200 GLY B N 1
ATOM 4880 C CA . GLY B 1 200 ? 3.475 -23.062 6.781 1 89.31 200 GLY B CA 1
ATOM 4881 C C . GLY B 1 200 ? 2.057 -23.578 6.59 1 89.31 200 GLY B C 1
ATOM 4882 O O . GLY B 1 200 ? 1.288 -23.656 7.551 1 89.31 200 GLY B O 1
ATOM 4883 N N . LEU B 1 201 ? 1.78 -23.875 5.352 1 85.38 201 LEU B N 1
ATOM 4884 C CA . LEU B 1 201 ? 0.466 -24.406 5.016 1 85.38 201 LEU B CA 1
ATOM 4885 C C . LEU B 1 201 ? 0.216 -25.719 5.738 1 85.38 201 LEU B C 1
ATOM 4887 O O . LEU B 1 201 ? -0.849 -25.922 6.328 1 85.38 201 LEU B O 1
ATOM 4891 N N . LEU B 1 202 ? 1.164 -26.594 5.766 1 84.19 202 LEU B N 1
ATOM 4892 C CA . LEU B 1 202 ? 1.035 -27.906 6.367 1 84.19 202 LEU B CA 1
ATOM 4893 C C . LEU B 1 202 ? 0.907 -27.812 7.883 1 84.19 202 LEU B C 1
ATOM 4895 O O . LEU B 1 202 ? 0.068 -28.484 8.484 1 84.19 202 LEU B O 1
ATOM 4899 N N . ILE B 1 203 ? 1.779 -27.078 8.469 1 89.19 203 ILE B N 1
ATOM 4900 C CA . ILE B 1 203 ? 1.767 -26.938 9.922 1 89.19 203 ILE B CA 1
ATOM 4901 C C . ILE B 1 203 ? 0.428 -26.359 10.367 1 89.19 203 ILE B C 1
ATOM 4903 O O . ILE B 1 203 ? -0.148 -26.812 11.359 1 89.19 203 ILE B O 1
ATOM 4907 N N . THR B 1 204 ? -0.025 -25.375 9.656 1 88.31 204 THR B N 1
ATOM 4908 C CA . THR B 1 204 ? -1.303 -24.75 10 1 88.31 204 THR B CA 1
ATOM 4909 C C . THR B 1 204 ? -2.439 -25.766 9.875 1 88.31 204 THR B C 1
ATOM 4911 O O . THR B 1 204 ? -3.332 -25.812 10.727 1 88.31 204 THR B O 1
ATOM 4914 N N . ALA B 1 205 ? -2.416 -26.531 8.82 1 83.75 205 ALA B N 1
ATOM 4915 C CA . ALA B 1 205 ? -3.439 -27.547 8.609 1 83.75 205 ALA B CA 1
ATOM 4916 C C . ALA B 1 205 ? -3.414 -28.578 9.734 1 83.75 205 ALA B C 1
ATOM 4918 O O . ALA B 1 205 ? -4.465 -28.969 10.25 1 83.75 205 ALA B O 1
ATOM 4919 N N . ILE B 1 206 ? -2.217 -29.016 10.078 1 85.19 206 ILE B N 1
ATOM 4920 C CA . ILE B 1 206 ? -2.062 -30.031 11.117 1 85.19 206 ILE B CA 1
ATOM 4921 C C . ILE B 1 206 ? -2.561 -29.484 12.453 1 85.19 206 ILE B C 1
ATOM 4923 O O . ILE B 1 206 ? -3.291 -30.156 13.18 1 85.19 206 ILE B O 1
ATOM 4927 N N . VAL B 1 207 ? -2.172 -28.312 12.789 1 89 207 VAL B N 1
ATOM 4928 C CA . VAL B 1 207 ? -2.592 -27.688 14.039 1 89 207 VAL B CA 1
ATOM 4929 C C . VAL B 1 207 ? -4.109 -27.531 14.055 1 89 207 VAL B C 1
ATOM 4931 O O . VAL B 1 207 ? -4.758 -27.75 15.078 1 89 207 VAL B O 1
ATOM 4934 N N . GLY B 1 208 ? -4.672 -27.078 13.008 1 86.38 208 GLY B N 1
ATOM 4935 C CA . GLY B 1 208 ? -6.117 -26.953 12.906 1 86.38 208 GLY B CA 1
ATOM 4936 C C . GLY B 1 208 ? -6.848 -28.266 13.125 1 86.38 208 GLY B C 1
ATOM 4937 O O . GLY B 1 208 ? -7.855 -28.312 13.836 1 86.38 208 GLY B O 1
ATOM 4938 N N . ILE B 1 209 ? -6.352 -29.297 12.578 1 82.62 209 ILE B N 1
ATOM 4939 C CA . ILE B 1 209 ? -6.957 -30.609 12.719 1 82.62 209 ILE B CA 1
ATOM 4940 C C . ILE B 1 209 ? -6.863 -31.078 14.164 1 82.62 209 ILE B C 1
ATOM 4942 O O . ILE B 1 209 ? -7.824 -31.625 14.711 1 82.62 209 ILE B O 1
ATOM 4946 N N . VAL B 1 210 ? -5.676 -30.875 14.695 1 86.12 210 VAL B N 1
ATOM 4947 C CA . VAL B 1 210 ? -5.465 -31.281 16.078 1 86.12 210 VAL B CA 1
ATOM 4948 C C . VAL B 1 210 ? -6.406 -30.516 17 1 86.12 210 VAL B C 1
ATOM 4950 O O . VAL B 1 210 ? -7.016 -31.094 17.906 1 86.12 210 VAL B O 1
ATOM 4953 N N . LEU B 1 211 ? -6.547 -29.266 16.75 1 86.38 211 LEU B N 1
ATOM 4954 C CA . LEU B 1 211 ? -7.445 -28.469 17.562 1 86.38 211 LEU B CA 1
ATOM 4955 C C . LEU B 1 211 ? -8.898 -28.875 17.344 1 86.38 211 LEU B C 1
ATOM 4957 O O . LEU B 1 211 ? -9.703 -28.844 18.281 1 86.38 211 LEU B O 1
ATOM 4961 N N . GLY B 1 212 ? -9.211 -29.125 16.156 1 82.06 212 GLY B N 1
ATOM 4962 C CA . GLY B 1 212 ? -10.547 -29.625 15.875 1 82.06 212 GLY B CA 1
ATOM 4963 C C . GLY B 1 212 ? -10.859 -30.922 16.594 1 82.06 212 GLY B C 1
ATOM 4964 O O . GLY B 1 212 ? -11.984 -31.109 17.078 1 82.06 212 GLY B O 1
ATOM 4965 N N . LYS B 1 213 ? -9.945 -31.734 16.719 1 79.81 213 LYS B N 1
ATOM 4966 C CA . LYS B 1 213 ? -10.109 -33 17.422 1 79.81 213 LYS B CA 1
ATOM 4967 C C . LYS B 1 213 ? -10.297 -32.781 18.922 1 79.81 213 LYS B C 1
ATOM 4969 O O . LYS B 1 213 ? -10.953 -33.562 19.594 1 79.81 213 LYS B O 1
ATOM 4974 N N . PHE B 1 214 ? -9.734 -31.703 19.297 1 86.38 214 PHE B N 1
ATOM 4975 C CA . PHE B 1 214 ? -9.883 -31.375 20.703 1 86.38 214 PHE B CA 1
ATOM 4976 C C . PHE B 1 214 ? -11.188 -30.641 20.953 1 86.38 214 PHE B C 1
ATOM 4978 O O . PHE B 1 214 ? -11.422 -30.141 22.062 1 86.38 214 PHE B O 1
ATOM 4985 N N . GLY B 1 215 ? -11.992 -30.422 19.953 1 77 215 GLY B N 1
ATOM 4986 C CA . GLY B 1 215 ? -13.352 -29.938 20.141 1 77 215 GLY B CA 1
ATOM 4987 C C . GLY B 1 215 ? -13.508 -28.469 19.797 1 77 215 GLY B C 1
ATOM 4988 O O . GLY B 1 215 ? -14.586 -27.906 19.969 1 77 215 GLY B O 1
ATOM 4989 N N . ILE B 1 216 ? -12.523 -27.953 19.359 1 79.88 216 ILE B N 1
ATOM 4990 C CA . ILE B 1 216 ? -12.672 -26.547 19 1 79.88 216 ILE B CA 1
ATOM 4991 C C . ILE B 1 216 ? -13.414 -26.438 17.656 1 79.88 216 ILE B C 1
ATOM 4993 O O . ILE B 1 216 ? -13.055 -27.094 16.688 1 79.88 216 ILE B O 1
ATOM 4997 N N . GLU B 1 217 ? -14.453 -25.719 17.609 1 75.12 217 GLU B N 1
ATOM 4998 C CA . GLU B 1 217 ? -15.281 -25.578 16.422 1 75.12 217 GLU B CA 1
ATOM 4999 C C . GLU B 1 217 ? -14.617 -24.656 15.391 1 75.12 217 GLU B C 1
ATOM 5001 O O . GLU B 1 217 ? -13.797 -23.812 15.742 1 75.12 217 GLU B O 1
ATOM 5006 N N . GLY B 1 218 ? -14.914 -24.906 14.125 1 70.12 218 GLY B N 1
ATOM 5007 C CA . GLY B 1 218 ? -14.414 -24.047 13.055 1 70.12 218 GLY B CA 1
ATOM 5008 C C . GLY B 1 218 ? -13.016 -24.422 12.602 1 70.12 218 GLY B C 1
ATOM 5009 O O . GLY B 1 218 ? -12.219 -23.547 12.266 1 70.12 218 GLY B O 1
ATOM 5010 N N . MET B 1 219 ? -12.734 -25.688 12.828 1 76.06 219 MET B N 1
ATOM 5011 C CA . MET B 1 219 ? -11.414 -26.156 12.438 1 76.06 219 MET B CA 1
ATOM 5012 C C . MET B 1 219 ? -11.508 -27.094 11.234 1 76.06 219 MET B C 1
ATOM 5014 O O . MET B 1 219 ? -12.578 -27.656 10.953 1 76.06 219 MET B O 1
ATOM 5018 N N . PRO B 1 220 ? -10.398 -27.125 10.438 1 71.25 220 PRO B N 1
ATOM 5019 C CA . PRO B 1 220 ? -10.406 -28.031 9.281 1 71.25 220 PRO B CA 1
ATOM 5020 C C . PRO B 1 220 ? -10.594 -29.484 9.664 1 71.25 220 PRO B C 1
ATOM 5022 O O . PRO B 1 220 ? -10.172 -29.906 10.742 1 71.25 220 PRO B O 1
ATOM 5025 N N . LYS B 1 221 ? -11.57 -30.188 8.922 1 64.06 221 LYS B N 1
ATOM 5026 C CA . LYS B 1 221 ? -11.828 -31.609 9.172 1 64.06 221 LYS B CA 1
ATOM 5027 C C . LYS B 1 221 ? -11.016 -32.469 8.227 1 64.06 221 LYS B C 1
ATOM 5029 O O . LYS B 1 221 ? -10.797 -32.125 7.07 1 64.06 221 LYS B O 1
ATOM 5034 N N . PHE B 1 222 ? -10.211 -33.281 8.836 1 57.72 222 PHE B N 1
ATOM 5035 C CA . PHE B 1 222 ? -9.539 -34.281 8 1 57.72 222 PHE B CA 1
ATOM 5036 C C . PHE B 1 222 ? -10.547 -35.125 7.223 1 57.72 222 PHE B C 1
ATOM 5038 O O . PHE B 1 222 ? -11.46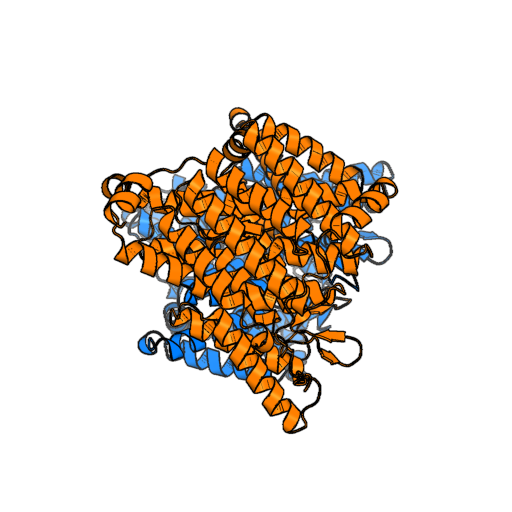9 -35.688 7.809 1 57.72 222 PHE B O 1
ATOM 5045 N N . SER B 1 223 ? -10.984 -34.656 6.172 1 51.88 223 SER B N 1
ATOM 5046 C CA . SER B 1 223 ? -11.891 -35.562 5.473 1 51.88 223 SER B CA 1
ATOM 5047 C C . SER B 1 223 ? -11.289 -36.969 5.355 1 51.88 223 SER B C 1
ATOM 5049 O O . SER B 1 223 ? -10.133 -37.125 4.957 1 51.88 223 SER B O 1
ATOM 5051 N N . ASN B 1 224 ? -11.586 -37.812 6.332 1 45.88 224 ASN B N 1
ATOM 5052 C CA . ASN B 1 224 ? -11.227 -39.219 6.25 1 45.88 224 ASN B CA 1
ATOM 5053 C C . ASN B 1 224 ? -11.094 -39.688 4.805 1 45.88 224 ASN B C 1
ATOM 5055 O O . ASN B 1 224 ? -10.812 -40.875 4.547 1 45.88 224 ASN B O 1
ATOM 5059 N N . GLU B 1 225 ? -11.648 -39.094 3.936 1 45.72 225 GLU B N 1
ATOM 5060 C CA . GLU B 1 225 ? -11.578 -39.688 2.615 1 45.72 225 GLU B CA 1
ATOM 5061 C C . GLU B 1 225 ? -10.148 -39.719 2.094 1 45.72 225 GLU B C 1
ATOM 5063 O O . GLU B 1 225 ? -9.508 -38.688 1.976 1 45.72 225 GLU B O 1
ATOM 5068 N N . ILE B 1 226 ? -9.469 -40.688 2.596 1 44.94 226 ILE B N 1
ATOM 5069 C CA . ILE B 1 226 ? -8.203 -41.094 2.008 1 44.94 226 ILE B CA 1
ATOM 5070 C C . ILE B 1 226 ? -8.164 -40.719 0.53 1 44.94 226 ILE B C 1
ATOM 5072 O O . ILE B 1 226 ? -8.945 -41.219 -0.271 1 44.94 226 ILE B O 1
ATOM 5076 N N . ILE B 1 227 ? -8 -39.469 0.23 1 50.91 227 ILE B N 1
ATOM 5077 C CA . ILE B 1 227 ? -7.914 -38.938 -1.123 1 50.91 227 ILE B CA 1
ATOM 5078 C C . ILE B 1 227 ? -7.055 -39.844 -1.99 1 50.91 227 ILE B C 1
ATOM 5080 O O . ILE B 1 227 ? -5.855 -40 -1.743 1 50.91 227 ILE B O 1
ATOM 5084 N N . LYS B 1 228 ? -7.59 -41 -2.504 1 48.31 228 LYS B N 1
ATOM 5085 C CA . LYS B 1 228 ? -7.07 -41.906 -3.523 1 48.31 228 LYS B CA 1
ATOM 5086 C C . LYS B 1 228 ? -6.379 -41.156 -4.645 1 48.31 228 LYS B C 1
ATOM 5088 O O . LYS B 1 228 ? -6.82 -40.062 -5.027 1 48.31 228 LYS B O 1
ATOM 5093 N N . ALA B 1 229 ? -5.047 -41.344 -4.809 1 51.59 229 ALA B N 1
ATOM 5094 C CA . ALA B 1 229 ? -4.254 -40.906 -5.961 1 51.59 229 ALA B CA 1
ATOM 5095 C C . ALA B 1 229 ? -5.086 -40.938 -7.242 1 51.59 229 ALA B C 1
ATOM 5097 O O . ALA B 1 229 ? -5.25 -42 -7.848 1 51.59 229 ALA B O 1
ATOM 5098 N N . ASN B 1 230 ? -6.242 -40.25 -7.301 1 54.97 230 ASN B N 1
ATOM 5099 C CA . ASN B 1 230 ? -7.004 -40.375 -8.539 1 54.97 230 ASN B CA 1
ATOM 5100 C C . ASN B 1 230 ? -6.371 -39.562 -9.664 1 54.97 230 ASN B C 1
ATOM 5102 O O . ASN B 1 230 ? -6.059 -38.375 -9.484 1 54.97 230 ASN B O 1
ATOM 5106 N N . THR B 1 231 ? -5.828 -40.219 -10.586 1 63.41 231 THR B N 1
ATOM 5107 C CA . THR B 1 231 ? -5.188 -39.75 -11.812 1 63.41 231 THR B CA 1
ATOM 5108 C C . THR B 1 231 ? -6.223 -39.219 -12.789 1 63.41 231 THR B C 1
ATOM 5110 O O . THR B 1 231 ? -5.957 -39.125 -13.992 1 63.41 231 THR B O 1
ATOM 5113 N N . SER B 1 232 ? -7.344 -38.781 -12.211 1 68.88 232 SER B N 1
ATOM 5114 C CA . SER B 1 232 ? -8.328 -38.406 -13.219 1 68.88 232 SER B CA 1
ATOM 5115 C C . SER B 1 232 ? -8.289 -36.906 -13.5 1 68.88 232 SER B C 1
ATOM 5117 O O . SER B 1 232 ? -8.266 -36.094 -12.562 1 68.88 232 SER B O 1
ATOM 5119 N N . LEU B 1 233 ? -7.969 -36.531 -14.68 1 78.62 233 LEU B N 1
ATOM 5120 C CA . LEU B 1 233 ? -8.086 -35.188 -15.219 1 78.62 233 LEU B CA 1
ATOM 5121 C C . LEU B 1 233 ? -9.516 -34.906 -15.688 1 78.62 233 LEU B C 1
ATOM 5123 O O . LEU B 1 233 ? -9.758 -34.719 -16.875 1 78.62 233 LEU B O 1
ATOM 5127 N N . ASN B 1 234 ? -10.43 -34.844 -14.711 1 79.88 234 ASN B N 1
ATOM 5128 C CA . ASN B 1 234 ? -11.859 -34.75 -14.984 1 79.88 234 ASN B CA 1
ATOM 5129 C C . ASN B 1 234 ? -12.203 -33.438 -15.703 1 79.88 234 ASN B C 1
ATOM 5131 O O . ASN B 1 234 ? -13.234 -33.344 -16.375 1 79.88 234 ASN B O 1
ATOM 5135 N N . HIS B 1 235 ? -11.32 -32.531 -15.617 1 81.62 235 HIS B N 1
ATOM 5136 C CA . HIS B 1 235 ? -11.672 -31.25 -16.172 1 81.62 235 HIS B CA 1
ATOM 5137 C C . HIS B 1 235 ? -10.969 -31 -17.5 1 81.62 235 HIS B C 1
ATOM 5139 O O . HIS B 1 235 ? -11 -29.891 -18.047 1 81.62 235 HIS B O 1
ATOM 5145 N N . PHE B 1 236 ? -10.359 -32.125 -18 1 83.75 236 PHE B N 1
ATOM 5146 C CA . PHE B 1 236 ? -9.719 -32.031 -19.297 1 83.75 236 PHE B CA 1
ATOM 5147 C C . PHE B 1 236 ? -10.734 -31.625 -20.375 1 83.75 236 PHE B C 1
ATOM 5149 O O . PHE B 1 236 ? -11.75 -32.312 -20.547 1 83.75 236 PHE B O 1
ATOM 5156 N N . GLY B 1 237 ? -10.531 -30.531 -21.031 1 83.56 237 GLY B N 1
ATOM 5157 C CA . GLY B 1 237 ? -11.352 -30.125 -22.156 1 83.56 237 GLY B CA 1
ATOM 5158 C C . GLY B 1 237 ? -12.578 -29.328 -21.734 1 83.56 237 GLY B C 1
ATOM 5159 O O . GLY B 1 237 ? -13.391 -28.938 -22.578 1 83.56 237 GLY B O 1
ATOM 5160 N N . ASP B 1 238 ? -12.766 -29.078 -20.453 1 83.69 238 ASP B N 1
ATOM 5161 C CA . ASP B 1 238 ? -13.945 -28.391 -19.953 1 83.69 238 ASP B CA 1
ATOM 5162 C C . ASP B 1 238 ? -14.031 -26.984 -20.531 1 83.69 238 ASP B C 1
ATOM 5164 O O . ASP B 1 238 ? -15.117 -26.391 -20.578 1 83.69 238 ASP B O 1
ATOM 5168 N N . PHE B 1 239 ? -12.914 -26.453 -20.938 1 85 239 PHE B N 1
ATOM 5169 C CA . PHE B 1 239 ? -12.914 -25.125 -21.516 1 85 239 PHE B CA 1
ATOM 5170 C C . PHE B 1 239 ? -13.781 -25.062 -22.766 1 85 239 PHE B C 1
ATOM 5172 O O . PHE B 1 239 ? -14.352 -24.016 -23.094 1 85 239 PHE B O 1
ATOM 5179 N N . PHE B 1 240 ? -13.922 -26.156 -23.531 1 83.81 240 PHE B N 1
ATOM 5180 C CA . PHE B 1 240 ? -14.695 -26.203 -24.766 1 83.81 240 PHE B CA 1
ATOM 5181 C C . PHE B 1 240 ? -16.172 -25.953 -24.484 1 83.81 240 PHE B C 1
ATOM 5183 O O . PHE B 1 240 ? -16.859 -25.297 -25.266 1 83.81 240 PHE B O 1
ATOM 5190 N N . TYR B 1 241 ? -16.625 -26.484 -23.344 1 83.25 241 TYR B N 1
ATOM 5191 C CA . TYR B 1 241 ? -18.016 -26.266 -22.953 1 83.25 241 TYR B CA 1
ATOM 5192 C C . TYR B 1 241 ? -18.25 -24.812 -22.562 1 83.25 241 TYR B C 1
ATOM 5194 O O . TYR B 1 241 ? -19.328 -24.266 -22.812 1 83.25 241 TYR B O 1
ATOM 5202 N N . GLY B 1 242 ? -17.266 -24.281 -22.047 1 87.12 242 GLY B N 1
ATOM 5203 C CA . GLY B 1 242 ? -17.359 -22.875 -21.656 1 87.12 242 GLY B CA 1
ATOM 5204 C C . GLY B 1 242 ? -17.328 -21.922 -22.828 1 87.12 242 GLY B C 1
ATOM 5205 O O . GLY B 1 242 ? -17.969 -20.875 -22.812 1 87.12 242 GLY B O 1
ATOM 5206 N N . LEU B 1 243 ? -16.625 -22.281 -23.844 1 87.94 243 LEU B N 1
ATOM 5207 C CA . LEU B 1 243 ? -16.484 -21.438 -25.016 1 87.94 243 LEU B CA 1
ATOM 5208 C C . LEU B 1 243 ? -17.828 -21.219 -25.688 1 87.94 243 LEU B C 1
ATOM 5210 O O . LEU B 1 243 ? -18.125 -20.109 -26.156 1 87.94 243 LEU B O 1
ATOM 5214 N N . LYS B 1 244 ? -18.625 -22.188 -25.734 1 84.38 244 LYS B N 1
ATOM 5215 C CA .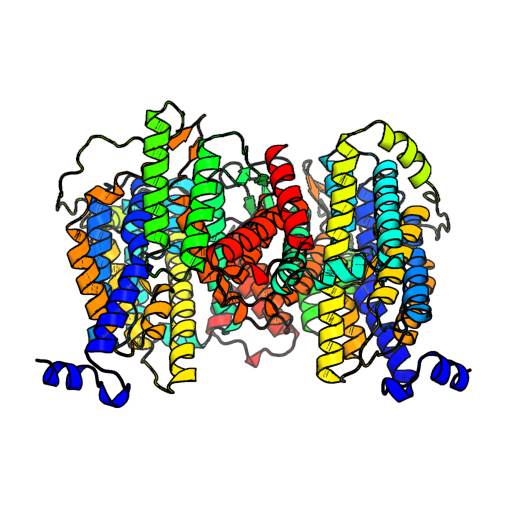 LYS B 1 244 ? -19.938 -22.094 -26.359 1 84.38 244 LYS B CA 1
ATOM 5216 C C . LYS B 1 244 ? -20.844 -21.141 -25.578 1 84.38 244 LYS B C 1
ATOM 5218 O O . LYS B 1 244 ? -21.594 -20.359 -26.188 1 84.38 244 LYS B O 1
ATOM 5223 N N . SER B 1 245 ? -20.656 -21.266 -24.359 1 85.06 245 SER B N 1
ATOM 5224 C CA . SER B 1 245 ? -21.5 -20.438 -23.5 1 85.06 245 SER B CA 1
ATOM 5225 C C . SER B 1 245 ? -21.031 -18.984 -23.5 1 85.06 245 SER B C 1
ATOM 5227 O O . SER B 1 245 ? -21.844 -18.062 -23.375 1 85.06 245 SER B O 1
ATOM 5229 N N . LEU B 1 246 ? -19.781 -18.781 -23.594 1 86.06 246 LEU B N 1
ATOM 5230 C CA . LEU B 1 246 ? -19.203 -17.453 -23.516 1 86.06 246 LEU B CA 1
ATOM 5231 C C . LEU B 1 246 ? -19.641 -16.594 -24.688 1 86.06 246 LEU B C 1
ATOM 5233 O O . LEU B 1 246 ? -19.75 -15.367 -24.562 1 86.06 246 LEU B O 1
ATOM 5237 N N . ILE B 1 247 ? -19.938 -17.141 -25.797 1 80.31 247 ILE B N 1
ATOM 5238 C CA . ILE B 1 247 ? -20.328 -16.422 -27.016 1 80.31 247 ILE B CA 1
ATOM 5239 C C . ILE B 1 247 ? -21.688 -15.758 -26.797 1 80.31 247 ILE B C 1
ATOM 5241 O O . ILE B 1 247 ? -21.953 -14.688 -27.359 1 80.31 247 ILE B O 1
ATOM 5245 N N . THR B 1 248 ? -22.469 -16.219 -25.859 1 79.44 248 THR B N 1
ATOM 5246 C CA . THR B 1 248 ? -23.812 -15.711 -25.641 1 79.44 248 THR B CA 1
ATOM 5247 C C . THR B 1 248 ? -23.812 -14.641 -24.547 1 79.44 248 THR B C 1
ATOM 5249 O O . THR B 1 248 ? -24.828 -13.992 -24.312 1 79.44 248 THR B O 1
ATOM 5252 N N . LYS B 1 249 ? -22.688 -14.516 -23.906 1 82.5 249 LYS B N 1
ATOM 5253 C CA . LYS B 1 249 ? -22.641 -13.555 -22.812 1 82.5 249 LYS B CA 1
ATOM 5254 C C . LYS B 1 249 ? -21.688 -12.406 -23.125 1 82.5 249 LYS B C 1
ATOM 5256 O O . LYS B 1 249 ? -20.484 -12.508 -22.875 1 82.5 249 LYS B O 1
ATOM 5261 N N . PRO B 1 250 ? -22.219 -11.258 -23.578 1 75.19 250 PRO B N 1
ATOM 5262 C CA . PRO B 1 250 ? -21.359 -10.141 -24 1 75.19 250 PRO B CA 1
ATOM 5263 C C . PRO B 1 250 ? -20.5 -9.602 -22.875 1 75.19 250 PRO B C 1
ATOM 5265 O O . PRO B 1 250 ? -19.406 -9.07 -23.125 1 75.19 250 PRO B O 1
ATOM 5268 N N . LYS B 1 251 ? -20.906 -9.75 -21.656 1 75.31 251 LYS B N 1
ATOM 5269 C CA . LYS B 1 251 ? -20.156 -9.219 -20.531 1 75.31 251 LYS B CA 1
ATOM 5270 C C . LYS B 1 251 ? -18.875 -10.031 -20.297 1 75.31 251 LYS B C 1
ATOM 5272 O O . LYS B 1 251 ? -17.969 -9.578 -19.609 1 75.31 251 LYS B O 1
ATOM 5277 N N . SER B 1 252 ? -18.844 -11.172 -21.031 1 85.94 252 SER B N 1
ATOM 5278 C CA . SER B 1 252 ? -17.688 -12.055 -20.875 1 85.94 252 SER B CA 1
ATOM 5279 C C . SER B 1 252 ? -16.453 -11.469 -21.531 1 85.94 252 SER B C 1
ATOM 5281 O O . SER B 1 252 ? -15.32 -11.789 -21.141 1 85.94 252 SER B O 1
ATOM 5283 N N . ILE B 1 253 ? -16.594 -10.609 -22.484 1 82.31 253 ILE B N 1
ATOM 5284 C CA . ILE B 1 253 ? -15.477 -10.016 -23.203 1 82.31 253 ILE B CA 1
ATOM 5285 C C . ILE B 1 253 ? -14.633 -9.172 -22.25 1 82.31 253 ILE B C 1
ATOM 5287 O O . ILE B 1 253 ? -13.406 -9.164 -22.344 1 82.31 253 ILE B O 1
ATOM 5291 N N . PHE B 1 254 ? -15.352 -8.523 -21.438 1 74.5 254 PHE B N 1
ATOM 5292 C CA . PHE B 1 254 ? -14.648 -7.691 -20.469 1 74.5 254 PHE B CA 1
ATOM 5293 C C . PHE B 1 254 ? -13.812 -8.547 -19.516 1 74.5 254 PHE B C 1
ATOM 5295 O O . PHE B 1 254 ? -12.695 -8.172 -19.172 1 74.5 254 PHE B O 1
ATOM 5302 N N . LEU B 1 255 ? -14.336 -9.641 -19.125 1 82.69 255 LEU B N 1
ATOM 5303 C CA . LEU B 1 255 ? -13.625 -10.516 -18.188 1 82.69 255 LEU B CA 1
ATOM 5304 C C . LEU B 1 255 ? -12.438 -11.18 -18.875 1 82.69 255 LEU B C 1
ATOM 5306 O O . LEU B 1 255 ? -11.391 -11.367 -18.25 1 82.69 255 LEU B O 1
ATOM 5310 N N . ILE B 1 256 ? -12.602 -11.492 -20.156 1 87.5 256 ILE B N 1
ATOM 5311 C CA . ILE B 1 256 ? -11.5 -12.062 -20.938 1 87.5 256 ILE B CA 1
ATOM 5312 C C . ILE B 1 256 ? -10.359 -11.055 -21.031 1 87.5 256 ILE B C 1
ATOM 5314 O O . ILE B 1 256 ? -9.195 -11.414 -20.844 1 87.5 256 ILE B O 1
ATOM 5318 N N . PHE B 1 257 ? -10.703 -9.891 -21.219 1 78.56 257 PHE B N 1
ATOM 5319 C CA . PHE B 1 257 ? -9.703 -8.828 -21.312 1 78.56 257 PHE B CA 1
ATOM 5320 C C . PHE B 1 257 ? -9.023 -8.602 -19.969 1 78.56 257 PHE B C 1
ATOM 5322 O O . PHE B 1 257 ? -7.832 -8.273 -19.922 1 78.56 257 PHE B O 1
ATOM 5329 N N . THR B 1 258 ? -9.766 -8.734 -19.016 1 76.44 258 THR B N 1
ATOM 5330 C CA . THR B 1 258 ? -9.18 -8.578 -17.688 1 76.44 258 THR B CA 1
ATOM 5331 C C . THR B 1 258 ? -8.172 -9.688 -17.406 1 76.44 258 THR B C 1
ATOM 5333 O O . THR B 1 258 ? -7.086 -9.422 -16.891 1 76.44 258 THR B O 1
ATOM 5336 N N . PHE B 1 259 ? -8.602 -10.898 -17.734 1 85.31 259 PHE B N 1
ATOM 5337 C CA . PHE B 1 259 ? -7.652 -11.992 -17.609 1 85.31 259 PHE B CA 1
ATOM 5338 C C . PHE B 1 259 ? -6.383 -11.711 -18.391 1 85.31 259 PHE B C 1
ATOM 5340 O O . PHE B 1 259 ? -5.273 -11.969 -17.906 1 85.31 259 PHE B O 1
ATOM 5347 N N . PHE B 1 260 ? -6.582 -11.219 -19.547 1 84.56 260 PHE B N 1
ATOM 5348 C CA . PHE B 1 260 ? -5.48 -10.914 -20.453 1 84.56 260 PHE B CA 1
ATOM 5349 C C . PHE B 1 260 ? -4.555 -9.867 -19.844 1 84.56 260 PHE B C 1
ATOM 5351 O O . PHE B 1 260 ? -3.336 -10.055 -19.797 1 84.56 260 PHE B O 1
ATOM 5358 N N . PHE B 1 261 ? -5.098 -8.875 -19.344 1 73.19 261 PHE B N 1
ATOM 5359 C CA . PHE B 1 261 ? -4.301 -7.762 -18.828 1 73.19 261 PHE B CA 1
ATOM 5360 C C . PHE B 1 261 ? -3.604 -8.148 -17.531 1 73.19 261 PHE B C 1
ATOM 5362 O O . PHE B 1 261 ? -2.455 -7.766 -17.297 1 73.19 261 PHE B O 1
ATOM 5369 N N . VAL B 1 262 ? -4.328 -8.797 -16.688 1 74.31 262 VAL B N 1
ATOM 5370 C CA . VAL B 1 262 ? -3.74 -9.242 -15.43 1 74.31 262 VAL B CA 1
ATOM 5371 C C . VAL B 1 262 ? -2.523 -10.125 -15.711 1 74.31 262 VAL B C 1
ATOM 5373 O O . VAL B 1 262 ? -1.462 -9.93 -15.109 1 74.31 262 VAL B O 1
ATOM 5376 N N . ASP B 1 263 ? -2.732 -11.008 -16.578 1 83.19 263 ASP B N 1
ATOM 5377 C CA . ASP B 1 263 ? -1.648 -11.93 -16.906 1 83.19 263 ASP B CA 1
ATOM 5378 C C . ASP B 1 263 ? -0.512 -11.211 -17.625 1 83.19 263 ASP B C 1
ATOM 5380 O O . ASP B 1 263 ? 0.661 -11.531 -17.422 1 83.19 263 ASP B O 1
ATOM 5384 N N . PHE B 1 264 ? -0.854 -10.336 -18.453 1 80.88 264 PHE B N 1
ATOM 5385 C CA . PHE B 1 264 ? 0.127 -9.594 -19.234 1 80.88 264 PHE B CA 1
ATOM 5386 C C . PHE B 1 264 ? 1.077 -8.828 -18.312 1 80.88 264 PHE B C 1
ATOM 5388 O O . PHE B 1 264 ? 2.297 -8.93 -18.453 1 80.88 264 PHE B O 1
ATOM 5395 N N . PHE B 1 265 ? 0.517 -8.195 -17.438 1 73.56 265 PHE B N 1
ATOM 5396 C CA . PHE B 1 265 ? 1.331 -7.32 -16.594 1 73.56 265 PHE B CA 1
ATOM 5397 C C . PHE B 1 265 ? 2.012 -8.117 -15.492 1 73.56 265 PHE B C 1
ATOM 5399 O O . PHE B 1 265 ? 3.127 -7.789 -15.078 1 73.56 265 PHE B O 1
ATOM 5406 N N . ASP B 1 266 ? 1.346 -9.133 -15.023 1 78.88 266 ASP B N 1
ATOM 5407 C CA . ASP B 1 266 ? 1.973 -10.039 -14.07 1 78.88 266 ASP B CA 1
ATOM 5408 C C . ASP B 1 266 ? 3.232 -10.672 -14.664 1 78.88 266 ASP B C 1
ATOM 5410 O O . ASP B 1 266 ? 4.281 -10.695 -14.016 1 78.88 266 ASP B O 1
ATOM 5414 N N . THR B 1 267 ? 3.082 -11.109 -15.852 1 85.81 267 THR B N 1
ATOM 5415 C CA . THR B 1 267 ? 4.211 -11.719 -16.531 1 85.81 267 THR B CA 1
ATOM 5416 C C . THR B 1 267 ? 5.297 -10.688 -16.828 1 85.81 267 THR B C 1
ATOM 5418 O O . THR B 1 267 ? 6.48 -10.938 -16.578 1 85.81 267 THR B O 1
ATOM 5421 N N . ALA B 1 268 ? 4.918 -9.586 -17.359 1 82.12 268 ALA B N 1
ATOM 5422 C CA . ALA B 1 268 ? 5.879 -8.539 -17.703 1 82.12 268 ALA B CA 1
ATOM 5423 C C . ALA B 1 268 ? 6.652 -8.078 -16.469 1 82.12 268 ALA B C 1
ATOM 5425 O O . ALA B 1 268 ? 7.879 -7.957 -16.516 1 82.12 268 ALA B O 1
ATOM 5426 N N . GLY B 1 269 ? 5.895 -7.805 -15.477 1 77.31 269 GLY B N 1
ATOM 5427 C CA . GLY B 1 269 ? 6.539 -7.352 -14.258 1 77.31 269 GLY B CA 1
ATOM 5428 C C . GLY B 1 269 ? 7.52 -8.359 -13.695 1 77.31 269 GLY B C 1
ATOM 5429 O O . GLY B 1 269 ? 8.625 -8 -13.281 1 77.31 269 GLY B O 1
ATOM 5430 N N . THR B 1 270 ? 7.219 -9.586 -13.664 1 83.81 270 THR B N 1
ATOM 5431 C CA . THR B 1 270 ? 8.047 -10.648 -13.102 1 83.81 270 THR B CA 1
ATOM 5432 C C . THR B 1 270 ? 9.266 -10.906 -13.977 1 83.81 270 THR B C 1
ATOM 5434 O O . THR B 1 270 ? 10.391 -11.008 -13.477 1 83.81 270 THR B O 1
ATOM 5437 N N . LEU B 1 271 ? 9.031 -10.953 -15.266 1 88.25 271 LEU B N 1
ATOM 5438 C CA . LEU B 1 271 ? 10.133 -11.219 -16.188 1 88.25 271 LEU B CA 1
ATOM 5439 C C . LEU B 1 271 ? 11.164 -10.094 -16.141 1 88.25 271 LEU B C 1
ATOM 5441 O O . LEU B 1 271 ? 12.367 -10.344 -16.078 1 88.25 271 LEU B O 1
ATOM 5445 N N . VAL B 1 272 ? 10.656 -8.914 -16.172 1 82.06 272 VAL B N 1
ATOM 5446 C CA . VAL B 1 272 ? 11.562 -7.77 -16.172 1 82.06 272 VAL B CA 1
ATOM 5447 C C . VAL B 1 272 ? 12.32 -7.711 -14.852 1 82.06 272 VAL B C 1
ATOM 5449 O O . VAL B 1 272 ? 13.523 -7.461 -14.828 1 82.06 272 VAL B O 1
ATOM 5452 N N . ALA B 1 273 ? 11.617 -7.926 -13.82 1 78.25 273 ALA B N 1
ATOM 5453 C CA . ALA B 1 273 ? 12.242 -7.867 -12.508 1 78.25 273 ALA B CA 1
ATOM 5454 C C . ALA B 1 273 ? 13.344 -8.914 -12.375 1 78.25 273 ALA B C 1
ATOM 5456 O O . ALA B 1 273 ? 14.445 -8.609 -11.898 1 78.25 273 ALA B O 1
ATOM 5457 N N . ILE B 1 274 ? 13.172 -10.125 -12.812 1 86.62 274 ILE B N 1
ATOM 5458 C CA . ILE B 1 274 ? 14.117 -11.219 -12.625 1 86.62 274 ILE B CA 1
ATOM 5459 C C . ILE B 1 274 ? 15.25 -11.102 -13.641 1 86.62 274 ILE B C 1
ATOM 5461 O O . ILE B 1 274 ? 16.422 -11.297 -13.297 1 86.62 274 ILE B O 1
ATOM 5465 N N . THR B 1 275 ? 14.922 -10.742 -14.844 1 88.31 275 THR B N 1
ATOM 5466 C CA . THR B 1 275 ? 15.961 -10.641 -15.867 1 88.31 275 THR B CA 1
ATOM 5467 C C . THR B 1 275 ? 16.891 -9.469 -15.586 1 88.31 275 THR B C 1
ATOM 5469 O O . THR B 1 275 ? 18.094 -9.547 -15.836 1 88.31 275 THR B O 1
ATOM 5472 N N . ASN B 1 276 ? 16.297 -8.414 -15.141 1 81.69 276 ASN B N 1
ATOM 5473 C CA . ASN B 1 276 ? 17.141 -7.281 -14.766 1 81.69 276 ASN B CA 1
ATOM 5474 C C . ASN B 1 276 ? 18.094 -7.645 -13.641 1 81.69 276 ASN B C 1
ATOM 5476 O O . ASN B 1 276 ? 19.25 -7.195 -13.625 1 81.69 276 ASN B O 1
ATOM 5480 N N . LYS B 1 277 ? 17.625 -8.375 -12.766 1 82.06 277 LYS B N 1
ATOM 5481 C CA . LYS B 1 277 ? 18.469 -8.805 -11.648 1 82.06 277 LYS B CA 1
ATOM 5482 C C . LYS B 1 277 ? 19.625 -9.68 -12.141 1 82.06 277 LYS B C 1
ATOM 5484 O O . LYS B 1 277 ? 20.75 -9.547 -11.672 1 82.06 277 LYS B O 1
ATOM 5489 N N . ILE B 1 278 ? 19.391 -10.578 -13.062 1 89.75 278 ILE B N 1
ATOM 5490 C CA . ILE B 1 278 ? 20.422 -11.461 -13.602 1 89.75 278 ILE B CA 1
ATOM 5491 C C . ILE B 1 278 ? 21.406 -10.648 -14.438 1 89.75 278 ILE B C 1
ATOM 5493 O O . ILE B 1 278 ? 22.625 -10.789 -14.281 1 89.75 278 ILE B O 1
ATOM 5497 N N . THR B 1 279 ? 20.859 -9.766 -15.242 1 90.19 279 THR B N 1
ATOM 5498 C CA . THR B 1 279 ? 21.688 -8.969 -16.141 1 90.19 279 THR B CA 1
ATOM 5499 C C . THR B 1 279 ? 22.594 -8.023 -15.344 1 90.19 279 THR B C 1
ATOM 5501 O O . THR B 1 279 ? 23.75 -7.824 -15.703 1 90.19 279 THR B O 1
ATOM 5504 N N . SER B 1 280 ? 22.062 -7.48 -14.375 1 85.56 280 SER B N 1
ATOM 5505 C CA . SER B 1 280 ? 22.844 -6.547 -13.562 1 85.56 280 SER B CA 1
ATOM 5506 C C . SER B 1 280 ? 24 -7.254 -12.859 1 85.56 280 SER B C 1
ATOM 5508 O O . SER B 1 280 ? 25.062 -6.672 -12.672 1 85.56 280 SER B O 1
ATOM 5510 N N . LYS B 1 281 ? 23.828 -8.438 -12.539 1 84.56 281 LYS B N 1
ATOM 5511 C CA . LYS B 1 281 ? 24.828 -9.164 -11.773 1 84.56 281 LYS B CA 1
ATOM 5512 C C . LYS B 1 281 ? 25.812 -9.891 -12.703 1 84.56 281 LYS B C 1
ATOM 5514 O O . LYS B 1 281 ? 26.984 -10.047 -12.375 1 84.56 281 LYS B O 1
ATOM 5519 N N . THR B 1 282 ? 25.297 -10.367 -13.836 1 88.69 282 THR B N 1
ATOM 5520 C CA . THR B 1 282 ? 26.109 -11.266 -14.641 1 88.69 282 THR B CA 1
ATOM 5521 C C . THR B 1 282 ? 26.328 -10.703 -16.047 1 88.69 282 THR B C 1
ATOM 5523 O O . THR B 1 282 ? 27.203 -11.156 -16.781 1 88.69 282 THR B O 1
ATOM 5526 N N . GLY B 1 283 ? 25.438 -9.758 -16.438 1 87.12 283 GLY B N 1
ATOM 5527 C CA . GLY B 1 283 ? 25.516 -9.211 -17.781 1 87.12 283 GLY B CA 1
ATOM 5528 C C . GLY B 1 283 ? 24.844 -10.086 -18.812 1 87.12 283 GLY B C 1
ATOM 5529 O O . GLY B 1 283 ? 24.8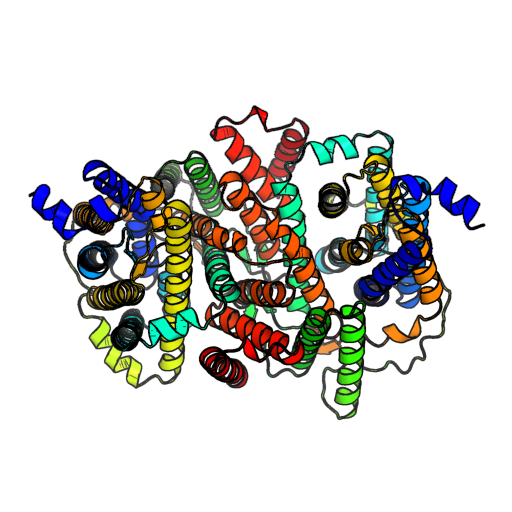44 -9.758 -20 1 87.12 283 GLY B O 1
ATOM 5530 N N . LYS B 1 284 ? 24.328 -11.219 -18.406 1 88.25 284 LYS B N 1
ATOM 5531 C CA . LYS B 1 284 ? 23.672 -12.141 -19.328 1 88.25 284 LYS B CA 1
ATOM 5532 C C . LYS B 1 284 ? 22.25 -11.688 -19.656 1 88.25 284 LYS B C 1
ATOM 5534 O O . LYS B 1 284 ? 21.562 -11.125 -18.797 1 88.25 284 LYS B O 1
ATOM 5539 N N . ASN B 1 285 ? 21.828 -11.977 -20.891 1 89.81 285 ASN B N 1
ATOM 5540 C CA . ASN B 1 285 ? 20.5 -11.57 -21.344 1 89.81 285 ASN B CA 1
ATOM 5541 C C . ASN B 1 285 ? 19.703 -12.75 -21.891 1 89.81 285 ASN B C 1
ATOM 5543 O O . ASN B 1 285 ? 20.281 -13.789 -22.234 1 89.81 285 ASN B O 1
ATOM 5547 N N . TYR B 1 286 ? 18.422 -12.617 -21.875 1 91.75 286 TYR B N 1
ATOM 5548 C CA . TYR B 1 286 ? 17.5 -13.625 -22.375 1 91.75 286 TYR B CA 1
ATOM 5549 C C . TYR B 1 286 ? 16.547 -13.039 -23.422 1 91.75 286 TYR B C 1
ATOM 5551 O O . TYR B 1 286 ? 16.344 -11.82 -23.469 1 91.75 286 TYR B O 1
ATOM 5559 N N . LYS B 1 287 ? 16.078 -13.867 -24.234 1 90.44 287 LYS B N 1
ATOM 5560 C CA . LYS B 1 287 ? 15.164 -13.406 -25.266 1 90.44 287 LYS B CA 1
ATOM 5561 C C . LYS B 1 287 ? 13.734 -13.312 -24.734 1 90.44 287 LYS B C 1
ATOM 5563 O O . LYS B 1 287 ? 13.047 -14.32 -24.609 1 90.44 287 LYS B O 1
ATOM 5568 N N . MET B 1 288 ? 13.258 -12.172 -24.609 1 89.75 288 MET B N 1
ATOM 5569 C CA . MET B 1 288 ? 11.945 -11.898 -24.031 1 89.75 288 MET B CA 1
ATOM 5570 C C . MET B 1 288 ? 10.844 -12.57 -24.844 1 89.75 288 MET B C 1
ATOM 5572 O O . MET B 1 288 ? 9.906 -13.133 -24.281 1 89.75 288 MET B O 1
ATOM 5576 N N . LYS B 1 289 ? 10.992 -12.531 -26.109 1 90.81 289 LYS B N 1
ATOM 5577 C CA . LYS B 1 289 ? 9.984 -13.086 -27 1 90.81 289 LYS B CA 1
ATOM 5578 C C . LYS B 1 289 ? 9.758 -14.57 -26.719 1 90.81 289 LYS B C 1
ATOM 5580 O O . LYS B 1 289 ? 8.609 -15.031 -26.672 1 90.81 289 LYS B O 1
ATOM 5585 N N . LYS B 1 290 ? 10.781 -15.273 -26.547 1 93.56 290 LYS B N 1
ATOM 5586 C CA . LYS B 1 290 ? 10.695 -16.719 -26.312 1 93.56 290 LYS B CA 1
ATOM 5587 C C . LYS B 1 290 ? 10.125 -17 -24.922 1 93.56 290 LYS B C 1
ATOM 5589 O O . LYS B 1 290 ? 9.398 -17.984 -24.734 1 93.56 290 LYS B O 1
ATOM 5594 N N . MET B 1 291 ? 10.508 -16.188 -23.984 1 94.56 291 MET B N 1
ATOM 5595 C CA . MET B 1 291 ? 9.984 -16.375 -22.641 1 94.56 291 MET B CA 1
ATOM 5596 C C . MET B 1 291 ? 8.477 -16.125 -22.594 1 94.56 291 MET B C 1
ATOM 5598 O O . MET B 1 291 ? 7.734 -16.875 -21.969 1 94.56 291 MET B O 1
ATOM 5602 N N . LEU B 1 292 ? 8.102 -15.102 -23.328 1 93.19 292 LEU B N 1
ATOM 5603 C CA . LEU B 1 292 ? 6.68 -14.773 -23.391 1 93.19 292 LEU B CA 1
ATOM 5604 C C . LEU B 1 292 ? 5.898 -15.859 -24.109 1 93.19 292 LEU B C 1
ATOM 5606 O O . LEU B 1 292 ? 4.762 -16.172 -23.734 1 93.19 292 LEU B O 1
ATOM 5610 N N . PHE B 1 293 ? 6.5 -16.406 -25.078 1 93.81 293 PHE B N 1
ATOM 5611 C CA . PHE B 1 293 ? 5.895 -17.516 -25.812 1 93.81 293 PHE B CA 1
ATOM 5612 C C . PHE B 1 293 ? 5.676 -18.703 -24.891 1 93.81 293 PHE B C 1
ATOM 5614 O O . PHE B 1 293 ? 4.602 -19.312 -24.891 1 93.81 293 PHE B O 1
ATOM 5621 N N . SER B 1 294 ? 6.695 -19.016 -24.172 1 94.94 294 SER B N 1
ATOM 5622 C CA . SER B 1 294 ? 6.602 -20.125 -23.219 1 94.94 294 SER B CA 1
ATOM 5623 C C . SER B 1 294 ? 5.504 -19.891 -22.188 1 94.94 294 SER B C 1
ATOM 5625 O O . SER B 1 294 ? 4.785 -20.812 -21.812 1 94.94 294 SER B O 1
ATOM 5627 N N . ASP B 1 295 ? 5.422 -18.688 -21.703 1 95.06 295 ASP B N 1
ATOM 5628 C CA . ASP B 1 295 ? 4.383 -18.297 -20.766 1 95.06 295 ASP B CA 1
ATOM 5629 C C . ASP B 1 295 ? 2.99 -18.516 -21.359 1 95.06 295 ASP B C 1
ATOM 5631 O O . ASP B 1 295 ? 2.113 -19.078 -20.703 1 95.06 295 ASP B O 1
ATOM 5635 N N . ALA B 1 296 ? 2.812 -18.125 -22.609 1 94.88 296 ALA B N 1
ATOM 5636 C CA . ALA B 1 296 ? 1.527 -18.25 -23.281 1 94.88 296 ALA B CA 1
ATOM 5637 C C . ALA B 1 296 ? 1.149 -19.719 -23.469 1 94.88 296 ALA B C 1
ATOM 5639 O O . ALA B 1 296 ? -0.013 -20.094 -23.297 1 94.88 296 ALA B O 1
ATOM 5640 N N . VAL B 1 297 ? 2.076 -20.484 -23.828 1 95.81 297 VAL B N 1
ATOM 5641 C CA . VAL B 1 297 ? 1.835 -21.906 -24.016 1 95.81 297 VAL B CA 1
ATOM 5642 C C . VAL B 1 297 ? 1.38 -22.531 -22.688 1 95.81 297 VAL B C 1
ATOM 5644 O O . VAL B 1 297 ? 0.455 -23.344 -22.672 1 95.81 297 VAL B O 1
ATOM 5647 N N . GLY B 1 298 ? 2.064 -22.188 -21.656 1 95.94 298 GLY B N 1
ATOM 5648 C CA . GLY B 1 298 ? 1.662 -22.688 -20.344 1 95.94 298 GLY B CA 1
ATOM 5649 C C . GLY B 1 298 ? 0.219 -22.359 -20 1 95.94 298 GLY B C 1
ATOM 5650 O O . GLY B 1 298 ? -0.501 -23.203 -19.469 1 95.94 298 GLY B O 1
ATOM 5651 N N . THR B 1 299 ? -0.169 -21.156 -20.281 1 95.5 299 THR B N 1
ATOM 5652 C CA . THR B 1 299 ? -1.527 -20.703 -19.984 1 95.5 299 THR B CA 1
ATOM 5653 C C . THR B 1 299 ? -2.545 -21.531 -20.766 1 95.5 299 THR B C 1
ATOM 5655 O O . THR B 1 299 ? -3.57 -21.938 -20.234 1 95.5 299 THR B O 1
ATOM 5658 N N . ILE B 1 300 ? -2.271 -21.781 -22.016 1 96.31 300 ILE B N 1
ATOM 5659 C CA . ILE B 1 300 ? -3.17 -22.547 -22.875 1 96.31 300 ILE B CA 1
ATOM 5660 C C . ILE B 1 300 ? -3.264 -23.984 -22.391 1 96.31 300 ILE B C 1
ATOM 5662 O O . ILE B 1 300 ? -4.359 -24.531 -22.25 1 96.31 300 ILE B O 1
ATOM 5666 N N . VAL B 1 301 ? -2.154 -24.562 -22.094 1 96.38 301 VAL B N 1
ATOM 5667 C CA . VAL B 1 301 ? -2.113 -25.938 -21.609 1 96.38 301 VAL B CA 1
ATOM 5668 C C . VAL B 1 301 ? -2.857 -26.031 -20.281 1 96.38 301 VAL B C 1
ATOM 5670 O O . VAL B 1 301 ? -3.59 -27 -20.031 1 96.38 301 VAL B O 1
ATOM 5673 N N . GLY B 1 302 ? -2.623 -25.094 -19.438 1 95.62 302 GLY B N 1
ATOM 5674 C CA . GLY B 1 302 ? -3.334 -25.062 -18.172 1 95.62 302 GLY B CA 1
ATOM 5675 C C . GLY B 1 302 ? -4.84 -25.062 -18.328 1 95.62 302 GLY B C 1
ATOM 5676 O O . GLY B 1 302 ? -5.547 -25.828 -17.672 1 95.62 302 GLY B O 1
ATOM 5677 N N . ALA B 1 303 ? -5.285 -24.188 -19.172 1 95.5 303 ALA B N 1
ATOM 5678 C CA . ALA B 1 303 ? -6.723 -24.094 -19.406 1 95.5 303 ALA B CA 1
ATOM 5679 C C . ALA B 1 303 ? -7.281 -25.391 -19.984 1 95.5 303 ALA B C 1
ATOM 5681 O O . ALA B 1 303 ? -8.398 -25.797 -19.656 1 95.5 303 ALA B O 1
ATOM 5682 N N . ILE B 1 304 ? -6.547 -26.062 -20.828 1 95.5 304 ILE B N 1
ATOM 5683 C CA . ILE B 1 304 ? -6.98 -27.312 -21.453 1 95.5 304 ILE B CA 1
ATOM 5684 C C . ILE B 1 304 ? -7.047 -28.422 -20.406 1 95.5 304 ILE B C 1
ATOM 5686 O O . ILE B 1 304 ? -7.969 -29.234 -20.406 1 95.5 304 ILE B O 1
ATOM 5690 N N . LEU B 1 305 ? -6.098 -28.422 -19.484 1 94.81 305 LEU B N 1
ATOM 5691 C CA . LEU B 1 305 ? -6.016 -29.484 -18.484 1 94.81 305 LEU B CA 1
ATOM 5692 C C . LEU B 1 305 ? -6.973 -29.203 -17.328 1 94.81 305 LEU B C 1
ATOM 5694 O O . LEU B 1 305 ? -7.371 -30.125 -16.609 1 94.81 305 LEU B O 1
ATOM 5698 N N . GLY B 1 306 ? -7.312 -27.953 -17.141 1 94.56 306 GLY B N 1
ATOM 5699 C CA . GLY B 1 306 ? -8.297 -27.656 -16.109 1 94.56 306 GLY B CA 1
ATOM 5700 C C . GLY B 1 306 ? -7.738 -26.844 -14.969 1 94.56 306 GLY B C 1
ATOM 5701 O O . GLY B 1 306 ? -8.086 -27.078 -13.805 1 94.56 306 GLY B O 1
ATOM 5702 N N . THR B 1 307 ? -6.832 -25.984 -15.219 1 94.69 307 THR B N 1
ATOM 5703 C CA . THR B 1 307 ? -6.34 -25.047 -14.203 1 94.69 307 THR B CA 1
ATOM 5704 C C . THR B 1 307 ? -6.289 -23.625 -14.75 1 94.69 307 THR B C 1
ATOM 5706 O O . THR B 1 307 ? -6.547 -23.406 -15.938 1 94.69 307 THR B O 1
ATOM 5709 N N . SER B 1 308 ? -6.109 -22.719 -13.844 1 94.25 308 SER B N 1
ATOM 5710 C CA . SER B 1 308 ? -6.113 -21.312 -14.227 1 94.25 308 SER B CA 1
ATOM 5711 C C . SER B 1 308 ? -4.812 -20.922 -14.922 1 94.25 308 SER B C 1
ATOM 5713 O O . SER B 1 308 ? -4.008 -21.781 -15.273 1 94.25 308 SER B O 1
ATOM 5715 N N . THR B 1 309 ? -4.582 -19.625 -15.125 1 94.62 309 THR B N 1
ATOM 5716 C CA . THR B 1 309 ? -3.48 -19.078 -15.906 1 94.62 309 THR B CA 1
ATOM 5717 C C . THR B 1 309 ? -2.139 -19.5 -15.32 1 94.62 309 THR B C 1
ATOM 5719 O O . THR B 1 309 ? -1.868 -19.281 -14.141 1 94.62 309 THR B O 1
ATOM 5722 N N . VAL B 1 310 ? -1.341 -20.203 -16.141 1 96.06 310 VAL B N 1
ATOM 5723 C CA . VAL B 1 310 ? 0.028 -20.547 -15.781 1 96.06 310 VAL B CA 1
ATOM 5724 C C . VAL B 1 310 ? 0.983 -19.453 -16.219 1 96.06 310 VAL B C 1
ATOM 5726 O O . VAL B 1 310 ? 0.979 -19.031 -17.391 1 96.06 310 VAL B O 1
ATOM 5729 N N . THR B 1 311 ? 1.69 -18.922 -15.258 1 94.06 311 THR B N 1
ATOM 5730 C CA . THR B 1 311 ? 2.576 -17.797 -15.539 1 94.06 311 THR B CA 1
ATOM 5731 C C . THR B 1 311 ? 3.898 -17.953 -14.789 1 94.06 311 THR B C 1
ATOM 5733 O O . THR B 1 311 ? 4.09 -18.922 -14.047 1 94.06 311 THR B O 1
ATOM 5736 N N . THR B 1 312 ? 4.77 -17.047 -15.188 1 93.75 312 THR B N 1
ATOM 5737 C CA . THR B 1 312 ? 6.07 -17.016 -14.523 1 93.75 312 THR B CA 1
ATOM 5738 C C . THR B 1 312 ? 5.934 -16.516 -13.094 1 93.75 312 THR B C 1
ATOM 5740 O O . THR B 1 312 ? 5.281 -15.508 -12.844 1 93.75 312 THR B O 1
ATOM 5743 N N . LEU B 1 313 ? 6.504 -17.203 -12.195 1 90.88 313 LEU B N 1
ATOM 5744 C CA . LEU B 1 313 ? 6.34 -16.859 -10.789 1 90.88 313 LEU B CA 1
ATOM 5745 C C . LEU B 1 313 ? 7.562 -16.109 -10.266 1 90.88 313 LEU B C 1
ATOM 5747 O O . LEU B 1 313 ? 8.695 -16.422 -10.641 1 90.88 313 LEU B O 1
ATOM 5751 N N . THR B 1 314 ? 7.297 -15.195 -9.367 1 85.31 314 THR B N 1
ATOM 5752 C CA . THR B 1 314 ? 8.336 -14.391 -8.742 1 85.31 314 THR B CA 1
ATOM 5753 C C . THR B 1 314 ? 9.258 -15.266 -7.891 1 85.31 314 THR B C 1
ATOM 5755 O O . THR B 1 314 ? 10.43 -14.93 -7.688 1 85.31 314 THR B O 1
ATOM 5758 N N . GLU B 1 315 ? 8.852 -16.406 -7.484 1 87.19 315 GLU B N 1
ATOM 5759 C CA . GLU B 1 315 ? 9.625 -17.328 -6.672 1 87.19 315 GLU B CA 1
ATOM 5760 C C . GLU B 1 315 ? 10.852 -17.828 -7.426 1 87.19 315 GLU B C 1
ATOM 5762 O O . GLU B 1 315 ? 11.805 -18.328 -6.82 1 87.19 315 GLU B O 1
ATOM 5767 N N . SER B 1 316 ? 10.852 -17.609 -8.711 1 92.81 316 SER B N 1
ATOM 5768 C CA . SER B 1 316 ? 11.992 -18.031 -9.523 1 92.81 316 SER B CA 1
ATOM 5769 C C . SER B 1 316 ? 13.25 -17.266 -9.148 1 92.81 316 SER B C 1
ATOM 5771 O O . SER B 1 316 ? 14.359 -17.672 -9.484 1 92.81 316 SER B O 1
ATOM 5773 N N . THR B 1 317 ? 13.047 -16.172 -8.469 1 87.62 317 THR B N 1
ATOM 5774 C CA . THR B 1 317 ? 14.195 -15.398 -7.996 1 87.62 317 THR B CA 1
ATOM 5775 C C . THR B 1 317 ? 15.07 -16.234 -7.066 1 87.62 317 THR B C 1
ATOM 5777 O O . THR B 1 317 ? 16.281 -16.047 -7.016 1 87.62 317 THR B O 1
ATOM 5780 N N . SER B 1 318 ? 14.453 -17.172 -6.359 1 88.31 318 SER B N 1
ATOM 5781 C CA . SER B 1 318 ? 15.203 -18.031 -5.453 1 88.31 318 SER B CA 1
ATOM 5782 C C . SER B 1 318 ? 16.141 -18.953 -6.223 1 88.31 318 SER B C 1
ATOM 5784 O O . SER B 1 318 ? 17.281 -19.188 -5.805 1 88.31 318 SER B O 1
ATOM 5786 N N . GLY B 1 319 ? 15.68 -19.516 -7.281 1 92.56 319 GLY B N 1
ATOM 5787 C CA . GLY B 1 319 ? 16.547 -20.328 -8.117 1 92.56 319 GLY B CA 1
ATOM 5788 C C . GLY B 1 319 ? 17.688 -19.547 -8.742 1 92.56 319 GLY B C 1
ATOM 5789 O O . GLY B 1 319 ? 18.812 -20.047 -8.828 1 92.56 319 GLY B O 1
ATOM 5790 N N . VAL B 1 320 ? 17.359 -18.359 -9.148 1 92.56 320 VAL B N 1
ATOM 5791 C CA . VAL B 1 320 ? 18.391 -17.5 -9.727 1 92.56 320 VAL B CA 1
ATOM 5792 C C . VAL B 1 320 ? 19.422 -17.141 -8.664 1 92.56 320 VAL B C 1
ATOM 5794 O O . VAL B 1 320 ? 20.625 -17.109 -8.953 1 92.56 320 VAL B O 1
ATOM 5797 N N . ALA B 1 321 ? 18.953 -16.922 -7.5 1 88.38 321 ALA B N 1
ATOM 5798 C CA . ALA B 1 321 ? 19.859 -16.625 -6.398 1 88.38 321 ALA B CA 1
ATOM 5799 C C . ALA B 1 321 ? 20.75 -17.812 -6.078 1 88.38 321 ALA B C 1
ATOM 5801 O O . ALA B 1 321 ? 21.906 -17.641 -5.668 1 88.38 321 ALA B O 1
ATOM 5802 N N . ALA B 1 322 ? 20.234 -19 -6.32 1 91.38 322 ALA B N 1
ATOM 5803 C CA . ALA B 1 322 ? 20.984 -20.234 -6.062 1 91.38 322 ALA B CA 1
ATOM 5804 C C . ALA B 1 322 ? 21.969 -20.516 -7.195 1 91.38 322 ALA B C 1
ATOM 5806 O O . ALA B 1 322 ? 22.75 -21.453 -7.109 1 91.38 322 ALA B O 1
ATOM 5807 N N . GLY B 1 323 ? 21.875 -19.672 -8.266 1 91.56 323 GLY B N 1
ATOM 5808 C CA . GLY B 1 323 ? 22.875 -19.766 -9.32 1 91.56 323 GLY B CA 1
ATOM 5809 C C . GLY B 1 323 ? 22.281 -20.234 -10.641 1 91.56 323 GLY B C 1
ATOM 5810 O O . GLY B 1 323 ? 23.016 -20.422 -11.617 1 91.56 323 GLY B O 1
ATOM 5811 N N . GLY B 1 324 ? 21.016 -20.453 -10.719 1 95.06 324 GLY B N 1
ATOM 5812 C CA . GLY B 1 324 ? 20.391 -20.859 -11.969 1 95.06 324 GLY B CA 1
ATOM 5813 C C . GLY B 1 324 ? 20.484 -19.812 -13.055 1 95.06 324 GLY B C 1
ATOM 5814 O O . GLY B 1 324 ? 20.266 -18.625 -12.805 1 95.06 324 GLY B O 1
ATOM 5815 N N . ARG B 1 325 ? 20.859 -20.266 -14.273 1 95 325 ARG B N 1
ATOM 5816 C CA . ARG B 1 325 ? 21.047 -19.297 -15.352 1 95 325 ARG B CA 1
ATOM 5817 C C . ARG B 1 325 ? 20.453 -19.812 -16.656 1 95 325 ARG B C 1
ATOM 5819 O O . ARG B 1 325 ? 20.172 -19.031 -17.578 1 95 325 ARG B O 1
ATOM 5826 N N . THR B 1 326 ? 20.219 -21.062 -16.703 1 95.12 326 THR B N 1
ATOM 5827 C CA . THR B 1 326 ? 19.812 -21.625 -17.984 1 95.12 326 THR B CA 1
ATOM 5828 C C . THR B 1 326 ? 18.469 -22.344 -17.859 1 95.12 326 THR B C 1
ATOM 5830 O O . THR B 1 326 ? 17.875 -22.375 -16.781 1 95.12 326 THR B O 1
ATOM 5833 N N . GLY B 1 327 ? 18.047 -22.875 -18.984 1 96.5 327 GLY B N 1
ATOM 5834 C CA . GLY B 1 327 ? 16.781 -23.594 -19.047 1 96.5 327 GLY B CA 1
ATOM 5835 C C . GLY B 1 327 ? 16.797 -24.891 -18.297 1 96.5 327 GLY B C 1
ATOM 5836 O O . GLY B 1 327 ? 15.734 -25.422 -17.938 1 96.5 327 GLY B O 1
ATOM 5837 N N . LEU B 1 328 ? 17.938 -25.391 -18 1 96.06 328 LEU B N 1
ATOM 5838 C CA . LEU B 1 328 ? 18 -26.625 -17.219 1 96.06 328 LEU B CA 1
ATOM 5839 C C . LEU B 1 328 ? 17.375 -26.438 -15.844 1 96.06 328 LEU B C 1
ATOM 5841 O O . LEU B 1 328 ? 16.766 -27.359 -15.297 1 96.06 328 LEU B O 1
ATOM 5845 N N . THR B 1 329 ? 17.531 -25.266 -15.336 1 96.88 329 THR B N 1
ATOM 5846 C CA . THR B 1 329 ? 16.875 -24.922 -14.07 1 96.88 329 THR B CA 1
ATOM 5847 C C . THR B 1 329 ? 15.359 -25.078 -14.195 1 96.88 329 THR B C 1
ATOM 5849 O O . THR B 1 329 ? 14.719 -25.688 -13.328 1 96.88 329 THR B O 1
ATOM 5852 N N . ALA B 1 330 ? 14.812 -24.578 -15.266 1 97.69 330 ALA B N 1
ATOM 5853 C CA . ALA B 1 330 ? 13.375 -24.656 -15.5 1 97.69 330 ALA B CA 1
ATOM 5854 C C . ALA B 1 330 ? 12.93 -26.109 -15.695 1 97.69 330 ALA B C 1
ATOM 5856 O O . ALA B 1 330 ? 11.883 -26.516 -15.188 1 97.69 330 ALA B O 1
ATOM 5857 N N . ILE B 1 331 ? 13.711 -26.844 -16.422 1 97.31 331 ILE B N 1
ATOM 5858 C CA . ILE B 1 331 ? 13.383 -28.234 -16.688 1 97.31 331 ILE B CA 1
ATOM 5859 C C . ILE B 1 331 ? 13.406 -29.031 -15.391 1 97.31 331 ILE B C 1
ATOM 5861 O O . ILE B 1 331 ? 12.531 -29.859 -15.148 1 97.31 331 ILE B O 1
ATOM 5865 N N . THR B 1 332 ? 14.43 -28.781 -14.609 1 97.38 332 THR B N 1
ATOM 5866 C CA . THR B 1 332 ? 14.508 -29.438 -13.312 1 97.38 332 THR B CA 1
ATOM 5867 C C . THR B 1 332 ? 13.281 -29.109 -12.461 1 97.38 332 THR B C 1
ATOM 5869 O O . THR B 1 332 ? 12.727 -30 -11.797 1 97.38 332 THR B O 1
ATOM 5872 N N . THR B 1 333 ? 12.852 -27.875 -12.438 1 97.44 333 THR B N 1
ATOM 5873 C CA . THR B 1 333 ? 11.648 -27.469 -11.727 1 97.44 333 THR B CA 1
ATOM 5874 C C . THR B 1 333 ? 10.438 -28.25 -12.227 1 97.44 333 THR B C 1
ATOM 5876 O O . THR B 1 333 ? 9.625 -28.719 -11.43 1 97.44 333 THR B O 1
ATOM 5879 N N . GLY B 1 334 ? 10.312 -28.391 -13.531 1 97.56 334 GLY B N 1
ATOM 5880 C CA . GLY B 1 334 ? 9.211 -29.125 -14.125 1 97.56 334 GLY B CA 1
ATOM 5881 C C . GLY B 1 334 ? 9.188 -30.594 -13.734 1 97.56 334 GLY B C 1
ATOM 5882 O O . GLY B 1 334 ? 8.125 -31.156 -13.484 1 97.56 334 GLY B O 1
ATOM 5883 N N . ILE B 1 335 ? 10.352 -31.156 -13.688 1 97.19 335 ILE B N 1
ATOM 5884 C CA . ILE B 1 335 ? 10.461 -32.562 -13.305 1 97.19 335 ILE B CA 1
ATOM 5885 C C . ILE B 1 335 ? 9.953 -32.75 -11.875 1 97.19 335 ILE B C 1
ATOM 5887 O O . ILE B 1 335 ? 9.242 -33.719 -11.578 1 97.19 335 ILE B O 1
ATOM 5891 N N . TRP B 1 336 ? 10.344 -31.828 -11.07 1 95.88 336 TRP B N 1
ATOM 5892 C CA . TRP B 1 336 ? 9.883 -31.891 -9.688 1 95.88 336 TRP B CA 1
ATOM 5893 C C . TRP B 1 336 ? 8.367 -31.766 -9.617 1 95.88 336 TRP B C 1
ATOM 5895 O O . TRP B 1 336 ? 7.719 -32.406 -8.781 1 95.88 336 TRP B O 1
ATOM 5905 N N . PHE B 1 337 ? 7.766 -30.969 -10.414 1 95.31 337 PHE B N 1
ATOM 5906 C CA . PHE B 1 337 ? 6.312 -30.844 -10.453 1 95.31 337 PHE B CA 1
ATOM 5907 C C . PHE B 1 337 ? 5.668 -32.156 -10.883 1 95.31 337 PHE B C 1
ATOM 5909 O O . PHE B 1 337 ? 4.629 -32.562 -10.352 1 95.31 337 PHE B O 1
ATOM 5916 N N . LEU B 1 338 ? 6.254 -32.812 -11.82 1 93.81 338 LEU B N 1
ATOM 5917 C CA . LEU B 1 338 ? 5.734 -34.094 -12.281 1 93.81 338 LEU B CA 1
ATOM 5918 C C . LEU B 1 338 ? 5.809 -35.156 -11.18 1 93.81 338 LEU B C 1
ATOM 5920 O O . LEU B 1 338 ? 4.879 -35.938 -11 1 93.81 338 LEU B O 1
ATOM 5924 N N . ILE B 1 339 ? 6.871 -35.125 -10.492 1 91.62 339 ILE B N 1
ATOM 5925 C CA . ILE B 1 339 ? 7.031 -36.062 -9.391 1 91.62 339 ILE B CA 1
ATOM 5926 C C . ILE B 1 339 ? 6.008 -35.75 -8.297 1 91.62 339 ILE B C 1
ATOM 5928 O O . ILE B 1 339 ? 5.43 -36.688 -7.711 1 91.62 339 ILE B O 1
ATOM 5932 N N . ALA B 1 340 ? 5.812 -34.562 -8.062 1 88.88 340 ALA B N 1
ATOM 5933 C CA . ALA B 1 340 ? 4.875 -34.125 -7.027 1 88.88 340 ALA B CA 1
ATOM 5934 C C . ALA B 1 340 ? 3.441 -34.5 -7.402 1 88.88 340 ALA B C 1
ATOM 5936 O O . ALA B 1 340 ? 2.578 -34.625 -6.531 1 88.88 340 ALA B O 1
ATOM 5937 N N . SER B 1 341 ? 3.125 -34.625 -8.656 1 84.94 341 SER B N 1
ATOM 5938 C CA . SER B 1 341 ? 1.78 -34.938 -9.133 1 84.94 341 SER B CA 1
ATOM 5939 C C . SER B 1 341 ? 1.311 -36.312 -8.617 1 84.94 341 SER B C 1
ATOM 5941 O O . SER B 1 341 ? 0.107 -36.562 -8.531 1 84.94 341 SER B O 1
ATOM 5943 N N . ILE B 1 342 ? 2.205 -37.062 -8.211 1 77.62 342 ILE B N 1
ATOM 5944 C CA . ILE B 1 342 ? 1.869 -38.406 -7.746 1 77.62 342 ILE B CA 1
ATOM 5945 C C . ILE B 1 342 ? 1.475 -38.344 -6.273 1 77.62 342 ILE B C 1
ATOM 5947 O O . ILE B 1 342 ? 0.824 -39.25 -5.766 1 77.62 342 ILE B O 1
ATOM 5951 N N . PHE B 1 343 ? 1.743 -37.25 -5.531 1 71.38 343 PHE B N 1
ATOM 5952 C CA . PHE B 1 343 ? 1.486 -37.125 -4.102 1 71.38 343 PHE B CA 1
ATOM 5953 C C . PHE B 1 343 ? 0.251 -36.281 -3.844 1 71.38 343 PHE B C 1
ATOM 5955 O O . PHE B 1 343 ? 0.309 -35.312 -3.088 1 71.38 343 PHE B O 1
ATOM 5962 N N . THR B 1 344 ? -0.914 -36.438 -4.254 1 63.75 344 THR B N 1
ATOM 5963 C CA . THR B 1 344 ? -2.158 -35.688 -4.184 1 63.75 344 THR B CA 1
ATOM 5964 C C . THR B 1 344 ? -2.678 -35.625 -2.75 1 63.75 344 THR B C 1
ATOM 5966 O O . THR B 1 344 ? -3.193 -34.594 -2.309 1 63.75 344 THR B O 1
ATOM 5969 N N . PRO B 1 345 ? -2.658 -36.531 -1.913 1 56.56 345 PRO B N 1
ATOM 5970 C CA . PRO B 1 345 ? -3.404 -36.594 -0.655 1 56.56 345 PRO B CA 1
ATOM 5971 C C . PRO B 1 345 ? -2.971 -35.531 0.356 1 56.56 345 PRO B C 1
ATOM 5973 O O . PRO B 1 345 ? -3.764 -35.125 1.209 1 56.56 345 PRO B O 1
ATOM 5976 N N . LEU B 1 346 ? -1.905 -35.062 0.29 1 55.09 346 LEU B N 1
ATOM 5977 C CA . LEU B 1 346 ? -1.386 -34.219 1.354 1 55.09 346 LEU B CA 1
ATOM 5978 C C . LEU B 1 346 ? -2.113 -32.875 1.382 1 55.09 346 LEU B C 1
ATOM 5980 O O . LEU B 1 346 ? -2.229 -32.25 2.438 1 55.09 346 LEU B O 1
ATOM 5984 N N . VAL B 1 347 ? -2.842 -32.562 0.316 1 58.59 347 VAL B N 1
ATOM 5985 C CA . VAL B 1 347 ? -3.35 -31.203 0.266 1 58.59 347 VAL B CA 1
ATOM 5986 C C . VAL B 1 347 ? -4.848 -31.203 0.547 1 58.59 347 VAL B C 1
ATOM 5988 O O . VAL B 1 347 ? -5.434 -30.141 0.818 1 58.59 347 VAL B O 1
ATOM 5991 N N . ALA B 1 348 ? -5.48 -32.281 0.607 1 57.47 348 ALA B N 1
ATOM 5992 C CA . ALA B 1 348 ? -6.922 -32.375 0.809 1 57.47 348 ALA B CA 1
ATOM 5993 C C . ALA B 1 348 ? -7.309 -31.906 2.209 1 57.47 348 ALA B C 1
ATOM 5995 O O . ALA B 1 348 ? -8.492 -31.688 2.496 1 57.47 348 ALA B O 1
ATOM 5996 N N . ILE B 1 349 ? -6.398 -31.688 2.947 1 55.62 349 ILE B N 1
ATOM 5997 C CA . ILE B 1 349 ? -6.641 -31.312 4.336 1 55.62 349 ILE B CA 1
ATOM 5998 C C . ILE B 1 349 ? -7.102 -29.859 4.398 1 55.62 349 ILE B C 1
ATOM 6000 O O . ILE B 1 349 ? -7.699 -29.422 5.387 1 55.62 349 ILE B O 1
ATOM 6004 N N . ALA B 1 350 ? -7.035 -29.141 3.334 1 60 350 ALA B N 1
ATOM 6005 C CA . ALA B 1 350 ? -7.211 -27.703 3.447 1 60 350 ALA B CA 1
ATOM 6006 C C . ALA B 1 350 ? -8.586 -27.266 2.939 1 60 350 ALA B C 1
ATOM 6008 O O . ALA B 1 350 ? -8.695 -26.297 2.186 1 60 350 ALA B O 1
ATOM 6009 N N . SER B 1 351 ? -9.68 -27.891 3.441 1 60.38 351 SER B N 1
ATOM 6010 C CA . SER B 1 351 ? -11.023 -27.547 2.979 1 60.38 351 SER B CA 1
ATOM 6011 C C . SER B 1 351 ? -11.523 -26.266 3.629 1 60.38 351 SER B C 1
ATOM 6013 O O . SER B 1 351 ? -11.117 -25.922 4.742 1 60.38 351 SER B O 1
ATOM 6015 N N . PRO B 1 352 ? -12.273 -25.5 2.893 1 64.44 352 PRO B N 1
ATOM 6016 C CA . PRO B 1 352 ? -12.914 -24.312 3.459 1 64.44 352 PRO B CA 1
ATOM 6017 C C . PRO B 1 352 ? -13.789 -24.625 4.664 1 64.44 352 PRO B C 1
ATOM 6019 O O . PRO B 1 352 ? -14.328 -25.734 4.77 1 64.44 352 PRO B O 1
ATOM 6022 N N . ILE B 1 353 ? -13.758 -23.766 5.613 1 66.31 353 ILE B N 1
ATOM 6023 C CA . ILE B 1 353 ? -14.531 -23.938 6.836 1 66.31 353 ILE B CA 1
ATOM 6024 C C . ILE B 1 353 ? -15.641 -22.891 6.891 1 66.31 353 ILE B C 1
ATOM 6026 O O . ILE B 1 353 ? -15.398 -21.703 6.641 1 66.31 353 ILE B O 1
ATOM 6030 N N . THR B 1 354 ? -16.844 -23.281 6.961 1 65.12 354 THR B N 1
ATOM 6031 C CA . THR B 1 354 ? -17.969 -22.359 7.094 1 65.12 354 THR B CA 1
ATOM 6032 C C . THR B 1 354 ? -18.344 -22.172 8.555 1 65.12 354 THR B C 1
ATOM 6034 O O . THR B 1 354 ? -18.625 -23.156 9.258 1 65.12 354 THR B O 1
ATOM 6037 N N . VAL B 1 355 ? -18.125 -21.031 9.047 1 61.97 355 VAL B N 1
ATOM 6038 C CA . VAL B 1 355 ? -18.562 -20.688 10.398 1 61.97 355 VAL B CA 1
ATOM 6039 C C . VAL B 1 355 ? -19.547 -19.531 10.352 1 61.97 355 VAL B C 1
ATOM 6041 O O . VAL B 1 355 ? -19.266 -18.484 9.781 1 61.97 355 VAL B O 1
ATOM 6044 N N . ASP B 1 356 ? -20.719 -19.594 11.031 1 58.19 356 ASP B N 1
ATOM 6045 C CA . ASP B 1 356 ? -21.75 -18.578 11.18 1 58.19 356 ASP B CA 1
ATOM 6046 C C . ASP B 1 356 ? -22.094 -17.953 9.828 1 58.19 356 ASP B C 1
ATOM 6048 O O . ASP B 1 356 ? -22.234 -16.719 9.719 1 58.19 356 ASP B O 1
ATOM 6052 N N . GLY B 1 357 ? -22.078 -18.734 8.789 1 58.12 357 GLY B N 1
ATOM 6053 C CA . GLY B 1 357 ? -22.5 -18.281 7.473 1 58.12 357 GLY B CA 1
ATOM 6054 C C . GLY B 1 357 ? -21.375 -17.641 6.672 1 58.12 357 GLY B C 1
ATOM 6055 O O . GLY B 1 357 ? -21.578 -17.25 5.523 1 58.12 357 GLY B O 1
ATOM 6056 N N . MET B 1 358 ? -20.281 -17.531 7.32 1 64.06 358 MET B N 1
ATOM 6057 C CA . MET B 1 358 ? -19.156 -16.984 6.598 1 64.06 358 MET B CA 1
ATOM 6058 C C . MET B 1 358 ? -18.125 -18.062 6.281 1 64.06 358 MET B C 1
ATOM 6060 O O . MET B 1 358 ? -17.891 -18.969 7.094 1 64.06 358 MET B O 1
ATOM 6064 N N . SER B 1 359 ? -17.688 -18.109 5.109 1 68.69 359 SER B N 1
ATOM 6065 C CA . SER B 1 359 ? -16.703 -19.094 4.664 1 68.69 359 SER B CA 1
ATOM 6066 C C . SER B 1 359 ? -15.281 -18.594 4.867 1 68.69 359 SER B C 1
ATOM 6068 O O . SER B 1 359 ? -14.914 -17.531 4.352 1 68.69 359 SER B O 1
ATOM 6070 N N . PHE B 1 360 ? -14.602 -19.281 5.727 1 75.81 360 PHE B N 1
ATOM 6071 C CA . PHE B 1 360 ? -13.211 -18.938 6 1 75.81 360 PHE B CA 1
ATOM 6072 C C . PHE B 1 360 ? -12.266 -20 5.457 1 75.81 360 PHE B C 1
ATOM 6074 O O . PHE B 1 360 ? -12.656 -21.156 5.301 1 75.81 360 PHE B O 1
ATOM 6081 N N . GLU B 1 361 ? -11.172 -19.562 5.035 1 79.81 361 GLU B N 1
ATOM 6082 C CA . GLU B 1 361 ? -10.102 -20.469 4.617 1 79.81 361 GLU B CA 1
ATOM 6083 C C . GLU B 1 361 ? -8.805 -20.172 5.375 1 79.81 361 GLU B C 1
ATOM 6085 O O . GLU B 1 361 ? -7.824 -19.719 4.781 1 79.81 361 GLU B O 1
ATOM 6090 N N . PRO B 1 362 ? -8.812 -20.578 6.578 1 82.38 362 PRO B N 1
ATOM 6091 C CA . PRO B 1 362 ? -7.707 -20.188 7.453 1 82.38 362 PRO B CA 1
ATOM 6092 C C . PRO B 1 362 ? -6.383 -20.844 7.059 1 82.38 362 PRO B C 1
ATOM 6094 O O . PRO B 1 362 ? -5.316 -20.344 7.422 1 82.38 362 PRO B O 1
ATOM 6097 N N . VAL B 1 363 ? -6.434 -21.953 6.391 1 81.25 363 VAL B N 1
ATOM 6098 C CA . VAL B 1 363 ? -5.215 -22.688 6.07 1 81.25 363 VAL B CA 1
ATOM 6099 C C . VAL B 1 363 ? -4.531 -22.047 4.859 1 81.25 363 VAL B C 1
ATOM 6101 O O . VAL B 1 363 ? -3.305 -21.938 4.82 1 81.25 363 VAL B O 1
ATOM 6104 N N . ILE B 1 364 ? -5.293 -21.531 3.895 1 80.06 364 ILE B N 1
ATOM 6105 C CA . ILE B 1 364 ? -4.715 -21.016 2.654 1 80.06 364 ILE B CA 1
ATOM 6106 C C . ILE B 1 364 ? -4.48 -19.516 2.77 1 80.06 364 ILE B C 1
ATOM 6108 O O . ILE B 1 364 ? -3.592 -18.969 2.113 1 80.06 364 ILE B O 1
ATOM 6112 N N . ALA B 1 365 ? -5.23 -18.906 3.566 1 88 365 ALA B N 1
ATOM 6113 C CA . ALA B 1 365 ? -5.219 -17.453 3.664 1 88 365 ALA B CA 1
ATOM 6114 C C . ALA B 1 365 ? -3.816 -16.938 3.977 1 88 365 ALA B C 1
ATOM 6116 O O . ALA B 1 365 ? -3.346 -15.984 3.352 1 88 365 ALA B O 1
ATOM 6117 N N . PRO B 1 366 ? -3.08 -17.578 4.875 1 91.25 366 PRO B N 1
ATOM 6118 C CA . PRO B 1 366 ? -1.726 -17.109 5.176 1 91.25 366 PRO B CA 1
ATOM 6119 C C . PRO B 1 366 ? -0.804 -17.141 3.959 1 91.25 366 PRO B C 1
ATOM 6121 O O . PRO B 1 366 ? 0.049 -16.266 3.801 1 91.25 366 PRO B O 1
ATOM 6124 N N . SER B 1 367 ? -0.986 -18.156 3.164 1 87.69 367 SER B N 1
ATOM 6125 C CA . SER B 1 367 ? -0.16 -18.266 1.967 1 87.69 367 SER B CA 1
ATOM 6126 C C . SER B 1 367 ? -0.414 -17.109 1.009 1 87.69 367 SER B C 1
ATOM 6128 O O . SER B 1 367 ? 0.52 -16.578 0.397 1 87.69 367 SER B O 1
ATOM 6130 N N . LEU B 1 368 ? -1.634 -16.719 0.906 1 85.75 368 LEU B N 1
ATOM 6131 C CA . LEU B 1 368 ? -1.991 -15.609 0.04 1 85.75 368 LEU B CA 1
ATOM 6132 C C . LEU B 1 368 ? -1.341 -14.312 0.524 1 85.75 368 LEU B C 1
ATOM 6134 O O . LEU B 1 368 ? -0.804 -13.547 -0.277 1 85.75 368 LEU B O 1
ATOM 6138 N N . ILE B 1 369 ? -1.363 -14.117 1.771 1 92.44 369 ILE B N 1
ATOM 6139 C CA . ILE B 1 369 ? -0.788 -12.906 2.354 1 92.44 369 ILE B CA 1
ATOM 6140 C C . ILE B 1 369 ? 0.725 -12.898 2.143 1 92.44 369 ILE B C 1
ATOM 6142 O O . ILE B 1 369 ? 1.302 -11.883 1.753 1 92.44 369 ILE B O 1
ATOM 6146 N N . CYS B 1 370 ? 1.345 -13.992 2.344 1 91.56 370 CYS B N 1
ATOM 6147 C CA . CYS B 1 370 ? 2.795 -14.086 2.223 1 91.56 370 CYS B CA 1
ATOM 6148 C C . CYS B 1 370 ? 3.234 -13.891 0.775 1 91.56 370 CYS B C 1
ATOM 6150 O O . CYS B 1 370 ? 4.285 -13.305 0.512 1 91.56 370 CYS B O 1
ATOM 6152 N N . VAL B 1 371 ? 2.479 -14.461 -0.096 1 83.62 371 VAL B N 1
ATOM 6153 C CA . VAL B 1 371 ? 2.779 -14.242 -1.508 1 83.62 371 VAL B CA 1
ATOM 6154 C C . VAL B 1 371 ? 2.664 -12.758 -1.837 1 83.62 371 VAL B C 1
ATOM 6156 O O . VAL B 1 371 ? 3.461 -12.219 -2.611 1 83.62 371 VAL B O 1
ATOM 6159 N N . GLY B 1 372 ? 1.653 -12.125 -1.325 1 89.12 372 GLY B N 1
ATOM 6160 C CA . GLY B 1 372 ? 1.541 -10.68 -1.488 1 89.12 372 GLY B CA 1
ATOM 6161 C C . GLY B 1 372 ? 2.766 -9.93 -1.005 1 89.12 372 GLY B C 1
ATOM 6162 O O . GLY B 1 372 ? 3.219 -8.984 -1.656 1 89.12 372 GLY B O 1
ATOM 6163 N N . ILE B 1 373 ? 3.316 -10.367 0.105 1 91.44 373 ILE B N 1
ATOM 6164 C CA . ILE B 1 373 ? 4.516 -9.75 0.662 1 91.44 373 ILE B CA 1
ATOM 6165 C C . ILE B 1 373 ? 5.684 -9.922 -0.308 1 91.44 373 ILE B C 1
ATOM 6167 O O . ILE B 1 373 ? 6.469 -8.992 -0.519 1 91.44 373 ILE B O 1
ATOM 6171 N N . LEU B 1 374 ? 5.766 -11.062 -0.871 1 84.69 374 LEU B N 1
ATOM 6172 C CA . LEU B 1 374 ? 6.832 -11.328 -1.826 1 84.69 374 LEU B CA 1
ATOM 6173 C C . LEU B 1 374 ? 6.711 -10.422 -3.047 1 84.69 374 LEU B C 1
ATOM 6175 O O . LEU B 1 374 ? 7.719 -9.945 -3.57 1 84.69 374 LEU B O 1
ATOM 6179 N N . MET B 1 375 ? 5.508 -10.234 -3.455 1 83.62 375 MET B N 1
ATOM 6180 C CA . MET B 1 375 ? 5.285 -9.398 -4.633 1 83.62 375 MET B CA 1
ATOM 6181 C C . MET B 1 375 ? 5.527 -7.93 -4.316 1 83.62 375 MET B C 1
ATOM 6183 O O . MET B 1 375 ? 5.777 -7.129 -5.223 1 83.62 375 MET B O 1
ATOM 6187 N N . ALA B 1 376 ? 5.477 -7.559 -3.053 1 86.75 376 ALA B N 1
ATOM 6188 C CA . ALA B 1 376 ? 5.688 -6.176 -2.629 1 86.75 376 ALA B CA 1
ATOM 6189 C C . ALA B 1 376 ? 7.145 -5.762 -2.822 1 86.75 376 ALA B C 1
ATOM 6191 O O . ALA B 1 376 ? 7.465 -4.57 -2.797 1 86.75 376 ALA B O 1
ATOM 6192 N N . THR B 1 377 ? 8.023 -6.715 -3.061 1 83.31 377 THR B N 1
ATOM 6193 C CA . THR B 1 377 ? 9.414 -6.391 -3.363 1 83.31 377 THR B CA 1
ATOM 6194 C C . THR B 1 377 ? 9.508 -5.48 -4.582 1 83.31 377 THR B C 1
ATOM 6196 O O . THR B 1 377 ? 10.477 -4.734 -4.738 1 83.31 377 THR B O 1
ATOM 6199 N N . GLN B 1 378 ? 8.477 -5.582 -5.391 1 85.06 378 GLN B N 1
ATOM 6200 C CA . GLN B 1 378 ? 8.453 -4.758 -6.598 1 85.06 378 GLN B CA 1
ATOM 6201 C C . GLN B 1 378 ? 8.328 -3.275 -6.25 1 85.06 378 GLN B C 1
ATOM 6203 O O . GLN B 1 378 ? 8.633 -2.41 -7.074 1 85.06 378 GLN B O 1
ATOM 6208 N N . LEU B 1 379 ? 7.949 -2.916 -5.031 1 90.12 379 LEU B N 1
ATOM 6209 C CA . LEU B 1 379 ? 7.859 -1.53 -4.582 1 90.12 379 LEU B CA 1
ATOM 6210 C C . LEU B 1 379 ? 9.234 -0.867 -4.582 1 90.12 379 LEU B C 1
ATOM 6212 O O . LEU B 1 379 ? 9.336 0.348 -4.766 1 90.12 379 LEU B O 1
ATOM 6216 N N . SER B 1 380 ? 10.25 -1.677 -4.402 1 88.19 380 SER B N 1
ATOM 6217 C CA . SER B 1 380 ? 11.602 -1.143 -4.316 1 88.19 380 SER B CA 1
ATOM 6218 C C . SER B 1 380 ? 12.086 -0.634 -5.676 1 88.19 380 SER B C 1
ATOM 6220 O O . SER B 1 380 ? 13 0.19 -5.746 1 88.19 380 SER B O 1
ATOM 6222 N N . SER B 1 381 ? 11.43 -1.052 -6.684 1 85.81 381 SER B N 1
ATOM 6223 C CA . SER B 1 381 ? 11.875 -0.701 -8.031 1 85.81 381 SER B CA 1
ATOM 6224 C C . SER B 1 381 ? 11.109 0.507 -8.562 1 85.81 381 SER B C 1
ATOM 6226 O O . SER B 1 381 ? 11.391 0.985 -9.664 1 85.81 381 SER B O 1
ATOM 6228 N N . ILE B 1 382 ? 10.164 0.972 -7.855 1 89.62 382 ILE B N 1
ATOM 6229 C CA . ILE B 1 382 ? 9.406 2.158 -8.25 1 89.62 382 ILE B CA 1
ATOM 6230 C C . ILE B 1 382 ? 10.156 3.414 -7.801 1 89.62 382 ILE B C 1
ATOM 6232 O O . ILE B 1 382 ? 10.688 3.463 -6.691 1 89.62 382 ILE B O 1
ATOM 6236 N N . ASP B 1 383 ? 10.234 4.41 -8.633 1 91.44 383 ASP B N 1
ATOM 6237 C CA . ASP B 1 383 ? 10.82 5.691 -8.25 1 91.44 383 ASP B CA 1
ATOM 6238 C C . ASP B 1 383 ? 9.812 6.539 -7.477 1 91.44 383 ASP B C 1
ATOM 6240 O O . ASP B 1 383 ? 9.109 7.367 -8.062 1 91.44 383 ASP B O 1
ATOM 6244 N N . TRP B 1 384 ? 9.867 6.469 -6.215 1 89.56 384 TRP B N 1
ATOM 6245 C CA . TRP B 1 384 ? 8.906 7.152 -5.359 1 89.56 384 TRP B CA 1
ATOM 6246 C C . TRP B 1 384 ? 9.242 8.633 -5.242 1 89.56 384 TRP B C 1
ATOM 6248 O O . TRP B 1 384 ? 8.422 9.422 -4.762 1 89.56 384 TRP B O 1
ATOM 6258 N N . HIS B 1 385 ? 10.391 9.047 -5.727 1 85 385 HIS B N 1
ATOM 6259 C CA . HIS B 1 385 ? 10.797 10.445 -5.633 1 85 385 HIS B CA 1
ATOM 6260 C C . HIS B 1 385 ? 10.32 11.242 -6.844 1 85 385 HIS B C 1
ATOM 6262 O O . HIS B 1 385 ? 10.336 12.469 -6.832 1 85 385 HIS B O 1
ATOM 6268 N N . ASP B 1 386 ? 9.992 10.586 -7.91 1 88.06 386 ASP B N 1
ATOM 6269 C CA . ASP B 1 386 ? 9.289 11.195 -9.039 1 88.06 386 ASP B CA 1
ATOM 6270 C C . ASP B 1 386 ? 7.781 11.164 -8.828 1 88.06 386 ASP B C 1
ATOM 6272 O O . ASP B 1 386 ? 7.164 10.094 -8.859 1 88.06 386 ASP B O 1
ATOM 6276 N N . PHE B 1 387 ? 7.219 12.305 -8.695 1 88.56 387 PHE B N 1
ATOM 6277 C CA . PHE B 1 387 ? 5.82 12.367 -8.289 1 88.56 387 PHE B CA 1
ATOM 6278 C C . PHE B 1 387 ? 4.922 11.734 -9.344 1 88.56 387 PHE B C 1
ATOM 6280 O O . PHE B 1 387 ? 3.877 11.164 -9.016 1 88.56 387 PHE B O 1
ATOM 6287 N N . THR B 1 388 ? 5.301 11.82 -10.648 1 89.31 388 THR B N 1
ATOM 6288 C CA . THR B 1 388 ? 4.504 11.195 -11.695 1 89.31 388 THR B CA 1
ATOM 6289 C C . THR B 1 388 ? 4.449 9.68 -11.5 1 89.31 388 THR B C 1
ATOM 6291 O O . THR B 1 388 ? 3.377 9.078 -11.562 1 89.31 388 THR B O 1
ATOM 6294 N N . ALA B 1 389 ? 5.613 9.133 -11.203 1 91 389 ALA B N 1
ATOM 6295 C CA . ALA B 1 389 ? 5.688 7.695 -10.961 1 91 389 ALA B CA 1
ATOM 6296 C C . ALA B 1 389 ? 5.023 7.324 -9.641 1 91 389 ALA B C 1
ATOM 6298 O O . ALA B 1 389 ? 4.309 6.32 -9.555 1 91 389 ALA B O 1
ATOM 6299 N N . ALA B 1 390 ? 5.234 8.172 -8.688 1 92.88 390 ALA B N 1
ATOM 6300 C CA . ALA B 1 390 ? 4.699 7.898 -7.359 1 92.88 390 ALA B CA 1
ATOM 6301 C C . ALA B 1 390 ? 3.174 7.945 -7.363 1 92.88 390 ALA B C 1
ATOM 6303 O O . ALA B 1 390 ? 2.518 7.094 -6.762 1 92.88 390 ALA B O 1
ATOM 6304 N N . SER B 1 391 ? 2.646 8.922 -8.023 1 95.06 391 SER B N 1
ATOM 6305 C CA . SER B 1 391 ? 1.195 9.078 -8.055 1 95.06 391 SER B CA 1
ATOM 6306 C C . SER B 1 391 ? 0.533 7.949 -8.828 1 95.06 391 SER B C 1
ATOM 6308 O O . SER B 1 391 ? -0.469 7.387 -8.391 1 95.06 391 SER B O 1
ATOM 6310 N N . ALA B 1 392 ? 1.125 7.656 -9.984 1 93.69 392 ALA B N 1
ATOM 6311 C CA . ALA B 1 392 ? 0.572 6.574 -10.789 1 93.69 392 ALA B CA 1
ATOM 6312 C C . ALA B 1 392 ? 0.624 5.246 -10.039 1 93.69 392 ALA B C 1
ATOM 6314 O O . ALA B 1 392 ? -0.348 4.488 -10.039 1 93.69 392 ALA B O 1
ATOM 6315 N N . GLY B 1 393 ? 1.787 4.973 -9.469 1 94.5 393 GLY B N 1
ATOM 6316 C CA . GLY B 1 393 ? 1.938 3.738 -8.719 1 94.5 393 GLY B CA 1
ATOM 6317 C C . GLY B 1 393 ? 1.026 3.662 -7.508 1 94.5 393 GLY B C 1
ATOM 6318 O O . GLY B 1 393 ? 0.387 2.635 -7.27 1 94.5 393 GLY B O 1
ATOM 6319 N N . PHE B 1 394 ? 0.961 4.695 -6.762 1 95.62 394 PHE B N 1
ATOM 6320 C CA . PHE B 1 394 ? 0.161 4.754 -5.547 1 95.62 394 PHE B CA 1
ATOM 6321 C C . PHE B 1 394 ? -1.319 4.574 -5.859 1 95.62 394 PHE B C 1
ATOM 6323 O O . PHE B 1 394 ? -2.018 3.818 -5.184 1 95.62 394 PHE B O 1
ATOM 6330 N N . VAL B 1 395 ? -1.791 5.234 -6.848 1 94.88 395 VAL B N 1
ATOM 6331 C CA . VAL B 1 395 ? -3.195 5.164 -7.238 1 94.88 395 VAL B CA 1
ATOM 6332 C C . VAL B 1 395 ? -3.523 3.76 -7.738 1 94.88 395 VAL B C 1
ATOM 6334 O O . VAL B 1 395 ? -4.602 3.23 -7.453 1 94.88 395 VAL B O 1
ATOM 6337 N N . THR B 1 396 ? -2.588 3.203 -8.492 1 92.94 396 THR B N 1
ATOM 6338 C CA . THR B 1 396 ? -2.781 1.833 -8.953 1 92.94 396 THR B CA 1
ATOM 6339 C C . THR B 1 396 ? -3.023 0.896 -7.773 1 92.94 396 THR B C 1
ATOM 6341 O O . THR B 1 396 ? -3.996 0.139 -7.766 1 92.94 396 THR B O 1
ATOM 6344 N N . ILE B 1 397 ? -2.182 0.953 -6.777 1 94.06 397 ILE B N 1
ATOM 6345 C CA . ILE B 1 397 ? -2.238 0.07 -5.617 1 94.06 397 ILE B CA 1
ATOM 6346 C C . ILE B 1 397 ? -3.521 0.33 -4.836 1 94.06 397 ILE B C 1
ATOM 6348 O O . ILE B 1 397 ? -4.262 -0.604 -4.52 1 94.06 397 ILE B O 1
ATOM 6352 N N . MET B 1 398 ? -3.803 1.554 -4.586 1 94 398 MET B N 1
ATOM 6353 C CA . MET B 1 398 ? -4.938 1.92 -3.744 1 94 398 MET B CA 1
ATOM 6354 C C . MET B 1 398 ? -6.254 1.541 -4.41 1 94 398 MET B C 1
ATOM 6356 O O . MET B 1 398 ? -7.164 1.032 -3.754 1 94 398 MET B O 1
ATOM 6360 N N . ILE B 1 399 ? -6.387 1.837 -5.668 1 90.94 399 ILE B N 1
ATOM 6361 C CA . ILE B 1 399 ? -7.641 1.556 -6.363 1 90.94 399 ILE B CA 1
ATOM 6362 C C . ILE B 1 399 ? -7.844 0.046 -6.465 1 90.94 399 ILE B C 1
ATOM 6364 O O . ILE B 1 399 ? -8.977 -0.44 -6.395 1 90.94 399 ILE B O 1
ATOM 6368 N N . MET B 1 400 ? -6.762 -0.721 -6.648 1 87.62 400 MET B N 1
ATOM 6369 C CA . MET B 1 400 ? -6.895 -2.176 -6.648 1 87.62 400 MET B CA 1
ATOM 6370 C C . MET B 1 400 ? -7.457 -2.672 -5.324 1 87.62 400 MET B C 1
ATOM 6372 O O . MET B 1 400 ? -8.297 -3.574 -5.297 1 87.62 400 MET B O 1
ATOM 6376 N N . ILE B 1 401 ? -7.012 -2.057 -4.246 1 88.88 401 ILE B N 1
ATOM 6377 C CA . ILE B 1 401 ? -7.434 -2.469 -2.912 1 88.88 401 ILE B CA 1
ATOM 6378 C C . ILE B 1 401 ? -8.883 -2.055 -2.678 1 88.88 401 ILE B C 1
ATOM 6380 O O . ILE B 1 401 ? -9.742 -2.898 -2.395 1 88.88 401 ILE B O 1
ATOM 6384 N N . VAL B 1 402 ? -9.172 -0.794 -2.928 1 87.5 402 VAL B N 1
ATOM 6385 C CA . VAL B 1 402 ? -10.477 -0.266 -2.539 1 87.5 402 VAL B CA 1
ATOM 6386 C C . VAL B 1 402 ? -11.523 -0.67 -3.572 1 87.5 402 VAL B C 1
ATOM 6388 O O . VAL B 1 402 ? -12.719 -0.759 -3.256 1 87.5 402 VAL B O 1
ATOM 6391 N N . GLY B 1 403 ? -11.117 -0.821 -4.773 1 81.94 403 GLY B N 1
ATOM 6392 C CA . GLY B 1 403 ? -12.047 -1.234 -5.809 1 81.94 403 GLY B CA 1
ATOM 6393 C C . GLY B 1 403 ? -12.242 -2.738 -5.879 1 81.94 403 GLY B C 1
ATOM 6394 O O . GLY B 1 403 ? -13.133 -3.225 -6.57 1 81.94 403 GLY B O 1
ATOM 6395 N N . TYR B 1 404 ? -11.406 -3.398 -5.09 1 79.44 404 TYR B N 1
ATOM 6396 C CA . TYR B 1 404 ? -11.43 -4.855 -5.148 1 79.44 404 TYR B CA 1
ATOM 6397 C C . TYR B 1 404 ? -11.383 -5.344 -6.59 1 79.44 404 TYR B C 1
ATOM 6399 O O . TYR B 1 404 ? -12.211 -6.168 -6.996 1 79.44 404 TYR B O 1
ATOM 6407 N N . SER B 1 405 ? -10.531 -4.691 -7.414 1 78.69 405 SER B N 1
ATOM 6408 C CA . SER B 1 405 ? -10.461 -4.953 -8.844 1 78.69 405 SER B CA 1
ATOM 6409 C C . SER B 1 405 ? -9.086 -4.609 -9.406 1 78.69 405 SER B C 1
ATOM 6411 O O . SER B 1 405 ? -8.641 -3.461 -9.312 1 78.69 405 SER B O 1
ATOM 6413 N N . ILE B 1 406 ? -8.43 -5.645 -9.977 1 79.31 406 ILE B N 1
ATOM 6414 C CA . ILE B 1 406 ? -7.113 -5.445 -10.57 1 79.31 406 ILE B CA 1
ATOM 6415 C C . ILE B 1 406 ? -7.23 -4.562 -11.805 1 79.31 406 ILE B C 1
ATOM 6417 O O . ILE B 1 406 ? -6.5 -3.578 -11.945 1 79.31 406 ILE B O 1
ATOM 6421 N N . PRO B 1 407 ? -8.266 -4.773 -12.688 1 76 407 PRO B N 1
ATOM 6422 C CA . PRO B 1 407 ? -8.367 -3.951 -13.898 1 76 407 PRO B CA 1
ATOM 6423 C C . PRO B 1 407 ? -8.594 -2.473 -13.586 1 76 407 PRO B C 1
ATOM 6425 O O . PRO B 1 407 ? -8.023 -1.604 -14.25 1 76 407 PRO B O 1
ATOM 6428 N N . ASP B 1 408 ? -9.414 -2.227 -12.609 1 84.38 408 ASP B N 1
ATOM 6429 C CA . ASP B 1 408 ? -9.688 -0.835 -12.258 1 84.38 408 ASP B CA 1
ATOM 6430 C C . ASP B 1 408 ? -8.422 -0.145 -11.742 1 84.38 408 ASP B C 1
ATOM 6432 O O . ASP B 1 408 ? -8.195 1.035 -12.016 1 84.38 408 ASP B O 1
ATOM 6436 N N . GLY B 1 409 ? -7.664 -0.89 -10.961 1 88.06 409 GLY B N 1
ATOM 6437 C CA . GLY B 1 409 ? -6.41 -0.334 -10.477 1 88.06 409 GLY B CA 1
ATOM 6438 C C . GLY B 1 409 ? -5.438 -0.012 -11.602 1 88.06 409 GLY B C 1
ATOM 6439 O O . GLY B 1 409 ? -4.816 1.055 -11.602 1 88.06 409 GLY B O 1
ATOM 6440 N N . ILE B 1 410 ? -5.316 -0.925 -12.508 1 84.19 410 ILE B N 1
ATOM 6441 C CA . ILE B 1 410 ? -4.426 -0.727 -13.648 1 84.19 410 ILE B CA 1
ATOM 6442 C C . ILE B 1 410 ? -4.902 0.461 -14.477 1 84.19 410 ILE B C 1
ATOM 6444 O O . ILE B 1 410 ? -4.109 1.325 -14.852 1 84.19 410 ILE B O 1
ATOM 6448 N N . ALA B 1 411 ? -6.191 0.487 -14.75 1 85.88 411 ALA B N 1
ATOM 6449 C CA . ALA B 1 411 ? -6.77 1.57 -15.547 1 85.88 411 ALA B CA 1
ATOM 6450 C C . ALA B 1 411 ? -6.504 2.926 -14.891 1 85.88 411 ALA B C 1
ATOM 6452 O O . ALA B 1 411 ? -6.094 3.875 -15.57 1 85.88 411 ALA B O 1
ATOM 6453 N N . ALA B 1 412 ? -6.746 3.023 -13.648 1 91.38 412 ALA B N 1
ATOM 6454 C CA . ALA B 1 412 ? -6.551 4.285 -12.938 1 91.38 412 ALA B CA 1
ATOM 6455 C C . ALA B 1 412 ? -5.086 4.711 -12.977 1 91.38 412 ALA B C 1
ATOM 6457 O O . ALA B 1 412 ? -4.785 5.895 -13.148 1 91.38 412 ALA B O 1
ATOM 6458 N N . GLY B 1 413 ? -4.199 3.785 -12.758 1 91.25 413 GLY B N 1
ATOM 6459 C CA . GLY B 1 413 ? -2.775 4.086 -12.812 1 91.25 413 GLY B CA 1
ATOM 6460 C C . GLY B 1 413 ? -2.33 4.621 -14.156 1 91.25 413 GLY B C 1
ATOM 6461 O O . GLY B 1 413 ? -1.569 5.586 -14.227 1 91.25 413 GLY B O 1
ATOM 6462 N N . PHE B 1 414 ? -2.816 4.023 -15.188 1 87.81 414 PHE B N 1
ATOM 6463 C CA . PHE B 1 414 ? -2.469 4.457 -16.531 1 87.81 414 PHE B CA 1
ATOM 6464 C C . PHE B 1 414 ? -3.01 5.855 -16.812 1 87.81 414 PHE B C 1
ATOM 6466 O O . PHE B 1 414 ? -2.338 6.672 -17.438 1 87.81 414 PHE B O 1
ATOM 6473 N N . ILE B 1 415 ? -4.168 6.082 -16.438 1 90.94 415 ILE B N 1
ATOM 6474 C CA . ILE B 1 415 ? -4.785 7.387 -16.656 1 90.94 415 ILE B CA 1
ATOM 6475 C C . ILE B 1 415 ? -3.975 8.469 -15.945 1 90.94 415 ILE B C 1
ATOM 6477 O O . ILE B 1 415 ? -3.66 9.508 -16.531 1 90.94 415 ILE B O 1
ATOM 6481 N N . VAL B 1 416 ? -3.66 8.195 -14.711 1 92.69 416 VAL B N 1
ATOM 6482 C CA . VAL B 1 416 ? -2.889 9.156 -13.938 1 92.69 416 VAL B CA 1
ATOM 6483 C C . VAL B 1 416 ? -1.519 9.359 -14.578 1 92.69 416 VAL B C 1
ATOM 6485 O O . VAL B 1 416 ? -1.035 10.492 -14.68 1 92.69 416 VAL B O 1
ATOM 6488 N N . TYR B 1 417 ? -0.936 8.312 -14.984 1 90.19 417 TYR B N 1
ATOM 6489 C CA . TYR B 1 417 ? 0.391 8.391 -15.586 1 90.19 417 TYR B CA 1
ATOM 6490 C C . TYR B 1 417 ? 0.365 9.234 -16.859 1 90.19 417 TYR B C 1
ATOM 6492 O O . TYR B 1 417 ? 1.186 10.141 -17.031 1 90.19 417 TYR B O 1
ATOM 6500 N N . VAL B 1 418 ? -0.525 8.977 -17.766 1 89.5 418 VAL B N 1
ATOM 6501 C CA . VAL B 1 418 ? -0.6 9.648 -19.062 1 89.5 418 VAL B CA 1
ATOM 6502 C C . VAL B 1 418 ? -0.956 11.117 -18.859 1 89.5 418 VAL B C 1
ATOM 6504 O O . VAL B 1 418 ? -0.366 12 -19.484 1 89.5 418 VAL B O 1
ATOM 6507 N N . LEU B 1 419 ? -1.873 11.352 -17.984 1 90.12 419 LEU B N 1
ATOM 6508 C CA . LEU B 1 419 ? -2.268 12.742 -17.75 1 90.12 419 LEU B CA 1
ATOM 6509 C C . LEU B 1 419 ? -1.13 13.523 -17.109 1 90.12 419 LEU B C 1
ATOM 6511 O O . LEU B 1 419 ? -0.94 14.711 -17.422 1 90.12 419 LEU B O 1
ATOM 6515 N N . SER B 1 420 ? -0.459 12.898 -16.203 1 88.94 420 SER B N 1
ATOM 6516 C CA . SER B 1 420 ? 0.673 13.57 -15.57 1 88.94 420 SER B CA 1
ATOM 6517 C C . SER B 1 420 ? 1.773 13.867 -16.578 1 88.94 420 SER B C 1
ATOM 6519 O O . SER B 1 420 ? 2.377 14.945 -16.547 1 88.94 420 SER B O 1
ATOM 6521 N N . LYS B 1 421 ? 2.006 12.969 -17.453 1 87.12 421 LYS B N 1
ATOM 6522 C CA . LYS B 1 421 ? 3.049 13.164 -18.453 1 87.12 421 LYS B CA 1
ATOM 6523 C C . LYS B 1 421 ? 2.6 14.156 -19.516 1 87.12 421 LYS B C 1
ATOM 6525 O O . LYS B 1 421 ? 3.414 14.914 -20.047 1 87.12 421 LYS B O 1
ATOM 6530 N N . LEU B 1 422 ? 1.339 14.102 -19.859 1 85.81 422 LEU B N 1
ATOM 6531 C CA . LEU B 1 422 ? 0.79 15 -20.859 1 85.81 422 LEU B CA 1
ATOM 6532 C C . LEU B 1 422 ? 0.94 16.453 -20.438 1 85.81 422 LEU B C 1
ATOM 6534 O O . LEU B 1 422 ? 1.278 17.312 -21.25 1 85.81 422 LEU B O 1
ATOM 6538 N N . PHE B 1 423 ? 0.842 16.703 -19.188 1 85.62 423 PHE B N 1
ATOM 6539 C CA . PHE B 1 423 ? 0.832 18.078 -18.734 1 85.62 423 PHE B CA 1
ATOM 6540 C C . PHE B 1 423 ? 2.193 18.484 -18.172 1 85.62 423 PHE B C 1
ATOM 6542 O O . PHE B 1 423 ? 2.395 19.625 -17.781 1 85.62 423 PHE B O 1
ATOM 6549 N N . THR B 1 424 ? 3.125 17.641 -18 1 81.56 424 THR B N 1
ATOM 6550 C CA . THR B 1 424 ? 4.492 17.984 -17.625 1 81.56 424 THR B CA 1
ATOM 6551 C C . THR B 1 424 ? 5.379 18.062 -18.859 1 81.56 424 THR B C 1
ATOM 6553 O O . THR B 1 424 ? 6.602 18.203 -18.75 1 81.56 424 THR B O 1
ATOM 6556 N N . LYS B 1 425 ? 4.777 18.109 -19.953 1 71.44 425 LYS B N 1
ATOM 6557 C CA . LYS B 1 425 ? 5.391 18.328 -21.266 1 71.44 425 LYS B CA 1
ATOM 6558 C C . LYS B 1 425 ? 6.355 17.188 -21.609 1 71.44 425 LYS B C 1
ATOM 6560 O O . LYS B 1 425 ? 7.406 17.422 -22.203 1 71.44 425 LYS B O 1
ATOM 6565 N N . ASN B 1 426 ? 6.223 16.094 -21.062 1 77.81 426 ASN B N 1
ATOM 6566 C CA . ASN B 1 426 ? 7.016 14.922 -21.422 1 77.81 426 ASN B CA 1
ATOM 6567 C C . ASN B 1 426 ? 6.223 13.961 -22.297 1 77.81 426 ASN B C 1
ATOM 6569 O O . ASN B 1 426 ? 6.23 12.75 -22.078 1 77.81 426 ASN B O 1
ATOM 6573 N N . ILE B 1 427 ? 5.578 14.508 -23.234 1 75.69 427 ILE B N 1
ATOM 6574 C CA . ILE B 1 427 ? 4.695 13.758 -24.125 1 75.69 427 ILE B CA 1
ATOM 6575 C C . ILE B 1 427 ? 5.496 12.711 -24.891 1 75.69 427 ILE B C 1
ATOM 6577 O O . ILE B 1 427 ? 4.961 11.672 -25.281 1 75.69 427 ILE B O 1
ATOM 6581 N N . LYS B 1 428 ? 6.77 12.938 -25.078 1 74.38 428 LYS B N 1
ATOM 6582 C CA . LYS B 1 428 ? 7.617 12.039 -25.859 1 74.38 428 LYS B CA 1
ATOM 6583 C C . LYS B 1 428 ? 7.777 10.695 -25.156 1 74.38 428 LYS B C 1
ATOM 6585 O O . LYS B 1 428 ? 8.086 9.68 -25.797 1 74.38 428 LYS B O 1
ATOM 6590 N N . ASP B 1 429 ? 7.527 10.734 -23.906 1 76.88 429 ASP B N 1
ATOM 6591 C CA . ASP B 1 429 ? 7.711 9.508 -23.141 1 76.88 429 ASP B CA 1
ATOM 6592 C C . ASP B 1 429 ? 6.496 8.594 -23.266 1 76.88 429 ASP B C 1
ATOM 6594 O O . ASP B 1 429 ? 6.543 7.434 -22.844 1 76.88 429 ASP B O 1
ATOM 6598 N N . ILE B 1 430 ? 5.488 9.125 -23.938 1 81.5 430 ILE B N 1
ATOM 6599 C CA . ILE B 1 430 ? 4.27 8.328 -24.062 1 81.5 430 ILE B CA 1
ATOM 6600 C C . ILE B 1 430 ? 4.258 7.609 -25.406 1 81.5 430 ILE B C 1
ATOM 6602 O O . ILE B 1 430 ? 4.145 8.25 -26.453 1 81.5 430 ILE B O 1
ATOM 6606 N N . THR B 1 431 ? 4.379 6.316 -25.375 1 82.44 431 THR B N 1
ATOM 6607 C CA . THR B 1 431 ? 4.371 5.492 -26.578 1 82.44 431 THR B CA 1
ATOM 6608 C C . THR B 1 431 ? 2.947 5.297 -27.078 1 82.44 431 THR B C 1
ATOM 6610 O O . THR B 1 431 ? 1.983 5.48 -26.328 1 82.44 431 THR B O 1
ATOM 6613 N N . PRO B 1 432 ? 2.811 4.953 -28.328 1 82.25 432 PRO B N 1
ATOM 6614 C CA . PRO B 1 432 ? 1.481 4.73 -28.906 1 82.25 432 PRO B CA 1
ATOM 6615 C C . PRO B 1 432 ? 0.698 3.646 -28.172 1 82.25 432 PRO B C 1
ATOM 6617 O O . PRO B 1 432 ? -0.525 3.744 -28.047 1 82.25 432 PRO B O 1
ATOM 6620 N N . SER B 1 433 ? 1.43 2.713 -27.781 1 77.94 433 SER B N 1
ATOM 6621 C CA . SER B 1 433 ? 0.762 1.641 -27.047 1 77.94 433 SER B CA 1
ATOM 6622 C C . SER B 1 433 ? 0.159 2.154 -25.75 1 77.94 433 SER B C 1
ATOM 6624 O O . SER B 1 433 ? -0.939 1.745 -25.359 1 77.94 433 SER B O 1
ATOM 6626 N N . VAL B 1 434 ? 0.873 3.029 -25.125 1 80.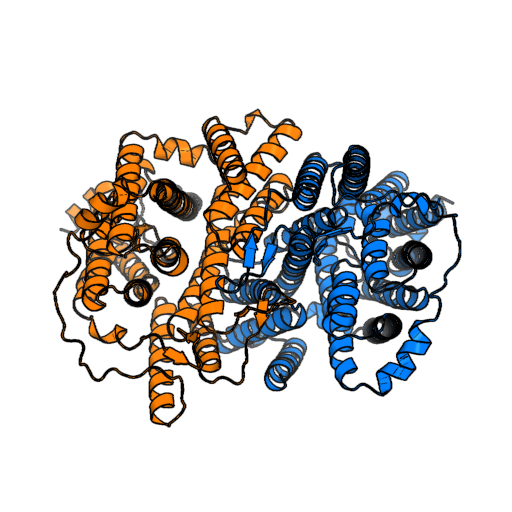56 434 VAL B N 1
ATOM 6627 C CA . VAL B 1 434 ? 0.394 3.59 -23.859 1 80.56 434 VAL B CA 1
ATOM 6628 C C . VAL B 1 434 ? -0.833 4.461 -24.125 1 80.56 434 VAL B C 1
ATOM 6630 O O . VAL B 1 434 ? -1.783 4.453 -23.328 1 80.56 434 VAL B O 1
ATOM 6633 N N . TRP B 1 435 ? -0.839 5.121 -25.266 1 84.69 435 TRP B N 1
ATOM 6634 C CA . TRP B 1 435 ? -1.986 5.934 -25.656 1 84.69 435 TRP B CA 1
ATOM 6635 C C . TRP B 1 435 ? -3.213 5.066 -25.906 1 84.69 435 TRP B C 1
ATOM 6637 O O . TRP B 1 435 ? -4.324 5.418 -25.5 1 84.69 435 TRP B O 1
ATOM 6647 N N . ALA B 1 436 ? -2.936 4.051 -26.578 1 80.5 436 ALA B N 1
ATOM 6648 C CA . ALA B 1 436 ? -4.035 3.139 -26.875 1 80.5 436 ALA B CA 1
ATOM 6649 C C . ALA B 1 436 ? -4.656 2.588 -25.594 1 80.5 436 ALA B C 1
ATOM 6651 O O . ALA B 1 436 ? -5.879 2.5 -25.484 1 80.5 436 ALA B O 1
ATOM 6652 N N . MET B 1 437 ? -3.803 2.238 -24.766 1 79.25 437 MET B N 1
ATOM 6653 C CA . MET B 1 437 ? -4.297 1.712 -23.5 1 79.25 437 MET B CA 1
ATOM 6654 C C . MET B 1 437 ? -5.051 2.785 -22.719 1 79.25 437 MET B C 1
ATOM 6656 O O . MET B 1 437 ? -6.086 2.504 -22.109 1 79.25 437 MET B O 1
ATOM 6660 N N . PHE B 1 438 ? -4.547 4.008 -22.766 1 84.81 438 PHE B N 1
ATOM 6661 C CA . PHE B 1 438 ? -5.195 5.129 -22.094 1 84.81 438 PHE B CA 1
ATOM 6662 C C . PHE B 1 438 ? -6.629 5.297 -22.594 1 84.81 438 PHE B C 1
ATOM 6664 O O . PHE B 1 438 ? -7.559 5.418 -21.797 1 84.81 438 PHE B O 1
ATOM 6671 N N . VAL B 1 439 ? -6.797 5.273 -23.844 1 85.19 439 VAL B N 1
ATOM 6672 C CA . VAL B 1 439 ? -8.109 5.465 -24.438 1 85.19 439 VAL B CA 1
ATOM 6673 C C . VAL B 1 439 ? -9.031 4.305 -24.062 1 85.19 439 VAL B C 1
ATOM 6675 O O . VAL B 1 439 ? -10.195 4.516 -23.719 1 85.19 439 VAL B O 1
ATOM 6678 N N . LEU B 1 440 ? -8.469 3.154 -24.078 1 77.25 440 LEU B N 1
ATOM 6679 C CA . LEU B 1 440 ? -9.242 1.969 -23.719 1 77.25 440 LEU B CA 1
ATOM 6680 C C . LEU B 1 440 ? -9.703 2.031 -22.266 1 77.25 440 LEU B C 1
ATOM 6682 O O . LEU B 1 440 ? -10.836 1.659 -21.953 1 77.25 440 LEU B O 1
ATOM 6686 N N . PHE B 1 441 ? -8.867 2.484 -21.453 1 81.94 441 PHE B N 1
ATOM 6687 C CA . PHE B 1 441 ? -9.188 2.498 -20.031 1 81.94 441 PHE B CA 1
ATOM 6688 C C . PHE B 1 441 ? -10.164 3.623 -19.703 1 81.94 441 PHE B C 1
ATOM 6690 O O . PHE B 1 441 ? -11.008 3.482 -18.812 1 81.94 441 PHE B O 1
ATOM 6697 N N . VAL B 1 442 ? -10.031 4.742 -20.344 1 83.75 442 VAL B N 1
ATOM 6698 C CA . VAL B 1 442 ? -11 5.82 -20.172 1 83.75 442 VAL B CA 1
ATOM 6699 C C . VAL B 1 442 ? -12.383 5.34 -20.594 1 83.75 442 VAL B C 1
ATOM 6701 O O . VAL B 1 442 ? -13.383 5.617 -19.922 1 83.75 442 VAL B O 1
ATOM 6704 N N . LEU B 1 443 ? -12.406 4.621 -21.656 1 78.38 443 LEU B N 1
ATOM 6705 C CA . LEU B 1 443 ? -13.672 4.062 -22.141 1 78.38 443 LEU B CA 1
ATOM 6706 C C . LEU B 1 443 ? -14.211 3.033 -21.156 1 78.38 443 LEU B C 1
ATOM 6708 O O . LEU B 1 443 ? -15.43 2.924 -20.969 1 78.38 443 LEU B O 1
ATOM 6712 N N . HIS B 1 444 ? -13.297 2.334 -20.578 1 74.56 444 HIS B N 1
ATOM 6713 C CA . HIS B 1 444 ? -13.664 1.354 -19.562 1 74.56 444 HIS B CA 1
ATOM 6714 C C . HIS B 1 444 ? -14.422 2.014 -18.422 1 74.56 444 HIS B C 1
ATOM 6716 O O . HIS B 1 444 ? -15.461 1.509 -17.984 1 74.56 444 HIS B O 1
ATOM 6722 N N . PHE B 1 445 ? -13.984 3.107 -17.891 1 77 445 PHE B N 1
ATOM 6723 C CA . PHE B 1 445 ? -14.633 3.795 -16.781 1 77 445 PHE B CA 1
ATOM 6724 C C . PHE B 1 445 ? -15.906 4.496 -17.234 1 77 445 PHE B C 1
ATOM 6726 O O . PHE B 1 445 ? -16.875 4.602 -16.484 1 77 445 PHE B O 1
ATOM 6733 N N . ALA B 1 446 ? -15.883 4.984 -18.516 1 76 446 ALA B N 1
ATOM 6734 C CA . ALA B 1 446 ? -17.047 5.688 -19.047 1 76 446 ALA B CA 1
ATOM 6735 C C . ALA B 1 446 ? -18.219 4.734 -19.25 1 76 446 ALA B C 1
ATOM 6737 O O . ALA B 1 446 ? -19.375 5.137 -19.141 1 76 446 ALA B O 1
ATOM 6738 N N . LEU B 1 447 ? -17.922 3.51 -19.547 1 65.69 447 LEU B N 1
ATOM 6739 C CA . LEU B 1 447 ? -18.969 2.525 -19.797 1 65.69 447 LEU B CA 1
ATOM 6740 C C . LEU B 1 447 ? -19.453 1.897 -18.5 1 65.69 447 LEU B C 1
ATOM 6742 O O . LEU B 1 447 ? -20.5 1.227 -18.484 1 65.69 447 LEU B O 1
ATOM 6746 N N . LYS B 1 448 ? -18.812 2.098 -17.438 1 65.06 448 LYS B N 1
ATOM 6747 C CA . LYS B 1 448 ? -19.266 1.616 -16.141 1 65.06 448 LYS B CA 1
ATOM 6748 C C . LYS B 1 448 ? -20.297 2.57 -15.531 1 65.06 448 LYS B C 1
ATOM 6750 O O . LYS B 1 448 ? -21.219 2.137 -14.844 1 65.06 448 LYS B O 1
#